Protein AF-0000000074480910 (afdb_homodimer)

Structure (mmCIF, N/CA/C/O backbone):
data_AF-0000000074480910-model_v1
#
loop_
_entity.id
_entity.type
_entity.pdbx_description
1 polymer O-acyltransferase
#
loop_
_atom_site.group_PDB
_atom_site.id
_atom_site.type_symbol
_atom_site.label_atom_id
_atom_site.label_alt_id
_atom_site.label_comp_id
_atom_site.label_asym_id
_atom_site.label_entity_id
_atom_site.label_seq_id
_atom_site.pdbx_PDB_ins_code
_atom_site.Cartn_x
_atom_site.Cartn_y
_atom_site.Cartn_z
_atom_site.occupancy
_atom_site.B_iso_or_equiv
_atom_site.auth_seq_id
_atom_site.auth_comp_id
_atom_site.auth_asym_id
_atom_site.auth_atom_id
_atom_site.pdbx_PDB_model_num
ATOM 1 N N . MET A 1 1 ? 34.656 29.547 -34.062 1 23.64 1 MET A N 1
ATOM 2 C CA . MET A 1 1 ? 33.875 29.797 -32.844 1 23.64 1 MET A CA 1
ATOM 3 C C . MET A 1 1 ? 33.375 28.484 -32.281 1 23.64 1 MET A C 1
ATOM 5 O O . MET A 1 1 ? 32.844 28.453 -31.156 1 23.64 1 MET A O 1
ATOM 9 N N . GLN A 1 2 ? 33.188 27.422 -33.125 1 24.33 2 GLN A N 1
ATOM 10 C CA . GLN A 1 2 ? 32.562 26.125 -32.969 1 24.33 2 GLN A CA 1
ATOM 11 C C . GLN A 1 2 ? 33.344 25.234 -32 1 24.33 2 GLN A C 1
ATOM 13 O O . GLN A 1 2 ? 32.781 24.375 -31.328 1 24.33 2 GLN A O 1
ATOM 18 N N . ARG A 1 3 ? 34.719 25.234 -32.156 1 26.2 3 ARG A N 1
ATOM 19 C CA . ARG A 1 3 ? 35.656 24.312 -31.516 1 26.2 3 ARG A CA 1
ATOM 20 C C . ARG A 1 3 ? 35.625 24.469 -30 1 26.2 3 ARG A C 1
ATOM 22 O O . ARG A 1 3 ? 35.844 23.516 -29.266 1 26.2 3 ARG A O 1
ATOM 29 N N . TYR A 1 4 ? 35.656 25.766 -29.562 1 27.2 4 TYR A N 1
ATOM 30 C CA . TYR A 1 4 ? 36 26.109 -28.188 1 27.2 4 TYR A CA 1
ATOM 31 C C . TYR A 1 4 ? 34.906 25.625 -27.234 1 27.2 4 TYR A C 1
ATOM 33 O O . TYR A 1 4 ? 35.062 25.656 -26.016 1 27.2 4 TYR A O 1
ATOM 41 N N . LEU A 1 5 ? 33.625 25.453 -27.734 1 26.03 5 LEU A N 1
ATOM 42 C CA . LEU A 1 5 ? 32.5 25.25 -26.812 1 26.03 5 LEU A CA 1
ATOM 43 C C . LEU A 1 5 ? 32.562 23.859 -26.172 1 26.03 5 LEU A C 1
ATOM 45 O O . LEU A 1 5 ? 31.797 23.562 -25.266 1 26.03 5 LEU A O 1
ATOM 49 N N . ARG A 1 6 ? 33.375 22.938 -26.797 1 27.39 6 ARG A N 1
ATOM 50 C CA . ARG A 1 6 ? 33.281 21.531 -26.422 1 27.39 6 ARG A CA 1
ATOM 51 C C . ARG A 1 6 ? 33.875 21.281 -25.047 1 27.39 6 ARG A C 1
ATOM 53 O O . ARG A 1 6 ? 33.625 20.25 -24.422 1 27.39 6 ARG A O 1
ATOM 60 N N . GLN A 1 7 ? 35 22.047 -24.766 1 27.19 7 GLN A N 1
ATOM 61 C CA . GLN A 1 7 ? 35.844 21.641 -23.656 1 27.19 7 GLN A CA 1
ATOM 62 C C . GLN A 1 7 ? 35.125 21.781 -22.328 1 27.19 7 GLN A C 1
ATOM 64 O O . GLN A 1 7 ? 35.531 21.219 -21.312 1 27.19 7 GLN A O 1
ATOM 69 N N . LEU A 1 8 ? 34.312 22.922 -22.234 1 26.91 8 LEU A N 1
ATOM 70 C CA . LEU A 1 8 ? 33.906 23.312 -20.891 1 26.91 8 LEU A CA 1
ATOM 71 C C . LEU A 1 8 ? 32.969 22.266 -20.281 1 26.91 8 LEU A C 1
ATOM 73 O O . LEU A 1 8 ? 32.5 22.438 -19.156 1 26.91 8 LEU A O 1
ATOM 77 N N . CYS A 1 9 ? 32.375 21.359 -21.109 1 27.62 9 CYS A N 1
ATOM 78 C CA . CYS A 1 9 ? 31.25 20.578 -20.609 1 27.62 9 CYS A CA 1
ATOM 79 C C . CYS A 1 9 ? 31.719 19.516 -19.609 1 27.62 9 CYS A C 1
ATOM 81 O O . CYS A 1 9 ? 30.922 18.719 -19.125 1 27.62 9 CYS A O 1
ATOM 83 N N . GLN A 1 10 ? 33.031 19.25 -19.562 1 26.19 10 GLN A N 1
ATOM 84 C CA . GLN A 1 10 ? 33.375 17.969 -18.953 1 26.19 10 GLN A CA 1
ATOM 85 C C . GLN A 1 10 ? 33.188 18.016 -17.438 1 26.19 10 GLN A C 1
ATOM 87 O O . GLN A 1 10 ? 33.406 17.016 -16.75 1 26.19 10 GLN A O 1
ATOM 92 N N . ASN A 1 11 ? 33.469 19.172 -16.828 1 26.45 11 ASN A N 1
ATOM 93 C CA . ASN A 1 11 ? 33.719 18.922 -15.406 1 26.45 11 ASN A CA 1
ATOM 94 C C . ASN A 1 11 ? 32.438 18.5 -14.68 1 26.45 11 ASN A C 1
ATOM 96 O O . ASN A 1 11 ? 31.469 19.266 -14.617 1 26.45 11 ASN A O 1
ATOM 100 N N . PRO A 1 12 ? 32.156 17.203 -14.656 1 27.77 12 PRO A N 1
ATOM 101 C CA . PRO A 1 12 ? 30.953 16.75 -13.93 1 27.77 12 PRO A CA 1
ATOM 102 C C . PRO A 1 12 ? 30.891 17.281 -12.5 1 27.77 12 PRO A C 1
ATOM 104 O O . PRO A 1 12 ? 31.844 17.094 -11.727 1 27.77 12 PRO A O 1
ATOM 107 N N . LEU A 1 13 ? 30.547 18.578 -12.359 1 27.77 13 LEU A N 1
ATOM 108 C CA . LEU A 1 13 ? 30.312 19.094 -11.008 1 27.77 13 LEU A CA 1
ATOM 109 C C . LEU A 1 13 ? 29.625 18.047 -10.141 1 27.77 13 LEU A C 1
ATOM 111 O O . LEU A 1 13 ? 28.562 17.547 -10.492 1 27.77 13 LEU A O 1
ATOM 115 N N . GLU A 1 14 ? 30.391 17.156 -9.508 1 28.41 14 GLU A N 1
ATOM 116 C CA . GLU A 1 14 ? 29.984 16.281 -8.414 1 28.41 14 GLU A CA 1
ATOM 117 C C . GLU A 1 14 ? 29.031 17 -7.469 1 28.41 14 GLU A C 1
ATOM 119 O O . GLU A 1 14 ? 29.422 17.938 -6.781 1 28.41 14 GLU A O 1
ATOM 124 N N . SER A 1 15 ? 27.922 17.422 -8.008 1 24.95 15 SER A N 1
ATOM 125 C CA . SER A 1 15 ? 26.938 17.953 -7.062 1 24.95 15 SER A CA 1
ATOM 126 C C . SER A 1 15 ? 26.828 17.078 -5.824 1 24.95 15 SER A C 1
ATOM 128 O O . SER A 1 15 ? 26.406 15.922 -5.918 1 24.95 15 SER A O 1
ATOM 130 N N . LYS A 1 16 ? 27.859 17.109 -4.957 1 28.81 16 LYS A N 1
ATOM 131 C CA . LYS A 1 16 ? 27.688 16.641 -3.588 1 28.81 16 LYS A CA 1
ATOM 132 C C . LYS A 1 16 ? 26.297 16.969 -3.064 1 28.81 16 LYS A C 1
ATOM 134 O O . LYS A 1 16 ? 25.938 18.141 -2.93 1 28.81 16 LYS A O 1
ATOM 139 N N . GLU A 1 17 ? 25.328 16.219 -3.5 1 27.77 17 GLU A N 1
ATOM 140 C CA . GLU A 1 17 ? 24.016 16.281 -2.891 1 27.77 17 GLU A CA 1
ATOM 141 C C . GLU A 1 17 ? 24.109 16.453 -1.377 1 27.77 17 GLU A C 1
ATOM 143 O O . GLU A 1 17 ? 24.625 15.578 -0.68 1 27.77 17 GLU A O 1
ATOM 148 N N . LEU A 1 18 ? 24.422 17.641 -0.928 1 26.5 18 LEU A N 1
ATOM 149 C CA . LEU A 1 18 ? 24.328 17.984 0.489 1 26.5 18 LEU A CA 1
ATOM 150 C C . LEU A 1 18 ? 23.062 17.406 1.098 1 26.5 18 LEU A C 1
ATOM 152 O O . LEU A 1 18 ? 21.953 17.859 0.784 1 26.5 18 LEU A O 1
ATOM 156 N N . LYS A 1 19 ? 23.125 16.125 1.25 1 30.62 19 LYS A N 1
ATOM 157 C CA . LYS A 1 19 ? 22.062 15.57 2.1 1 30.62 19 LYS A CA 1
ATOM 158 C C . LYS A 1 19 ? 21.844 16.438 3.33 1 30.62 19 LYS A C 1
ATOM 160 O O . LYS A 1 19 ? 22.781 16.734 4.07 1 30.62 19 LYS A O 1
ATOM 165 N N . ARG A 1 20 ? 20.766 17.203 3.287 1 29.98 20 ARG A N 1
ATOM 166 C CA . ARG A 1 20 ? 20.375 17.953 4.48 1 29.98 20 ARG A CA 1
ATOM 167 C C . ARG A 1 20 ? 20.469 17.078 5.727 1 29.98 20 ARG A C 1
ATOM 169 O O . ARG A 1 20 ? 20.047 15.906 5.703 1 29.98 20 ARG A O 1
ATOM 176 N N . PRO A 1 21 ? 21.438 17.281 6.559 1 30.23 21 PRO A N 1
ATOM 177 C CA . PRO A 1 21 ? 21.438 16.469 7.781 1 30.23 21 PRO A CA 1
ATOM 178 C C . PRO A 1 21 ? 20.031 16.297 8.359 1 30.23 21 PRO A C 1
ATOM 180 O O . PRO A 1 21 ? 19.203 17.203 8.273 1 30.23 21 PRO A O 1
ATOM 183 N N . SER A 1 22 ? 19.516 15.148 8.242 1 28.03 22 SER A N 1
ATOM 184 C CA . SER A 1 22 ? 18.25 14.812 8.891 1 28.03 22 SER A CA 1
ATOM 185 C C . SER A 1 22 ? 18.172 15.414 10.297 1 28.03 22 SER A C 1
ATOM 187 O O . SER A 1 22 ? 19.188 15.523 10.984 1 28.03 22 SER A O 1
ATOM 189 N N . LEU A 1 23 ? 17.234 16.234 10.523 1 27.98 23 LEU A N 1
ATOM 190 C CA . LEU A 1 23 ? 16.938 16.797 11.836 1 27.98 23 LEU A CA 1
ATOM 191 C C . LEU A 1 23 ? 17.062 15.734 12.922 1 27.98 23 LEU A C 1
ATOM 193 O O . LEU A 1 23 ? 16.859 16.016 14.102 1 27.98 23 LEU A O 1
ATOM 197 N N . ALA A 1 24 ? 17.094 14.445 12.617 1 31.19 24 ALA A N 1
ATOM 198 C CA . ALA A 1 24 ? 17.328 13.492 13.703 1 31.19 24 ALA A CA 1
ATOM 199 C C . ALA A 1 24 ? 18.672 13.773 14.383 1 31.19 24 ALA A C 1
ATOM 201 O O . ALA A 1 24 ? 18.984 13.188 15.422 1 31.19 24 ALA A O 1
ATOM 202 N N . ASP A 1 25 ? 19.547 14.453 13.703 1 28.88 25 ASP A N 1
ATOM 203 C CA . ASP A 1 25 ? 20.812 14.68 14.391 1 28.88 25 ASP A CA 1
ATOM 204 C C . ASP A 1 25 ? 20.688 15.812 15.414 1 28.88 25 ASP A C 1
ATOM 206 O O . ASP A 1 25 ? 21.688 16.281 15.953 1 28.88 25 ASP A O 1
ATOM 210 N N . ASN A 1 26 ? 19.625 16.547 15.352 1 29.72 26 ASN A N 1
ATOM 211 C CA . ASN A 1 26 ? 19.641 17.5 16.453 1 29.72 26 ASN A CA 1
ATOM 212 C C . ASN A 1 26 ? 19.375 16.812 17.797 1 29.72 26 ASN A C 1
ATOM 214 O O . ASN A 1 26 ? 18.266 16.344 18.047 1 29.72 26 ASN A O 1
ATOM 218 N N . THR A 1 27 ? 20.391 16.172 18.438 1 33.94 27 THR A N 1
ATOM 219 C CA . THR A 1 27 ? 20.656 15.508 19.719 1 33.94 27 THR A CA 1
ATOM 220 C C . THR A 1 27 ? 20.031 16.281 20.875 1 33.94 27 THR A C 1
ATOM 222 O O . THR A 1 27 ? 20.062 15.828 22.016 1 33.94 27 THR A O 1
ATOM 225 N N . GLU A 1 28 ? 19.703 17.547 20.594 1 32.31 28 GLU A N 1
ATOM 226 C CA . GLU A 1 28 ? 19.406 18.266 21.844 1 32.31 28 GLU A CA 1
ATOM 227 C C . GLU A 1 28 ? 18.141 17.734 22.5 1 32.31 28 GLU A C 1
ATOM 229 O O . GLU A 1 28 ? 18.047 17.656 23.719 1 32.31 28 GLU A O 1
ATOM 234 N N . TYR A 1 29 ? 17.172 17.344 21.641 1 32.53 29 TYR A N 1
ATOM 235 C CA . TYR A 1 29 ? 15.938 16.938 22.297 1 32.53 29 TYR A CA 1
ATOM 236 C C . TYR A 1 29 ? 16.078 15.539 22.922 1 32.53 29 TYR A C 1
ATOM 238 O O . TYR A 1 29 ? 15.297 15.148 23.781 1 32.53 29 TYR A O 1
ATOM 246 N N . GLN A 1 30 ? 16.984 14.672 22.312 1 34.19 30 GLN A N 1
ATOM 247 C CA . GLN A 1 30 ? 17 13.297 22.781 1 34.19 30 GLN A CA 1
ATOM 248 C C . GLN A 1 30 ? 17.578 13.203 24.188 1 34.19 30 GLN A C 1
ATOM 250 O O . GLN A 1 30 ? 17.266 12.273 24.938 1 34.19 30 GLN A O 1
ATOM 255 N N . SER A 1 31 ? 18.672 14 24.438 1 32.25 31 SER A N 1
ATOM 256 C CA . SER A 1 31 ? 19.406 13.727 25.688 1 32.25 31 SER A CA 1
ATOM 257 C C . SER A 1 31 ? 18.531 13.969 26.906 1 32.25 31 SER A C 1
ATOM 259 O O . SER A 1 31 ? 18.797 13.445 27.984 1 32.25 31 SER A O 1
ATOM 261 N N . SER A 1 32 ? 17.656 14.977 26.781 1 31.02 32 SER A N 1
ATOM 262 C CA . SER A 1 32 ? 17.078 15.414 28.047 1 31.02 32 SER A CA 1
ATOM 263 C C . SER A 1 32 ? 16.047 14.406 28.547 1 31.02 32 SER A C 1
ATOM 265 O O . SER A 1 32 ? 15.539 14.539 29.672 1 31.02 32 SER A O 1
ATOM 267 N N . ALA A 1 33 ? 15.539 13.586 27.547 1 31.48 33 ALA A N 1
ATOM 268 C CA . ALA A 1 33 ? 14.438 12.828 28.125 1 31.48 33 ALA A CA 1
ATOM 269 C C . ALA A 1 33 ? 14.945 11.82 29.156 1 31.48 33 ALA A C 1
ATOM 271 O O . ALA A 1 33 ? 14.148 11.156 29.828 1 31.48 33 ALA A O 1
ATOM 272 N N . SER A 1 34 ? 16.312 11.43 29 1 29.2 34 SER A N 1
ATOM 273 C CA . SER A 1 34 ? 16.656 10.328 29.891 1 29.2 34 SER A CA 1
ATOM 274 C C . SER A 1 34 ? 16.656 10.766 31.359 1 29.2 34 SER A C 1
ATOM 276 O O . SER A 1 34 ? 16.516 9.938 32.25 1 29.2 34 SER A O 1
ATOM 278 N N . THR A 1 35 ? 17.375 11.977 31.625 1 28.09 35 THR A N 1
ATOM 279 C CA . THR A 1 35 ? 17.859 12.164 33 1 28.09 35 THR A CA 1
ATOM 280 C C . THR A 1 35 ? 16.734 12.617 33.906 1 28.09 35 THR A C 1
ATOM 282 O O . THR A 1 35 ? 16.609 13.805 34.219 1 28.09 35 THR A O 1
ATOM 285 N N . LEU A 1 36 ? 15.57 12.367 33.594 1 26.39 36 LEU A N 1
ATOM 286 C CA . LEU A 1 36 ? 14.609 12.922 34.562 1 26.39 36 LEU A CA 1
ATOM 287 C C . LEU A 1 36 ? 14.914 12.445 35.969 1 26.39 36 LEU A C 1
ATOM 289 O O . LEU A 1 36 ? 14.039 12.484 36.844 1 26.39 36 LEU A O 1
ATOM 293 N N . GLY A 1 37 ? 16.172 11.711 36.125 1 22.52 37 GLY A N 1
ATOM 294 C CA . GLY A 1 37 ? 16.25 11.227 37.5 1 22.52 37 GLY A CA 1
ATOM 295 C C . GLY A 1 37 ? 16.234 12.344 38.5 1 22.52 37 GLY A C 1
ATOM 296 O O . GLY A 1 37 ? 16.172 13.523 38.156 1 22.52 37 GLY A O 1
ATOM 297 N N . THR A 1 38 ? 17.031 12.125 39.688 1 23.33 38 THR A N 1
ATOM 298 C CA . THR A 1 38 ? 17.016 12.469 41.094 1 23.33 38 THR A CA 1
ATOM 299 C C . THR A 1 38 ? 17.625 13.852 41.344 1 23.33 38 THR A C 1
ATOM 301 O O . THR A 1 38 ? 18.812 14.055 41.125 1 23.33 38 THR A O 1
ATOM 304 N N . LEU A 1 39 ? 17 14.977 40.875 1 21.81 39 LEU A N 1
ATOM 305 C CA . LEU A 1 39 ? 17.484 16.328 41.156 1 21.81 39 LEU A CA 1
ATOM 306 C C . LEU A 1 39 ? 17.781 16.484 42.656 1 21.81 39 LEU A C 1
ATOM 308 O O . LEU A 1 39 ? 16.859 16.609 43.469 1 21.81 39 LEU A O 1
ATOM 312 N N . SER A 1 40 ? 18.703 15.594 43.25 1 20.84 40 SER A N 1
ATOM 313 C CA . SER A 1 40 ? 19.062 15.914 44.625 1 20.84 40 SER A CA 1
ATOM 314 C C . SER A 1 40 ? 19.766 17.266 44.688 1 20.84 40 SER A C 1
ATOM 316 O O . SER A 1 40 ? 20.719 17.531 43.969 1 20.84 40 SER A O 1
ATOM 318 N N . SER A 1 41 ? 19.047 18.312 45 1 20.2 41 SER A N 1
ATOM 319 C CA . SER A 1 41 ? 19.422 19.719 45.188 1 20.2 41 SER A CA 1
ATOM 320 C C . SER A 1 41 ? 20.594 19.844 46.156 1 20.2 41 SER A C 1
ATOM 322 O O . SER A 1 41 ? 20.484 19.484 47.344 1 20.2 41 SER A O 1
ATOM 324 N N . PRO A 1 42 ? 21.875 19.531 45.688 1 20.61 42 PRO A N 1
ATOM 325 C CA . PRO A 1 42 ? 22.953 19.609 46.656 1 20.61 42 PRO A CA 1
ATOM 326 C C . PRO A 1 42 ? 23.141 21.016 47.219 1 20.61 42 PRO A C 1
ATOM 328 O O . PRO A 1 42 ? 22.938 22 46.5 1 20.61 42 PRO A O 1
ATOM 331 N N . ALA A 1 43 ? 23.031 21.25 48.594 1 22.48 43 ALA A N 1
ATOM 332 C CA . ALA A 1 43 ? 23.172 22.344 49.531 1 22.48 43 ALA A CA 1
ATOM 333 C C . ALA A 1 43 ? 24.562 22.953 49.469 1 22.48 43 ALA A C 1
ATOM 335 O O . ALA A 1 43 ? 25.547 22.281 49.812 1 22.48 43 ALA A O 1
ATOM 336 N N . ARG A 1 44 ? 24.953 23.797 48.406 1 18.91 44 ARG A N 1
ATOM 337 C CA . ARG A 1 44 ? 26.234 24.469 48.281 1 18.91 44 ARG A CA 1
ATOM 338 C C . ARG A 1 44 ? 26.594 25.25 49.531 1 18.91 44 ARG A C 1
ATOM 340 O O . ARG A 1 44 ? 25.875 26.188 49.906 1 18.91 44 ARG A O 1
ATOM 347 N N . GLU A 1 45 ? 27.344 24.688 50.375 1 17.95 45 GLU A N 1
ATOM 348 C CA . GLU A 1 45 ? 27.891 25.109 51.656 1 17.95 45 GLU A CA 1
ATOM 349 C C . GLU A 1 45 ? 28.656 26.422 51.531 1 17.95 45 GLU A C 1
ATOM 351 O O . GLU A 1 45 ? 28.906 26.891 50.406 1 17.95 45 GLU A O 1
ATOM 356 N N . ARG A 1 46 ? 29.984 26.422 52.094 1 19.41 46 ARG A N 1
ATOM 357 C CA . ARG A 1 46 ? 30.688 27.094 53.156 1 19.41 46 ARG A CA 1
ATOM 358 C C . ARG A 1 46 ? 31.656 28.141 52.625 1 19.41 46 ARG A C 1
ATOM 360 O O . ARG A 1 46 ? 32.844 27.859 52.438 1 19.41 46 ARG A O 1
ATOM 367 N N . ALA A 1 47 ? 31.438 28.953 51.625 1 18.2 47 ALA A N 1
ATOM 368 C CA . ALA A 1 47 ? 32.562 29.719 51.062 1 18.2 47 ALA A CA 1
ATOM 369 C C . ALA A 1 47 ? 32.938 30.859 52.031 1 18.2 47 ALA A C 1
ATOM 371 O O . ALA A 1 47 ? 32.281 31.906 52.062 1 18.2 47 ALA A O 1
ATOM 372 N N . ALA A 1 48 ? 33.531 30.703 53.188 1 20.08 48 ALA A N 1
ATOM 373 C CA . ALA A 1 48 ? 33.812 31.672 54.25 1 20.08 48 ALA A CA 1
ATOM 374 C C . ALA A 1 48 ? 34.812 32.719 53.844 1 20.08 48 ALA A C 1
ATOM 376 O O . ALA A 1 48 ? 34.875 33.812 54.406 1 20.08 48 ALA A O 1
ATOM 377 N N . GLY A 1 49 ? 35.875 32.438 53.062 1 18.88 49 GLY A N 1
ATOM 378 C CA . GLY A 1 49 ? 37.125 32.906 53.656 1 18.88 49 GLY A CA 1
ATOM 379 C C . GLY A 1 49 ? 37.25 34.438 53.656 1 18.88 49 GLY A C 1
ATOM 380 O O . GLY A 1 49 ? 36.438 35.125 53 1 18.88 49 GLY A O 1
ATOM 381 N N . GLU A 1 50 ? 38.594 35.094 54 1 19.66 50 GLU A N 1
ATOM 382 C CA . GLU A 1 50 ? 39.25 36.156 54.75 1 19.66 50 GLU A CA 1
ATOM 383 C C . GLU A 1 50 ? 39.469 37.375 53.844 1 19.66 50 GLU A C 1
ATOM 385 O O . GLU A 1 50 ? 40 38.375 54.312 1 19.66 50 GLU A O 1
ATOM 390 N N . ALA A 1 51 ? 39.438 37.312 52.594 1 24.14 51 ALA A N 1
ATOM 391 C CA . ALA A 1 51 ? 40.25 38.312 51.906 1 24.14 51 ALA A CA 1
ATOM 392 C C . ALA A 1 51 ? 39.594 39.688 52 1 24.14 51 ALA A C 1
ATOM 394 O O . ALA A 1 51 ? 38.719 40 51.188 1 24.14 51 ALA A O 1
ATOM 395 N N . GLU A 1 52 ? 39.469 40.312 53.125 1 22.23 52 GLU A N 1
ATOM 396 C CA . GLU A 1 52 ? 38.531 41.375 53.406 1 22.23 52 GLU A CA 1
ATOM 397 C C . GLU A 1 52 ? 38.938 42.688 52.75 1 22.23 52 GLU A C 1
ATOM 399 O O . GLU A 1 52 ? 38.125 43.406 52.219 1 22.23 52 GLU A O 1
ATOM 404 N N . LEU A 1 53 ? 40.062 43.344 53.156 1 21.45 53 LEU A N 1
ATOM 405 C CA . LEU A 1 53 ? 40 44.75 53.562 1 21.45 53 LEU A CA 1
ATOM 406 C C . LEU A 1 53 ? 40.156 45.656 52.344 1 21.45 53 LEU A C 1
ATOM 408 O O . LEU A 1 53 ? 39.469 46.688 52.219 1 21.45 53 LEU A O 1
ATOM 412 N N . ALA A 1 54 ? 41.469 45.656 51.812 1 27.94 54 ALA A N 1
ATOM 413 C CA . ALA A 1 54 ? 42.062 46.812 51.125 1 27.94 54 ALA A CA 1
ATOM 414 C C . ALA A 1 54 ? 41.344 47.094 49.812 1 27.94 54 ALA A C 1
ATOM 416 O O . ALA A 1 54 ? 41.531 48.125 49.188 1 27.94 54 ALA A O 1
ATOM 417 N N . GLU A 1 55 ? 40.812 46.062 49.344 1 27.69 55 GLU A N 1
ATOM 418 C CA . GLU A 1 55 ? 40.344 45.844 47.969 1 27.69 55 GLU A CA 1
ATOM 419 C C . GLU A 1 55 ? 39.031 46.594 47.75 1 27.69 55 GLU A C 1
ATOM 421 O O . GLU A 1 55 ? 38.375 46.375 46.719 1 27.69 55 GLU A O 1
ATOM 426 N N . VAL A 1 56 ? 38.625 47.438 48.719 1 31.16 56 VAL A N 1
ATOM 427 C CA . VAL A 1 56 ? 37.219 47.812 48.719 1 31.16 56 VAL A CA 1
ATOM 428 C C . VAL A 1 56 ? 36.969 48.906 47.719 1 31.16 56 VAL A C 1
ATOM 430 O O . VAL A 1 56 ? 35.938 48.938 47.031 1 31.16 56 VAL A O 1
ATOM 433 N N . THR A 1 57 ? 37.969 49.938 47.812 1 32.56 57 THR A N 1
ATOM 434 C CA . THR A 1 57 ? 37.469 51.156 47.188 1 32.56 57 THR A CA 1
ATOM 435 C C . THR A 1 57 ? 37.406 51 45.656 1 32.56 57 THR A C 1
ATOM 437 O O . THR A 1 57 ? 36.469 51.5 45 1 32.56 57 THR A O 1
ATOM 440 N N . GLU A 1 58 ? 38.594 50.594 45.094 1 33.97 58 GLU A N 1
ATOM 441 C CA . GLU A 1 58 ? 38.562 50.344 43.656 1 33.97 58 GLU A CA 1
ATOM 442 C C . GLU A 1 58 ? 37.562 49.25 43.281 1 33.97 58 GLU A C 1
ATOM 444 O O . GLU A 1 58 ? 37.094 49.188 42.156 1 33.97 58 GLU A O 1
ATOM 449 N N . GLU A 1 59 ? 37.281 48.469 44.281 1 37.22 59 GLU A N 1
ATOM 450 C CA . GLU A 1 59 ? 36.375 47.344 44.156 1 37.22 59 GLU A CA 1
ATOM 451 C C . GLU A 1 59 ? 34.906 47.781 44.031 1 37.22 59 GLU A C 1
ATOM 453 O O . GLU A 1 59 ? 34.125 47.188 43.281 1 37.22 59 GLU A O 1
ATOM 458 N N . THR A 1 60 ? 34.719 48.938 44.75 1 39.94 60 THR A N 1
ATOM 459 C CA . THR A 1 60 ? 33.344 49.406 44.688 1 39.94 60 THR A CA 1
ATOM 460 C C . THR A 1 60 ? 33.031 49.938 43.312 1 39.94 60 THR A C 1
ATOM 462 O O . THR A 1 60 ? 31.922 49.719 42.781 1 39.94 60 THR A O 1
ATOM 465 N N . SER A 1 61 ? 33.969 50.75 42.812 1 42.06 61 SER A N 1
ATOM 466 C CA . SER A 1 61 ? 33.719 51.281 41.469 1 42.06 61 SER A CA 1
ATOM 467 C C . SER A 1 61 ? 33.719 50.156 40.406 1 42.06 61 SER A C 1
ATOM 469 O O . SER A 1 61 ? 32.875 50.125 39.531 1 42.06 61 SER A O 1
ATOM 471 N N . VAL A 1 62 ? 34.594 49.281 40.531 1 46.69 62 VAL A N 1
ATOM 472 C CA . VAL A 1 62 ? 34.688 48.125 39.656 1 46.69 62 VAL A CA 1
ATOM 473 C C . VAL A 1 62 ? 33.5 47.188 39.906 1 46.69 62 VAL A C 1
ATOM 475 O O . VAL A 1 62 ? 32.906 46.625 38.969 1 46.69 62 VAL A O 1
ATOM 478 N N . MET A 1 63 ? 33.219 47.062 41.156 1 44.62 63 MET A N 1
ATOM 479 C CA . MET A 1 63 ? 32.062 46.25 41.5 1 44.62 63 MET A CA 1
ATOM 480 C C . MET A 1 63 ? 30.781 46.844 41 1 44.62 63 MET A C 1
ATOM 482 O O . MET A 1 63 ? 29.891 46.156 40.531 1 44.62 63 MET A O 1
ATOM 486 N N . ALA A 1 64 ? 30.688 48.188 41.188 1 49.19 64 ALA A N 1
ATOM 487 C CA . ALA A 1 64 ? 29.531 48.906 40.625 1 49.19 64 ALA A CA 1
ATOM 488 C C . ALA A 1 64 ? 29.484 48.75 39.125 1 49.19 64 ALA A C 1
ATOM 490 O O . ALA A 1 64 ? 28.406 48.531 38.562 1 49.19 64 ALA A O 1
ATOM 491 N N . ASP A 1 65 ? 30.703 48.75 38.625 1 52.16 65 ASP A N 1
ATOM 492 C CA . ASP A 1 65 ? 30.828 48.562 37.188 1 52.16 65 ASP A CA 1
ATOM 493 C C . ASP A 1 65 ? 30.516 47.125 36.781 1 52.16 65 ASP A C 1
ATOM 495 O O . ASP A 1 65 ? 29.828 46.875 35.812 1 52.16 65 ASP A O 1
ATOM 499 N N . GLN A 1 66 ? 31.016 46.25 37.594 1 53.94 66 GLN A N 1
ATOM 500 C CA . GLN A 1 66 ? 30.734 44.844 37.312 1 53.94 66 GLN A CA 1
ATOM 501 C C . GLN A 1 66 ? 29.266 44.5 37.562 1 53.94 66 GLN A C 1
ATOM 503 O O . GLN A 1 66 ? 28.672 43.781 36.781 1 53.94 66 GLN A O 1
ATOM 508 N N . GLN A 1 67 ? 28.828 44.969 38.656 1 53.31 67 GLN A N 1
ATOM 509 C CA . GLN A 1 67 ? 27.422 44.719 38.938 1 53.31 67 GLN A CA 1
ATOM 510 C C . GLN A 1 67 ? 26.516 45.375 37.906 1 53.31 67 GLN A C 1
ATOM 512 O O . GLN A 1 67 ? 25.516 44.812 37.5 1 53.31 67 GLN A O 1
ATOM 517 N N . THR A 1 68 ? 26.906 46.625 37.625 1 55.97 68 THR A N 1
ATOM 518 C CA . THR A 1 68 ? 26.172 47.312 36.594 1 55.97 68 THR A CA 1
ATOM 519 C C . THR A 1 68 ? 26.281 46.531 35.25 1 55.97 68 THR A C 1
ATOM 521 O O . THR A 1 68 ? 25.297 46.438 34.531 1 55.97 68 THR A O 1
ATOM 524 N N . LEU A 1 69 ? 27.438 46.031 35.125 1 57.59 69 LEU A N 1
ATOM 525 C CA . LEU A 1 69 ? 27.641 45.25 33.906 1 57.59 69 LEU A CA 1
ATOM 526 C C . LEU A 1 69 ? 26.797 43.969 33.938 1 57.59 69 LEU A C 1
ATOM 528 O O . LEU A 1 69 ? 26.188 43.594 32.938 1 57.59 69 LEU A O 1
ATOM 532 N N . GLU A 1 70 ? 26.859 43.344 35.062 1 58.59 70 GLU A N 1
ATOM 533 C CA . GLU A 1 70 ? 26.094 42.094 35.188 1 58.59 70 GLU A CA 1
ATOM 534 C C . GLU A 1 70 ? 24.594 42.375 35.094 1 58.59 70 GLU A C 1
ATOM 536 O O . GLU A 1 70 ? 23.859 41.625 34.438 1 58.59 70 GLU A O 1
ATOM 541 N N . THR A 1 71 ? 24.188 43.375 35.75 1 54.25 71 THR A N 1
ATOM 542 C CA . THR A 1 71 ? 22.781 43.781 35.625 1 54.25 71 THR A CA 1
ATOM 543 C C . THR A 1 71 ? 22.438 44.188 34.219 1 54.25 71 THR A C 1
ATOM 545 O O . THR A 1 71 ? 21.344 43.844 33.719 1 54.25 71 THR A O 1
ATOM 548 N N . TYR A 1 72 ? 23.328 44.812 33.656 1 55.38 72 TYR A N 1
ATOM 549 C CA . TYR A 1 72 ? 23.141 45.188 32.281 1 55.38 72 TYR A CA 1
ATOM 550 C C . TYR A 1 72 ? 23.047 43.969 31.375 1 55.38 72 TYR A C 1
ATOM 552 O O . TYR A 1 72 ? 22.172 43.875 30.516 1 55.38 72 TYR A O 1
ATOM 560 N N . LYS A 1 73 ? 23.875 43.062 31.688 1 57.5 73 LYS A N 1
ATOM 561 C CA . LYS A 1 73 ? 23.891 41.844 30.906 1 57.5 73 LYS A CA 1
ATOM 562 C C . LYS A 1 73 ? 22.594 41.062 31.094 1 57.5 73 LYS A C 1
ATOM 564 O O . LYS A 1 73 ? 22.016 40.562 30.125 1 57.5 73 LYS A O 1
ATOM 569 N N . THR A 1 74 ? 22.266 40.969 32.25 1 53.12 74 THR A N 1
ATOM 570 C CA . THR A 1 74 ? 21.062 40.219 32.594 1 53.12 74 THR A CA 1
ATOM 571 C C . THR A 1 74 ? 19.828 40.906 32 1 53.12 74 THR A C 1
ATOM 573 O O . THR A 1 74 ? 18.938 40.219 31.469 1 53.12 74 THR A O 1
ATOM 576 N N . SER A 1 75 ? 19.781 42.094 32.188 1 52.69 75 SER A N 1
ATOM 577 C CA . SER A 1 75 ? 18.641 42.844 31.656 1 52.69 75 SER A CA 1
ATOM 578 C C . SER A 1 75 ? 18.562 42.688 30.141 1 52.69 75 SER A C 1
ATOM 580 O O . SER A 1 75 ? 17.469 42.562 29.594 1 52.69 75 SER A O 1
ATOM 582 N N . ARG A 1 76 ? 19.703 42.656 29.625 1 53.88 76 ARG A N 1
ATOM 583 C CA . ARG A 1 76 ? 19.75 42.562 28.172 1 53.88 76 ARG A CA 1
ATOM 584 C C . ARG A 1 76 ? 19.359 41.156 27.703 1 53.88 76 ARG A C 1
ATOM 586 O O . ARG A 1 76 ? 18.688 41 26.688 1 53.88 76 ARG A O 1
ATOM 593 N N . ARG A 1 77 ? 19.875 40.281 28.469 1 53.41 77 ARG A N 1
ATOM 594 C CA . ARG A 1 77 ? 19.547 38.875 28.141 1 53.41 77 ARG A CA 1
ATOM 595 C C . ARG A 1 77 ? 18.031 38.656 28.188 1 53.41 77 ARG A C 1
ATOM 597 O O . ARG A 1 77 ? 17.484 37.969 27.328 1 53.41 77 ARG A O 1
ATOM 604 N N . ILE A 1 78 ? 17.5 39.156 29.109 1 51.09 78 ILE A N 1
ATOM 605 C CA . ILE A 1 78 ? 16.062 39.031 29.281 1 51.09 78 ILE A CA 1
ATOM 606 C C . ILE A 1 78 ? 15.328 39.781 28.188 1 51.09 78 ILE A C 1
ATOM 608 O O . ILE A 1 78 ? 14.344 39.281 27.625 1 51.09 78 ILE A O 1
ATOM 612 N N . LYS A 1 79 ? 15.984 40.844 27.953 1 52.84 79 LYS A N 1
ATOM 613 C CA . LYS A 1 79 ? 15.32 41.688 26.969 1 52.84 79 LYS A CA 1
ATOM 614 C C . LYS A 1 79 ? 15.406 41.094 25.578 1 52.84 79 LYS A C 1
ATOM 616 O O . LYS A 1 79 ? 14.438 41.125 24.812 1 52.84 79 LYS A O 1
ATOM 621 N N . VAL A 1 80 ? 16.562 40.5 25.281 1 54.78 80 VAL A N 1
ATOM 622 C CA . VAL A 1 80 ? 16.766 40.062 23.906 1 54.78 80 VAL A CA 1
ATOM 623 C C . VAL A 1 80 ? 16.5 38.562 23.812 1 54.78 80 VAL A C 1
ATOM 625 O O . VAL A 1 80 ? 16.391 38 22.719 1 54.78 80 VAL A O 1
ATOM 628 N N . ASN A 1 81 ? 15.969 38 24.828 1 54.22 81 ASN A N 1
ATOM 629 C CA . ASN A 1 81 ? 15.664 36.594 24.859 1 54.22 81 ASN A CA 1
ATOM 630 C C . ASN A 1 81 ? 16.672 35.781 24.047 1 54.22 81 ASN A C 1
ATOM 632 O O . ASN A 1 81 ? 16.312 35.031 23.141 1 54.22 81 ASN A O 1
ATOM 636 N N . ARG A 1 82 ? 18.047 35.906 24.359 1 61.72 82 ARG A N 1
ATOM 637 C CA . ARG A 1 82 ? 19.094 35.281 23.578 1 61.72 82 ARG A CA 1
ATOM 638 C C . ARG A 1 82 ? 19.219 33.812 23.938 1 61.72 82 ARG A C 1
ATOM 640 O O . ARG A 1 82 ? 19.062 33.438 25.109 1 61.72 82 ARG A O 1
ATOM 647 N N . ARG A 1 83 ? 19.328 33 22.891 1 60.97 83 ARG A N 1
ATOM 648 C CA . ARG A 1 83 ? 19.672 31.609 23.109 1 60.97 83 ARG A CA 1
ATOM 649 C C . ARG A 1 83 ? 21.141 31.453 23.438 1 60.97 83 ARG A C 1
ATOM 651 O O . ARG A 1 83 ? 22 32.062 22.781 1 60.97 83 ARG A O 1
ATOM 658 N N . ILE A 1 84 ? 21.5 31.047 24.578 1 54.25 84 ILE A N 1
ATOM 659 C CA . ILE A 1 84 ? 22.891 30.781 24.953 1 54.25 84 ILE A CA 1
ATOM 660 C C . ILE A 1 84 ? 23.172 29.281 24.828 1 54.25 84 ILE A C 1
ATOM 662 O O . ILE A 1 84 ? 22.422 28.453 25.344 1 54.25 84 ILE A O 1
ATOM 666 N N . TYR A 1 85 ? 24 28.875 23.891 1 52.69 85 TYR A N 1
ATOM 667 C CA . TYR A 1 85 ? 24.453 27.5 23.781 1 52.69 85 TYR A CA 1
ATOM 668 C C . TYR A 1 85 ? 25.938 27.391 24.125 1 52.69 85 TYR A C 1
ATOM 670 O O . TYR A 1 85 ? 26.781 28 23.484 1 52.69 85 TYR A O 1
ATOM 678 N N . LYS A 1 86 ? 26.391 26.688 25.047 1 50.62 86 LYS A N 1
ATOM 679 C CA . LYS A 1 86 ? 27.734 26.453 25.531 1 50.62 86 LYS A CA 1
ATOM 680 C C . LYS A 1 86 ? 28.453 27.766 25.828 1 50.62 86 LYS A C 1
ATOM 682 O O . LYS A 1 86 ? 29.594 27.969 25.438 1 50.62 86 LYS A O 1
ATOM 687 N N . GLY A 1 87 ? 27.766 28.75 26.312 1 53.53 87 GLY A N 1
ATOM 688 C CA . GLY A 1 87 ? 28.359 30 26.75 1 53.53 87 GLY A CA 1
ATOM 689 C C . GLY A 1 87 ? 28.391 31.047 25.656 1 53.53 87 GLY A C 1
ATOM 690 O O . GLY A 1 87 ? 28.75 32.219 25.906 1 53.53 87 GLY A O 1
ATOM 691 N N . LYS A 1 88 ? 28.094 30.547 24.484 1 56.91 88 LYS A N 1
ATOM 692 C CA . LYS A 1 88 ? 28.141 31.5 23.375 1 56.91 88 LYS A CA 1
ATOM 693 C C . LYS A 1 88 ? 26.734 31.859 22.906 1 56.91 88 LYS A C 1
ATOM 695 O O . LYS A 1 88 ? 25.828 31.016 22.922 1 56.91 88 LYS A O 1
ATOM 700 N N . VAL A 1 89 ? 26.562 33.094 22.641 1 62.56 89 VAL A N 1
ATOM 701 C CA . VAL A 1 89 ? 25.281 33.594 22.156 1 62.56 89 VAL A CA 1
ATOM 702 C C . VAL A 1 89 ? 25.016 33.062 20.75 1 62.56 89 VAL A C 1
ATOM 704 O O . VAL A 1 89 ? 25.891 33.156 19.875 1 62.56 89 VAL A O 1
ATOM 7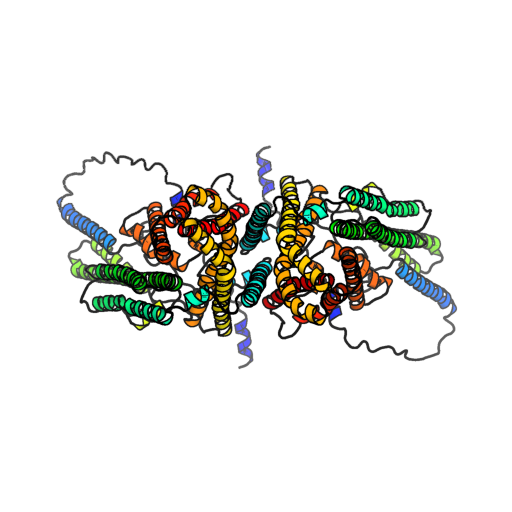07 N N . LYS A 1 90 ? 23.984 32.219 20.625 1 68 90 LYS A N 1
ATOM 708 C CA . LYS A 1 90 ? 23.578 31.734 19.312 1 68 90 LYS A CA 1
ATOM 709 C C . LYS A 1 90 ? 22.359 32.5 18.797 1 68 90 LYS A C 1
ATOM 711 O O . LYS A 1 90 ? 21.562 33 19.594 1 68 90 LYS A O 1
ATOM 716 N N . SER A 1 91 ? 22.375 32.594 17.516 1 72.69 91 SER A N 1
ATOM 717 C CA . SER A 1 91 ? 21.234 33.25 16.891 1 72.69 91 SER A CA 1
ATOM 718 C C . SER A 1 91 ? 19.938 32.531 17.234 1 72.69 91 SER A C 1
ATOM 720 O O . SER A 1 91 ? 19.875 31.297 17.203 1 72.69 91 SER A O 1
ATOM 722 N N . LYS A 1 92 ? 18.984 33.188 17.734 1 72.94 92 LYS A N 1
ATOM 723 C CA . LYS A 1 92 ? 17.672 32.656 18.094 1 72.94 92 LYS A CA 1
ATOM 724 C C . LYS A 1 92 ? 16.922 32.125 16.859 1 72.94 92 LYS A C 1
ATOM 726 O O . LYS A 1 92 ? 16.062 31.266 16.969 1 72.94 92 LYS A O 1
ATOM 731 N N . LEU A 1 93 ? 17.297 32.656 15.734 1 76.81 93 LEU A N 1
ATOM 732 C CA . LEU A 1 93 ? 16.484 32.406 14.547 1 76.81 93 LEU A CA 1
ATOM 733 C C . LEU A 1 93 ? 17.141 31.375 13.641 1 76.81 93 LEU A C 1
ATOM 735 O O . LEU A 1 93 ? 16.703 31.172 12.5 1 76.81 93 LEU A O 1
ATOM 739 N N . ASP A 1 94 ? 18.125 30.594 14.172 1 76.5 94 ASP A N 1
ATOM 740 C CA . ASP A 1 94 ? 18.812 29.594 13.367 1 76.5 94 ASP A CA 1
ATOM 741 C C . ASP A 1 94 ? 18.188 28.219 13.539 1 76.5 94 ASP A C 1
ATOM 743 O O . ASP A 1 94 ? 18.672 27.234 12.984 1 76.5 94 ASP A O 1
ATOM 747 N N . ASP A 1 95 ? 17.109 28.156 14.125 1 78.75 95 ASP A N 1
ATOM 748 C CA . ASP A 1 95 ? 16.453 26.891 14.43 1 78.75 95 ASP A CA 1
ATOM 749 C C . ASP A 1 95 ? 15.75 26.328 13.203 1 78.75 95 ASP A C 1
ATOM 751 O O . ASP A 1 95 ? 15.656 25.109 13.047 1 78.75 95 ASP A O 1
ATOM 755 N N . VAL A 1 96 ? 15.211 27.172 12.344 1 84.38 96 VAL A N 1
ATOM 756 C CA . VAL A 1 96 ? 14.508 26.75 11.141 1 84.38 96 VAL A CA 1
ATOM 757 C C . VAL A 1 96 ? 15.172 27.344 9.906 1 84.38 96 VAL A C 1
ATOM 759 O O . VAL A 1 96 ? 15.352 28.562 9.812 1 84.38 96 VAL A O 1
ATOM 762 N N . LYS A 1 97 ? 15.625 26.5 9.086 1 85.25 97 LYS A N 1
ATOM 763 C CA . LYS A 1 97 ? 16.25 26.938 7.844 1 85.25 97 LYS A CA 1
ATOM 764 C C . LYS A 1 97 ? 15.477 26.453 6.629 1 85.25 97 LYS A C 1
ATOM 766 O O . LYS A 1 97 ? 15.062 25.297 6.574 1 85.25 97 LYS A O 1
ATOM 771 N N . PHE A 1 98 ? 15.172 27.422 5.766 1 91.88 98 PHE A N 1
ATOM 772 C CA . PHE A 1 98 ? 14.477 27.078 4.531 1 91.88 98 PHE A CA 1
ATOM 773 C C . PHE A 1 98 ? 15.461 26.812 3.4 1 91.88 98 PHE A C 1
ATOM 775 O O . PHE A 1 98 ? 16.391 27.594 3.197 1 91.88 98 PHE A O 1
ATOM 782 N N . GLU A 1 99 ? 15.312 25.656 2.713 1 91.88 99 GLU A N 1
ATOM 783 C CA . GLU A 1 99 ? 16.172 25.266 1.598 1 91.88 99 GLU A CA 1
ATOM 784 C C . GLU A 1 99 ? 15.352 24.672 0.459 1 91.88 99 GLU A C 1
ATOM 786 O O . GLU A 1 99 ? 14.164 24.359 0.633 1 91.88 99 GLU A O 1
ATOM 791 N N . HIS A 1 100 ? 16.016 24.547 -0.65 1 93.44 100 HIS A N 1
ATOM 792 C CA . HIS A 1 100 ? 15.375 23.859 -1.757 1 93.44 100 HIS A CA 1
ATOM 793 C C . HIS A 1 100 ? 15.156 22.375 -1.422 1 93.44 100 HIS A C 1
ATOM 795 O O . HIS A 1 100 ? 16.094 21.672 -1.044 1 93.44 100 HIS A O 1
ATOM 801 N N . ALA A 1 101 ? 13.875 22.047 -1.451 1 92.38 101 ALA A N 1
ATOM 802 C CA . ALA A 1 101 ? 13.531 20.656 -1.124 1 92.38 101 ALA A CA 1
ATOM 803 C C . ALA A 1 101 ? 12.273 20.219 -1.87 1 92.38 101 ALA A C 1
ATOM 805 O O . ALA A 1 101 ? 11.391 21.031 -2.148 1 92.38 101 ALA A O 1
ATOM 806 N N . HIS A 1 102 ? 12.297 18.922 -2.203 1 91.06 102 HIS A N 1
ATOM 807 C CA . HIS A 1 102 ? 11.109 18.312 -2.783 1 91.06 102 HIS A CA 1
ATOM 808 C C . HIS A 1 102 ? 10.336 17.5 -1.741 1 91.06 102 HIS A C 1
ATOM 810 O O . HIS A 1 102 ? 10.922 17.047 -0.758 1 91.06 102 HIS A O 1
ATOM 816 N N . SER A 1 103 ? 9.062 17.422 -1.995 1 92.25 103 SER A N 1
ATOM 817 C CA . SER A 1 103 ? 8.297 16.516 -1.144 1 92.25 103 SER A CA 1
ATOM 818 C C . SER A 1 103 ? 8.711 15.07 -1.363 1 92.25 103 SER A C 1
ATOM 820 O O . SER A 1 103 ? 8.992 14.664 -2.492 1 92.25 103 SER A O 1
ATOM 822 N N . ILE A 1 104 ? 8.68 14.336 -0.368 1 88.12 104 ILE A N 1
ATOM 823 C CA . ILE A 1 104 ? 9.211 12.977 -0.348 1 88.12 104 ILE A CA 1
ATOM 824 C C . ILE A 1 104 ? 8.5 12.133 -1.397 1 88.12 104 ILE A C 1
ATOM 826 O O . ILE A 1 104 ? 9.117 11.297 -2.057 1 88.12 104 ILE A O 1
ATOM 830 N N . LEU A 1 105 ? 7.281 12.25 -1.656 1 86.44 105 LEU A N 1
ATOM 831 C CA . LEU A 1 105 ? 6.5 11.438 -2.584 1 86.44 105 LEU A CA 1
ATOM 832 C C . LEU A 1 105 ? 6.777 11.844 -4.027 1 86.44 105 LEU A C 1
ATOM 834 O O . LEU A 1 105 ? 6.445 11.102 -4.957 1 86.44 105 LEU A O 1
ATOM 838 N N . ASP A 1 106 ? 7.414 13 -4.199 1 84.62 106 ASP A N 1
ATOM 839 C CA . ASP A 1 106 ? 7.75 13.477 -5.539 1 84.62 106 ASP A CA 1
ATOM 840 C C . ASP A 1 106 ? 9.219 13.211 -5.863 1 84.62 106 ASP A C 1
ATOM 842 O O . ASP A 1 106 ? 9.672 13.477 -6.98 1 84.62 106 ASP A O 1
ATOM 846 N N . GLU A 1 107 ? 9.938 12.648 -4.957 1 76 107 GLU A N 1
ATOM 847 C CA . GLU A 1 107 ? 11.359 12.398 -5.16 1 76 107 GLU A CA 1
ATOM 848 C C . GLU A 1 107 ? 11.586 11.203 -6.09 1 76 107 GLU A C 1
ATOM 850 O O . GLU A 1 107 ? 10.875 10.203 -6.004 1 76 107 GLU A O 1
ATOM 855 N N . VAL A 1 108 ? 12.602 11.328 -6.906 1 60.72 108 VAL A N 1
ATOM 856 C CA . VAL A 1 108 ? 12.945 10.328 -7.914 1 60.72 108 VAL A CA 1
ATOM 857 C C . VAL A 1 108 ? 13.266 9 -7.234 1 60.72 108 VAL A C 1
ATOM 859 O O . VAL A 1 108 ? 12.836 7.941 -7.699 1 60.72 108 VAL A O 1
ATOM 862 N N . ASP A 1 109 ? 13.992 9.055 -6.27 1 58.28 109 ASP A N 1
ATOM 863 C CA . ASP A 1 109 ? 14.406 7.84 -5.574 1 58.28 109 ASP A CA 1
ATOM 864 C C . ASP A 1 109 ? 13.203 7.082 -5.02 1 58.28 109 ASP A C 1
ATOM 866 O O . ASP A 1 109 ? 13.18 5.848 -5.023 1 58.28 109 ASP A O 1
ATOM 870 N N . THR A 1 110 ? 12.398 7.805 -4.637 1 56.62 110 THR A N 1
ATOM 871 C CA . THR A 1 110 ? 11.18 7.172 -4.129 1 56.62 110 THR A CA 1
ATOM 872 C C . THR A 1 110 ? 10.406 6.504 -5.262 1 56.62 110 THR A C 1
ATOM 874 O O . THR A 1 110 ? 9.852 5.418 -5.082 1 56.62 110 THR A O 1
ATOM 877 N N . THR A 1 111 ? 10.695 6.953 -6.398 1 57.44 111 THR A N 1
ATOM 878 C CA . THR A 1 111 ? 9.938 6.438 -7.531 1 57.44 111 THR A CA 1
ATOM 879 C C . THR A 1 111 ? 10.609 5.199 -8.109 1 57.44 111 THR A C 1
ATOM 881 O O . THR A 1 111 ? 9.992 4.441 -8.859 1 57.44 111 THR A O 1
ATOM 884 N N . LYS A 1 112 ? 11.75 4.934 -7.559 1 63.69 112 LYS A N 1
ATOM 885 C CA . LYS A 1 112 ? 12.438 3.734 -8.016 1 63.69 112 LYS A CA 1
ATOM 886 C C . LYS A 1 112 ? 12.414 2.645 -6.949 1 63.69 112 LYS A C 1
ATOM 888 O O . LYS A 1 112 ? 13.023 1.588 -7.117 1 63.69 112 LYS A O 1
ATOM 893 N N . SER A 1 113 ? 11.664 2.938 -6.004 1 70.31 113 SER A N 1
ATOM 894 C CA . SER A 1 113 ? 11.586 1.995 -4.895 1 70.31 113 SER A CA 1
ATOM 895 C C . SER A 1 113 ? 10.844 0.728 -5.297 1 70.31 113 SER A C 1
ATOM 897 O O . SER A 1 113 ? 9.969 0.764 -6.172 1 70.31 113 SER A O 1
ATOM 899 N N . LYS A 1 114 ? 11.227 -0.347 -4.695 1 74.69 114 LYS A N 1
ATOM 900 C CA . LYS A 1 114 ? 10.609 -1.647 -4.922 1 74.69 114 LYS A CA 1
ATOM 901 C C . LYS A 1 114 ? 9.156 -1.653 -4.449 1 74.69 114 LYS A C 1
ATOM 903 O O . LYS A 1 114 ? 8.375 -2.52 -4.844 1 74.69 114 LYS A O 1
ATOM 908 N N . TYR A 1 115 ? 8.797 -0.621 -3.697 1 75.56 115 TYR A N 1
ATOM 909 C CA . TYR A 1 115 ? 7.449 -0.643 -3.145 1 75.56 115 TYR A CA 1
ATOM 910 C C . TYR A 1 115 ? 6.574 0.416 -3.803 1 75.56 115 TYR A C 1
ATOM 912 O O . TYR A 1 115 ? 5.438 0.644 -3.379 1 75.56 115 TYR A O 1
ATOM 920 N N . LYS A 1 116 ? 7.02 0.987 -4.863 1 79.31 116 LYS A N 1
ATOM 921 C CA . LYS A 1 116 ? 6.254 2.029 -5.543 1 79.31 116 LYS A CA 1
ATOM 922 C C . LYS A 1 116 ? 4.945 1.475 -6.098 1 79.31 116 LYS A C 1
ATOM 924 O O . LYS A 1 116 ? 3.914 2.146 -6.055 1 79.31 116 LYS A O 1
ATOM 929 N N . GLY A 1 117 ? 5.043 0.308 -6.543 1 84.38 117 GLY A N 1
ATOM 930 C CA . GLY A 1 117 ? 3.859 -0.314 -7.113 1 84.38 117 GLY A CA 1
ATOM 931 C C . GLY A 1 117 ? 2.727 -0.465 -6.117 1 84.38 117 GLY A C 1
ATOM 932 O O . GLY A 1 117 ? 1.553 -0.37 -6.484 1 84.38 117 GLY A O 1
ATOM 933 N N . PHE A 1 118 ? 3.082 -0.625 -4.832 1 84.62 118 PHE A N 1
ATOM 934 C CA . PHE A 1 118 ? 2.059 -0.726 -3.799 1 84.62 118 PHE A CA 1
ATOM 935 C C . PHE A 1 118 ? 1.364 0.615 -3.592 1 84.62 118 PHE A C 1
ATOM 937 O O . PHE A 1 118 ? 0.165 0.661 -3.309 1 84.62 118 PHE A O 1
ATOM 944 N N . TYR A 1 119 ? 2.131 1.62 -3.738 1 85.44 119 TYR A N 1
ATOM 945 C CA . TYR A 1 119 ? 1.562 2.959 -3.633 1 85.44 119 TYR A CA 1
ATOM 946 C C . TYR A 1 119 ? 0.531 3.201 -4.73 1 85.44 119 TYR A C 1
ATOM 948 O O . TYR A 1 119 ? -0.558 3.715 -4.461 1 85.44 119 TYR A O 1
ATOM 956 N N . VAL A 1 120 ? 0.853 2.768 -5.906 1 85.81 120 VAL A N 1
ATOM 957 C CA . VAL A 1 120 ? -0.068 2.92 -7.031 1 85.81 120 VAL A CA 1
ATOM 958 C C . VAL A 1 120 ? -1.286 2.023 -6.824 1 85.81 120 VAL A C 1
ATOM 960 O O . VAL A 1 120 ? -2.418 2.436 -7.086 1 85.81 120 VAL A O 1
ATOM 963 N N . MET A 1 121 ? -1.012 0.891 -6.332 1 89.56 121 MET A N 1
ATOM 964 C CA . MET A 1 121 ? -2.082 -0.066 -6.066 1 89.56 121 MET A CA 1
ATOM 965 C C . MET A 1 121 ? -3.084 0.503 -5.066 1 89.56 121 MET A C 1
ATOM 967 O O . MET A 1 121 ? -4.293 0.33 -5.227 1 89.56 121 MET A O 1
ATOM 971 N N . ILE A 1 122 ? -2.607 1.208 -4.07 1 88.31 122 ILE A N 1
ATOM 972 C CA . ILE A 1 122 ? -3.457 1.791 -3.039 1 88.31 122 ILE A CA 1
ATOM 973 C C . ILE A 1 122 ? -4.395 2.822 -3.666 1 88.31 122 ILE A C 1
ATOM 975 O O . ILE A 1 122 ? -5.609 2.777 -3.451 1 88.31 122 ILE A O 1
ATOM 979 N N . TRP A 1 123 ? -3.84 3.668 -4.438 1 88.44 123 TRP A N 1
ATOM 980 C CA . TRP A 1 123 ? -4.637 4.723 -5.059 1 88.44 123 TRP A CA 1
ATOM 981 C C . TRP A 1 123 ? -5.66 4.133 -6.02 1 88.44 123 TRP A C 1
ATOM 983 O O . TRP A 1 123 ? -6.793 4.613 -6.102 1 88.44 123 TRP A O 1
ATOM 993 N N . PHE A 1 124 ? -5.234 3.119 -6.688 1 87.75 124 PHE A N 1
ATOM 994 C CA . PHE A 1 124 ? -6.156 2.479 -7.617 1 87.75 124 PHE A CA 1
ATOM 995 C C . PHE A 1 124 ? -7.301 1.807 -6.867 1 87.75 124 PHE A C 1
ATOM 997 O O . PHE A 1 124 ? -8.461 1.919 -7.266 1 87.75 124 PHE A O 1
ATOM 1004 N N . SER A 1 125 ? -6.984 1.115 -5.836 1 90.5 125 SER A N 1
ATOM 1005 C CA . SER A 1 125 ? -7.992 0.454 -5.016 1 90.5 125 SER A CA 1
ATOM 1006 C C . SER A 1 125 ? -8.992 1.458 -4.449 1 90.5 125 SER A C 1
ATOM 1008 O O . SER A 1 125 ? -10.195 1.209 -4.449 1 90.5 125 SER A O 1
ATOM 1010 N N . ILE A 1 126 ? -8.484 2.596 -3.984 1 91.81 126 ILE A N 1
ATOM 1011 C CA . ILE A 1 126 ? -9.336 3.645 -3.441 1 91.81 126 ILE A CA 1
ATOM 1012 C C . ILE A 1 126 ? -10.25 4.184 -4.543 1 91.81 126 ILE A C 1
ATOM 1014 O O . ILE A 1 126 ? -11.453 4.359 -4.328 1 91.81 126 ILE A O 1
ATOM 1018 N N . ALA A 1 127 ? -9.719 4.355 -5.734 1 90.69 127 ALA A N 1
ATOM 1019 C CA . ALA A 1 127 ? -10.477 4.918 -6.852 1 90.69 127 ALA A CA 1
ATOM 1020 C C . ALA A 1 127 ? -11.602 3.979 -7.277 1 90.69 127 ALA A C 1
ATOM 1022 O O . ALA A 1 127 ? -12.742 4.41 -7.461 1 90.69 127 ALA A O 1
ATOM 1023 N N . VAL A 1 128 ? -11.297 2.711 -7.379 1 91.5 128 VAL A N 1
ATOM 1024 C CA . VAL A 1 128 ? -12.281 1.747 -7.859 1 91.5 128 VAL A CA 1
ATOM 1025 C C . VAL A 1 128 ? -13.391 1.572 -6.82 1 91.5 128 VAL A C 1
ATOM 1027 O O . VAL A 1 128 ? -14.57 1.533 -7.168 1 91.5 128 VAL A O 1
ATOM 1030 N N . THR A 1 129 ? -13.047 1.489 -5.613 1 91.19 129 THR A N 1
ATOM 1031 C CA . THR A 1 129 ? -14.016 1.33 -4.539 1 91.19 129 THR A CA 1
ATOM 1032 C C . THR A 1 129 ? -14.914 2.561 -4.434 1 91.19 129 THR A C 1
ATOM 1034 O O . THR A 1 129 ? -16.125 2.436 -4.266 1 91.19 129 THR A O 1
ATOM 1037 N N . ASN A 1 130 ? -14.312 3.73 -4.539 1 92.12 130 ASN A N 1
ATOM 1038 C CA . ASN A 1 130 ? -15.086 4.965 -4.461 1 92.12 130 ASN A CA 1
ATOM 1039 C C . ASN A 1 130 ? -16 5.129 -5.668 1 92.12 130 ASN A C 1
ATOM 1041 O O . ASN A 1 130 ? -17.109 5.668 -5.551 1 92.12 130 ASN A O 1
ATOM 1045 N N . LEU A 1 131 ? -15.492 4.703 -6.801 1 91.38 131 LEU A N 1
ATOM 1046 C CA . LEU A 1 131 ? -16.344 4.727 -7.984 1 91.38 131 LEU A CA 1
ATOM 1047 C C . LEU A 1 131 ? -17.562 3.838 -7.785 1 91.38 131 LEU A C 1
ATOM 1049 O O . LEU A 1 131 ? -18.688 4.223 -8.141 1 91.38 131 LEU A O 1
ATOM 1053 N N . ASP A 1 132 ? -17.328 2.719 -7.215 1 92.69 132 ASP A N 1
ATOM 1054 C CA . ASP A 1 132 ? -18.422 1.801 -6.91 1 92.69 132 ASP A CA 1
ATOM 1055 C C . ASP A 1 132 ? -19.422 2.441 -5.953 1 92.69 132 ASP A C 1
ATOM 1057 O O . ASP A 1 132 ? -20.625 2.406 -6.199 1 92.69 132 ASP A O 1
ATOM 1061 N N . PHE A 1 133 ? -18.938 3.102 -4.914 1 90.19 133 PHE A N 1
ATOM 1062 C CA . PHE A 1 133 ? -19.781 3.768 -3.932 1 90.19 133 PHE A CA 1
ATOM 1063 C C . PHE A 1 133 ? -20.578 4.898 -4.578 1 90.19 133 PHE A C 1
ATOM 1065 O O . PHE A 1 133 ? -21.781 5.043 -4.332 1 90.19 133 PHE A O 1
ATOM 1072 N N . MET A 1 134 ? -19.906 5.594 -5.387 1 90.56 134 MET A N 1
ATOM 1073 C CA . MET A 1 134 ? -20.516 6.754 -6.031 1 90.56 134 MET A CA 1
ATOM 1074 C C . MET A 1 134 ? -21.641 6.328 -6.965 1 90.56 134 MET A C 1
ATOM 1076 O O . MET A 1 134 ? -22.734 6.887 -6.914 1 90.56 134 MET A O 1
ATOM 1080 N N . VAL A 1 135 ? -21.391 5.355 -7.77 1 92.06 135 VAL A N 1
ATOM 1081 C CA . VAL A 1 135 ? -22.375 4.895 -8.75 1 92.06 135 VAL A CA 1
ATOM 1082 C C . VAL A 1 135 ? -23.578 4.289 -8.039 1 92.06 135 VAL A C 1
ATOM 1084 O O . VAL A 1 135 ? -24.719 4.59 -8.375 1 92.06 135 VAL A O 1
ATOM 1087 N N . ASN A 1 136 ? -23.344 3.525 -7.035 1 90.12 136 ASN A N 1
ATOM 1088 C CA . ASN A 1 136 ? -24.438 2.922 -6.289 1 90.12 136 ASN A CA 1
ATOM 1089 C C . ASN A 1 136 ? -25.266 3.973 -5.551 1 90.12 136 ASN A C 1
ATOM 1091 O O . ASN A 1 136 ? -26.484 3.883 -5.496 1 90.12 136 ASN A O 1
ATOM 1095 N N . HIS A 1 137 ? -24.641 4.914 -5.055 1 89.12 137 HIS A N 1
ATOM 1096 C CA . HIS A 1 137 ? -25.359 5.996 -4.391 1 89.12 137 HIS A CA 1
ATOM 1097 C C . HIS A 1 137 ? -26.203 6.781 -5.379 1 89.12 137 HIS A C 1
ATOM 1099 O O . HIS A 1 137 ? -27.359 7.125 -5.078 1 89.12 137 HIS A O 1
ATOM 1105 N N . LEU A 1 138 ? -25.641 7.051 -6.539 1 89.62 138 LEU A N 1
ATOM 1106 C CA . LEU A 1 138 ? -26.359 7.785 -7.578 1 89.62 138 LEU A CA 1
ATOM 1107 C C . LEU A 1 138 ? -27.594 7.016 -8.039 1 89.62 138 LEU A C 1
ATOM 1109 O O . LEU A 1 138 ? -28.641 7.613 -8.281 1 89.62 138 LEU A O 1
ATOM 1113 N N . LEU A 1 139 ? -27.469 5.762 -8.109 1 90.94 139 LEU A N 1
ATOM 1114 C CA . LEU A 1 139 ? -28.578 4.926 -8.562 1 90.94 139 LEU A CA 1
ATOM 1115 C C . LEU A 1 139 ? -29.656 4.836 -7.496 1 90.94 139 LEU A C 1
ATOM 1117 O O . LEU A 1 139 ? -30.859 4.793 -7.816 1 90.94 139 LEU A O 1
ATOM 1121 N N . GLU A 1 140 ? -29.266 4.883 -6.258 1 89.56 140 GLU A N 1
ATOM 1122 C CA . GLU A 1 140 ? -30.219 4.727 -5.168 1 89.56 140 GLU A CA 1
ATOM 1123 C C . GLU A 1 140 ? -30.812 6.07 -4.758 1 89.56 140 GLU A C 1
ATOM 1125 O O . GLU A 1 140 ? -32 6.152 -4.438 1 89.56 140 GLU A O 1
ATOM 1130 N N . HIS A 1 141 ? -30.016 7.156 -4.781 1 89.56 141 HIS A N 1
ATOM 1131 C CA . HIS A 1 141 ? -30.453 8.414 -4.191 1 89.56 141 HIS A CA 1
ATOM 1132 C C . HIS A 1 141 ? -30.391 9.555 -5.207 1 89.56 141 HIS A C 1
ATOM 1134 O O . HIS A 1 141 ? -30.812 10.672 -4.914 1 89.56 141 HIS A O 1
ATOM 1140 N N . GLY A 1 142 ? -29.875 9.219 -6.41 1 88.12 142 GLY A N 1
ATOM 1141 C CA . GLY A 1 142 ? -29.672 10.281 -7.379 1 88.12 142 GLY A CA 1
ATOM 1142 C C . GLY A 1 142 ? -28.531 11.203 -7.02 1 88.12 142 GLY A C 1
ATOM 1143 O O . GLY A 1 142 ? -27.484 10.758 -6.531 1 88.12 142 GLY A O 1
ATOM 1144 N N . LEU A 1 143 ? -28.656 12.445 -7.25 1 84.56 143 LEU A N 1
ATOM 1145 C CA . LEU A 1 143 ? -27.594 13.414 -7.02 1 84.56 143 LEU A CA 1
ATOM 1146 C C . LEU A 1 143 ? -27.703 14.016 -5.625 1 84.56 143 LEU A C 1
ATOM 1148 O O . LEU A 1 143 ? -26.922 14.914 -5.266 1 84.56 143 LEU A O 1
ATOM 1152 N N . GLU A 1 144 ? -28.625 13.539 -4.844 1 86.19 144 GLU A N 1
ATOM 1153 C CA . GLU A 1 144 ? -28.828 14.062 -3.494 1 86.19 144 GLU A CA 1
ATOM 1154 C C . GLU A 1 144 ? -27.703 13.617 -2.561 1 86.19 144 GLU A C 1
ATOM 1156 O O . GLU A 1 144 ? -27.359 12.438 -2.52 1 86.19 144 GLU A O 1
ATOM 1161 N N . SER A 1 145 ? -27.094 14.57 -1.938 1 88.81 145 SER A N 1
ATOM 1162 C CA . SER A 1 145 ? -26.031 14.305 -0.979 1 88.81 145 SER A CA 1
ATOM 1163 C C . SER A 1 145 ? -26.109 15.266 0.206 1 88.81 145 SER A C 1
ATOM 1165 O O . SER A 1 145 ? -26.016 16.484 0.033 1 88.81 145 SER A O 1
ATOM 1167 N N . ASP A 1 146 ? -26.219 14.742 1.384 1 90.81 146 ASP A N 1
ATOM 1168 C CA . ASP A 1 146 ? -26.25 15.539 2.604 1 90.81 146 ASP A CA 1
ATOM 1169 C C . ASP A 1 146 ? -24.922 16.281 2.816 1 90.81 146 ASP A C 1
ATOM 1171 O O . ASP A 1 146 ? -24.922 17.422 3.287 1 90.81 146 ASP A O 1
ATOM 1175 N N . ILE A 1 147 ? -23.938 15.633 2.465 1 91 147 ILE A N 1
ATOM 1176 C CA . ILE A 1 147 ? -22.625 16.203 2.66 1 91 147 ILE A CA 1
ATOM 1177 C C . ILE A 1 147 ? -22.422 17.375 1.699 1 91 147 ILE A C 1
ATOM 1179 O O . ILE A 1 147 ? -21.984 18.453 2.105 1 91 147 ILE A O 1
ATOM 1183 N N . LEU A 1 148 ? -22.766 17.156 0.437 1 89.38 148 LEU A N 1
ATOM 1184 C CA . LEU A 1 148 ? -22.641 18.234 -0.546 1 89.38 148 LEU A CA 1
ATOM 1185 C C . LEU A 1 148 ? -23.547 19.406 -0.196 1 89.38 148 LEU A C 1
ATOM 1187 O O . LEU A 1 148 ? -23.188 20.562 -0.381 1 89.38 148 LEU A O 1
ATOM 1191 N N . ALA A 1 149 ? -24.719 19.078 0.271 1 91.25 149 ALA A N 1
ATOM 1192 C CA . ALA A 1 149 ? -25.656 20.109 0.684 1 91.25 149 ALA A CA 1
ATOM 1193 C C . ALA A 1 149 ? -25.094 20.922 1.853 1 91.25 149 ALA A C 1
ATOM 1195 O O . ALA A 1 149 ? -25.203 22.141 1.874 1 91.25 149 ALA A O 1
ATOM 1196 N N . THR A 1 150 ? -24.516 20.234 2.732 1 91.06 150 THR A N 1
ATOM 1197 C CA . THR A 1 150 ? -23.922 20.906 3.887 1 91.06 150 THR A CA 1
ATOM 1198 C C . THR A 1 150 ? -22.734 21.766 3.459 1 91.06 150 THR A C 1
ATOM 1200 O O . THR A 1 150 ? -22.562 22.875 3.951 1 91.06 150 THR A O 1
ATOM 1203 N N . MET A 1 151 ? -21.984 21.297 2.578 1 89.38 151 MET A N 1
ATOM 1204 C CA . MET A 1 151 ? -20.812 22.016 2.09 1 89.38 151 MET A CA 1
ATOM 1205 C C . MET A 1 151 ? -21.234 23.25 1.302 1 89.38 151 MET A C 1
ATOM 1207 O O . MET A 1 151 ? -20.531 24.266 1.309 1 89.38 151 MET A O 1
ATOM 1211 N N . GLY A 1 152 ? -22.328 23.203 0.643 1 89.81 152 GLY A N 1
ATOM 1212 C CA . GLY A 1 152 ? -22.797 24.297 -0.192 1 89.81 152 GLY A CA 1
ATOM 1213 C C . GLY A 1 152 ? -23.562 25.344 0.583 1 89.81 152 GLY A C 1
ATOM 1214 O O . GLY A 1 152 ? -23.672 26.5 0.146 1 89.81 152 GLY A O 1
ATOM 1215 N N . LYS A 1 153 ? -23.953 24.922 1.693 1 92.38 153 LYS A N 1
ATOM 1216 C CA . LYS A 1 153 ? -24.734 25.859 2.502 1 92.38 153 LYS A CA 1
ATOM 1217 C C . LYS A 1 153 ? -23.875 27.016 2.977 1 92.38 153 LYS A C 1
ATOM 1219 O O . LYS A 1 153 ? -22.797 26.812 3.533 1 92.38 153 LYS A O 1
ATOM 1224 N N . ASP A 1 154 ? -24.25 28.281 2.703 1 94.56 154 ASP A N 1
ATOM 1225 C CA . ASP A 1 154 ? -23.641 29.531 3.152 1 94.56 154 ASP A CA 1
ATOM 1226 C C . ASP A 1 154 ? -22.219 29.672 2.629 1 94.56 154 ASP A C 1
ATOM 1228 O O . ASP A 1 154 ? -21.359 30.25 3.299 1 94.56 154 ASP A O 1
ATOM 1232 N N . LEU A 1 155 ? -21.969 29.062 1.523 1 93.44 155 LEU A N 1
ATOM 1233 C CA . LEU A 1 155 ? -20.625 29.031 0.971 1 93.44 155 LEU A CA 1
ATOM 1234 C C . LEU A 1 155 ? -20.094 30.453 0.756 1 93.44 155 LEU A C 1
ATOM 1236 O O . LEU A 1 155 ? -18.938 30.75 1.084 1 93.44 155 LEU A O 1
ATOM 1240 N N . THR A 1 156 ? -20.922 31.328 0.253 1 95.69 156 THR A N 1
ATOM 1241 C CA . THR A 1 156 ? -20.5 32.688 -0.019 1 95.69 156 THR A CA 1
ATOM 1242 C C . THR A 1 156 ? -20.219 33.438 1.281 1 95.69 156 THR A C 1
ATOM 1244 O O . THR A 1 156 ? -19.25 34.188 1.379 1 95.69 156 THR A O 1
ATOM 1247 N N . ALA A 1 157 ? -21.031 33.188 2.221 1 96.56 157 ALA A N 1
ATOM 1248 C CA . ALA A 1 157 ? -20.844 33.844 3.516 1 96.56 157 ALA A CA 1
ATOM 1249 C C . ALA A 1 157 ? -19.562 33.344 4.191 1 96.56 157 ALA A C 1
ATOM 1251 O O . ALA A 1 157 ? -18.844 34.156 4.809 1 96.56 157 ALA A O 1
ATOM 1252 N N . VAL A 1 158 ? -19.359 32.125 4.105 1 97.12 158 VAL A N 1
ATOM 1253 C CA . VAL A 1 158 ? -18.141 31.547 4.668 1 97.12 158 VAL A CA 1
ATOM 1254 C C . VAL A 1 158 ? -16.922 32.125 3.961 1 97.12 158 VAL A C 1
ATOM 1256 O O . VAL A 1 158 ? -15.938 32.5 4.609 1 97.12 158 VAL A O 1
ATOM 1259 N N . ALA A 1 159 ? -17 32.25 2.621 1 97 159 ALA A N 1
ATOM 1260 C CA . ALA A 1 159 ? -15.898 32.812 1.839 1 97 159 ALA A CA 1
ATOM 1261 C C . ALA A 1 159 ? -15.633 34.25 2.195 1 97 159 ALA A C 1
ATOM 1263 O O . ALA A 1 159 ? -14.477 34.688 2.311 1 97 159 ALA A O 1
ATOM 1264 N N . LEU A 1 160 ? -16.641 34.969 2.393 1 97.44 160 LEU A N 1
ATOM 1265 C CA . LEU A 1 160 ? -16.5 36.406 2.732 1 97.44 160 LEU A CA 1
ATOM 1266 C C . LEU A 1 160 ? -15.945 36.562 4.137 1 97.44 160 LEU A C 1
ATOM 1268 O O . LEU A 1 160 ? -15.156 37.469 4.391 1 97.44 160 LEU A O 1
ATOM 1272 N N . THR A 1 161 ? -16.406 35.719 4.984 1 97.69 161 THR A N 1
ATOM 1273 C CA . THR A 1 161 ? -15.852 35.719 6.332 1 97.69 161 THR A CA 1
ATOM 1274 C C . THR A 1 161 ? -14.359 35.406 6.312 1 97.69 161 THR A C 1
ATOM 1276 O O . THR A 1 161 ? -13.57 36.031 7.02 1 97.69 161 THR A O 1
ATOM 1279 N N . ASP A 1 162 ? -14.023 34.469 5.523 1 97.81 162 ASP A N 1
ATOM 1280 C CA . ASP A 1 162 ? -12.617 34.094 5.383 1 97.81 162 ASP A CA 1
ATOM 1281 C C . ASP A 1 162 ? -11.797 35.25 4.824 1 97.81 162 ASP A C 1
ATOM 1283 O O . ASP A 1 162 ? -10.672 35.5 5.277 1 97.81 162 ASP A O 1
ATOM 1287 N N . LEU A 1 163 ? -12.352 35.969 3.889 1 97.94 163 LEU A N 1
ATOM 1288 C CA . LEU A 1 163 ? -11.672 37.125 3.312 1 97.94 163 LEU A CA 1
ATOM 1289 C C . LEU A 1 163 ? -11.5 38.219 4.352 1 97.94 163 LEU A C 1
ATOM 1291 O O . LEU A 1 163 ? -10.445 38.844 4.426 1 97.94 163 LEU A O 1
ATOM 1295 N N . ALA A 1 164 ? -12.508 38.406 5.113 1 98.06 164 ALA A N 1
ATOM 1296 C CA . ALA A 1 164 ? -12.43 39.406 6.184 1 98.06 164 ALA A CA 1
ATOM 1297 C C . ALA A 1 164 ? -11.359 39.031 7.203 1 98.06 164 ALA A C 1
ATOM 1299 O O . ALA A 1 164 ? -10.633 39.875 7.703 1 98.06 164 ALA A O 1
ATOM 1300 N N . MET A 1 165 ? -11.344 37.812 7.512 1 98.12 165 MET A N 1
ATOM 1301 C CA . MET A 1 165 ? -10.328 37.281 8.43 1 98.12 165 MET A CA 1
ATOM 1302 C C . MET A 1 165 ? -8.922 37.562 7.883 1 98.12 165 MET A C 1
ATOM 1304 O O . MET A 1 165 ? -8.047 38.031 8.609 1 98.12 165 MET A O 1
ATOM 1308 N N . TYR A 1 166 ? -8.742 37.312 6.621 1 98.19 166 TYR A N 1
ATOM 1309 C CA . TYR A 1 166 ? -7.453 37.5 5.977 1 98.19 166 TYR A CA 1
ATOM 1310 C C . TYR A 1 166 ? -7.047 38.969 6 1 98.19 166 TYR A C 1
ATOM 1312 O O . TYR A 1 166 ? -5.906 39.312 6.332 1 98.19 166 TYR A O 1
ATOM 1320 N N . LEU A 1 167 ? -7.938 39.812 5.684 1 98.25 167 LEU A N 1
ATOM 1321 C CA . LEU A 1 167 ? -7.645 41.219 5.629 1 98.25 167 LEU A CA 1
ATOM 1322 C C . LEU A 1 167 ? -7.34 41.781 7.02 1 98.25 167 LEU A C 1
ATOM 1324 O O . LEU A 1 167 ? -6.535 42.688 7.168 1 98.25 167 LEU A O 1
ATOM 1328 N N . SER A 1 168 ? -7.926 41.188 7.988 1 98.38 168 SER A N 1
ATOM 1329 C CA . SER A 1 168 ? -7.719 41.625 9.367 1 98.38 168 SER A CA 1
ATOM 1330 C C . SER A 1 168 ? -6.297 41.344 9.828 1 98.38 168 SER A C 1
ATOM 1332 O O . SER A 1 168 ? -5.812 41.938 10.789 1 98.38 168 SER A O 1
ATOM 1334 N N . MET A 1 169 ? -5.59 40.438 9.148 1 98.44 169 MET A N 1
ATOM 1335 C CA . MET A 1 169 ? -4.223 40.094 9.523 1 98.44 169 MET A CA 1
ATOM 1336 C C . MET A 1 169 ? -3.295 41.312 9.398 1 98.44 169 MET A C 1
ATOM 1338 O O . MET A 1 169 ? -2.297 41.406 10.109 1 98.44 169 MET A O 1
ATOM 1342 N N . TYR A 1 170 ? -3.617 42.25 8.539 1 98.38 170 TYR A N 1
ATOM 1343 C CA . TYR A 1 170 ? -2.717 43.312 8.172 1 98.38 170 TYR A CA 1
ATOM 1344 C C . TYR A 1 170 ? -2.584 44.344 9.312 1 98.38 170 TYR A C 1
ATOM 1346 O O . TYR A 1 170 ? -1.739 45.219 9.258 1 98.38 170 TYR A O 1
ATOM 1354 N N . PHE A 1 171 ? -3.381 44.156 10.344 1 98.38 171 PHE A N 1
ATOM 1355 C CA . PHE A 1 171 ? -3.232 44.969 11.539 1 98.38 171 PHE A CA 1
ATOM 1356 C C . PHE A 1 171 ? -1.819 44.844 12.102 1 98.38 171 PHE A C 1
ATOM 1358 O O . PHE A 1 171 ? -1.265 45.844 12.594 1 98.38 171 PHE A O 1
ATOM 1365 N N . VAL A 1 172 ? -1.214 43.719 11.992 1 98.25 172 VAL A N 1
ATOM 1366 C CA . VAL A 1 172 ? 0.108 43.531 12.586 1 98.25 172 VAL A CA 1
ATOM 1367 C C . VAL A 1 172 ? 1.148 44.312 11.781 1 98.25 172 VAL A C 1
ATOM 1369 O O . VAL A 1 172 ? 2.172 44.75 12.328 1 98.25 172 VAL A O 1
ATOM 1372 N N . VAL A 1 173 ? 0.944 44.469 10.484 1 98.38 173 VAL A N 1
ATOM 1373 C CA . VAL A 1 173 ? 1.825 45.312 9.672 1 98.38 173 VAL A CA 1
ATOM 1374 C C . VAL A 1 173 ? 1.725 46.75 10.117 1 98.38 173 VAL A C 1
ATOM 1376 O O . VAL A 1 173 ? 2.734 47.469 10.203 1 98.38 173 VAL A O 1
ATOM 1379 N N . VAL A 1 174 ? 0.51 47.188 10.406 1 98.12 174 VAL A N 1
ATOM 1380 C CA . VAL A 1 174 ? 0.283 48.562 10.883 1 98.12 174 VAL A CA 1
ATOM 1381 C C . VAL A 1 174 ? 1.04 48.781 12.188 1 98.12 174 VAL A C 1
ATOM 1383 O O . VAL A 1 174 ? 1.649 49.844 12.383 1 98.12 174 VAL A O 1
ATOM 1386 N N . VAL A 1 175 ? 0.999 47.781 13.039 1 98 175 VAL A N 1
ATOM 1387 C CA . VAL A 1 175 ? 1.713 47.906 14.305 1 98 175 VAL A CA 1
ATOM 1388 C C . VAL A 1 175 ? 3.211 48.031 14.047 1 98 175 VAL A C 1
ATOM 1390 O O . VAL A 1 175 ? 3.879 48.875 14.641 1 98 175 VAL A O 1
ATOM 1393 N N . GLN A 1 176 ? 3.748 47.25 13.188 1 97.88 176 GLN A N 1
ATOM 1394 C CA . GLN A 1 176 ? 5.172 47.281 12.867 1 97.88 176 GLN A CA 1
ATOM 1395 C C . GLN A 1 176 ? 5.547 48.625 12.234 1 97.88 176 GLN A C 1
ATOM 1397 O O . GLN A 1 176 ? 6.625 49.156 12.492 1 97.88 176 GLN A O 1
ATOM 1402 N N . LYS A 1 177 ? 4.711 49.125 11.398 1 97.19 177 LYS A N 1
ATOM 1403 C CA . LYS A 1 177 ? 4.961 50.406 10.789 1 97.19 177 LYS A CA 1
ATOM 1404 C C . LYS A 1 177 ? 4.914 51.531 11.828 1 97.19 177 LYS A C 1
ATOM 1406 O O . LYS A 1 177 ? 5.668 52.5 11.734 1 97.19 177 LYS A O 1
ATOM 1411 N N . ALA A 1 178 ? 4.051 51.438 12.789 1 97.25 178 ALA A N 1
ATOM 1412 C CA . ALA A 1 178 ? 3.992 52.406 13.883 1 97.25 178 ALA A CA 1
ATOM 1413 C C . ALA A 1 178 ? 5.289 52.375 14.688 1 97.25 178 ALA A C 1
ATOM 1415 O O . ALA A 1 178 ? 5.746 53.438 15.156 1 97.25 178 ALA A O 1
ATOM 1416 N N . ILE A 1 179 ? 5.836 51.25 14.852 1 96.38 179 ILE A N 1
ATOM 1417 C CA . ILE A 1 179 ? 7.105 51.125 15.555 1 96.38 179 ILE A CA 1
ATOM 1418 C C . ILE A 1 179 ? 8.227 51.75 14.711 1 96.38 179 ILE A C 1
ATOM 1420 O O . ILE A 1 179 ? 9.086 52.469 15.234 1 96.38 179 ILE A O 1
ATOM 1424 N N . CYS A 1 180 ? 8.18 51.469 13.453 1 95.06 180 CYS A N 1
ATOM 1425 C CA . CYS A 1 180 ? 9.18 52 12.531 1 95.06 180 CYS A CA 1
ATOM 1426 C C . CYS A 1 180 ? 9.164 53.531 12.539 1 95.06 180 CYS A C 1
ATOM 1428 O O . CYS A 1 180 ? 10.219 54.156 12.43 1 95.06 180 CYS A O 1
ATOM 1430 N N . CYS A 1 181 ? 7.984 54.094 12.758 1 95 181 CYS A N 1
ATOM 1431 C CA . CYS A 1 181 ? 7.832 55.531 12.766 1 95 181 CYS A CA 1
ATOM 1432 C C . CYS A 1 181 ? 8.148 56.125 14.148 1 95 181 CYS A C 1
ATOM 1434 O O . CYS A 1 181 ? 8.188 57.344 14.32 1 95 181 CYS A O 1
ATOM 1436 N N . GLY A 1 182 ? 8.336 55.312 15.078 1 92.81 182 GLY A N 1
ATOM 1437 C CA . GLY A 1 182 ? 8.734 55.75 16.406 1 92.81 182 GLY A CA 1
ATOM 1438 C C . GLY A 1 182 ? 7.559 56.094 17.297 1 92.81 182 GLY A C 1
ATOM 1439 O O . GLY A 1 182 ? 7.734 56.719 18.344 1 92.81 182 GLY A O 1
ATOM 1440 N N . TRP A 1 183 ? 6.371 55.75 16.906 1 94.75 183 TRP A N 1
ATOM 1441 C CA . TRP A 1 183 ? 5.188 56.062 17.703 1 94.75 183 TRP A CA 1
ATOM 1442 C C . TRP A 1 183 ? 5.121 55.188 18.953 1 94.75 183 TRP A C 1
ATOM 1444 O O . TRP A 1 183 ? 4.656 55.625 20.016 1 94.75 183 TRP A O 1
ATOM 1454 N N . ILE A 1 184 ? 5.523 53.938 18.781 1 94.38 184 ILE A N 1
ATOM 1455 C CA . ILE A 1 184 ? 5.574 52.969 19.875 1 94.38 184 ILE A CA 1
ATOM 1456 C C . ILE A 1 184 ? 6.836 52.125 19.75 1 94.38 184 ILE A C 1
ATOM 1458 O O . ILE A 1 184 ? 7.504 52.125 18.719 1 94.38 184 ILE A O 1
ATOM 1462 N N . THR A 1 185 ? 7.203 51.5 20.828 1 93.12 185 THR A N 1
ATOM 1463 C CA . THR A 1 185 ? 8.336 50.594 20.812 1 93.12 185 THR A CA 1
ATOM 1464 C C . THR A 1 185 ? 7.867 49.156 20.984 1 93.12 185 THR A C 1
ATOM 1466 O O . THR A 1 185 ? 6.801 48.906 21.562 1 93.12 185 THR A O 1
ATOM 1469 N N . TRP A 1 186 ? 8.602 48.219 20.453 1 93.88 186 TRP A N 1
ATOM 1470 C CA . TRP A 1 186 ? 8.219 46.812 20.562 1 93.88 186 TRP A CA 1
ATOM 1471 C C . TRP A 1 186 ? 8.211 46.344 22.016 1 93.88 186 TRP A C 1
ATOM 1473 O O . TRP A 1 186 ? 7.246 45.719 22.469 1 93.88 186 TRP A O 1
ATOM 1483 N N . HIS A 1 187 ? 9.234 46.656 22.719 1 87.94 187 HIS A N 1
ATOM 1484 C CA . HIS A 1 187 ? 9.391 46.219 24.094 1 87.94 187 HIS A CA 1
ATOM 1485 C C . HIS A 1 187 ? 8.375 46.906 25 1 87.94 187 HIS A C 1
ATOM 1487 O O . HIS A 1 187 ? 8 46.344 26.047 1 87.94 187 HIS A O 1
ATOM 1493 N N . GLY A 1 188 ? 7.969 48.031 24.656 1 87.75 188 GLY A N 1
ATOM 1494 C CA . GLY A 1 188 ? 7 48.75 25.453 1 87.75 188 GLY A CA 1
ATOM 1495 C C . GLY A 1 188 ? 5.578 48.281 25.25 1 87.75 188 GLY A C 1
ATOM 1496 O O . GLY A 1 188 ? 5.07 47.469 26.031 1 87.75 188 GLY A O 1
ATOM 1497 N N . SER A 1 189 ? 5.02 48.688 24.156 1 92.5 189 SER A N 1
ATOM 1498 C CA . SER A 1 189 ? 3.604 48.375 23.953 1 92.5 189 SER A CA 1
ATOM 1499 C C . SER A 1 189 ? 3.385 47.5 22.734 1 92.5 189 SER A C 1
ATOM 1501 O O . SER A 1 189 ? 2.328 46.906 22.578 1 92.5 189 SER A O 1
ATOM 1503 N N . GLY A 1 190 ? 4.383 47.406 21.938 1 94.38 190 GLY A N 1
ATOM 1504 C CA . GLY A 1 190 ? 4.203 46.719 20.656 1 94.38 190 GLY A CA 1
ATOM 1505 C C . GLY A 1 190 ? 3.828 45.281 20.828 1 94.38 190 GLY A C 1
ATOM 1506 O O . GLY A 1 190 ? 2.859 44.812 20.219 1 94.38 190 GLY A O 1
ATOM 1507 N N . TRP A 1 191 ? 4.59 44.531 21.625 1 93.69 191 TRP A N 1
ATOM 1508 C CA . TRP A 1 191 ? 4.336 43.094 21.812 1 93.69 191 TRP A CA 1
ATOM 1509 C C . TRP A 1 191 ? 2.994 42.875 22.5 1 93.69 191 TRP A C 1
ATOM 1511 O O . TRP A 1 191 ? 2.295 41.906 22.203 1 93.69 191 TRP A O 1
ATOM 1521 N N . LEU A 1 192 ? 2.572 43.75 23.375 1 95.38 192 LEU A N 1
ATOM 1522 C CA . LEU A 1 192 ? 1.316 43.625 24.094 1 95.38 192 LEU A CA 1
ATOM 1523 C C . LEU A 1 192 ? 0.124 43.844 23.172 1 95.38 192 LEU A C 1
ATOM 1525 O O . LEU A 1 192 ? -0.859 43.094 23.234 1 95.38 192 LEU A O 1
ATOM 1529 N N . VAL A 1 193 ? 0.241 44.875 22.406 1 97 193 VAL A N 1
ATOM 1530 C CA . VAL A 1 193 ? -0.831 45.188 21.469 1 97 193 VAL A CA 1
ATOM 1531 C C . VAL A 1 193 ? -1.001 44.062 20.469 1 97 193 VAL A C 1
ATOM 1533 O O . VAL A 1 193 ? -2.125 43.656 20.156 1 97 193 VAL A O 1
ATOM 1536 N N . THR A 1 194 ? 0.09 43.562 20 1 97.25 194 THR A N 1
ATOM 1537 C CA . THR A 1 194 ? 0.058 42.469 19.047 1 97.25 194 THR A CA 1
ATOM 1538 C C . THR A 1 194 ? -0.562 41.219 19.672 1 97.25 194 THR A C 1
ATOM 1540 O O . THR A 1 194 ? -1.441 40.594 19.078 1 97.25 194 THR A O 1
ATOM 1543 N N . SER A 1 195 ? -0.158 40.875 20.859 1 96.62 195 SER A N 1
ATOM 1544 C CA . SER A 1 195 ? -0.67 39.688 21.547 1 96.62 195 SER A CA 1
ATOM 1545 C C . SER A 1 195 ? -2.158 39.812 21.844 1 96.62 195 SER A C 1
ATOM 1547 O O . SER A 1 195 ? -2.918 38.844 21.719 1 96.62 195 SER A O 1
ATOM 1549 N N . ALA A 1 196 ? -2.572 40.969 22.266 1 97.5 196 ALA A N 1
ATOM 1550 C CA . ALA A 1 196 ? -3.984 41.219 22.531 1 97.5 196 ALA A CA 1
ATOM 1551 C C . ALA A 1 196 ? -4.812 41.094 21.25 1 97.5 196 ALA A C 1
ATOM 1553 O O . ALA A 1 196 ? -5.922 40.562 21.266 1 97.5 196 ALA A O 1
ATOM 1554 N N . TYR A 1 197 ? -4.27 41.625 20.203 1 98.19 197 TYR A N 1
ATOM 1555 C CA . TYR A 1 197 ? -4.973 41.531 18.938 1 98.19 197 TYR A CA 1
ATOM 1556 C C . TYR A 1 197 ? -5.094 40.094 18.469 1 98.19 197 TYR A C 1
ATOM 1558 O O . TYR A 1 197 ? -6.129 39.688 17.922 1 98.19 197 TYR A O 1
ATOM 1566 N N . GLU A 1 198 ? -4.012 39.406 18.609 1 97.62 198 GLU A N 1
ATOM 1567 C CA . GLU A 1 198 ? -4.035 38 18.234 1 97.62 198 GLU A CA 1
ATOM 1568 C C . GLU A 1 198 ? -5.137 37.219 18.969 1 97.62 198 GLU A C 1
ATOM 1570 O O . GLU A 1 198 ? -5.863 36.438 18.359 1 97.62 198 GLU A O 1
ATOM 1575 N N . LEU A 1 199 ? -5.238 37.438 20.188 1 96.75 199 LEU A N 1
ATOM 1576 C CA . LEU A 1 199 ? -6.277 36.781 21 1 96.75 199 LEU A CA 1
ATOM 1577 C C . LEU A 1 199 ? -7.664 37.25 20.562 1 96.75 199 LEU A C 1
ATOM 1579 O O . LEU A 1 199 ? -8.57 36.438 20.406 1 96.75 199 LEU A O 1
ATOM 1583 N N . ALA A 1 200 ? -7.82 38.5 20.391 1 97.81 200 ALA A N 1
ATOM 1584 C CA . ALA A 1 200 ? -9.094 39.062 19.969 1 97.81 200 ALA A CA 1
ATOM 1585 C C . ALA A 1 200 ? -9.5 38.531 18.594 1 97.81 200 ALA A C 1
ATOM 1587 O O . ALA A 1 200 ? -10.672 38.219 18.359 1 97.81 200 ALA A O 1
ATOM 1588 N N . PHE A 1 201 ? -8.547 38.5 17.703 1 98 201 PHE A N 1
ATOM 1589 C CA . PHE A 1 201 ? -8.758 38 16.359 1 98 201 PHE A CA 1
ATOM 1590 C C . PHE A 1 201 ? -9.312 36.562 16.406 1 98 201 PHE A C 1
ATOM 1592 O O . PHE A 1 201 ? -10.336 36.281 15.781 1 98 201 PHE A O 1
ATOM 1599 N N . THR A 1 202 ? -8.711 35.719 17.156 1 96 202 THR A N 1
ATOM 1600 C CA . THR A 1 202 ? -9.094 34.312 17.219 1 96 202 THR A CA 1
ATOM 1601 C C . THR A 1 202 ? -10.461 34.156 17.859 1 96 202 THR A C 1
ATOM 1603 O O . THR A 1 202 ? -11.328 33.438 17.328 1 96 202 THR A O 1
ATOM 1606 N N . VAL A 1 203 ? -10.703 34.812 18.938 1 95.5 203 VAL A N 1
ATOM 1607 C CA . VAL A 1 203 ? -11.953 34.688 19.688 1 95.5 203 VAL A CA 1
ATOM 1608 C C . VAL A 1 203 ? -13.094 35.281 18.859 1 95.5 203 VAL A C 1
ATOM 1610 O O . VAL A 1 203 ? -14.188 34.719 18.797 1 95.5 203 VAL A O 1
ATOM 1613 N N . PHE A 1 204 ? -12.844 36.344 18.25 1 97.38 204 PHE A N 1
ATOM 1614 C CA . PHE A 1 204 ? -13.867 37.062 17.484 1 97.38 204 PHE A CA 1
ATOM 1615 C C . PHE A 1 204 ? -14.391 36.188 16.344 1 97.38 204 PHE A C 1
ATOM 1617 O O . PHE A 1 204 ? -15.602 36.031 16.188 1 97.38 204 PHE A O 1
ATOM 1624 N N . PHE A 1 205 ? -13.531 35.688 15.594 1 96.25 205 PHE A N 1
ATOM 1625 C CA . PHE A 1 205 ? -13.969 34.969 14.406 1 96.25 205 PHE A CA 1
ATOM 1626 C C . PHE A 1 205 ? -14.531 33.594 14.781 1 96.25 205 PHE A C 1
ATOM 1628 O O . PHE A 1 205 ? -15.391 33.062 14.086 1 96.25 205 PHE A O 1
ATOM 1635 N N . LEU A 1 206 ? -14.016 33.031 15.852 1 93.88 206 LEU A N 1
ATOM 1636 C CA . LEU A 1 206 ? -14.656 31.812 16.375 1 93.88 206 LEU A CA 1
ATOM 1637 C C . LEU A 1 206 ? -16.109 32.094 16.75 1 93.88 206 LEU A C 1
ATOM 1639 O O . LEU A 1 206 ? -17 31.328 16.406 1 93.88 206 LEU A O 1
ATOM 1643 N N . TYR A 1 207 ? -16.297 33.188 17.406 1 94.81 207 TYR A N 1
ATOM 1644 C CA . TYR A 1 207 ? -17.625 33.594 17.844 1 94.81 207 TYR A CA 1
ATOM 1645 C C . TYR A 1 207 ? -18.516 33.938 16.641 1 94.81 207 TYR A C 1
ATOM 1647 O O . TYR A 1 207 ? -19.688 33.594 16.609 1 94.81 207 TYR A O 1
ATOM 1655 N N . LEU A 1 208 ? -17.938 34.625 15.734 1 96 208 LEU A N 1
ATOM 1656 C CA . LEU A 1 208 ? -18.688 35.062 14.555 1 96 208 LEU A CA 1
ATOM 1657 C C . LEU A 1 208 ? -19.219 33.844 13.789 1 96 208 LEU A C 1
ATOM 1659 O O . LEU A 1 208 ? -20.359 33.844 13.336 1 96 208 LEU A O 1
ATOM 1663 N N . ALA A 1 209 ? -18.422 32.875 13.602 1 94.38 209 ALA A N 1
ATOM 1664 C CA . ALA A 1 209 ? -18.828 31.672 12.898 1 94.38 209 ALA A CA 1
ATOM 1665 C C . ALA A 1 209 ? -19.984 30.969 13.625 1 94.38 209 ALA A C 1
ATOM 1667 O O . ALA A 1 209 ? -20.906 30.453 12.984 1 94.38 209 ALA A O 1
ATOM 1668 N N . GLN A 1 210 ? -19.922 30.938 14.93 1 92.5 210 GLN A N 1
ATOM 1669 C CA . GLN A 1 210 ? -21 30.344 15.734 1 92.5 210 GLN A CA 1
ATOM 1670 C C . GLN A 1 210 ? -22.266 31.188 15.672 1 92.5 210 GLN A C 1
ATOM 1672 O O . GLN A 1 210 ? -23.375 30.656 15.594 1 92.5 210 GLN A O 1
ATOM 1677 N N . TRP A 1 211 ? -22.047 32.438 15.695 1 94.25 211 TRP A N 1
ATOM 1678 C CA . TRP A 1 211 ? -23.172 33.375 15.688 1 94.25 211 TRP A CA 1
ATOM 1679 C C . TRP A 1 211 ? -23.938 33.281 14.367 1 94.25 211 TRP A C 1
ATOM 1681 O O . TRP A 1 211 ? -25.172 33.344 14.352 1 94.25 211 TRP A O 1
ATOM 1691 N N . LYS A 1 212 ? -23.281 33.156 13.32 1 95.56 212 LYS A N 1
ATOM 1692 C CA . LYS A 1 212 ? -23.891 33.062 11.992 1 95.56 212 LYS A CA 1
ATOM 1693 C C . LYS A 1 212 ? -24.453 31.656 11.75 1 95.56 212 LYS A C 1
ATOM 1695 O O . LYS A 1 212 ? -25.125 31.422 10.742 1 95.56 212 LYS A O 1
ATOM 1700 N N . ASP A 1 213 ? -24.141 30.781 12.547 1 93.56 213 ASP A N 1
ATOM 1701 C CA . ASP A 1 213 ? -24.625 29.406 12.516 1 93.56 213 ASP A CA 1
ATOM 1702 C C . ASP A 1 213 ? -24.266 28.719 11.203 1 93.56 213 ASP A C 1
ATOM 1704 O O . ASP A 1 213 ? -25.125 28.156 10.531 1 93.56 213 ASP A O 1
ATOM 1708 N N . PHE A 1 214 ? -23.047 28.859 10.781 1 94.94 214 PHE A N 1
ATOM 1709 C CA . PHE A 1 214 ? -22.531 28.156 9.609 1 94.94 214 PHE A CA 1
ATOM 1710 C C . PHE A 1 214 ? -22.594 26.656 9.812 1 94.94 214 PHE A C 1
ATOM 1712 O O . PHE A 1 214 ? -22.656 26.172 10.953 1 94.94 214 PHE A O 1
ATOM 1719 N N . PRO A 1 215 ? -22.688 25.938 8.734 1 94.5 215 PRO A N 1
ATOM 1720 C CA . PRO A 1 215 ? -22.578 24.484 8.875 1 94.5 215 PRO A CA 1
ATOM 1721 C C . PRO A 1 215 ? -21.234 24.047 9.469 1 94.5 215 PRO A C 1
ATOM 1723 O O . PRO A 1 215 ? -20.266 24.797 9.414 1 94.5 215 PRO A O 1
ATOM 1726 N N . TRP A 1 216 ? -21.203 22.844 10.047 1 91.94 216 TRP A N 1
ATOM 1727 C CA . TRP A 1 216 ? -20.016 22.375 10.766 1 91.94 216 TRP A CA 1
ATOM 1728 C C . TRP A 1 216 ? -18.797 22.359 9.859 1 91.94 216 TRP A C 1
ATOM 1730 O O . TRP A 1 216 ? -17.688 22.641 10.305 1 91.94 216 TRP A O 1
ATOM 1740 N N . ILE A 1 217 ? -18.984 22.047 8.586 1 93.12 217 ILE A N 1
ATOM 1741 C CA . ILE A 1 217 ? -17.875 22.031 7.648 1 93.12 217 ILE A CA 1
ATOM 1742 C C . ILE A 1 217 ? -17.312 23.438 7.48 1 93.12 217 ILE A C 1
ATOM 1744 O O . ILE A 1 217 ? -16.094 23.625 7.453 1 93.12 217 ILE A O 1
ATOM 1748 N N . GLY A 1 218 ? -18.203 24.438 7.344 1 94.69 218 GLY A N 1
ATOM 1749 C CA . GLY A 1 218 ? -17.781 25.828 7.254 1 94.69 218 GLY A CA 1
ATOM 1750 C C . GLY A 1 218 ? -17.094 26.328 8.516 1 94.69 218 GLY A C 1
ATOM 1751 O O . GLY A 1 218 ? -16.094 27.047 8.445 1 94.69 218 GLY A O 1
ATOM 1752 N N . LYS A 1 219 ? -17.609 25.906 9.594 1 95.75 219 LYS A N 1
ATOM 1753 C CA . LYS A 1 219 ? -17.062 26.328 10.875 1 95.75 219 LYS A CA 1
ATOM 1754 C C . LYS A 1 219 ? -15.641 25.797 11.07 1 95.75 219 LYS A C 1
ATOM 1756 O O . LYS A 1 219 ? -14.742 26.547 11.461 1 95.75 219 LYS A O 1
ATOM 1761 N N . ILE A 1 220 ? -15.477 24.547 10.852 1 95.38 220 ILE A N 1
ATOM 1762 C CA . ILE A 1 220 ? -14.156 23.969 11.07 1 95.38 220 ILE A CA 1
ATOM 1763 C C . ILE A 1 220 ? -13.172 24.531 10.047 1 95.38 220 ILE A C 1
ATOM 1765 O O . ILE A 1 220 ? -11.992 24.719 10.344 1 95.38 220 ILE A O 1
ATOM 1769 N N . PHE A 1 221 ? -13.609 24.75 8.828 1 95.5 221 PHE A N 1
ATOM 1770 C CA . PHE A 1 221 ? -12.773 25.375 7.809 1 95.5 221 PHE A CA 1
ATOM 1771 C C . PHE A 1 221 ? -12.258 26.734 8.281 1 95.5 221 PHE A C 1
ATOM 1773 O O . PHE A 1 221 ? -11.062 27 8.211 1 95.5 221 PHE A O 1
ATOM 1780 N N . LEU A 1 222 ? -13.156 27.547 8.758 1 97.12 222 LEU A N 1
ATOM 1781 C CA . LEU A 1 222 ? -12.797 28.875 9.227 1 97.12 222 LEU A CA 1
ATOM 1782 C C . LEU A 1 222 ? -11.883 28.797 10.445 1 97.12 222 LEU A C 1
ATOM 1784 O O . LEU A 1 222 ? -10.961 29.609 10.578 1 97.12 222 LEU A O 1
ATOM 1788 N N . PHE A 1 223 ? -12.156 27.875 11.258 1 96.88 223 PHE A N 1
ATOM 1789 C CA . PHE A 1 223 ? -11.328 27.719 12.445 1 96.88 223 PHE A CA 1
ATOM 1790 C C . PHE A 1 223 ? -9.898 27.344 12.062 1 96.88 223 PHE A C 1
ATOM 1792 O O . PHE A 1 223 ? -8.945 27.953 12.547 1 96.88 223 PHE A O 1
ATOM 1799 N N . LEU A 1 224 ? -9.781 26.391 11.234 1 96.5 224 LEU A N 1
ATOM 1800 C CA . LEU A 1 224 ? -8.445 25.953 10.812 1 96.5 224 LEU A CA 1
ATOM 1801 C C . LEU A 1 224 ? -7.711 27.078 10.094 1 96.5 224 LEU A C 1
ATOM 1803 O O . LEU A 1 224 ? -6.516 27.281 10.312 1 96.5 224 LEU A O 1
ATOM 1807 N N . HIS A 1 225 ? -8.375 27.797 9.297 1 97.31 225 HIS A N 1
ATOM 1808 C CA . HIS A 1 225 ? -7.766 28.953 8.625 1 97.31 225 HIS A CA 1
ATOM 1809 C C . HIS A 1 225 ? -7.367 30.031 9.625 1 97.31 225 HIS A C 1
ATOM 1811 O O . HIS A 1 225 ? -6.348 30.688 9.453 1 97.31 225 HIS A O 1
ATOM 1817 N N . SER A 1 226 ? -8.219 30.219 10.594 1 97.5 226 SER A N 1
ATOM 1818 C CA . SER A 1 226 ? -7.895 31.203 11.617 1 97.5 226 SER A CA 1
ATOM 1819 C C . SER A 1 226 ? -6.613 30.828 12.359 1 97.5 226 SER A C 1
ATOM 1821 O O . SER A 1 226 ? -5.836 31.719 12.742 1 97.5 226 SER A O 1
ATOM 1823 N N . MET A 1 227 ? -6.43 29.547 12.57 1 97.38 227 MET A N 1
ATOM 1824 C CA . MET A 1 227 ? -5.207 29.094 13.234 1 97.38 227 MET A CA 1
ATOM 1825 C C . MET A 1 227 ? -3.984 29.359 12.367 1 97.38 227 MET A C 1
ATOM 1827 O O . MET A 1 227 ? -2.945 29.797 12.859 1 97.38 227 MET A O 1
ATOM 1831 N N . VAL A 1 228 ? -4.059 29.078 11.109 1 97.88 228 VAL A N 1
ATOM 1832 C CA . VAL A 1 228 ? -2.965 29.359 10.18 1 97.88 228 VAL A CA 1
ATOM 1833 C C . VAL A 1 228 ? -2.646 30.844 10.18 1 97.88 228 VAL A C 1
ATOM 1835 O O . VAL A 1 228 ? -1.481 31.25 10.273 1 97.88 228 VAL A O 1
ATOM 1838 N N . GLN A 1 229 ? -3.645 31.688 10.117 1 98.44 229 GLN A N 1
ATOM 1839 C CA . GLN A 1 229 ? -3.471 33.125 10.078 1 98.44 229 GLN A CA 1
ATOM 1840 C C . GLN A 1 229 ? -2.904 33.656 11.398 1 98.44 229 GLN A C 1
ATOM 1842 O O . GLN A 1 229 ? -2.082 34.562 11.406 1 98.44 229 GLN A O 1
ATOM 1847 N N . LEU A 1 230 ? -3.361 33.062 12.445 1 98.19 230 LEU A N 1
ATOM 1848 C CA . LEU A 1 230 ? -2.816 33.438 13.75 1 98.19 230 LEU A CA 1
ATOM 1849 C C . LEU A 1 230 ? -1.318 33.156 13.812 1 98.19 230 LEU A C 1
ATOM 1851 O O . LEU A 1 230 ? -0.541 34 14.25 1 98.19 230 LEU A O 1
ATOM 1855 N N . MET A 1 231 ? -0.938 32.031 13.398 1 98.38 231 MET A N 1
ATOM 1856 C CA . MET A 1 231 ? 0.472 31.641 13.43 1 98.38 231 MET A CA 1
ATOM 1857 C C . MET A 1 231 ? 1.3 32.531 12.523 1 98.38 231 MET A C 1
ATOM 1859 O O . MET A 1 231 ? 2.414 32.938 12.883 1 98.38 231 MET A O 1
ATOM 1863 N N . LYS A 1 232 ? 0.796 32.906 11.406 1 98.5 232 LYS A N 1
ATOM 1864 C CA . LYS A 1 232 ? 1.515 33.781 10.492 1 98.5 232 LYS A CA 1
ATOM 1865 C C . LYS A 1 232 ? 1.682 35.156 11.094 1 98.5 232 LYS A C 1
ATOM 1867 O O . LYS A 1 232 ? 2.768 35.75 11.031 1 98.5 232 LYS A O 1
ATOM 1872 N N . MET A 1 233 ? 0.587 35.688 11.664 1 98.56 233 MET A N 1
ATOM 1873 C CA . MET A 1 233 ? 0.665 37 12.312 1 98.56 233 MET A CA 1
ATOM 1874 C C . MET A 1 233 ? 1.691 37 13.445 1 98.56 233 MET A C 1
ATOM 1876 O O . MET A 1 233 ? 2.512 37.906 13.547 1 98.56 233 MET A O 1
ATOM 1880 N N . HIS A 1 234 ? 1.591 35.938 14.156 1 97.94 234 HIS A N 1
ATOM 1881 C CA . HIS A 1 234 ? 2.484 35.812 15.305 1 97.94 234 HIS A CA 1
ATOM 1882 C C . HIS A 1 234 ? 3.941 35.75 14.867 1 97.94 234 HIS A C 1
ATOM 1884 O O . HIS A 1 234 ? 4.797 36.469 15.398 1 97.94 234 HIS A O 1
ATOM 1890 N N . SER A 1 235 ? 4.199 34.906 13.977 1 97.81 235 SER A N 1
ATOM 1891 C CA . SER A 1 235 ? 5.566 34.688 13.508 1 97.81 235 SER A CA 1
ATOM 1892 C C . SER A 1 235 ? 6.145 35.969 12.922 1 97.81 235 SER A C 1
ATOM 1894 O O . SER A 1 235 ? 7.277 36.344 13.234 1 97.81 235 SER A O 1
ATOM 1896 N N . TYR A 1 236 ? 5.383 36.656 12.133 1 98.19 236 TYR A N 1
ATOM 1897 C CA . TYR A 1 236 ? 5.809 37.906 11.523 1 98.19 236 TYR A CA 1
ATOM 1898 C C . TYR A 1 236 ? 6.129 38.938 12.586 1 98.19 236 TYR A C 1
ATOM 1900 O O . TYR A 1 236 ? 7.18 39.594 12.547 1 98.19 236 TYR A O 1
ATOM 1908 N N . SER A 1 237 ? 5.301 39.125 13.523 1 97.88 237 SER A N 1
ATOM 1909 C CA . SER A 1 237 ? 5.406 40.156 14.523 1 97.88 237 SER A CA 1
ATOM 1910 C C . SER A 1 237 ? 6.566 39.906 15.484 1 97.88 237 SER A C 1
ATOM 1912 O O . SER A 1 237 ? 7.344 40.812 15.789 1 97.88 237 SER A O 1
ATOM 1914 N N . PHE A 1 238 ? 6.648 38.719 15.867 1 94.88 238 PHE A N 1
ATOM 1915 C CA . PHE A 1 238 ? 7.648 38.406 16.891 1 94.88 238 PHE A CA 1
ATOM 1916 C C . PHE A 1 238 ? 9.031 38.281 16.266 1 94.88 238 PHE A C 1
ATOM 1918 O O . PHE A 1 238 ? 10.047 38.562 16.922 1 94.88 238 PHE A O 1
ATOM 1925 N N . TYR A 1 239 ? 9.086 37.812 15.023 1 95.12 239 TYR A N 1
ATOM 1926 C CA . TYR A 1 239 ? 10.344 37.875 14.289 1 95.12 239 TYR A CA 1
ATOM 1927 C C . TYR A 1 239 ? 10.859 39.312 14.172 1 95.12 239 TYR A C 1
ATOM 1929 O O . TYR A 1 239 ? 12.008 39.594 14.516 1 95.12 239 TYR A O 1
ATOM 1937 N N . ASN A 1 240 ? 10.078 40.219 13.719 1 96.62 240 ASN A N 1
ATOM 1938 C CA . ASN A 1 240 ? 10.461 41.625 13.586 1 96.62 240 ASN A CA 1
ATOM 1939 C C . ASN A 1 240 ? 10.656 42.281 14.945 1 96.62 240 ASN A C 1
ATOM 1941 O O . ASN A 1 240 ? 11.5 43.188 15.094 1 96.62 240 ASN A O 1
ATOM 1945 N N . GLY A 1 241 ? 9.828 41.844 15.859 1 94.69 241 GLY A N 1
ATOM 1946 C CA . GLY A 1 241 ? 10.023 42.312 17.219 1 94.69 241 GLY A CA 1
ATOM 1947 C C . GLY A 1 241 ? 11.398 42 17.781 1 94.69 241 GLY A C 1
ATOM 1948 O O . GLY A 1 241 ? 12.023 42.844 18.422 1 94.69 241 GLY A O 1
ATOM 1949 N N . TYR A 1 242 ? 11.781 40.844 17.531 1 92 242 TYR A N 1
ATOM 1950 C CA . TYR A 1 242 ? 13.125 40.438 17.938 1 92 242 TYR A CA 1
ATOM 1951 C C . TYR A 1 242 ? 14.18 41.312 17.281 1 92 242 TYR A C 1
ATOM 1953 O O . TYR A 1 242 ? 15.125 41.75 17.938 1 92 242 TYR A O 1
ATOM 1961 N N . LEU A 1 243 ? 14.055 41.656 16.094 1 94.25 243 LEU A N 1
ATOM 1962 C CA . LEU A 1 243 ? 15.016 42.469 15.375 1 94.25 243 LEU A CA 1
ATOM 1963 C C . LEU A 1 243 ? 14.992 43.906 15.906 1 94.25 243 LEU A C 1
ATOM 1965 O O . LEU A 1 243 ? 16.031 44.562 15.977 1 94.25 243 LEU A O 1
ATOM 1969 N N . TRP A 1 244 ? 13.836 44.375 16.25 1 94.75 244 TRP A N 1
ATOM 1970 C CA . TRP A 1 244 ? 13.742 45.688 16.891 1 94.75 244 TRP A CA 1
ATOM 1971 C C . TRP A 1 244 ? 14.531 45.719 18.188 1 94.75 244 TRP A C 1
ATOM 1973 O O . TRP A 1 244 ? 15.203 46.719 18.484 1 94.75 244 TRP A O 1
ATOM 1983 N N . ASN A 1 245 ? 14.391 44.656 18.891 1 91.31 245 ASN A N 1
ATOM 1984 C CA . ASN A 1 245 ? 15.156 44.562 20.125 1 91.31 245 ASN A CA 1
ATOM 1985 C C . ASN A 1 245 ? 16.656 44.594 19.859 1 91.31 245 ASN A C 1
ATOM 1987 O O . ASN A 1 245 ? 17.422 45.188 20.625 1 91.31 245 ASN A O 1
ATOM 1991 N N . ILE A 1 246 ? 17.062 43.938 18.875 1 91.56 246 ILE A N 1
ATOM 1992 C CA . ILE A 1 246 ? 18.484 43.906 18.5 1 91.56 246 ILE A CA 1
ATOM 1993 C C . ILE A 1 246 ? 18.938 45.312 18.078 1 91.56 246 ILE A C 1
ATOM 1995 O O . ILE A 1 246 ? 20.016 45.75 18.469 1 91.56 246 ILE A O 1
ATOM 1999 N N . VAL A 1 247 ? 18.172 45.969 17.344 1 93.06 247 VAL A N 1
ATOM 2000 C CA . VAL A 1 247 ? 18.5 47.344 16.906 1 93.06 247 VAL A CA 1
ATOM 2001 C C . VAL A 1 247 ? 18.594 48.25 18.125 1 93.06 247 VAL A C 1
ATOM 2003 O O . VAL A 1 247 ? 19.5 49.094 18.188 1 93.06 247 VAL A O 1
ATOM 2006 N N . GLU A 1 248 ? 17.672 48.156 18.984 1 90.56 248 GLU A N 1
ATOM 2007 C CA . GLU A 1 248 ? 17.703 48.969 20.203 1 90.56 248 GLU A CA 1
ATOM 2008 C C . GLU A 1 248 ? 18.953 48.688 21.016 1 90.56 248 GLU A C 1
ATOM 2010 O O . GLU A 1 248 ? 19.578 49.625 21.531 1 90.56 248 GLU A O 1
ATOM 2015 N N . GLU A 1 249 ? 19.266 47.5 21.109 1 88.94 249 GLU A N 1
ATOM 2016 C CA . GLU A 1 249 ? 20.484 47.125 21.828 1 88.94 249 GLU A CA 1
ATOM 2017 C C . GLU A 1 249 ? 21.719 47.719 21.109 1 88.94 249 GLU A C 1
ATOM 2019 O O . GLU A 1 249 ? 22.656 48.188 21.766 1 88.94 249 GLU A O 1
ATOM 2024 N N . LEU A 1 250 ? 21.766 47.562 19.906 1 91.38 250 LEU A N 1
ATOM 2025 C CA . LEU A 1 250 ? 22.859 48.094 19.109 1 91.38 250 LEU A CA 1
ATOM 2026 C C . LEU A 1 250 ? 23.016 49.594 19.344 1 91.38 250 LEU A C 1
ATOM 2028 O O . LEU A 1 250 ? 24.125 50.062 19.578 1 91.38 250 LEU A O 1
ATOM 2032 N N . ASN A 1 251 ? 21.953 50.312 19.297 1 90.56 251 ASN A N 1
ATOM 2033 C CA . ASN A 1 251 ? 21.969 51.781 19.484 1 90.56 251 ASN A CA 1
ATOM 2034 C C . ASN A 1 251 ? 22.391 52.125 20.906 1 90.56 251 ASN A C 1
ATOM 2036 O O . ASN A 1 251 ? 23.125 53.094 21.109 1 90.56 251 ASN A O 1
ATOM 2040 N N . GLU A 1 252 ? 21.875 51.438 21.812 1 87.31 252 GLU A N 1
ATOM 2041 C CA . GLU A 1 252 ? 22.25 51.688 23.203 1 87.31 252 GLU A CA 1
ATOM 2042 C C . GLU A 1 252 ? 23.734 51.438 23.438 1 87.31 252 GLU A C 1
ATOM 2044 O O . GLU A 1 252 ? 24.406 52.219 24.109 1 87.31 252 GLU A O 1
ATOM 2049 N N . SER A 1 253 ? 24.203 50.312 22.906 1 88.38 253 SER A N 1
ATOM 2050 C CA . SER A 1 253 ? 25.625 50 23.078 1 88.38 253 SER A CA 1
ATOM 2051 C C . SER A 1 253 ? 26.516 51 22.375 1 88.38 253 SER A C 1
ATOM 2053 O O . SER A 1 253 ? 27.547 51.406 22.906 1 88.38 253 SER A O 1
ATOM 2055 N N . ARG A 1 254 ? 26.172 51.406 21.25 1 90.06 254 ARG A N 1
ATOM 2056 C CA . ARG A 1 254 ? 26.922 52.438 20.516 1 90.06 254 ARG A CA 1
ATOM 2057 C C . ARG A 1 254 ? 26.891 53.781 21.266 1 90.06 254 ARG A C 1
ATOM 2059 O O . ARG A 1 254 ? 27.891 54.5 21.266 1 90.06 254 ARG A O 1
ATOM 2066 N N . GLY A 1 255 ? 25.781 54.031 21.766 1 86.94 255 GLY A N 1
ATOM 2067 C CA . GLY A 1 255 ? 25.656 55.25 22.547 1 86.94 255 GLY A CA 1
ATOM 2068 C C . GLY A 1 255 ? 26.547 55.281 23.781 1 86.94 255 GLY A C 1
ATOM 2069 O O . GLY A 1 255 ? 27.172 56.281 24.094 1 86.94 255 GLY A O 1
ATOM 2070 N N . LEU A 1 256 ? 26.672 54.219 24.422 1 85.06 256 LEU A N 1
ATOM 2071 C CA . LEU A 1 256 ? 27.5 54.094 25.625 1 85.06 256 LEU A CA 1
ATOM 2072 C C . LEU A 1 256 ? 28.984 54.125 25.25 1 85.06 256 LEU A C 1
ATOM 2074 O O . LEU A 1 256 ? 29.812 54.625 26.016 1 85.06 256 LEU A O 1
ATOM 2078 N N . LEU A 1 257 ? 29.25 53.531 24.156 1 87.12 257 LEU A N 1
ATOM 2079 C CA . LEU A 1 257 ? 30.641 53.5 23.703 1 87.12 257 LEU A CA 1
ATOM 2080 C C . LEU A 1 257 ? 31.156 54.875 23.359 1 87.12 257 LEU A C 1
ATOM 2082 O O . LEU A 1 257 ? 32.344 55.156 23.406 1 87.12 257 LEU A O 1
ATOM 2086 N N . LYS A 1 258 ? 30.344 55.75 23.031 1 85.06 258 LYS A N 1
ATOM 2087 C CA . LYS A 1 258 ? 30.734 57.125 22.75 1 85.06 258 LYS A CA 1
ATOM 2088 C C . LYS A 1 258 ? 31.25 57.812 24.016 1 85.06 258 LYS A C 1
ATOM 2090 O O . LYS A 1 258 ? 32.062 58.75 23.938 1 85.06 258 LYS A O 1
ATOM 2095 N N . LYS A 1 259 ? 30.969 57.406 25.188 1 82.62 259 LYS A N 1
ATOM 2096 C CA . LYS A 1 259 ? 31.469 57.906 26.469 1 82.62 259 LYS A CA 1
ATOM 2097 C C . LYS A 1 259 ? 32.562 57 27.031 1 82.62 259 LYS A C 1
ATOM 2099 O O . LYS A 1 259 ? 32.625 56.781 28.25 1 82.62 259 LYS A O 1
ATOM 2104 N N . SER A 1 260 ? 33.25 56.344 26.188 1 73.94 260 SER A N 1
ATOM 2105 C CA . SER A 1 260 ? 34.188 55.281 26.531 1 73.94 260 SER A CA 1
ATOM 2106 C C . SER A 1 260 ? 35.312 55.781 27.438 1 73.94 260 SER A C 1
ATOM 2108 O O . SER A 1 260 ? 35.844 55.031 28.25 1 73.94 260 SER A O 1
ATOM 2110 N N . ASP A 1 261 ? 35.594 57.031 27.359 1 75.62 261 ASP A N 1
ATOM 2111 C CA . ASP A 1 261 ? 36.688 57.594 28.156 1 75.62 261 ASP A CA 1
ATOM 2112 C C . ASP A 1 261 ? 36.438 57.469 29.641 1 75.62 261 ASP A C 1
ATOM 2114 O O . ASP A 1 261 ? 37.375 57.469 30.453 1 75.62 261 ASP A O 1
ATOM 2118 N N . THR A 1 262 ? 35.219 57.156 30.016 1 76.75 262 THR A N 1
ATOM 2119 C CA . THR A 1 262 ? 34.844 57.125 31.422 1 76.75 262 THR A CA 1
ATOM 2120 C C . THR A 1 262 ? 34.562 55.688 31.859 1 76.75 262 THR A C 1
ATOM 2122 O O . THR A 1 262 ? 34.219 55.438 33.031 1 76.75 262 THR A O 1
ATOM 2125 N N . LEU A 1 263 ? 34.719 54.781 30.906 1 76.12 263 LEU A N 1
ATOM 2126 C CA . LEU A 1 263 ? 34.312 53.406 31.219 1 76.12 263 LEU A CA 1
ATOM 2127 C C . LEU A 1 263 ? 35.531 52.5 31.375 1 76.12 263 LEU A C 1
ATOM 2129 O O . LEU A 1 263 ? 36.625 52.812 30.844 1 76.12 263 LEU A O 1
ATOM 2133 N N . SER A 1 264 ? 35.312 51.469 32.125 1 79.44 264 SER A N 1
ATOM 2134 C CA . SER A 1 264 ? 36.406 50.5 32.312 1 79.44 264 SER A CA 1
ATOM 2135 C C . SER A 1 264 ? 36.625 49.719 31.016 1 79.44 264 SER A C 1
ATOM 2137 O O . SER A 1 264 ? 35.75 49.625 30.172 1 79.44 264 SER A O 1
ATOM 2139 N N . LYS A 1 265 ? 37.844 49.188 30.875 1 80.25 265 LYS A N 1
ATOM 2140 C CA . LYS A 1 265 ? 38.219 48.438 29.688 1 80.25 265 LYS A CA 1
ATOM 2141 C C . LYS A 1 265 ? 37.312 47.219 29.516 1 80.25 265 LYS A C 1
ATOM 2143 O O . LYS A 1 265 ? 37 46.844 28.391 1 80.25 265 LYS A O 1
ATOM 2148 N N . GLU A 1 266 ? 36.969 46.656 30.625 1 80.81 266 GLU A N 1
ATOM 2149 C CA . GLU A 1 266 ? 36.125 45.469 30.578 1 80.81 266 GLU A CA 1
ATOM 2150 C C . GLU A 1 266 ? 34.719 45.781 30.031 1 80.81 266 GLU A C 1
ATOM 2152 O O . GLU A 1 266 ? 34.156 45 29.25 1 80.81 266 GLU A O 1
ATOM 2157 N N . VAL A 1 267 ? 34.25 46.906 30.438 1 80.56 267 VAL A N 1
ATOM 2158 C CA . VAL A 1 267 ? 32.938 47.344 29.984 1 80.56 267 VAL A CA 1
ATOM 2159 C C . VAL A 1 267 ? 33 47.688 28.5 1 80.56 267 VAL A C 1
ATOM 2161 O O . VAL A 1 267 ? 32.062 47.375 27.75 1 80.56 267 VAL A O 1
ATOM 2164 N N . VAL A 1 268 ? 34.062 48.25 28.125 1 83.44 268 VAL A N 1
ATOM 2165 C CA . VAL A 1 268 ? 34.219 48.625 26.719 1 83.44 268 VAL A CA 1
ATOM 2166 C C . VAL A 1 268 ? 34.312 47.375 25.859 1 83.44 268 VAL A C 1
ATOM 2168 O O . VAL A 1 268 ? 33.75 47.344 24.766 1 83.44 268 VAL A O 1
ATOM 2171 N N . ASP A 1 269 ? 34.938 46.406 26.375 1 83.81 269 ASP A N 1
ATOM 2172 C CA . ASP A 1 269 ? 35.094 45.156 25.641 1 83.81 269 ASP A CA 1
ATOM 2173 C C . ASP A 1 269 ? 33.719 44.438 25.484 1 83.81 269 ASP A C 1
ATOM 2175 O O . ASP A 1 269 ? 33.406 43.938 24.422 1 83.81 269 ASP A O 1
ATOM 2179 N N . HIS A 1 270 ? 32.969 44.5 26.453 1 82.38 270 HIS A N 1
ATOM 2180 C CA . HIS A 1 270 ? 31.656 43.875 26.422 1 82.38 270 HIS A CA 1
ATOM 2181 C C . HIS A 1 270 ? 30.734 44.625 25.469 1 82.38 270 HIS A C 1
ATOM 2183 O O . HIS A 1 270 ? 29.922 44 24.766 1 82.38 270 HIS A O 1
ATOM 2189 N N . LEU A 1 271 ? 30.891 45.875 25.5 1 84.75 271 LEU A N 1
ATOM 2190 C CA . LEU A 1 271 ? 30.078 46.688 24.609 1 84.75 271 LEU A CA 1
ATOM 2191 C C . LEU A 1 271 ? 30.469 46.469 23.156 1 84.75 271 LEU A C 1
ATOM 2193 O O . LEU A 1 271 ? 29.594 46.438 22.281 1 84.75 271 LEU A O 1
ATOM 2197 N N . ASN A 1 272 ? 31.672 46.281 22.922 1 87.81 272 ASN A N 1
ATOM 2198 C CA . ASN A 1 272 ? 32.125 45.969 21.562 1 87.81 272 ASN A CA 1
ATOM 2199 C C . ASN A 1 272 ? 31.625 44.594 21.094 1 87.81 272 ASN A C 1
ATOM 2201 O O . ASN A 1 272 ? 31.281 44.438 19.938 1 87.81 272 ASN A O 1
ATOM 2205 N N . GLU A 1 273 ? 31.609 43.75 21.969 1 86.25 273 GLU A N 1
ATOM 2206 C CA . GLU A 1 273 ? 31.078 42.406 21.656 1 86.25 273 GLU A CA 1
ATOM 2207 C C . GLU A 1 273 ? 29.594 42.469 21.328 1 86.25 273 GLU A C 1
ATOM 2209 O O . GLU A 1 273 ? 29.125 41.781 20.438 1 86.25 273 GLU A O 1
ATOM 2214 N N . SER A 1 274 ? 28.922 43.25 22.078 1 86.06 274 SER A N 1
ATOM 2215 C CA . SER A 1 274 ? 27.484 43.438 21.844 1 86.06 274 SER A CA 1
ATOM 2216 C C . SER A 1 274 ? 27.234 44.094 20.484 1 86.06 274 SER A C 1
ATOM 2218 O O . SER A 1 274 ? 26.344 43.656 19.75 1 86.06 274 SER A O 1
ATOM 2220 N N . VAL A 1 275 ? 28.031 45 20.172 1 89.81 275 VAL A N 1
ATOM 2221 C CA . VAL A 1 275 ? 27.891 45.688 18.875 1 89.81 275 VAL A CA 1
ATOM 2222 C C . VAL A 1 275 ? 28.188 44.719 17.75 1 89.81 275 VAL A C 1
ATOM 2224 O O . VAL A 1 275 ? 27.453 44.688 16.75 1 89.81 275 VAL A O 1
ATOM 2227 N N . GLU A 1 276 ? 29.125 43.969 17.906 1 90.06 276 GLU A N 1
ATOM 2228 C CA . GLU A 1 276 ? 29.5 43 16.891 1 90.06 276 GLU A CA 1
ATOM 2229 C C . GLU A 1 276 ? 28.391 41.938 16.703 1 90.06 276 GLU A C 1
ATOM 2231 O O . GLU A 1 276 ? 28.078 41.562 15.57 1 90.06 276 GLU A O 1
ATOM 2236 N N . PHE A 1 277 ? 27.844 41.5 17.719 1 86.94 277 PHE A N 1
ATOM 2237 C CA . PHE A 1 277 ? 26.781 40.5 17.656 1 86.94 277 PHE A CA 1
ATOM 2238 C C . PHE A 1 277 ? 25.547 41.062 16.969 1 86.94 277 PHE A C 1
ATOM 2240 O O . PHE A 1 277 ? 24.984 40.438 16.078 1 86.94 277 PHE A O 1
ATOM 2247 N N . CYS A 1 278 ? 25.172 42.219 17.453 1 90.75 278 CYS A N 1
ATOM 2248 C CA . CYS A 1 278 ? 23.953 42.844 16.906 1 90.75 278 CYS A CA 1
ATOM 2249 C C . CYS A 1 278 ? 24.094 43.094 15.414 1 90.75 278 CYS A C 1
ATOM 2251 O O . CYS A 1 278 ? 23.172 42.844 14.648 1 90.75 278 CYS A O 1
ATOM 2253 N N . GLN A 1 279 ? 25.266 43.562 15.047 1 91.31 279 GLN A N 1
ATOM 2254 C CA . GLN A 1 279 ? 25.516 43.812 13.633 1 91.31 279 GLN A CA 1
ATOM 2255 C C . GLN A 1 279 ? 25.516 42.531 12.82 1 91.31 279 GLN A C 1
ATOM 2257 O O . GLN A 1 279 ? 24.953 42.469 11.727 1 91.31 279 GLN A O 1
ATOM 2262 N N . SER A 1 280 ? 26.062 41.594 13.344 1 89.88 280 SER A N 1
ATOM 2263 C CA . SER A 1 280 ? 26.109 40.281 12.664 1 89.88 280 SER A CA 1
ATOM 2264 C C . SER A 1 280 ? 24.734 39.656 12.57 1 89.88 280 SER A C 1
ATOM 2266 O O . SER A 1 280 ? 24.391 39.062 11.555 1 89.88 280 SER A O 1
ATOM 2268 N N . GLU A 1 281 ? 23.969 39.781 13.625 1 90.12 281 GLU A N 1
ATOM 2269 C CA . GLU A 1 281 ? 22.609 39.219 13.672 1 90.12 281 GLU A CA 1
ATOM 2270 C C . GLU A 1 281 ? 21.703 39.906 12.641 1 90.12 281 GLU A C 1
ATOM 2272 O O . GLU A 1 281 ? 20.938 39.219 11.961 1 90.12 281 GLU A O 1
ATOM 2277 N N . LEU A 1 282 ? 21.828 41.156 12.539 1 92.06 282 LEU A N 1
ATOM 2278 C CA . LEU A 1 282 ? 21.016 41.875 11.578 1 92.06 282 LEU A CA 1
ATOM 2279 C C . LEU A 1 282 ? 21.453 41.594 10.148 1 92.06 282 LEU A C 1
ATOM 2281 O O . LEU A 1 282 ? 20.609 41.406 9.266 1 92.06 282 LEU A O 1
ATOM 2285 N N . ALA A 1 283 ? 22.719 41.469 9.977 1 90.38 283 ALA A N 1
ATOM 2286 C CA . ALA A 1 283 ? 23.266 41.219 8.641 1 90.38 283 ALA A CA 1
ATOM 2287 C C . ALA A 1 283 ? 22.938 39.812 8.164 1 90.38 283 ALA A C 1
ATOM 2289 O O . ALA A 1 283 ? 22.781 39.562 6.969 1 90.38 283 ALA A O 1
ATOM 2290 N N . SER A 1 284 ? 22.781 38.906 9.016 1 89 284 SER A N 1
ATOM 2291 C CA . SER A 1 284 ? 22.594 37.5 8.68 1 89 284 SER A CA 1
ATOM 2292 C C . SER A 1 284 ? 21.141 37.219 8.266 1 89 284 SER A C 1
ATOM 2294 O O . SER A 1 284 ? 20.859 36.188 7.656 1 89 284 SER A O 1
ATOM 2296 N N . GLN A 1 285 ? 20.25 38.125 8.562 1 90.19 285 GLN A N 1
ATOM 2297 C CA . GLN A 1 285 ? 18.828 37.906 8.336 1 90.19 285 GLN A CA 1
ATOM 2298 C C . GLN A 1 285 ? 18.484 38.031 6.852 1 90.19 285 GLN A C 1
ATOM 2300 O O . GLN A 1 285 ? 17.609 37.312 6.352 1 90.19 285 GLN A O 1
ATOM 2305 N N . SER A 1 286 ? 19.141 38.969 6.199 1 91.81 286 SER A N 1
ATOM 2306 C CA . SER A 1 286 ? 18.906 39.125 4.77 1 91.81 286 SER A CA 1
ATOM 2307 C C . SER A 1 286 ? 20.031 39.906 4.113 1 91.81 286 SER A C 1
ATOM 2309 O O . SER A 1 286 ? 20.531 40.906 4.668 1 91.81 286 SER A O 1
ATOM 2311 N N . THR A 1 287 ? 20.375 39.375 2.969 1 85.94 287 THR A N 1
ATOM 2312 C CA . THR A 1 287 ? 21.391 40.094 2.205 1 85.94 287 THR A CA 1
ATOM 2313 C C . THR A 1 287 ? 20.734 41.031 1.174 1 85.94 287 THR A C 1
ATOM 2315 O O . THR A 1 287 ? 21.359 41.969 0.703 1 85.94 287 THR A O 1
ATOM 2318 N N . THR A 1 288 ? 19.594 40.812 0.896 1 89.94 288 THR A N 1
ATOM 2319 C CA . THR A 1 288 ? 18.922 41.531 -0.172 1 89.94 288 THR A CA 1
ATOM 2320 C C . THR A 1 288 ? 18.078 42.656 0.4 1 89.94 288 THR A C 1
ATOM 2322 O O . THR A 1 288 ? 17.969 43.75 -0.198 1 89.94 288 THR A O 1
ATOM 2325 N N . THR A 1 289 ? 17.422 42.375 1.586 1 93.31 289 THR A N 1
ATOM 2326 C CA . THR A 1 289 ? 16.547 43.344 2.223 1 93.31 289 THR A CA 1
ATOM 2327 C C . THR A 1 289 ? 16.922 43.531 3.691 1 93.31 289 THR A C 1
ATOM 2329 O O . THR A 1 289 ? 16.297 42.938 4.574 1 93.31 289 THR A O 1
ATOM 2332 N N . PRO A 1 290 ? 17.812 44.406 3.879 1 93.44 290 PRO A N 1
ATOM 2333 C CA . PRO A 1 290 ? 18.219 44.625 5.273 1 93.44 290 PRO A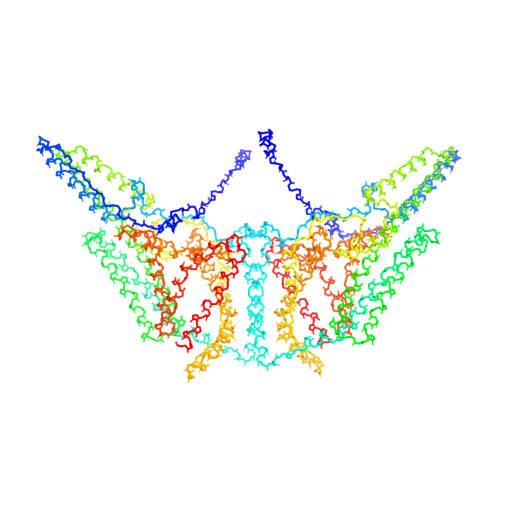 CA 1
ATOM 2334 C C . PRO A 1 290 ? 17.094 45.219 6.121 1 93.44 290 PRO A C 1
ATOM 2336 O O . PRO A 1 290 ? 16.312 46.031 5.641 1 93.44 290 PRO A O 1
ATOM 2339 N N . PHE A 1 291 ? 16.984 44.844 7.41 1 95.06 291 PHE A N 1
ATOM 2340 C CA . PHE A 1 291 ? 15.992 45.344 8.352 1 95.06 291 PHE A CA 1
ATOM 2341 C C . PHE A 1 291 ? 16.188 46.812 8.617 1 95.06 291 PHE A C 1
ATOM 2343 O O . PHE A 1 291 ? 17.328 47.281 8.727 1 95.06 291 PHE A O 1
ATOM 2350 N N . PRO A 1 292 ? 15.156 47.594 8.633 1 95.88 292 PRO A N 1
ATOM 2351 C CA . PRO A 1 292 ? 13.727 47.281 8.656 1 95.88 292 PRO A CA 1
ATOM 2352 C C . PRO A 1 292 ? 13.07 47.406 7.281 1 95.88 292 PRO A C 1
ATOM 2354 O O . PRO A 1 292 ? 11.875 47.688 7.188 1 95.88 292 PRO A O 1
ATOM 2357 N N . GLY A 1 293 ? 13.859 47.312 6.227 1 95.31 293 GLY A N 1
ATOM 2358 C CA . GLY A 1 293 ? 13.375 47.438 4.863 1 95.31 293 GLY A CA 1
ATOM 2359 C C . GLY A 1 293 ? 12.32 46.406 4.492 1 95.31 293 GLY A C 1
ATOM 2360 O O . GLY A 1 293 ? 11.586 46.594 3.52 1 95.31 293 GLY A O 1
ATOM 2361 N N . ASN A 1 294 ? 12.242 45.375 5.273 1 96.5 294 ASN A N 1
ATOM 2362 C CA . ASN A 1 294 ? 11.297 44.312 5.004 1 96.5 294 ASN A CA 1
ATOM 2363 C C . ASN A 1 294 ? 9.891 44.656 5.48 1 96.5 294 ASN A C 1
ATOM 2365 O O . ASN A 1 294 ? 8.93 43.969 5.133 1 96.5 294 ASN A O 1
ATOM 2369 N N . LEU A 1 295 ? 9.711 45.688 6.227 1 97.44 295 LEU A N 1
ATOM 2370 C CA . LEU A 1 295 ? 8.422 46.062 6.812 1 97.44 295 LEU A CA 1
ATOM 2371 C C . LEU A 1 295 ? 7.543 46.781 5.797 1 97.44 295 LEU A C 1
ATOM 2373 O O . LEU A 1 295 ? 7.195 47.938 5.984 1 97.44 295 LEU A O 1
ATOM 2377 N N . THR A 1 296 ? 7.152 46.094 4.727 1 96.62 296 THR A N 1
ATOM 2378 C CA . THR A 1 296 ? 6.297 46.594 3.65 1 96.62 296 THR A CA 1
ATOM 2379 C C . THR A 1 296 ? 5.055 45.719 3.502 1 96.62 296 THR A C 1
ATOM 2381 O O . THR A 1 296 ? 5.035 44.562 3.975 1 96.62 296 THR A O 1
ATOM 2384 N N . TRP A 1 297 ? 4.02 46.281 2.908 1 97.25 297 TRP A N 1
ATOM 2385 C CA . TRP A 1 297 ? 2.799 45.531 2.635 1 97.25 297 TRP A CA 1
ATOM 2386 C C . TRP A 1 297 ? 3.074 44.375 1.699 1 97.25 297 TRP A C 1
ATOM 2388 O O . TRP A 1 297 ? 2.48 43.281 1.844 1 97.25 297 TRP A O 1
ATOM 2398 N N . GLY A 1 298 ? 3.947 44.594 0.785 1 96.94 298 GLY A N 1
ATOM 2399 C CA . GLY A 1 298 ? 4.289 43.562 -0.185 1 96.94 298 GLY A CA 1
ATOM 2400 C C . GLY A 1 298 ? 5.008 42.375 0.429 1 96.94 298 GLY A C 1
ATOM 2401 O O . GLY A 1 298 ? 4.73 41.219 0.084 1 96.94 298 GLY A O 1
ATOM 2402 N N . ASN A 1 299 ? 5.93 42.656 1.283 1 96.94 299 ASN A N 1
ATOM 2403 C CA . ASN A 1 299 ? 6.664 41.562 1.946 1 96.94 299 ASN A CA 1
ATOM 2404 C C . ASN A 1 299 ? 5.738 40.688 2.785 1 96.94 299 ASN A C 1
ATOM 2406 O O . ASN A 1 299 ? 5.844 39.469 2.756 1 96.94 299 ASN A O 1
ATOM 2410 N N . PHE A 1 300 ? 4.809 41.344 3.498 1 98.12 300 PHE A N 1
ATOM 2411 C CA . PHE A 1 300 ? 3.85 40.594 4.305 1 98.12 300 PHE A CA 1
ATOM 2412 C C . PHE A 1 300 ? 2.908 39.781 3.416 1 98.12 300 PHE A C 1
ATOM 2414 O O . PHE A 1 300 ? 2.598 38.625 3.717 1 98.12 300 PHE A O 1
ATOM 2421 N N . PHE A 1 301 ? 2.445 40.375 2.387 1 98.19 301 PHE A N 1
ATOM 2422 C CA . PHE A 1 301 ? 1.57 39.688 1.447 1 98.19 301 PHE A CA 1
ATOM 2423 C C . PHE A 1 301 ? 2.252 38.469 0.885 1 98.19 301 PHE A C 1
ATOM 2425 O O . PHE A 1 301 ? 1.653 37.375 0.84 1 98.19 301 PHE A O 1
ATOM 2432 N N . GLN A 1 302 ? 3.457 38.562 0.488 1 97 302 GLN A N 1
ATOM 2433 C CA . GLN A 1 302 ? 4.199 37.438 -0.053 1 97 302 GLN A CA 1
ATOM 2434 C C . GLN A 1 302 ? 4.336 36.312 0.981 1 97 302 GLN A C 1
ATOM 2436 O O . GLN A 1 302 ? 4.105 35.156 0.673 1 97 302 GLN A O 1
ATOM 2441 N N . PHE A 1 303 ? 4.684 36.688 2.148 1 97.5 303 PHE A N 1
ATOM 2442 C CA . PHE A 1 303 ? 4.816 35.719 3.234 1 97.5 303 PHE A CA 1
ATOM 2443 C C . PHE A 1 303 ? 3.512 34.969 3.447 1 97.5 303 PHE A C 1
ATOM 2445 O O . PHE A 1 303 ? 3.514 33.75 3.578 1 97.5 303 PHE A O 1
ATOM 2452 N N . THR A 1 304 ? 2.412 35.719 3.473 1 98.12 304 THR A N 1
ATOM 2453 C CA . THR A 1 304 ? 1.13 35.094 3.789 1 98.12 304 THR A CA 1
ATOM 2454 C C . THR A 1 304 ? 0.704 34.156 2.678 1 98.12 304 THR A C 1
ATOM 2456 O O . THR A 1 304 ? -0.123 33.25 2.898 1 98.12 304 THR A O 1
ATOM 2459 N N . MET A 1 305 ? 1.281 34.25 1.505 1 97.69 305 MET A N 1
ATOM 2460 C CA . MET A 1 305 ? 0.938 33.344 0.387 1 97.69 305 MET A CA 1
ATOM 2461 C C . MET A 1 305 ? 1.783 32.094 0.412 1 97.69 305 MET A C 1
ATOM 2463 O O . MET A 1 305 ? 1.452 31.109 -0.251 1 97.69 305 MET A O 1
ATOM 2467 N N . PHE A 1 306 ? 2.891 32.094 1.093 1 98 306 PHE A N 1
ATOM 2468 C CA . PHE A 1 306 ? 3.777 30.953 1.144 1 98 306 PHE A CA 1
ATOM 2469 C C . PHE A 1 306 ? 3.197 29.859 2.041 1 98 306 PHE A C 1
ATOM 2471 O O . PHE A 1 306 ? 2.51 30.156 3.02 1 98 306 PHE A O 1
ATOM 2478 N N . PRO A 1 307 ? 3.396 28.625 1.718 1 97.69 307 PRO A N 1
ATOM 2479 C CA . PRO A 1 307 ? 2.893 27.531 2.537 1 97.69 307 PRO A CA 1
ATOM 2480 C C . PRO A 1 307 ? 3.754 27.266 3.771 1 97.69 307 PRO A C 1
ATOM 2482 O O . PRO A 1 307 ? 4.211 26.141 3.982 1 97.69 307 PRO A O 1
ATOM 2485 N N . THR A 1 308 ? 4.047 28.188 4.5 1 97.5 308 THR A N 1
ATOM 2486 C CA . THR A 1 308 ? 4.75 28.141 5.773 1 97.5 308 THR A CA 1
ATOM 2487 C C . THR A 1 308 ? 4.094 29.062 6.797 1 97.5 308 THR A C 1
ATOM 2489 O O . THR A 1 308 ? 3.273 29.906 6.438 1 97.5 308 THR A O 1
ATOM 2492 N N . VAL A 1 309 ? 4.328 28.812 8.016 1 98.12 309 VAL A N 1
ATOM 2493 C CA . VAL A 1 309 ? 3.766 29.656 9.07 1 98.12 309 VAL A CA 1
ATOM 2494 C C . VAL A 1 309 ? 4.891 30.266 9.891 1 98.12 309 VAL A C 1
ATOM 2496 O O . VAL A 1 309 ? 4.645 30.875 10.938 1 98.12 309 VAL A O 1
ATOM 2499 N N . VAL A 1 310 ? 6.098 30.094 9.43 1 97.38 310 VAL A N 1
ATOM 2500 C CA . VAL A 1 310 ? 7.27 30.703 10.055 1 97.38 310 VAL A CA 1
ATOM 2501 C C . VAL A 1 310 ? 7.836 31.797 9.148 1 97.38 310 VAL A C 1
ATOM 2503 O O . VAL A 1 310 ? 8.156 31.531 7.984 1 97.38 310 VAL A O 1
ATOM 2506 N N . TYR A 1 311 ? 7.957 32.969 9.703 1 97.25 311 TYR A N 1
ATOM 2507 C CA . TYR A 1 311 ? 8.375 34.125 8.906 1 97.25 311 TYR A CA 1
ATOM 2508 C C . TYR A 1 311 ? 9.891 34.219 8.859 1 97.25 311 TYR A C 1
ATOM 2510 O O . TYR A 1 311 ? 10.562 34 9.859 1 97.25 311 TYR A O 1
ATOM 2518 N N . GLN A 1 312 ? 10.406 34.594 7.746 1 94.88 312 GLN A N 1
ATOM 2519 C CA . GLN A 1 312 ? 11.742 35.125 7.496 1 94.88 312 GLN A CA 1
ATOM 2520 C C . GLN A 1 312 ? 11.734 36.156 6.363 1 94.88 312 GLN A C 1
ATOM 2522 O O . GLN A 1 312 ? 10.758 36.25 5.613 1 94.88 312 GLN A O 1
ATOM 2527 N N . ILE A 1 313 ? 12.75 36.844 6.289 1 95.12 313 ILE A N 1
ATOM 2528 C CA . ILE A 1 313 ? 12.758 37.938 5.336 1 95.12 313 ILE A CA 1
ATOM 2529 C C . ILE A 1 313 ? 12.875 37.406 3.914 1 95.12 313 ILE A C 1
ATOM 2531 O O . ILE A 1 313 ? 12.148 37.812 3.016 1 95.12 313 ILE A O 1
ATOM 2535 N N . ASP A 1 314 ? 13.742 36.406 3.762 1 93.06 314 ASP A N 1
ATOM 2536 C CA . ASP A 1 314 ? 13.977 35.844 2.443 1 93.06 314 ASP A CA 1
ATOM 2537 C C . ASP A 1 314 ? 13.68 34.344 2.441 1 93.06 314 ASP A C 1
ATOM 2539 O O . ASP A 1 314 ? 13.969 33.656 3.418 1 93.06 314 ASP A O 1
ATOM 2543 N N . TYR A 1 315 ? 13.047 33.938 1.319 1 95 315 TYR A N 1
ATOM 2544 C CA . TYR A 1 315 ? 12.758 32.531 1.135 1 95 315 TYR A CA 1
ATOM 2545 C C . TYR A 1 315 ? 13.367 32 -0.167 1 95 315 TYR A C 1
ATOM 2547 O O . TYR A 1 315 ? 13.484 32.75 -1.142 1 95 315 TYR A O 1
ATOM 2555 N N . PRO A 1 316 ? 13.742 30.719 -0.144 1 95.12 316 PRO A N 1
ATOM 2556 C CA . PRO A 1 316 ? 14.156 30.156 -1.43 1 95.12 316 PRO A CA 1
ATOM 2557 C C . PRO A 1 316 ? 13.008 30.062 -2.43 1 95.12 316 PRO A C 1
ATOM 2559 O O . PRO A 1 316 ? 11.891 29.688 -2.059 1 95.12 316 PRO A O 1
ATOM 2562 N N . ARG A 1 317 ? 13.305 30.422 -3.631 1 96.25 317 ARG A N 1
ATOM 2563 C CA . ARG A 1 317 ? 12.289 30.422 -4.676 1 96.25 317 ARG A CA 1
ATOM 2564 C C . ARG A 1 317 ? 12.695 29.547 -5.848 1 96.25 317 ARG A C 1
ATOM 2566 O O . ARG A 1 317 ? 13.883 29.422 -6.16 1 96.25 317 ARG A O 1
ATOM 2573 N N . THR A 1 318 ? 11.695 28.891 -6.457 1 95.88 318 THR A N 1
ATOM 2574 C CA . THR A 1 318 ? 11.953 28.172 -7.699 1 95.88 318 THR A CA 1
ATOM 2575 C C . THR A 1 318 ? 11.977 29.141 -8.883 1 95.88 318 THR A C 1
ATOM 2577 O O . THR A 1 318 ? 11.383 30.219 -8.828 1 95.88 318 THR A O 1
ATOM 2580 N N . PRO A 1 319 ? 12.711 28.797 -9.969 1 95.38 319 PRO A N 1
ATOM 2581 C CA . PRO A 1 319 ? 12.898 29.734 -11.086 1 95.38 319 PRO A CA 1
ATOM 2582 C C . PRO A 1 319 ? 11.617 29.984 -11.883 1 95.38 319 PRO A C 1
ATOM 2584 O O . PRO A 1 319 ? 11.43 31.062 -12.445 1 95.38 319 PRO A O 1
ATOM 2587 N N . ARG A 1 320 ? 10.781 28.922 -11.938 1 96.44 320 ARG A N 1
ATOM 2588 C CA . ARG A 1 320 ? 9.562 29.062 -12.727 1 96.44 320 ARG A CA 1
ATOM 2589 C C . ARG A 1 320 ? 8.453 28.156 -12.203 1 96.44 320 ARG A C 1
ATOM 2591 O O . ARG A 1 320 ? 8.711 27.266 -11.398 1 96.44 320 ARG A O 1
ATOM 2598 N N . ILE A 1 321 ? 7.219 28.469 -12.625 1 97.44 321 ILE A N 1
ATOM 2599 C CA . ILE A 1 321 ? 6.062 27.625 -12.352 1 97.44 321 ILE A CA 1
ATOM 2600 C C . ILE A 1 321 ? 5.973 26.516 -13.398 1 97.44 321 ILE A C 1
ATOM 2602 O O . ILE A 1 321 ? 6.086 26.766 -14.602 1 97.44 321 ILE A O 1
ATOM 2606 N N . ARG A 1 322 ? 5.828 25.281 -13.07 1 95.31 322 ARG A N 1
ATOM 2607 C CA . ARG A 1 322 ? 5.609 24.156 -13.961 1 95.31 322 ARG A CA 1
ATOM 2608 C C . ARG A 1 322 ? 4.121 23.875 -14.133 1 95.31 322 ARG A C 1
ATOM 2610 O O . ARG A 1 322 ? 3.48 23.312 -13.242 1 95.31 322 ARG A O 1
ATOM 2617 N N . PRO A 1 323 ? 3.615 24.188 -15.203 1 96.31 323 PRO A N 1
ATOM 2618 C CA . PRO A 1 323 ? 2.16 24.109 -15.359 1 96.31 323 PRO A CA 1
ATOM 2619 C C . PRO A 1 323 ? 1.625 22.688 -15.234 1 96.31 323 PRO A C 1
ATOM 2621 O O . PRO A 1 323 ? 0.535 22.484 -14.695 1 96.31 323 PRO A O 1
ATOM 2624 N N . HIS A 1 324 ? 2.328 21.703 -15.766 1 92.94 324 HIS A N 1
ATOM 2625 C CA . HIS A 1 324 ? 1.872 20.312 -15.672 1 92.94 324 HIS A CA 1
ATOM 2626 C C . HIS A 1 324 ? 1.832 19.844 -14.219 1 92.94 324 HIS A C 1
ATOM 2628 O O . HIS A 1 324 ? 0.894 19.156 -13.812 1 92.94 324 HIS A O 1
ATOM 2634 N N . TYR A 1 325 ? 2.812 20.219 -13.539 1 93.69 325 TYR A N 1
ATOM 2635 C CA . TYR A 1 325 ? 2.857 19.875 -12.125 1 93.69 325 TYR A CA 1
ATOM 2636 C C . TYR A 1 325 ? 1.723 20.531 -11.359 1 93.69 325 TYR A C 1
ATOM 2638 O O . TYR A 1 325 ? 1.063 19.906 -10.531 1 93.69 325 TYR A O 1
ATOM 2646 N N . LEU A 1 326 ? 1.524 21.797 -11.664 1 97.06 326 LEU A N 1
ATOM 2647 C CA . LEU A 1 326 ? 0.444 22.547 -11.016 1 97.06 326 LEU A CA 1
ATOM 2648 C C . LEU A 1 326 ? -0.909 21.922 -11.336 1 97.06 326 LEU A C 1
ATOM 2650 O O . LEU A 1 326 ? -1.747 21.75 -10.453 1 97.06 326 LEU A O 1
ATOM 2654 N N . PHE A 1 327 ? -1.104 21.562 -12.555 1 96.69 327 PHE A N 1
ATOM 2655 C CA . PHE A 1 327 ? -2.357 20.938 -12.945 1 96.69 327 PHE A CA 1
ATOM 2656 C C . PHE A 1 327 ? -2.551 19.609 -12.219 1 96.69 327 PHE A C 1
ATOM 2658 O O . PHE A 1 327 ? -3.656 19.297 -11.773 1 96.69 327 PHE A O 1
ATOM 2665 N N . LYS A 1 328 ? -1.532 18.875 -12.125 1 93.69 328 LYS A N 1
ATOM 2666 C CA . LYS A 1 328 ? -1.588 17.578 -11.438 1 93.69 328 LYS A CA 1
ATOM 2667 C C . LYS A 1 328 ? -1.989 17.766 -9.969 1 93.69 328 LYS A C 1
ATOM 2669 O O . LYS A 1 328 ? -2.84 17.031 -9.469 1 93.69 328 LYS A O 1
ATOM 2674 N N . LYS A 1 329 ? -1.376 18.703 -9.344 1 97 329 LYS A N 1
ATOM 2675 C CA . LYS A 1 329 ? -1.671 18.922 -7.934 1 97 329 LYS A CA 1
ATOM 2676 C C . LYS A 1 329 ? -3.074 19.5 -7.746 1 97 329 LYS A C 1
ATOM 2678 O O . LYS A 1 329 ? -3.783 19.125 -6.812 1 97 329 LYS A O 1
ATOM 2683 N N . LEU A 1 330 ? -3.514 20.344 -8.617 1 97.56 330 LEU A N 1
ATOM 2684 C CA . LEU A 1 330 ? -4.871 20.875 -8.547 1 97.56 330 LEU A CA 1
ATOM 2685 C C . LEU A 1 330 ? -5.898 19.781 -8.797 1 97.56 330 LEU A C 1
ATOM 2687 O O . LEU A 1 330 ? -6.922 19.719 -8.117 1 97.56 330 LEU A O 1
ATOM 2691 N N . ALA A 1 331 ? -5.629 18.938 -9.766 1 96.19 331 ALA A N 1
ATOM 2692 C CA . ALA A 1 331 ? -6.5 17.797 -10.031 1 96.19 331 ALA A CA 1
ATOM 2693 C C . ALA A 1 331 ? -6.574 16.875 -8.812 1 96.19 331 ALA A C 1
ATOM 2695 O O . ALA A 1 331 ? -7.645 16.344 -8.484 1 96.19 331 ALA A O 1
ATOM 2696 N N . ALA A 1 332 ? -5.473 16.734 -8.203 1 95.31 332 ALA A N 1
ATOM 2697 C CA . ALA A 1 332 ? -5.438 15.922 -6.996 1 95.31 332 ALA A CA 1
ATOM 2698 C C . ALA A 1 332 ? -6.293 16.531 -5.895 1 95.31 332 ALA A C 1
ATOM 2700 O O . ALA A 1 332 ? -7 15.82 -5.172 1 95.31 332 ALA A O 1
ATOM 2701 N N . VAL A 1 333 ? -6.246 17.844 -5.73 1 97.25 333 VAL A N 1
ATOM 2702 C CA . VAL A 1 333 ? -7.031 18.531 -4.715 1 97.25 333 VAL A CA 1
ATOM 2703 C C . VAL A 1 333 ? -8.516 18.25 -4.93 1 97.25 333 VAL A C 1
ATOM 2705 O O . VAL A 1 333 ? -9.203 17.781 -4.023 1 97.25 333 VAL A O 1
ATOM 2708 N N . PHE A 1 334 ? -8.992 18.406 -6.066 1 95.88 334 PHE A N 1
ATOM 2709 C CA . PHE A 1 334 ? -10.414 18.219 -6.352 1 95.88 334 PHE A CA 1
ATOM 2710 C C . PHE A 1 334 ? -10.781 16.75 -6.34 1 95.88 334 PHE A C 1
ATOM 2712 O O . PHE A 1 334 ? -11.852 16.375 -5.859 1 95.88 334 PHE A O 1
ATOM 2719 N N . GLY A 1 335 ? -9.867 15.945 -6.895 1 93.69 335 GLY A N 1
ATOM 2720 C CA . GLY A 1 335 ? -10.109 14.508 -6.895 1 93.69 335 GLY A CA 1
ATOM 2721 C C . GLY A 1 335 ? -10.227 13.922 -5.5 1 93.69 335 GLY A C 1
ATOM 2722 O O . GLY A 1 335 ? -11.141 13.141 -5.223 1 93.69 335 GLY A O 1
ATOM 2723 N N . VAL A 1 336 ? -9.352 14.297 -4.637 1 95.94 336 VAL A N 1
ATOM 2724 C CA . VAL A 1 336 ? -9.336 13.766 -3.279 1 95.94 336 VAL A CA 1
ATOM 2725 C C . VAL A 1 336 ? -10.539 14.289 -2.504 1 95.94 336 VAL A C 1
ATOM 2727 O O . VAL A 1 336 ? -11.141 13.562 -1.708 1 95.94 336 VAL A O 1
ATOM 2730 N N . ILE A 1 337 ? -10.914 15.547 -2.709 1 95.06 337 ILE A N 1
ATOM 2731 C CA . ILE A 1 337 ? -12.109 16.094 -2.074 1 95.06 337 ILE A CA 1
ATOM 2732 C C . ILE A 1 337 ? -13.328 15.273 -2.492 1 95.06 337 ILE A C 1
ATOM 2734 O O . ILE A 1 337 ? -14.156 14.914 -1.654 1 95.06 337 ILE A O 1
ATOM 2738 N N . MET A 1 338 ? -13.375 14.953 -3.736 1 92.94 338 MET A N 1
ATOM 2739 C CA . MET A 1 338 ? -14.492 14.156 -4.238 1 92.94 338 MET A CA 1
ATOM 2740 C C . MET A 1 338 ? -14.508 12.773 -3.592 1 92.94 338 MET A C 1
ATOM 2742 O O . MET A 1 338 ? -15.562 12.281 -3.201 1 92.94 338 MET A O 1
ATOM 2746 N N . LEU A 1 339 ? -13.375 12.18 -3.5 1 93.69 339 LEU A N 1
ATOM 2747 C CA . LEU A 1 339 ? -13.266 10.883 -2.844 1 93.69 339 LEU A CA 1
ATOM 2748 C C . LEU A 1 339 ? -13.742 10.969 -1.396 1 93.69 339 LEU A C 1
ATOM 2750 O O . LEU A 1 339 ? -14.477 10.102 -0.927 1 93.69 339 LEU A O 1
ATOM 2754 N N . MET A 1 340 ? -13.328 12.016 -0.752 1 96.12 340 MET A N 1
ATOM 2755 C CA . MET A 1 340 ? -13.695 12.195 0.649 1 96.12 340 MET A CA 1
ATOM 2756 C C . MET A 1 340 ? -15.203 12.406 0.796 1 96.12 340 MET A C 1
ATOM 2758 O O . MET A 1 340 ? -15.82 11.883 1.727 1 96.12 340 MET A O 1
ATOM 2762 N N . ILE A 1 341 ? -15.828 13.109 -0.099 1 94.06 341 ILE A N 1
ATOM 2763 C CA . ILE A 1 341 ? -17.266 13.359 -0.069 1 94.06 341 ILE A CA 1
ATOM 2764 C C . ILE A 1 341 ? -18.031 12.039 -0.228 1 94.06 341 ILE A C 1
ATOM 2766 O O . ILE A 1 341 ? -18.984 11.773 0.505 1 94.06 341 ILE A O 1
ATOM 2770 N N . VAL A 1 342 ? -17.562 11.234 -1.141 1 93.62 342 VAL A N 1
ATOM 2771 C CA . VAL A 1 342 ? -18.219 9.961 -1.404 1 93.62 342 VAL A CA 1
ATOM 2772 C C . VAL A 1 342 ? -18.141 9.07 -0.167 1 93.62 342 VAL A C 1
ATOM 2774 O O . VAL A 1 342 ? -19.141 8.5 0.267 1 93.62 342 VAL A O 1
ATOM 2777 N N . VAL A 1 343 ? -16.984 8.984 0.417 1 94.44 343 VAL A N 1
ATOM 2778 C CA . VAL A 1 343 ? -16.781 8.156 1.603 1 94.44 343 VAL A CA 1
ATOM 2779 C C . VAL A 1 343 ? -17.609 8.703 2.76 1 94.44 343 VAL A C 1
ATOM 2781 O O . VAL A 1 343 ? -18.281 7.938 3.469 1 94.44 343 VAL A O 1
ATOM 2784 N N . ALA A 1 344 ? -17.625 9.977 2.928 1 94.88 344 ALA A N 1
ATOM 2785 C CA . ALA A 1 344 ? -18.375 10.609 4.008 1 94.88 344 ALA A CA 1
ATOM 2786 C C . ALA A 1 344 ? -19.875 10.367 3.84 1 94.88 344 ALA A C 1
ATOM 2788 O O . ALA A 1 344 ? -20.562 10.055 4.809 1 94.88 344 ALA A O 1
ATOM 2789 N N . GLN A 1 345 ? -20.312 10.492 2.623 1 94.19 345 GLN A N 1
ATOM 2790 C CA . GLN A 1 345 ? -21.75 10.383 2.342 1 94.19 345 GLN A CA 1
ATOM 2791 C C . GLN A 1 345 ? -22.219 8.938 2.463 1 94.19 345 GLN A C 1
ATOM 2793 O O . GLN A 1 345 ? -23.281 8.672 3.029 1 94.19 345 GLN A O 1
ATOM 2798 N N . THR A 1 346 ? -21.438 8 1.981 1 92.56 346 THR A N 1
ATOM 2799 C CA . THR A 1 346 ? -21.938 6.645 1.802 1 92.56 346 THR A CA 1
ATOM 2800 C C . THR A 1 346 ? -21.641 5.793 3.033 1 92.56 346 THR A C 1
ATOM 2802 O O . THR A 1 346 ? -22.375 4.844 3.324 1 92.56 346 THR A O 1
ATOM 2805 N N . THR A 1 347 ? -20.641 6.141 3.742 1 92.5 347 THR A N 1
ATOM 2806 C CA . THR A 1 347 ? -20.281 5.25 4.836 1 92.5 347 THR A CA 1
ATOM 2807 C C . THR A 1 347 ? -20.312 5.992 6.172 1 92.5 347 THR A C 1
ATOM 2809 O O . THR A 1 347 ? -21.031 5.59 7.09 1 92.5 347 THR A O 1
ATOM 2812 N N . LEU A 1 348 ? -19.766 7.141 6.316 1 94.56 348 LEU A N 1
ATOM 2813 C CA . LEU A 1 348 ? -19.609 7.805 7.605 1 94.56 348 LEU A CA 1
ATOM 2814 C C . LEU A 1 348 ? -20.906 8.477 8.039 1 94.56 348 LEU A C 1
ATOM 2816 O O . LEU A 1 348 ? -21.234 8.477 9.227 1 94.56 348 LEU A O 1
ATOM 2820 N N . TYR A 1 349 ? -21.609 9.008 7.082 1 93.69 349 TYR A N 1
ATOM 2821 C CA . TYR A 1 349 ? -22.828 9.727 7.418 1 93.69 349 TYR A CA 1
ATOM 2822 C C . TYR A 1 349 ? -23.844 8.797 8.07 1 93.69 349 TYR A C 1
ATOM 2824 O O . TYR A 1 349 ? -24.359 9.102 9.148 1 93.69 349 TYR A O 1
ATOM 2832 N N . PRO A 1 350 ? -24.125 7.652 7.461 1 93.19 350 PRO A N 1
ATOM 2833 C CA . PRO A 1 350 ? -25.062 6.742 8.117 1 93.19 350 PRO A CA 1
ATOM 2834 C C . PRO A 1 350 ? -24.578 6.297 9.5 1 93.19 350 PRO A C 1
ATOM 2836 O O . PRO A 1 350 ? -25.391 6.137 10.414 1 93.19 350 PRO A O 1
ATOM 2839 N N . ILE A 1 351 ? -23.344 6.129 9.695 1 95 351 ILE A N 1
ATOM 2840 C CA . ILE A 1 351 ? -22.781 5.711 10.977 1 95 351 ILE A CA 1
ATOM 2841 C C . ILE A 1 351 ? -22.938 6.84 11.992 1 95 351 ILE A C 1
ATOM 2843 O O . ILE A 1 351 ? -23.281 6.602 13.148 1 95 351 ILE A O 1
ATOM 2847 N N . ALA A 1 352 ? -22.656 8.023 11.555 1 93.94 352 ALA A N 1
ATOM 2848 C CA . ALA A 1 352 ? -22.812 9.188 12.422 1 93.94 352 ALA A CA 1
ATOM 2849 C C . ALA A 1 352 ? -24.25 9.344 12.883 1 93.94 352 ALA A C 1
ATOM 2851 O O . ALA A 1 352 ? -24.516 9.656 14.047 1 93.94 352 ALA A O 1
ATOM 2852 N N . MET A 1 353 ? -25.188 9.078 11.977 1 94.25 353 MET A N 1
ATOM 2853 C CA . MET A 1 353 ? -26.594 9.172 12.328 1 94.25 353 MET A CA 1
ATOM 2854 C C . MET A 1 353 ? -26.984 8.094 13.328 1 94.25 353 MET A C 1
ATOM 2856 O O . MET A 1 353 ? -27.781 8.336 14.242 1 94.25 353 MET A O 1
ATOM 2860 N N . ARG A 1 354 ? -26.391 6.949 13.133 1 94.56 354 ARG A N 1
ATOM 2861 C CA . ARG A 1 354 ? -26.594 5.875 14.102 1 94.56 354 ARG A CA 1
ATOM 2862 C C . ARG A 1 354 ? -26.031 6.254 15.469 1 94.56 354 ARG A C 1
ATOM 2864 O O . ARG A 1 354 ? -26.656 5.984 16.5 1 94.56 354 ARG A O 1
ATOM 2871 N N . ALA A 1 355 ? -24.906 6.84 15.5 1 94.69 355 ALA A N 1
ATOM 2872 C CA . ALA A 1 355 ? -24.281 7.277 16.75 1 94.69 355 ALA A CA 1
ATOM 2873 C C . ALA A 1 355 ? -25.141 8.32 17.453 1 94.69 355 ALA A C 1
ATOM 2875 O O . ALA A 1 355 ? -25.344 8.234 18.672 1 94.69 355 ALA A O 1
ATOM 2876 N N . ILE A 1 356 ? -25.672 9.266 16.719 1 93.5 356 ILE A N 1
ATOM 2877 C CA . ILE A 1 356 ? -26.484 10.336 17.281 1 93.5 356 ILE A CA 1
ATOM 2878 C C . ILE A 1 356 ? -27.781 9.75 17.844 1 93.5 356 ILE A C 1
ATOM 2880 O O . ILE A 1 356 ? -28.266 10.188 18.875 1 93.5 356 ILE A O 1
ATOM 2884 N N . SER A 1 357 ? -28.281 8.758 17.172 1 94.19 357 SER A N 1
ATOM 2885 C CA . SER A 1 357 ? -29.531 8.141 17.609 1 94.19 357 SER A CA 1
ATOM 2886 C C . SER A 1 357 ? -29.344 7.426 18.953 1 94.19 357 SER A C 1
ATOM 2888 O O . SER A 1 357 ? -30.281 7.293 19.734 1 94.19 357 SER A O 1
ATOM 2890 N N . LEU A 1 358 ? -28.172 7.004 19.266 1 93.44 358 LEU A N 1
ATOM 2891 C CA . LEU A 1 358 ? -27.891 6.297 20.5 1 93.44 358 LEU A CA 1
ATOM 2892 C C . LEU A 1 358 ? -27.969 7.242 21.703 1 93.44 358 LEU A C 1
ATOM 2894 O O . LEU A 1 358 ? -28.109 6.801 22.844 1 93.44 358 LEU A O 1
ATOM 2898 N N . ARG A 1 359 ? -27.922 8.516 21.453 1 91 359 ARG A N 1
ATOM 2899 C CA . ARG A 1 359 ? -27.938 9.508 22.531 1 91 359 ARG A CA 1
ATOM 2900 C C . ARG A 1 359 ? -29.25 9.453 23.312 1 91 359 ARG A C 1
ATOM 2902 O O . ARG A 1 359 ? -29.281 9.836 24.484 1 91 359 ARG A O 1
ATOM 2909 N N . SER A 1 360 ? -30.188 8.969 22.641 1 92.31 360 SER A N 1
ATOM 2910 C CA . SER A 1 360 ? -31.516 8.938 23.266 1 92.31 360 SER A CA 1
ATOM 2911 C C . SER A 1 360 ? -31.672 7.719 24.172 1 92.31 360 SER A C 1
ATOM 2913 O O . SER A 1 360 ? -32.562 7.676 25.016 1 92.31 360 SER A O 1
ATOM 2915 N N . LEU A 1 361 ? -30.734 6.836 24.156 1 93.25 361 LEU A N 1
ATOM 2916 C CA . LEU A 1 361 ? -30.812 5.609 24.953 1 93.25 361 LEU A CA 1
ATOM 2917 C C . LEU A 1 361 ? -30.125 5.789 26.297 1 93.25 361 LEU A C 1
ATOM 2919 O O . LEU A 1 361 ? -29.266 6.668 26.453 1 93.25 361 LEU A O 1
ATOM 2923 N N . PRO A 1 362 ? -30.516 4.891 27.281 1 93.62 362 PRO A N 1
ATOM 2924 C CA . PRO A 1 362 ? -29.797 4.91 28.547 1 93.62 362 PRO A CA 1
ATOM 2925 C C . PRO A 1 362 ? -28.312 4.539 28.406 1 93.62 362 PRO A C 1
ATOM 2927 O O . PRO A 1 362 ? -27.938 3.877 27.438 1 93.62 362 PRO A O 1
ATOM 2930 N N . LEU A 1 363 ? -27.5 4.949 29.328 1 92.94 363 LEU A N 1
ATOM 2931 C CA . LEU A 1 363 ? -26.047 4.809 29.281 1 92.94 363 LEU A CA 1
ATOM 2932 C C . LEU A 1 363 ? -25.641 3.346 29.094 1 92.94 363 LEU A C 1
ATOM 2934 O O . LEU A 1 363 ? -24.734 3.035 28.328 1 92.94 363 LEU A O 1
ATOM 2938 N N . ALA A 1 364 ? -26.344 2.457 29.781 1 92.75 364 ALA A N 1
ATOM 2939 C CA . ALA A 1 364 ? -26 1.038 29.719 1 92.75 364 ALA A CA 1
ATOM 2940 C C . ALA A 1 364 ? -26.172 0.491 28.297 1 92.75 364 ALA A C 1
ATOM 2942 O O . ALA A 1 364 ? -25.344 -0.287 27.828 1 92.75 364 ALA A O 1
ATOM 2943 N N . GLU A 1 365 ? -27.234 0.935 27.672 1 92.81 365 GLU A N 1
ATOM 2944 C CA . GLU A 1 365 ? -27.5 0.486 26.297 1 92.81 365 GLU A CA 1
ATOM 2945 C C . GLU A 1 365 ? -26.531 1.127 25.312 1 92.81 365 GLU A C 1
ATOM 2947 O O . GLU A 1 365 ? -26.109 0.488 24.344 1 92.81 365 GLU A O 1
ATOM 2952 N N . ARG A 1 366 ? -26.172 2.363 25.594 1 93.31 366 ARG A N 1
ATOM 2953 C CA . ARG A 1 366 ? -25.203 3.045 24.734 1 93.31 366 ARG A CA 1
ATOM 2954 C C . ARG A 1 366 ? -23.859 2.324 24.75 1 93.31 366 ARG A C 1
ATOM 2956 O O . ARG A 1 366 ? -23.25 2.117 23.703 1 93.31 366 ARG A O 1
ATOM 2963 N N . LEU A 1 367 ? -23.5 1.875 25.906 1 93.56 367 LEU A N 1
ATOM 2964 C CA . LEU A 1 367 ? -22.219 1.219 26.078 1 93.56 367 LEU A CA 1
ATOM 2965 C C . LEU A 1 367 ? -22.203 -0.143 25.391 1 93.56 367 LEU A C 1
ATOM 2967 O O . LEU A 1 367 ? -21.156 -0.587 24.891 1 93.56 367 LEU A O 1
ATOM 2971 N N . CYS A 1 368 ? -23.359 -0.744 25.266 1 92.38 368 CYS A N 1
ATOM 2972 C CA . CYS A 1 368 ? -23.469 -2.047 24.625 1 92.38 368 CYS A CA 1
ATOM 2973 C C . CYS A 1 368 ? -23.328 -1.921 23.109 1 92.38 368 CYS A C 1
ATOM 2975 O O . CYS A 1 368 ? -22.734 -2.791 22.469 1 92.38 368 CYS A O 1
ATOM 2977 N N . HIS A 1 369 ? -23.766 -0.838 22.547 1 93.25 369 HIS A N 1
ATOM 2978 C CA . HIS A 1 369 ? -23.75 -0.649 21.094 1 93.25 369 HIS A CA 1
ATOM 2979 C C . HIS A 1 369 ? -22.453 0.024 20.641 1 93.25 369 HIS A C 1
ATOM 2981 O O . HIS A 1 369 ? -22.109 -0.034 19.453 1 93.25 369 HIS A O 1
ATOM 2987 N N . TYR A 1 370 ? -21.766 0.537 21.562 1 94.31 370 TYR A N 1
ATOM 2988 C CA . TYR A 1 370 ? -20.656 1.424 21.25 1 94.31 370 TYR A CA 1
ATOM 2989 C C . TYR A 1 370 ? -19.516 0.656 20.594 1 94.31 370 TYR A C 1
ATOM 2991 O O . TYR A 1 370 ? -18.938 1.124 19.609 1 94.31 370 TYR A O 1
ATOM 2999 N N . PRO A 1 371 ? -19.141 -0.594 21.047 1 94.12 371 PRO A N 1
ATOM 3000 C CA . PRO A 1 371 ? -18.016 -1.299 20.406 1 94.12 371 PRO A CA 1
ATOM 3001 C C . PRO A 1 371 ? -18.266 -1.588 18.938 1 94.12 371 PRO A C 1
ATOM 3003 O O . PRO A 1 371 ? -17.344 -1.468 18.109 1 94.12 371 PRO A O 1
ATOM 3006 N N . LEU A 1 372 ? -19.438 -1.899 18.625 1 94 372 LEU A N 1
ATOM 3007 C CA . LEU A 1 372 ? -19.781 -2.168 17.219 1 94 372 LEU A CA 1
ATOM 3008 C C . LEU A 1 372 ? -19.734 -0.886 16.406 1 94 372 LEU A C 1
ATOM 3010 O O . LEU A 1 372 ? -19.297 -0.892 15.25 1 94 372 LEU A O 1
ATOM 3014 N N . LEU A 1 373 ? -20.25 0.148 17.016 1 95.44 373 LEU A N 1
ATOM 3015 C CA . LEU A 1 373 ? -20.203 1.446 16.344 1 95.44 373 LEU A CA 1
ATOM 3016 C C . LEU A 1 373 ? -18.766 1.856 16.031 1 95.44 373 LEU A C 1
ATOM 3018 O O . LEU A 1 373 ? -18.484 2.346 14.938 1 95.44 373 LEU A O 1
ATOM 3022 N N . LEU A 1 374 ? -17.938 1.641 16.969 1 95.38 374 LEU A N 1
ATOM 3023 C CA . LEU A 1 374 ? -16.516 1.979 16.812 1 95.38 374 LEU A CA 1
ATOM 3024 C C . LEU A 1 374 ? -15.891 1.136 15.703 1 95.38 374 LEU A C 1
ATOM 3026 O O . LEU A 1 374 ? -15.18 1.661 14.844 1 95.38 374 LEU A O 1
ATOM 3030 N N . LEU A 1 375 ? -16.172 -0.072 15.727 1 95.19 375 LEU A N 1
ATOM 3031 C CA . LEU A 1 375 ? -15.625 -0.983 14.727 1 95.19 375 LEU A CA 1
ATOM 3032 C C . LEU A 1 375 ? -16.109 -0.612 13.328 1 95.19 375 LEU A C 1
ATOM 3034 O O . LEU A 1 375 ? -15.328 -0.631 12.375 1 95.19 375 LEU A O 1
ATOM 3038 N N . ASP A 1 376 ? -17.328 -0.22 13.211 1 95.56 376 ASP A N 1
ATOM 3039 C CA . ASP A 1 376 ? -17.906 0.152 11.922 1 95.56 376 ASP A CA 1
ATOM 3040 C C . ASP A 1 376 ? -17.297 1.445 11.398 1 95.56 376 ASP A C 1
ATOM 3042 O O . ASP A 1 376 ? -17.25 1.667 10.18 1 95.56 376 ASP A O 1
ATOM 3046 N N . THR A 1 377 ? -16.859 2.258 12.312 1 96.12 377 THR A N 1
ATOM 3047 C CA . THR A 1 377 ? -16.375 3.58 11.945 1 96.12 377 THR A CA 1
ATOM 3048 C C . THR A 1 377 ? -14.906 3.508 11.5 1 96.12 377 THR A C 1
ATOM 3050 O O . THR A 1 377 ? -14.477 4.289 10.648 1 96.12 377 THR A O 1
ATOM 3053 N N . MET A 1 378 ? -14.164 2.584 11.93 1 95.69 378 MET A N 1
ATOM 3054 C CA . MET A 1 378 ? -12.703 2.555 11.844 1 95.69 378 MET A CA 1
ATOM 3055 C C . MET A 1 378 ? -12.25 2.486 10.391 1 95.69 378 MET A C 1
ATOM 3057 O O . MET A 1 378 ? -11.391 3.266 9.969 1 95.69 378 MET A O 1
ATOM 3061 N N . PRO A 1 379 ? -12.797 1.633 9.555 1 93.19 379 PRO A N 1
ATOM 3062 C CA . PRO A 1 379 ? -12.273 1.531 8.188 1 93.19 379 PRO A CA 1
ATOM 3063 C C . PRO A 1 379 ? -12.445 2.826 7.395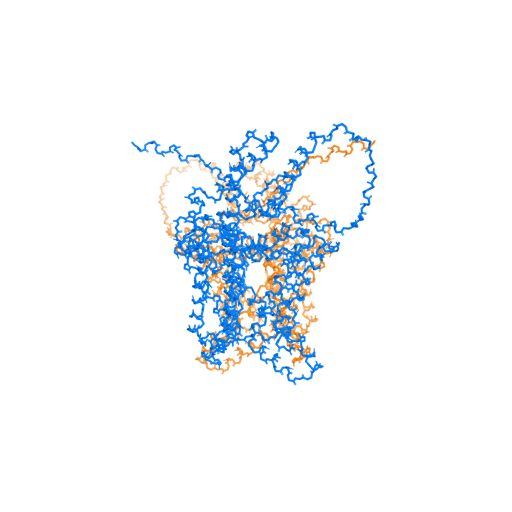 1 93.19 379 PRO A C 1
ATOM 3065 O O . PRO A 1 379 ? -11.484 3.299 6.773 1 93.19 379 PRO A O 1
ATOM 3068 N N . SER A 1 380 ? -13.602 3.387 7.473 1 94 380 SER A N 1
ATOM 3069 C CA . SER A 1 380 ? -13.883 4.586 6.695 1 94 380 SER A CA 1
ATOM 3070 C C . SER A 1 380 ? -13.141 5.797 7.25 1 94 380 SER A C 1
ATOM 3072 O O . SER A 1 380 ? -12.625 6.617 6.492 1 94 380 SER A O 1
ATOM 3074 N N . PHE A 1 381 ? -13.133 5.863 8.57 1 95.25 381 PHE A N 1
ATOM 3075 C CA . PHE A 1 381 ? -12.453 7.004 9.172 1 95.25 381 PHE A CA 1
ATOM 3076 C C . PHE A 1 381 ? -10.945 6.922 8.945 1 95.25 381 PHE A C 1
ATOM 3078 O O . PHE A 1 381 ? -10.281 7.945 8.773 1 95.25 381 PHE A O 1
ATOM 3085 N N . PHE A 1 382 ? -10.453 5.715 8.969 1 94.44 382 PHE A N 1
ATOM 3086 C CA . PHE A 1 382 ? -9.047 5.492 8.641 1 94.44 382 PHE A CA 1
ATOM 3087 C C . PHE A 1 382 ? -8.734 6 7.238 1 94.44 382 PHE A C 1
ATOM 3089 O O . PHE A 1 382 ? -7.738 6.691 7.031 1 94.44 382 PHE A O 1
ATOM 3096 N N . LEU A 1 383 ? -9.562 5.664 6.305 1 93.75 383 LEU A N 1
ATOM 3097 C CA . LEU A 1 383 ? -9.383 6.113 4.93 1 93.75 383 LEU A CA 1
ATOM 3098 C C . LEU A 1 383 ? -9.445 7.637 4.84 1 93.75 383 LEU A C 1
ATOM 3100 O O . LEU A 1 383 ? -8.609 8.258 4.184 1 93.75 383 LEU A O 1
ATOM 3104 N N . ILE A 1 384 ? -10.367 8.258 5.496 1 96.06 384 ILE A N 1
ATOM 3105 C CA . ILE A 1 384 ? -10.523 9.711 5.48 1 96.06 384 ILE A CA 1
ATOM 3106 C C . ILE A 1 384 ? -9.266 10.367 6.059 1 96.06 384 ILE A C 1
ATOM 3108 O O . ILE A 1 384 ? -8.82 11.406 5.574 1 96.06 384 ILE A O 1
ATOM 3112 N N . TYR A 1 385 ? -8.75 9.727 7.094 1 95.38 385 TYR A N 1
ATOM 3113 C CA . TYR A 1 385 ? -7.535 10.234 7.723 1 95.38 385 TYR A CA 1
ATOM 3114 C C . TYR A 1 385 ? -6.383 10.281 6.727 1 95.38 385 TYR A C 1
ATOM 3116 O O . TYR A 1 385 ? -5.66 11.273 6.648 1 95.38 385 TYR A O 1
ATOM 3124 N N . ILE A 1 386 ? -6.223 9.266 5.988 1 94.31 386 ILE A N 1
ATOM 3125 C CA . ILE A 1 386 ? -5.148 9.18 5.008 1 94.31 386 ILE A CA 1
ATOM 3126 C C . ILE A 1 386 ? -5.395 10.172 3.877 1 94.31 386 ILE A C 1
ATOM 3128 O O . ILE A 1 386 ? -4.465 10.844 3.42 1 94.31 386 ILE A O 1
ATOM 3132 N N . LEU A 1 387 ? -6.59 10.273 3.445 1 95.75 387 LEU A N 1
ATOM 3133 C CA . LEU A 1 387 ? -6.934 11.195 2.369 1 95.75 387 LEU A CA 1
ATOM 3134 C C . LEU A 1 387 ? -6.738 12.641 2.809 1 95.75 387 LEU A C 1
ATOM 3136 O O . LEU A 1 387 ? -6.309 13.484 2.018 1 95.75 387 LEU A O 1
ATOM 3140 N N . ASP A 1 388 ? -7.098 12.898 4.055 1 96.81 388 ASP A N 1
ATOM 3141 C CA . ASP A 1 388 ? -6.91 14.242 4.602 1 96.81 388 ASP A CA 1
ATOM 3142 C C . ASP A 1 388 ? -5.434 14.633 4.605 1 96.81 388 ASP A C 1
ATOM 3144 O O . ASP A 1 388 ? -5.086 15.758 4.254 1 96.81 388 ASP A O 1
ATOM 3148 N N . PHE A 1 389 ? -4.598 13.734 5 1 96.38 389 PHE A N 1
ATOM 3149 C CA . PHE A 1 389 ? -3.16 13.984 4.949 1 96.38 389 PHE A CA 1
ATOM 3150 C C . PHE A 1 389 ? -2.727 14.359 3.539 1 96.38 389 PHE A C 1
ATOM 3152 O O . PHE A 1 389 ? -2.068 15.383 3.338 1 96.38 389 PHE A O 1
ATOM 3159 N N . TYR A 1 390 ? -3.051 13.477 2.645 1 95.94 390 TYR A N 1
ATOM 3160 C CA . TYR A 1 390 ? -2.619 13.703 1.27 1 95.94 390 TYR A CA 1
ATOM 3161 C C . TYR A 1 390 ? -3.164 15.016 0.733 1 95.94 390 TYR A C 1
ATOM 3163 O O . TYR A 1 390 ? -2.453 15.758 0.05 1 95.94 390 TYR A O 1
ATOM 3171 N N . LEU A 1 391 ? -4.348 15.32 1.025 1 97.44 391 LEU A N 1
ATOM 3172 C CA . LEU A 1 391 ? -5.012 16.516 0.531 1 97.44 391 LEU A CA 1
ATOM 3173 C C . LEU A 1 391 ? -4.285 17.781 1 1 97.44 391 LEU A C 1
ATOM 3175 O O . LEU A 1 391 ? -3.924 18.625 0.187 1 97.44 391 LEU A O 1
ATOM 3179 N N . ILE A 1 392 ? -4.004 17.812 2.25 1 97.38 392 ILE A N 1
ATOM 3180 C CA . ILE A 1 392 ? -3.494 19.047 2.838 1 97.38 392 ILE A CA 1
ATOM 3181 C C . ILE A 1 392 ? -1.996 19.172 2.57 1 97.38 392 ILE A C 1
ATOM 3183 O O . ILE A 1 392 ? -1.543 20.156 1.978 1 97.38 392 ILE A O 1
ATOM 3187 N N . TRP A 1 393 ? -1.254 18.125 2.924 1 96.81 393 TRP A N 1
ATOM 3188 C CA . TRP A 1 393 ? 0.195 18.281 2.984 1 96.81 393 TRP A CA 1
ATOM 3189 C C . TRP A 1 393 ? 0.833 17.984 1.63 1 96.81 393 TRP A C 1
ATOM 3191 O O . TRP A 1 393 ? 1.881 18.547 1.297 1 96.81 393 TRP A O 1
ATOM 3201 N N . ASP A 1 394 ? 0.205 17.172 0.877 1 96.31 394 ASP A N 1
ATOM 3202 C CA . ASP A 1 394 ? 0.854 16.844 -0.388 1 96.31 394 ASP A CA 1
ATOM 3203 C C . ASP A 1 394 ? 0.222 17.625 -1.546 1 96.31 394 ASP A C 1
ATOM 3205 O O . ASP A 1 394 ? 0.927 18.109 -2.428 1 96.31 394 ASP A O 1
ATOM 3209 N N . ALA A 1 395 ? -1.062 17.719 -1.572 1 97.44 395 ALA A N 1
ATOM 3210 C CA . ALA A 1 395 ? -1.726 18.312 -2.732 1 97.44 395 ALA A CA 1
ATOM 3211 C C . ALA A 1 395 ? -1.827 19.828 -2.594 1 97.44 395 ALA A C 1
ATOM 3213 O O . ALA A 1 395 ? -1.231 20.562 -3.377 1 97.44 395 ALA A O 1
ATOM 3214 N N . ILE A 1 396 ? -2.424 20.328 -1.599 1 98.06 396 ILE A N 1
ATOM 3215 C CA . ILE A 1 396 ? -2.715 21.75 -1.45 1 98.06 396 ILE A CA 1
ATOM 3216 C C . ILE A 1 396 ? -1.415 22.531 -1.261 1 98.06 396 ILE A C 1
ATOM 3218 O O . ILE A 1 396 ? -1.161 23.516 -1.965 1 98.06 396 ILE A O 1
ATOM 3222 N N . LEU A 1 397 ? -0.593 22.141 -0.317 1 98.38 397 LEU A N 1
ATOM 3223 C CA . LEU A 1 397 ? 0.612 22.906 -0.021 1 98.38 397 LEU A CA 1
ATOM 3224 C C . LEU A 1 397 ? 1.561 22.906 -1.215 1 98.38 397 LEU A C 1
ATOM 3226 O O . LEU A 1 397 ? 2.211 23.922 -1.493 1 98.38 397 LEU A O 1
ATOM 3230 N N . ASN A 1 398 ? 1.616 21.781 -1.894 1 97.94 398 ASN A N 1
ATOM 3231 C CA . ASN A 1 398 ? 2.473 21.766 -3.074 1 97.94 398 ASN A CA 1
ATOM 3232 C C . ASN A 1 398 ? 1.902 22.641 -4.191 1 97.94 398 ASN A C 1
ATOM 3234 O O . ASN A 1 398 ? 2.654 23.25 -4.957 1 97.94 398 ASN A O 1
ATOM 3238 N N . ALA A 1 399 ? 0.634 22.656 -4.359 1 98 399 ALA A N 1
ATOM 3239 C CA . ALA A 1 399 ? 0.018 23.547 -5.336 1 98 399 ALA A CA 1
ATOM 3240 C C . ALA A 1 399 ? 0.322 25.016 -5.012 1 98 399 ALA A C 1
ATOM 3242 O O . ALA A 1 399 ? 0.695 25.781 -5.898 1 98 399 ALA A O 1
ATOM 3243 N N . ILE A 1 400 ? 0.176 25.391 -3.791 1 98.25 400 ILE A N 1
ATOM 3244 C CA . ILE A 1 400 ? 0.471 26.75 -3.35 1 98.25 400 ILE A CA 1
ATOM 3245 C C . ILE A 1 400 ? 1.951 27.047 -3.568 1 98.25 400 ILE A C 1
ATOM 3247 O O . ILE A 1 400 ? 2.307 28.141 -4.039 1 98.25 400 ILE A O 1
ATOM 3251 N N . ALA A 1 401 ? 2.762 26.062 -3.184 1 98.38 401 ALA A N 1
ATOM 3252 C CA . ALA A 1 401 ? 4.199 26.25 -3.365 1 98.38 401 ALA A CA 1
ATOM 3253 C C . ALA A 1 401 ? 4.539 26.484 -4.832 1 98.38 401 ALA A C 1
ATOM 3255 O O . ALA A 1 401 ? 5.375 27.344 -5.148 1 98.38 401 ALA A O 1
ATOM 3256 N N . GLU A 1 402 ? 3.893 25.797 -5.652 1 97.88 402 GLU A N 1
ATOM 3257 C CA . GLU A 1 402 ? 4.145 25.969 -7.078 1 97.88 402 GLU A CA 1
ATOM 3258 C C . GLU A 1 402 ? 3.682 27.344 -7.559 1 97.88 402 GLU A C 1
ATOM 3260 O O . GLU A 1 402 ? 4.406 28.031 -8.281 1 97.88 402 GLU A O 1
ATOM 3265 N N . LEU A 1 403 ? 2.541 27.75 -7.156 1 97.81 403 LEU A N 1
ATOM 3266 C CA . LEU A 1 403 ? 1.966 29.031 -7.559 1 97.81 403 LEU A CA 1
ATOM 3267 C C . LEU A 1 403 ? 2.812 30.188 -7.047 1 97.81 403 LEU A C 1
ATOM 3269 O O . LEU A 1 403 ? 2.926 31.219 -7.715 1 97.81 403 LEU A O 1
ATOM 3273 N N . THR A 1 404 ? 3.434 30.062 -5.898 1 97.88 404 THR A N 1
ATOM 3274 C CA . THR A 1 404 ? 4.195 31.141 -5.273 1 97.88 404 THR A CA 1
ATOM 3275 C C . THR A 1 404 ? 5.691 30.953 -5.52 1 97.88 404 THR A C 1
ATOM 3277 O O . THR A 1 404 ? 6.508 31.734 -5.023 1 97.88 404 THR A O 1
ATOM 3280 N N . ARG A 1 405 ? 6.062 29.891 -6.102 1 97.81 405 ARG A N 1
ATOM 3281 C CA . ARG A 1 405 ? 7.445 29.531 -6.406 1 97.81 405 ARG A CA 1
ATOM 3282 C C . ARG A 1 405 ? 8.25 29.328 -5.129 1 97.81 405 ARG A C 1
ATOM 3284 O O . ARG A 1 405 ? 9.438 29.656 -5.074 1 97.81 405 ARG A O 1
ATOM 3291 N N . PHE A 1 406 ? 7.543 28.906 -4.109 1 97.62 406 PHE A N 1
ATOM 3292 C CA . PHE A 1 406 ? 8.203 28.547 -2.861 1 97.62 406 PHE A CA 1
ATOM 3293 C C . PHE A 1 406 ? 9 27.25 -3.031 1 97.62 406 PHE A C 1
ATOM 3295 O O . PHE A 1 406 ? 8.445 26.219 -3.404 1 97.62 406 PHE A O 1
ATOM 3302 N N . ALA A 1 407 ? 10.258 27.234 -2.666 1 97.31 407 ALA A N 1
ATOM 3303 C CA . ALA A 1 407 ? 11.141 26.141 -3.061 1 97.31 407 ALA A CA 1
ATOM 3304 C C . ALA A 1 407 ? 11.234 25.094 -1.957 1 97.31 407 ALA A C 1
ATOM 3306 O O . ALA A 1 407 ? 11.578 23.938 -2.219 1 97.31 407 ALA A O 1
ATOM 3307 N N . ASP A 1 408 ? 11.016 25.422 -0.748 1 96.81 408 ASP A N 1
ATOM 3308 C CA . ASP A 1 408 ? 11.109 24.453 0.345 1 96.81 408 ASP A CA 1
ATOM 3309 C C . ASP A 1 408 ? 9.82 23.656 0.491 1 96.81 408 ASP A C 1
ATOM 3311 O O . ASP A 1 408 ? 8.906 24.062 1.209 1 96.81 408 ASP A O 1
ATOM 3315 N N . ARG A 1 409 ? 9.781 22.469 -0.051 1 96.62 409 ARG A N 1
ATOM 3316 C CA . ARG A 1 409 ? 8.547 21.688 -0.069 1 96.62 409 ARG A CA 1
ATOM 3317 C C . ARG A 1 409 ? 8.633 20.516 0.899 1 96.62 409 ARG A C 1
ATOM 3319 O O . ARG A 1 409 ? 8.055 19.453 0.65 1 96.62 409 ARG A O 1
ATOM 3326 N N . ASP A 1 410 ? 9.391 20.656 1.873 1 96.12 410 ASP A N 1
ATOM 3327 C CA . ASP A 1 410 ? 9.492 19.656 2.939 1 96.12 410 ASP A CA 1
ATOM 3328 C C . ASP A 1 410 ? 8.367 19.828 3.951 1 96.12 410 ASP A C 1
ATOM 3330 O O . ASP A 1 410 ? 8.609 20.062 5.137 1 96.12 410 ASP A O 1
ATOM 3334 N N . PHE A 1 411 ? 7.168 19.516 3.518 1 97.44 411 PHE A N 1
ATOM 3335 C CA . PHE A 1 411 ? 5.977 19.781 4.312 1 97.44 411 PHE A CA 1
ATOM 3336 C C . PHE A 1 411 ? 5.688 18.625 5.262 1 97.44 411 PHE A C 1
ATOM 3338 O O . PHE A 1 411 ? 4.965 18.781 6.246 1 97.44 411 PHE A O 1
ATOM 3345 N N . TYR A 1 412 ? 6.109 17.453 4.891 1 96.31 412 TYR A N 1
ATOM 3346 C CA . TYR A 1 412 ? 5.914 16.25 5.676 1 96.31 412 TYR A CA 1
ATOM 3347 C C . TYR A 1 412 ? 7.062 15.273 5.465 1 96.31 412 TYR A C 1
ATOM 3349 O O . TYR A 1 412 ? 7.824 15.398 4.5 1 96.31 412 TYR A O 1
ATOM 3357 N N . GLY A 1 413 ? 7.246 14.445 6.43 1 94.31 413 GLY A N 1
ATOM 3358 C CA . GLY A 1 413 ? 8.203 13.359 6.312 1 94.31 413 GLY A CA 1
ATOM 3359 C C . GLY A 1 413 ? 7.539 12.008 6.109 1 94.31 413 GLY A C 1
ATOM 3360 O O . GLY A 1 413 ? 6.355 11.93 5.77 1 94.31 413 GLY A O 1
ATOM 3361 N N . ASP A 1 414 ? 8.312 10.906 6.199 1 91.38 414 ASP A N 1
ATOM 3362 C CA . ASP A 1 414 ? 7.777 9.562 6.031 1 91.38 414 ASP A CA 1
ATOM 3363 C C . ASP A 1 414 ? 7.07 9.086 7.301 1 91.38 414 ASP A C 1
ATOM 3365 O O . ASP A 1 414 ? 7.395 8.031 7.84 1 91.38 414 ASP A O 1
ATOM 3369 N N . TRP A 1 415 ? 6.02 9.805 7.676 1 94.44 415 TRP A N 1
ATOM 3370 C CA . TRP A 1 415 ? 5.32 9.547 8.93 1 94.44 415 TRP A CA 1
ATOM 3371 C C . TRP A 1 415 ? 4.699 8.156 8.938 1 94.44 415 TRP A C 1
ATOM 3373 O O . TRP A 1 415 ? 4.434 7.594 10 1 94.44 415 TRP A O 1
ATOM 3383 N N . TRP A 1 416 ? 4.477 7.559 7.789 1 92.19 416 TRP A N 1
ATOM 3384 C CA . TRP A 1 416 ? 3.889 6.227 7.691 1 92.19 416 TRP A CA 1
ATOM 3385 C C . TRP A 1 416 ? 4.867 5.164 8.172 1 92.19 416 TRP A C 1
ATOM 3387 O O . TRP A 1 416 ? 4.488 4.008 8.383 1 92.19 416 TRP A O 1
ATOM 3397 N N . ASN A 1 417 ? 6.105 5.516 8.406 1 90.94 417 ASN A N 1
ATOM 3398 C CA . ASN A 1 417 ? 7.109 4.59 8.914 1 90.94 417 ASN A CA 1
ATOM 3399 C C . ASN A 1 417 ? 7.344 4.789 10.406 1 90.94 417 ASN A C 1
ATOM 3401 O O . ASN A 1 417 ? 8.203 4.137 11 1 90.94 417 ASN A O 1
ATOM 3405 N N . CYS A 1 418 ? 6.539 5.629 11.023 1 91.06 418 CYS A N 1
ATOM 3406 C CA . CYS A 1 418 ? 6.793 5.988 12.414 1 91.06 418 CYS A CA 1
ATOM 3407 C C . CYS A 1 418 ? 6.625 4.777 13.328 1 91.06 418 CYS A C 1
ATOM 3409 O O . CYS A 1 418 ? 5.742 3.947 13.109 1 91.06 418 CYS A O 1
ATOM 3411 N N . THR A 1 419 ? 7.531 4.719 14.32 1 88.25 419 THR A N 1
ATOM 3412 C CA . THR A 1 419 ? 7.453 3.676 15.336 1 88.25 419 THR A CA 1
ATOM 3413 C C . THR A 1 419 ? 7.16 4.277 16.703 1 88.25 419 THR A C 1
ATOM 3415 O O . THR A 1 419 ? 7.031 3.553 17.688 1 88.25 419 THR A O 1
ATOM 3418 N N . SER A 1 420 ? 7.051 5.617 16.75 1 87.38 420 SER A N 1
ATOM 3419 C CA . SER A 1 420 ? 6.703 6.332 17.969 1 87.38 420 SER A CA 1
ATOM 3420 C C . SER A 1 420 ? 5.859 7.566 17.672 1 87.38 420 SER A C 1
ATOM 3422 O O . SER A 1 420 ? 5.926 8.117 16.578 1 87.38 420 SER A O 1
ATOM 3424 N N . TRP A 1 421 ? 5.188 7.973 18.688 1 88.06 421 TRP A N 1
ATOM 3425 C CA . TRP A 1 421 ? 4.32 9.133 18.531 1 88.06 421 TRP A CA 1
ATOM 3426 C C . TRP A 1 421 ? 5.137 10.422 18.5 1 88.06 421 TRP A C 1
ATOM 3428 O O . TRP A 1 421 ? 4.688 11.438 17.969 1 88.06 421 TRP A O 1
ATOM 3438 N N . TYR A 1 422 ? 6.281 10.375 19.016 1 84.94 422 TYR A N 1
ATOM 3439 C CA . TYR A 1 422 ? 7.164 11.531 18.953 1 84.94 422 TYR A CA 1
ATOM 3440 C C . TYR A 1 422 ? 7.586 11.812 17.516 1 84.94 422 TYR A C 1
ATOM 3442 O O . TYR A 1 422 ? 7.543 12.961 17.062 1 84.94 422 TYR A O 1
ATOM 3450 N N . GLU A 1 423 ? 7.926 10.719 16.906 1 89.12 423 GLU A N 1
ATOM 3451 C CA . GLU A 1 423 ? 8.289 10.852 15.492 1 89.12 423 GLU A CA 1
ATOM 3452 C C . GLU A 1 423 ? 7.109 11.375 14.672 1 89.12 423 GLU A C 1
ATOM 3454 O O . GLU A 1 423 ? 7.289 12.203 13.773 1 89.12 423 GLU A O 1
ATOM 3459 N N . PHE A 1 424 ? 6.059 10.914 15.016 1 92.56 424 PHE A N 1
ATOM 3460 C CA . PHE A 1 424 ? 4.852 11.305 14.297 1 92.56 424 PHE A CA 1
ATOM 3461 C C . PHE A 1 424 ? 4.594 12.805 14.445 1 92.56 424 PHE A C 1
ATOM 3463 O O . PHE A 1 424 ? 4.262 13.477 13.469 1 92.56 424 PHE A O 1
ATOM 3470 N N . SER A 1 425 ? 4.719 13.336 15.57 1 89.88 425 SER A N 1
ATOM 3471 C CA . SER A 1 425 ? 4.441 14.734 15.852 1 89.88 425 SER A CA 1
ATOM 3472 C C . SER A 1 425 ? 5.371 15.656 15.07 1 89.88 425 SER A C 1
ATOM 3474 O O . SER A 1 425 ? 5.027 16.812 14.789 1 89.88 425 SER A O 1
ATOM 3476 N N . LYS A 1 426 ? 6.449 15.086 14.641 1 91.81 426 LYS A N 1
ATOM 3477 C CA . LYS A 1 426 ? 7.441 15.875 13.914 1 91.81 426 LYS A CA 1
ATOM 3478 C C . LYS A 1 426 ? 7.254 15.742 12.398 1 91.81 426 LYS A C 1
ATOM 3480 O O . LYS A 1 426 ? 7.531 16.672 11.648 1 91.81 426 LYS A O 1
ATOM 3485 N N . LEU A 1 427 ? 6.762 14.602 12.031 1 95.19 427 LEU A N 1
ATOM 3486 C CA . LEU A 1 427 ? 6.867 14.266 10.609 1 95.19 427 LEU A CA 1
ATOM 3487 C C . LEU A 1 427 ? 5.531 14.484 9.906 1 95.19 427 LEU A C 1
ATOM 3489 O O . LEU A 1 427 ? 5.496 14.695 8.688 1 95.19 427 LEU A O 1
ATOM 3493 N N . TRP A 1 428 ? 4.461 14.484 10.594 1 94.62 428 TRP A N 1
ATOM 3494 C CA . TRP A 1 428 ? 3.127 14.555 10.008 1 94.62 428 TRP A CA 1
ATOM 3495 C C . TRP A 1 428 ? 2.85 15.945 9.445 1 94.62 428 TRP A C 1
ATOM 3497 O O . TRP A 1 428 ? 2.279 16.078 8.359 1 94.62 428 TRP A O 1
ATOM 3507 N N . ASN A 1 429 ? 3.27 16.938 10.141 1 95.75 429 ASN A N 1
ATOM 3508 C CA . ASN A 1 429 ? 3.039 18.344 9.859 1 95.75 429 ASN A CA 1
ATOM 3509 C C . ASN A 1 429 ? 4.25 19.203 10.234 1 95.75 429 ASN A C 1
ATOM 3511 O O . ASN A 1 429 ? 4.285 19.797 11.312 1 95.75 429 ASN A O 1
ATOM 3515 N N . LYS A 1 430 ? 5.145 19.328 9.273 1 96.81 430 LYS A N 1
ATOM 3516 C CA . LYS A 1 430 ? 6.426 19.969 9.57 1 96.81 430 LYS A CA 1
ATOM 3517 C C . LYS A 1 430 ? 6.273 21.484 9.672 1 96.81 430 LYS A C 1
ATOM 3519 O O . LYS A 1 430 ? 6.922 22.125 10.508 1 96.81 430 LYS A O 1
ATOM 3524 N N . PRO A 1 431 ? 5.418 22.109 8.891 1 96.75 431 PRO A N 1
ATOM 3525 C CA . PRO A 1 431 ? 5.262 23.562 9.031 1 96.75 431 PRO A CA 1
ATOM 3526 C C . PRO A 1 431 ? 4.824 23.969 10.438 1 96.75 431 PRO A C 1
ATOM 3528 O O . PRO A 1 431 ? 5.43 24.859 11.039 1 96.75 431 PRO A O 1
ATOM 3531 N N . VAL A 1 432 ? 3.793 23.328 10.938 1 96.38 432 VAL A N 1
ATOM 3532 C CA . VAL A 1 432 ? 3.295 23.688 12.266 1 96.38 432 VAL A CA 1
ATOM 3533 C C . VAL A 1 432 ? 4.316 23.266 13.328 1 96.38 432 VAL A C 1
ATOM 3535 O O . VAL A 1 432 ? 4.504 23.984 14.32 1 96.38 432 VAL A O 1
ATOM 3538 N N . HIS A 1 433 ? 4.949 22.156 13.078 1 94.81 433 HIS A N 1
ATOM 3539 C CA . HIS A 1 433 ? 5.996 21.734 14 1 94.81 433 HIS A CA 1
ATOM 3540 C C . HIS A 1 433 ? 7.086 22.797 14.117 1 94.81 433 HIS A C 1
ATOM 3542 O O . HIS A 1 433 ? 7.527 23.109 15.219 1 94.81 433 HIS A O 1
ATOM 3548 N N . ASN A 1 434 ? 7.551 23.344 13.031 1 95.44 434 ASN A N 1
ATOM 3549 C CA . ASN A 1 434 ? 8.586 24.359 13.016 1 95.44 434 ASN A CA 1
ATOM 3550 C C . ASN A 1 434 ? 8.125 25.625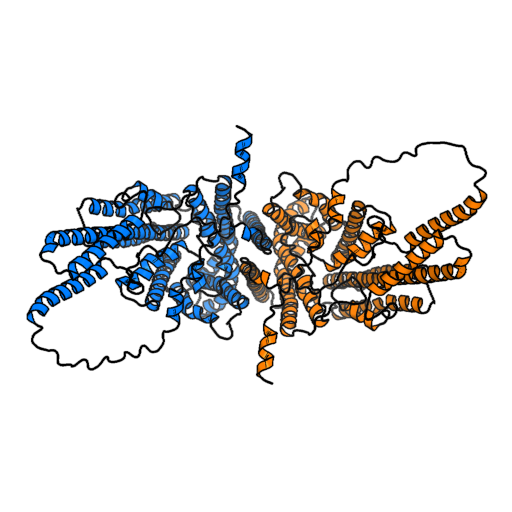 13.734 1 95.44 434 ASN A C 1
ATOM 3552 O O . ASN A 1 434 ? 8.93 26.297 14.406 1 95.44 434 ASN A O 1
ATOM 3556 N N . PHE A 1 435 ? 6.898 25.953 13.547 1 96.38 435 PHE A N 1
ATOM 3557 C CA . PHE A 1 435 ? 6.352 27.109 14.258 1 96.38 435 PHE A CA 1
ATOM 3558 C C . PHE A 1 435 ? 6.406 26.875 15.766 1 96.38 435 PHE A C 1
ATOM 3560 O O . PHE A 1 435 ? 6.852 27.75 16.516 1 96.38 435 PHE A O 1
ATOM 3567 N N . LEU A 1 436 ? 5.922 25.703 16.203 1 94.94 436 LEU A N 1
ATOM 3568 C CA . LEU A 1 436 ? 5.887 25.391 17.625 1 94.94 436 LEU A CA 1
ATOM 3569 C C . LEU A 1 436 ? 7.297 25.312 18.188 1 94.94 436 LEU A C 1
ATOM 3571 O O . LEU A 1 436 ? 7.527 25.703 19.344 1 94.94 436 LEU A O 1
ATOM 3575 N N . LEU A 1 437 ? 8.141 24.844 17.422 1 92.12 437 LEU A N 1
ATOM 3576 C CA . LEU A 1 437 ? 9.539 24.75 17.844 1 92.12 437 LEU A CA 1
ATOM 3577 C C . LEU A 1 437 ? 10.109 26.141 18.109 1 92.12 437 LEU A C 1
ATOM 3579 O O . LEU A 1 437 ? 10.688 26.375 19.172 1 92.12 437 LEU A O 1
ATOM 3583 N N . ARG A 1 438 ? 9.898 27.047 17.266 1 91.38 438 ARG A N 1
ATOM 3584 C CA . ARG A 1 438 ? 10.484 28.375 17.375 1 91.38 438 ARG A CA 1
ATOM 3585 C C . ARG A 1 438 ? 9.742 29.234 18.391 1 91.38 438 ARG A C 1
ATOM 3587 O O . ARG A 1 438 ? 10.367 29.859 19.25 1 91.38 438 ARG A O 1
ATOM 3594 N N . HIS A 1 439 ? 8.461 29.234 18.281 1 92.44 439 HIS A N 1
ATOM 3595 C CA . HIS A 1 439 ? 7.691 30.266 18.969 1 92.44 439 HIS A CA 1
ATOM 3596 C C . HIS A 1 439 ? 7.133 29.734 20.297 1 92.44 439 HIS A C 1
ATOM 3598 O O . HIS A 1 439 ? 6.633 30.516 21.109 1 92.44 439 HIS A O 1
ATOM 3604 N N . VAL A 1 440 ? 7.195 28.453 20.484 1 91.56 440 VAL A N 1
ATOM 3605 C CA . VAL A 1 440 ? 6.68 27.922 21.734 1 91.56 440 VAL A CA 1
ATOM 3606 C C . VAL A 1 440 ? 7.801 27.219 22.5 1 91.56 440 VAL A C 1
ATOM 3608 O O . VAL A 1 440 ? 8.188 27.672 23.594 1 91.56 440 VAL A O 1
ATOM 3611 N N . TYR A 1 441 ? 8.367 26.234 21.922 1 88.25 441 TYR A N 1
ATOM 3612 C CA . TYR A 1 441 ? 9.375 25.422 22.594 1 88.25 441 TYR A CA 1
ATOM 3613 C C . TYR A 1 441 ? 10.594 26.25 22.969 1 88.25 441 TYR A C 1
ATOM 3615 O O . TYR A 1 441 ? 10.922 26.406 24.156 1 88.25 441 TYR A O 1
ATOM 3623 N N . HIS A 1 442 ? 11.227 26.891 22.047 1 84.88 442 HIS A N 1
ATOM 3624 C CA . HIS A 1 442 ? 12.43 27.672 22.297 1 84.88 442 HIS A CA 1
ATOM 3625 C C . HIS A 1 442 ? 12.125 28.922 23.109 1 84.88 442 HIS A C 1
ATOM 3627 O O . HIS A 1 442 ? 12.922 29.328 23.969 1 84.88 442 HIS A O 1
ATOM 3633 N N . SER A 1 443 ? 11.008 29.453 22.812 1 82.25 443 SER A N 1
ATOM 3634 C CA . SER A 1 443 ? 10.609 30.641 23.547 1 82.25 443 SER A CA 1
ATOM 3635 C C . SER A 1 443 ? 10.359 30.312 25.016 1 82.25 443 SER A C 1
ATOM 3637 O O . SER A 1 443 ? 10.656 31.125 25.891 1 82.25 443 SER A O 1
ATOM 3639 N N . SER A 1 444 ? 9.828 29.141 25.219 1 83.88 444 SER A N 1
ATOM 3640 C CA . SER A 1 444 ? 9.578 28.75 26.609 1 83.88 444 SER A CA 1
ATOM 3641 C C . SER A 1 444 ? 10.875 28.453 27.344 1 83.88 444 SER A C 1
ATOM 3643 O O . SER A 1 444 ? 10.977 28.688 28.547 1 83.88 444 SER A O 1
ATOM 3645 N N . LEU A 1 445 ? 11.812 27.969 26.688 1 79.94 445 LEU A N 1
ATOM 3646 C CA . LEU A 1 445 ? 13.125 27.734 27.281 1 79.94 445 LEU A CA 1
ATOM 3647 C C . LEU A 1 445 ? 13.789 29.047 27.672 1 79.94 445 LEU A C 1
ATOM 3649 O O . LEU A 1 445 ? 14.336 29.172 28.766 1 79.94 445 LEU A O 1
ATOM 3653 N N . SER A 1 446 ? 13.688 29.969 26.812 1 75.69 446 SER A N 1
ATOM 3654 C CA . SER A 1 446 ? 14.406 31.219 26.984 1 75.69 446 SER A CA 1
ATOM 3655 C C . SER A 1 446 ? 13.625 32.188 27.875 1 75.69 446 SER A C 1
ATOM 3657 O O . SER A 1 446 ? 14.188 32.781 28.797 1 75.69 446 SER A O 1
ATOM 3659 N N . ALA A 1 447 ? 12.344 32.312 27.625 1 71.94 447 ALA A N 1
ATOM 3660 C CA . ALA A 1 447 ? 11.539 33.312 28.312 1 71.94 447 ALA A CA 1
ATOM 3661 C C . ALA A 1 447 ? 11.141 32.844 29.703 1 71.94 447 ALA A C 1
ATOM 3663 O O . ALA A 1 447 ? 11.172 33.625 30.656 1 71.94 447 ALA A O 1
ATOM 3664 N N . PHE A 1 448 ? 10.789 31.594 29.781 1 77.38 448 PHE A N 1
ATOM 3665 C CA . PHE A 1 448 ? 10.289 31.094 31.062 1 77.38 448 PHE A CA 1
ATOM 3666 C C . PHE A 1 448 ? 11.352 30.25 31.781 1 77.38 448 PHE A C 1
ATOM 3668 O O . PHE A 1 448 ? 11.133 29.781 32.906 1 77.38 448 PHE A O 1
ATOM 3675 N N . GLN A 1 449 ? 12.453 30.094 31.156 1 81.25 449 GLN A N 1
ATOM 3676 C CA . GLN A 1 449 ? 13.57 29.328 31.703 1 81.25 449 GLN A CA 1
ATOM 3677 C C . GLN A 1 449 ? 13.141 27.922 32.094 1 81.25 449 GLN A C 1
ATOM 3679 O O . GLN A 1 449 ? 13.445 27.453 33.219 1 81.25 449 GLN A O 1
ATOM 3684 N N . LEU A 1 450 ? 12.344 27.391 31.25 1 84.5 450 LEU A N 1
ATOM 3685 C CA . LEU A 1 450 ? 11.922 26.016 31.453 1 84.5 450 LEU A CA 1
ATOM 3686 C C . LEU A 1 450 ? 12.984 25.031 30.953 1 84.5 450 LEU A C 1
ATOM 3688 O O . LEU A 1 450 ? 13.844 25.406 30.156 1 84.5 450 LEU A O 1
ATOM 3692 N N . ASN A 1 451 ? 12.914 23.891 31.547 1 87.62 451 ASN A N 1
ATOM 3693 C CA . ASN A 1 451 ? 13.789 22.859 31 1 87.62 451 ASN A CA 1
ATOM 3694 C C . ASN A 1 451 ? 13.18 22.203 29.766 1 87.62 451 ASN A C 1
ATOM 3696 O O . ASN A 1 451 ? 12.047 22.5 29.391 1 87.62 451 ASN A O 1
ATOM 3700 N N . LYS A 1 452 ? 13.906 21.375 29.156 1 86.5 452 LYS A N 1
ATOM 3701 C CA . LYS A 1 452 ? 13.523 20.766 27.891 1 86.5 452 LYS A CA 1
ATOM 3702 C C . LYS A 1 452 ? 12.234 19.953 28.031 1 86.5 452 LYS A C 1
ATOM 3704 O O . LYS A 1 452 ? 11.352 20.016 27.172 1 86.5 452 LYS A O 1
ATOM 3709 N N . GLN A 1 453 ? 12.094 19.234 29.078 1 85.94 453 GLN A N 1
ATOM 3710 C CA . GLN A 1 453 ? 10.914 18.422 29.312 1 85.94 453 GLN A CA 1
ATOM 3711 C C . GLN A 1 453 ? 9.672 19.281 29.516 1 85.94 453 GLN A C 1
ATOM 3713 O O . GLN A 1 453 ? 8.602 18.984 28.984 1 85.94 453 GLN A O 1
ATOM 3718 N N . GLN A 1 454 ? 9.883 20.266 30.281 1 89.69 454 GLN A N 1
ATOM 3719 C CA . GLN A 1 454 ? 8.773 21.188 30.547 1 89.69 454 GLN A CA 1
ATOM 3720 C C . GLN A 1 454 ? 8.344 21.906 29.281 1 89.69 454 GLN A C 1
ATOM 3722 O O . GLN A 1 454 ? 7.152 22.109 29.047 1 89.69 454 GLN A O 1
ATOM 3727 N N . ALA A 1 455 ? 9.312 22.25 28.531 1 90.25 455 ALA A N 1
ATOM 3728 C CA . ALA A 1 455 ? 9.016 22.922 27.281 1 90.25 455 ALA A CA 1
ATOM 3729 C C . ALA A 1 455 ? 8.242 22.016 26.328 1 90.25 455 ALA A C 1
ATOM 3731 O O . ALA A 1 455 ? 7.309 22.469 25.656 1 90.25 455 ALA A O 1
ATOM 3732 N N . THR A 1 456 ? 8.617 20.828 26.344 1 87.38 456 THR A N 1
ATOM 3733 C CA . THR A 1 456 ? 7.922 19.844 25.516 1 87.38 456 THR A CA 1
ATOM 3734 C C . THR A 1 456 ? 6.484 19.656 25.984 1 87.38 456 THR A C 1
ATOM 3736 O O . THR A 1 456 ? 5.555 19.641 25.172 1 87.38 456 THR A O 1
ATOM 3739 N N . LEU A 1 457 ? 6.34 19.484 27.234 1 88.69 457 LEU A N 1
ATOM 3740 C CA . LEU A 1 457 ? 5.016 19.297 27.812 1 88.69 457 LEU A CA 1
ATOM 3741 C C . LEU A 1 457 ? 4.117 20.5 27.516 1 88.69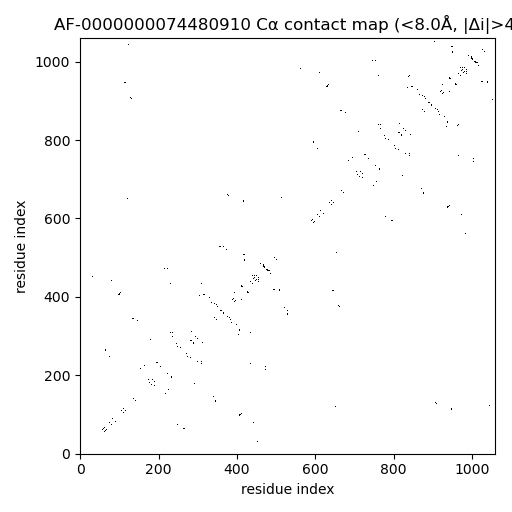 457 LEU A C 1
ATOM 3743 O O . LEU A 1 457 ? 2.943 20.328 27.172 1 88.69 457 LEU A O 1
ATOM 3747 N N . LEU A 1 458 ? 4.676 21.641 27.656 1 90.56 458 LEU A N 1
ATOM 3748 C CA . LEU A 1 458 ? 3.906 22.844 27.375 1 90.56 458 LEU A CA 1
ATOM 3749 C C . LEU A 1 458 ? 3.506 22.906 25.906 1 90.56 458 LEU A C 1
ATOM 3751 O O . LEU A 1 458 ? 2.383 23.297 25.578 1 90.56 458 LEU A O 1
ATOM 3755 N N . THR A 1 459 ? 4.406 22.547 25.062 1 91.12 459 THR A N 1
ATOM 3756 C CA . THR A 1 459 ? 4.133 22.531 23.641 1 91.12 459 THR A CA 1
ATOM 3757 C C . THR A 1 459 ? 3.012 21.562 23.297 1 91.12 459 THR A C 1
ATOM 3759 O O . THR A 1 459 ? 2.08 21.906 22.562 1 91.12 459 THR A O 1
ATOM 3762 N N . PHE A 1 460 ? 3.02 20.438 23.906 1 89.88 460 PHE A N 1
ATOM 3763 C CA . PHE A 1 460 ? 1.994 19.422 23.672 1 89.88 460 PHE A CA 1
ATOM 3764 C C . PHE A 1 460 ? 0.659 19.859 24.266 1 89.88 460 PHE A C 1
ATOM 3766 O O . PHE A 1 460 ? -0.396 19.609 23.672 1 89.88 460 PHE A O 1
ATOM 3773 N N . LEU A 1 461 ? 0.771 20.453 25.344 1 91.38 461 LEU A N 1
ATOM 3774 C CA . LEU A 1 461 ? -0.447 20.922 26 1 91.38 461 LEU A CA 1
ATOM 3775 C C . LEU A 1 461 ? -1.134 21.984 25.156 1 91.38 461 LEU A C 1
ATOM 3777 O O . LEU A 1 461 ? -2.352 21.953 24.969 1 91.38 461 LEU A O 1
ATOM 3781 N N . LEU A 1 462 ? -0.318 22.906 24.719 1 91.31 462 LEU A N 1
ATOM 3782 C CA . LEU A 1 462 ? -0.874 23.953 23.859 1 91.31 462 LEU A CA 1
ATOM 3783 C C . LEU A 1 462 ? -1.514 23.359 22.609 1 91.31 462 LEU A C 1
ATOM 3785 O O . LEU A 1 462 ? -2.613 23.75 22.219 1 91.31 462 LEU A O 1
ATOM 3789 N N . SER A 1 463 ? -0.859 22.453 22 1 91.75 463 SER A N 1
ATOM 3790 C CA . SER A 1 463 ? -1.383 21.781 20.828 1 91.75 463 SER A CA 1
ATOM 3791 C C . SER A 1 463 ? -2.686 21.047 21.141 1 91.75 463 SER A C 1
ATOM 3793 O O . SER A 1 463 ? -3.641 21.109 20.359 1 91.75 463 SER A O 1
ATOM 3795 N N . SER A 1 464 ? -2.738 20.391 22.25 1 91.75 464 SER A N 1
ATOM 3796 C CA . SER A 1 464 ? -3.916 19.625 22.641 1 91.75 464 SER A CA 1
ATOM 3797 C C . SER A 1 464 ? -5.113 20.547 22.891 1 91.75 464 SER A C 1
ATOM 3799 O O . SER A 1 464 ? -6.254 20.172 22.594 1 91.75 464 SER A O 1
ATOM 3801 N N . VAL A 1 465 ? -4.867 21.656 23.422 1 91.94 465 VAL A N 1
ATOM 3802 C CA . VAL A 1 465 ? -5.934 22.609 23.688 1 91.94 465 VAL A CA 1
ATOM 3803 C C . VAL A 1 465 ? -6.535 23.109 22.375 1 91.94 465 VAL A C 1
ATOM 3805 O O . VAL A 1 465 ? -7.758 23.219 22.25 1 91.94 465 VAL A O 1
ATOM 3808 N N . ILE A 1 466 ? -5.699 23.391 21.469 1 92.44 466 ILE A N 1
ATOM 3809 C CA . ILE A 1 466 ? -6.172 23.859 20.172 1 92.44 466 ILE A CA 1
ATOM 3810 C C . ILE A 1 466 ? -6.984 22.766 19.484 1 92.44 466 ILE A C 1
ATOM 3812 O O . ILE A 1 466 ? -8.023 23.031 18.875 1 92.44 466 ILE A O 1
ATOM 3816 N N . HIS A 1 467 ? -6.551 21.594 19.641 1 91.62 467 HIS A N 1
ATOM 3817 C CA . HIS A 1 467 ? -7.277 20.484 19.047 1 91.62 467 HIS A CA 1
ATOM 3818 C C . HIS A 1 467 ? -8.625 20.281 19.734 1 91.62 467 HIS A C 1
ATOM 3820 O O . HIS A 1 467 ? -9.625 19.969 19.062 1 91.62 467 HIS A O 1
ATOM 3826 N N . GLU A 1 468 ? -8.617 20.453 20.969 1 91.44 468 GLU A N 1
ATOM 3827 C CA . GLU A 1 468 ? -9.883 20.359 21.688 1 91.44 468 GLU A CA 1
ATOM 3828 C C . GLU A 1 468 ? -10.852 21.469 21.25 1 91.44 468 GLU A C 1
ATOM 3830 O O . GLU A 1 468 ? -12.055 21.234 21.156 1 91.44 468 GLU A O 1
ATOM 3835 N N . LEU A 1 469 ? -10.305 22.562 21.016 1 90.94 469 LEU A N 1
ATOM 3836 C CA . LEU A 1 469 ? -11.133 23.656 20.516 1 90.94 469 LEU A CA 1
ATOM 3837 C C . LEU A 1 469 ? -11.727 23.312 19.156 1 90.94 469 LEU A C 1
ATOM 3839 O O . LEU A 1 469 ? -12.859 23.703 18.844 1 90.94 469 LEU A O 1
ATOM 3843 N N . ALA A 1 470 ? -10.953 22.578 18.375 1 92.25 470 ALA A N 1
ATOM 3844 C CA . ALA A 1 470 ? -11.477 22.125 17.094 1 92.25 470 ALA A CA 1
ATOM 3845 C C . ALA A 1 470 ? -12.68 21.203 17.297 1 92.25 470 ALA A C 1
ATOM 3847 O O . ALA A 1 470 ? -13.656 21.281 16.531 1 92.25 470 ALA A O 1
ATOM 3848 N N . MET A 1 471 ? -12.617 20.391 18.266 1 91.44 471 MET A N 1
ATOM 3849 C CA . MET A 1 471 ? -13.75 19.516 18.562 1 91.44 471 MET A CA 1
ATOM 3850 C C . MET A 1 471 ? -14.961 20.328 19.016 1 91.44 471 MET A C 1
ATOM 3852 O O . MET A 1 471 ? -16.094 20.016 18.641 1 91.44 471 MET A O 1
ATOM 3856 N N . PHE A 1 472 ? -14.695 21.328 19.75 1 90.44 472 PHE A N 1
ATOM 3857 C CA . PHE A 1 472 ? -15.773 22.203 20.203 1 90.44 472 PHE A CA 1
ATOM 3858 C C . PHE A 1 472 ? -16.469 22.875 19.016 1 90.44 472 PHE A C 1
ATOM 3860 O O . PHE A 1 472 ? -17.688 23.016 19 1 90.44 472 PHE A O 1
ATOM 3867 N N . VAL A 1 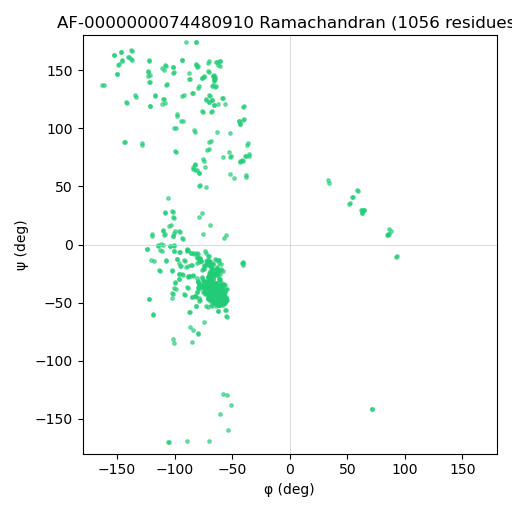473 ? -15.688 23.219 18.094 1 91.75 473 VAL A N 1
ATOM 3868 C CA . VAL A 1 473 ? -16.203 23.906 16.906 1 91.75 473 VAL A CA 1
ATOM 3869 C C . VAL A 1 473 ? -17.094 22.953 16.125 1 91.75 473 VAL A C 1
ATOM 3871 O O . VAL A 1 473 ? -18.156 23.344 15.625 1 91.75 473 VAL A O 1
ATOM 3874 N N . ILE A 1 474 ? -16.734 21.688 16.062 1 89.94 474 ILE A N 1
ATOM 3875 C CA . ILE A 1 474 ? -17.453 20.719 15.266 1 89.94 474 ILE A CA 1
ATOM 3876 C C . ILE A 1 474 ? -18.672 20.219 16.031 1 89.94 474 ILE A C 1
ATOM 3878 O O . ILE A 1 474 ? -19.781 20.188 15.508 1 89.94 474 ILE A O 1
ATOM 3882 N N . PHE A 1 475 ? -18.5 19.906 17.328 1 88.81 475 PHE A N 1
ATOM 3883 C CA . PHE A 1 475 ? -19.5 19.156 18.062 1 88.81 475 PHE A CA 1
ATOM 3884 C C . PHE A 1 475 ? -20.234 20.062 19.062 1 88.81 475 PHE A C 1
ATOM 3886 O O . PHE A 1 475 ? -21.234 19.672 19.641 1 88.81 475 PHE A O 1
ATOM 3893 N N . HIS A 1 476 ? -19.703 21.234 19.328 1 88.38 476 HIS A N 1
ATOM 3894 C CA . HIS A 1 476 ? -20.25 22.188 20.266 1 88.38 476 HIS A CA 1
ATOM 3895 C C . HIS A 1 476 ? -20.281 21.625 21.688 1 88.38 476 HIS A C 1
ATOM 3897 O O . HIS A 1 476 ? -21.219 21.859 22.438 1 88.38 476 HIS A O 1
ATOM 3903 N N . LYS A 1 477 ? -19.266 20.719 21.906 1 86.75 477 LYS A N 1
ATOM 3904 C CA . LYS A 1 477 ? -19.094 20.109 23.234 1 86.75 477 LYS A CA 1
ATOM 3905 C C . LYS A 1 477 ? -17.625 20.125 23.656 1 86.75 477 LYS A C 1
ATOM 3907 O O . LYS A 1 477 ? -16.75 19.812 22.859 1 86.75 477 LYS A O 1
ATOM 3912 N N . LEU A 1 478 ? -17.422 20.625 24.812 1 86.31 478 LEU A N 1
ATOM 3913 C CA . LEU A 1 478 ? -16.094 20.531 25.406 1 86.31 478 LEU A CA 1
ATOM 3914 C C . LEU A 1 478 ? -16.031 19.406 26.422 1 86.31 478 LEU A C 1
ATOM 3916 O O . LEU A 1 478 ? -16.469 19.562 27.562 1 86.31 478 LEU A O 1
ATOM 3920 N N . ARG A 1 479 ? -15.5 18.266 26.078 1 87.56 479 ARG A N 1
ATOM 3921 C CA . ARG A 1 479 ? -15.461 17.078 26.938 1 87.56 479 ARG A CA 1
ATOM 3922 C C . ARG A 1 479 ? -14.031 16.75 27.359 1 87.56 479 ARG A C 1
ATOM 3924 O O . ARG A 1 479 ? -13.812 16.062 28.359 1 87.56 479 ARG A O 1
ATOM 3931 N N . GLY A 1 480 ? -13.07 17.219 26.578 1 88.81 480 GLY A N 1
ATOM 3932 C CA . GLY A 1 480 ? -11.672 16.984 26.922 1 88.81 480 GLY A CA 1
ATOM 3933 C C . GLY A 1 480 ? -11.156 15.648 26.438 1 88.81 480 GLY A C 1
ATOM 3934 O O . GLY A 1 480 ? -10.055 15.234 26.797 1 88.81 480 GLY A O 1
ATOM 3935 N N . TYR A 1 481 ? -11.922 14.945 25.656 1 86.62 481 TYR A N 1
ATOM 3936 C CA . TYR A 1 481 ? -11.492 13.641 25.172 1 86.62 481 TYR A CA 1
ATOM 3937 C C . TYR A 1 481 ? -10.227 13.758 24.328 1 86.62 481 TYR A C 1
ATOM 3939 O O . TYR A 1 481 ? -9.266 13.016 24.547 1 86.62 481 TYR A O 1
ATOM 3947 N N . LEU A 1 482 ? -10.227 14.617 23.422 1 85.25 482 LEU A N 1
ATOM 3948 C CA . LEU A 1 482 ? -9.086 14.766 22.531 1 85.25 482 LEU A CA 1
ATOM 3949 C C . LEU A 1 482 ? -7.863 15.266 23.281 1 85.25 482 LEU A C 1
ATOM 3951 O O . LEU A 1 482 ? -6.738 14.844 23 1 85.25 482 LEU A O 1
ATOM 3955 N N . LEU A 1 483 ? -8.117 16.109 24.25 1 86.25 483 LEU A N 1
ATOM 3956 C CA . LEU A 1 483 ? -7.035 16.609 25.094 1 86.25 483 LEU A CA 1
ATOM 3957 C C . LEU A 1 483 ? -6.336 15.461 25.812 1 86.25 483 LEU A C 1
ATOM 3959 O O . LEU A 1 483 ? -5.105 15.352 25.766 1 86.25 483 LEU A O 1
ATOM 3963 N N . ILE A 1 484 ? -7.109 14.648 26.312 1 87.25 484 ILE A N 1
ATOM 3964 C CA . ILE A 1 484 ? -6.574 13.523 27.078 1 87.25 484 ILE A CA 1
ATOM 3965 C C . ILE A 1 484 ? -5.863 12.555 26.141 1 87.25 484 ILE A C 1
ATOM 3967 O O . ILE A 1 484 ? -4.746 12.117 26.422 1 87.25 484 ILE A O 1
ATOM 3971 N N . PHE A 1 485 ? -6.473 12.297 25.016 1 86.31 485 PHE A N 1
ATOM 3972 C CA . PHE A 1 485 ? -5.895 11.344 24.078 1 86.31 485 PHE A CA 1
ATOM 3973 C C . PHE A 1 485 ? -4.586 11.867 23.5 1 86.31 485 PHE A C 1
ATOM 3975 O O . PHE A 1 485 ? -3.633 11.109 23.328 1 86.31 485 PHE A O 1
ATOM 3982 N N . GLN A 1 486 ? -4.57 13.07 23.234 1 85.69 486 GLN A N 1
ATOM 3983 C CA . GLN A 1 486 ? -3.346 13.656 22.688 1 85.69 486 GLN A CA 1
ATOM 3984 C C . GLN A 1 486 ? -2.238 13.688 23.734 1 85.69 486 GLN A C 1
ATOM 3986 O O . GLN A 1 486 ? -1.076 13.406 23.438 1 85.69 486 GLN A O 1
ATOM 3991 N N . MET A 1 487 ? -2.631 13.977 24.922 1 85.56 487 MET A N 1
ATOM 3992 C CA . MET A 1 487 ? -1.641 14.008 26 1 85.56 487 MET A CA 1
ATOM 3993 C C . MET A 1 487 ? -1.139 12.602 26.312 1 85.56 487 MET A C 1
ATOM 3995 O O . MET A 1 487 ? 0.01 12.43 26.719 1 85.56 487 MET A O 1
ATOM 3999 N N . LEU A 1 488 ? -1.959 11.648 26.078 1 83.38 488 LEU A N 1
ATOM 4000 C CA . LEU A 1 488 ? -1.589 10.258 26.344 1 83.38 488 LEU A CA 1
ATOM 4001 C C . LEU A 1 488 ? -0.536 9.781 25.344 1 83.38 488 LEU A C 1
ATOM 4003 O O . LEU A 1 488 ? 0.117 8.758 25.578 1 83.38 488 LEU A O 1
ATOM 4007 N N . GLN A 1 489 ? -0.376 10.539 24.328 1 81.44 489 GLN A N 1
ATOM 4008 C CA . GLN A 1 489 ? 0.675 10.195 23.375 1 81.44 489 GLN A CA 1
ATOM 4009 C C . GLN A 1 489 ? 2.055 10.305 24.016 1 81.44 489 GLN A C 1
ATOM 4011 O O . GLN A 1 489 ? 2.986 9.602 23.609 1 81.44 489 GLN A O 1
ATOM 4016 N N . LEU A 1 490 ? 2.195 11.109 25.031 1 79.88 490 LEU A N 1
ATOM 4017 C CA . LEU A 1 490 ? 3.492 11.336 25.672 1 79.88 490 LEU A CA 1
ATOM 4018 C C . LEU A 1 490 ? 3.982 10.086 26.375 1 79.88 490 LEU A C 1
ATOM 4020 O O . LEU A 1 490 ? 5.086 9.602 26.109 1 79.88 490 LEU A O 1
ATOM 4024 N N . PRO A 1 491 ? 3.125 9.445 27.172 1 77.06 491 PRO A N 1
ATOM 4025 C CA . PRO A 1 491 ? 3.6 8.195 27.766 1 77.06 491 PRO A CA 1
ATOM 4026 C C . PRO A 1 491 ? 3.754 7.074 26.734 1 77.06 491 PRO A C 1
ATOM 4028 O O . PRO A 1 491 ? 4.609 6.199 26.891 1 77.06 491 PRO A O 1
ATOM 4031 N N . LEU A 1 492 ? 3.043 7.172 25.688 1 78.62 492 LEU A N 1
ATOM 4032 C CA . LEU A 1 492 ? 3.107 6.145 24.656 1 78.62 492 LEU A CA 1
ATOM 4033 C C . LEU A 1 492 ? 4.41 6.242 23.875 1 78.62 492 LEU A C 1
ATOM 4035 O O . LEU A 1 492 ? 4.797 5.297 23.188 1 78.62 492 LEU A O 1
ATOM 4039 N N . ILE A 1 493 ? 4.988 7.398 24.016 1 76.94 493 ILE A N 1
ATOM 4040 C CA . ILE A 1 493 ? 6.27 7.59 23.344 1 76.94 493 ILE A CA 1
ATOM 4041 C C . ILE A 1 493 ? 7.301 6.613 23.906 1 76.94 493 ILE A C 1
ATOM 4043 O O . ILE A 1 493 ? 8.203 6.172 23.203 1 76.94 493 ILE A O 1
ATOM 4047 N N . TYR A 1 494 ? 6.992 6.211 25.109 1 76.94 494 TYR A N 1
ATOM 4048 C CA . TYR A 1 494 ? 7.984 5.367 25.766 1 76.94 494 TYR A CA 1
ATOM 4049 C C . TYR A 1 494 ? 7.664 3.891 25.578 1 76.94 494 TYR A C 1
ATOM 4051 O O . TYR A 1 494 ? 8.461 3.023 25.953 1 76.94 494 TYR A O 1
ATOM 4059 N N . LEU A 1 495 ? 6.543 3.621 25.016 1 76.44 495 LEU A N 1
ATOM 4060 C CA . LEU A 1 495 ? 6.152 2.232 24.797 1 76.44 495 LEU A CA 1
ATOM 4061 C C . LEU A 1 495 ? 7.176 1.511 23.922 1 76.44 495 LEU A C 1
ATOM 4063 O O . LEU A 1 495 ? 7.488 0.343 24.172 1 76.44 495 LEU A O 1
ATOM 4067 N N . HIS A 1 496 ? 7.664 2.184 22.922 1 73.56 496 HIS A N 1
ATOM 4068 C CA . HIS A 1 496 ? 8.594 1.556 22 1 73.56 496 HIS A CA 1
ATOM 4069 C C . HIS A 1 496 ? 9.953 1.332 22.656 1 73.56 496 HIS A C 1
ATOM 4071 O O . HIS A 1 496 ? 10.781 0.58 22.125 1 73.56 496 HIS A O 1
ATOM 4077 N N . LYS A 1 497 ? 10.156 1.989 23.781 1 76.31 497 LYS A N 1
ATOM 4078 C CA . LYS A 1 497 ? 11.43 1.851 24.469 1 76.31 497 LYS A CA 1
ATOM 4079 C C . LYS A 1 497 ? 11.398 0.679 25.453 1 76.31 497 LYS A C 1
ATOM 4081 O O . LYS A 1 497 ? 12.43 0.305 26.016 1 76.31 497 LYS A O 1
ATOM 4086 N N . LEU A 1 498 ? 10.258 0.124 25.516 1 78.69 498 LEU A N 1
ATOM 4087 C CA . LEU A 1 498 ? 10.164 -1.052 26.375 1 78.69 498 LEU A CA 1
ATOM 4088 C C . LEU A 1 498 ? 11.008 -2.195 25.828 1 78.69 498 LEU A C 1
ATOM 4090 O O . LEU A 1 498 ? 11.133 -2.352 24.609 1 78.69 498 LEU A O 1
ATOM 4094 N N . PRO A 1 499 ? 11.625 -2.943 26.719 1 78.94 499 PRO A N 1
ATOM 4095 C CA . PRO A 1 499 ? 12.578 -3.977 26.312 1 78.94 499 PRO A CA 1
ATOM 4096 C C . PRO A 1 499 ? 11.984 -4.965 25.312 1 78.94 499 PRO A C 1
ATOM 4098 O O . PRO A 1 499 ? 12.672 -5.395 24.391 1 78.94 499 PRO A O 1
ATOM 4101 N N . PHE A 1 500 ? 10.719 -5.305 25.516 1 79.38 500 PHE A N 1
ATOM 4102 C CA . PHE A 1 500 ? 10.141 -6.312 24.625 1 79.38 500 PHE A CA 1
ATOM 4103 C C . PHE A 1 500 ? 9.734 -5.699 23.297 1 79.38 500 PHE A C 1
ATOM 4105 O O . PHE A 1 500 ? 9.438 -6.418 22.344 1 79.38 500 PHE A O 1
ATOM 4112 N N . MET A 1 501 ? 9.789 -4.438 23.203 1 82.06 501 MET A N 1
ATOM 4113 C CA . MET A 1 501 ? 9.383 -3.74 21.984 1 82.06 501 MET A CA 1
ATOM 4114 C C . MET A 1 501 ? 10.586 -3.109 21.281 1 82.06 501 MET A C 1
ATOM 4116 O O . MET A 1 501 ? 10.5 -2.717 20.125 1 82.06 501 MET A O 1
ATOM 4120 N N . LYS A 1 502 ? 11.609 -3.283 22.031 1 77.88 502 LYS A N 1
ATOM 4121 C CA . LYS A 1 502 ? 12.82 -2.645 21.5 1 77.88 502 LYS A CA 1
ATOM 4122 C C . LYS A 1 502 ? 13.32 -3.357 20.25 1 77.88 502 LYS A C 1
ATOM 4124 O O . LYS A 1 502 ? 13.32 -4.59 20.203 1 77.88 502 LYS A O 1
ATOM 4129 N N . ASP A 1 503 ? 13.477 -2.764 19.125 1 76.81 503 ASP A N 1
ATOM 4130 C CA . ASP A 1 503 ? 14.062 -3.238 17.875 1 76.81 503 ASP A CA 1
ATOM 4131 C C . ASP A 1 503 ? 13.023 -3.977 17.031 1 76.81 503 ASP A C 1
ATOM 4133 O O . ASP A 1 503 ? 13.383 -4.766 16.156 1 76.81 503 ASP A O 1
ATOM 4137 N N . LYS A 1 504 ? 11.828 -3.873 17.5 1 84.06 504 LYS A N 1
ATOM 4138 C CA . LYS A 1 504 ? 10.758 -4.445 16.688 1 84.06 504 LYS A CA 1
ATOM 4139 C C . LYS A 1 504 ? 10.055 -3.367 15.867 1 84.06 504 LYS A C 1
ATOM 4141 O O . LYS A 1 504 ? 8.898 -3.041 16.125 1 84.06 504 LYS A O 1
ATOM 4146 N N . ASP A 1 505 ? 10.641 -3.023 14.844 1 83.06 505 ASP A N 1
ATOM 4147 C CA . ASP A 1 505 ? 10.195 -1.873 14.062 1 83.06 505 ASP A CA 1
ATOM 4148 C C . ASP A 1 505 ? 8.852 -2.146 13.398 1 83.06 505 ASP A C 1
ATOM 4150 O O . ASP A 1 505 ? 7.977 -1.276 13.375 1 83.06 505 ASP A O 1
ATOM 4154 N N . THR A 1 506 ? 8.758 -3.383 12.961 1 83.12 506 THR A N 1
ATOM 4155 C CA . THR A 1 506 ? 7.512 -3.711 12.273 1 83.12 506 THR A CA 1
ATOM 4156 C C . THR A 1 506 ? 6.348 -3.752 13.258 1 83.12 506 THR A C 1
ATOM 4158 O O . THR A 1 506 ? 5.262 -3.248 12.969 1 83.12 506 THR A O 1
ATOM 4161 N N . LEU A 1 507 ? 6.598 -4.258 14.352 1 84.81 507 LEU A N 1
ATOM 4162 C CA . LEU A 1 507 ? 5.555 -4.32 15.375 1 84.81 507 LEU A CA 1
ATOM 4163 C C . LEU A 1 507 ? 5.203 -2.924 15.875 1 84.81 507 LEU A C 1
ATOM 4165 O O . LEU A 1 507 ? 4.023 -2.598 16.031 1 84.81 507 LEU A O 1
ATOM 4169 N N . ASN A 1 508 ? 6.168 -2.156 16.094 1 88.25 508 ASN A N 1
ATOM 4170 C CA . ASN A 1 508 ? 5.938 -0.791 16.547 1 88.25 508 ASN A CA 1
ATOM 4171 C C . ASN A 1 508 ? 5.199 0.037 15.508 1 88.25 508 ASN A C 1
ATOM 4173 O O . ASN A 1 508 ? 4.336 0.85 15.844 1 88.25 508 ASN A O 1
ATOM 4177 N N . ASN A 1 509 ? 5.551 -0.196 14.312 1 90.69 509 ASN A N 1
ATOM 4178 C CA . ASN A 1 509 ? 4.836 0.489 13.242 1 90.69 509 ASN A CA 1
ATOM 4179 C C . ASN A 1 509 ? 3.389 0.018 13.141 1 90.69 509 ASN A C 1
ATOM 4181 O O . ASN A 1 509 ? 2.486 0.819 12.891 1 90.69 509 ASN A O 1
ATOM 4185 N N . ALA A 1 510 ? 3.203 -1.227 13.352 1 89.25 510 ALA A N 1
ATOM 4186 C CA . ALA A 1 510 ? 1.84 -1.752 13.359 1 89.25 510 ALA A CA 1
ATOM 4187 C C . ALA A 1 510 ? 1.021 -1.145 14.492 1 89.25 510 ALA A C 1
ATOM 4189 O O . ALA A 1 510 ? -0.152 -0.812 14.312 1 89.25 510 ALA A O 1
ATOM 4190 N N . LEU A 1 511 ? 1.63 -1.021 15.586 1 88.62 511 LEU A N 1
ATOM 4191 C CA . LEU A 1 511 ? 0.957 -0.404 16.719 1 88.62 511 LEU A CA 1
ATOM 4192 C C . LEU A 1 511 ? 0.659 1.065 16.438 1 88.62 511 LEU A C 1
ATOM 4194 O O . LEU A 1 511 ? -0.383 1.581 16.859 1 88.62 511 LEU A O 1
ATOM 4198 N N . PHE A 1 512 ? 1.544 1.685 15.828 1 91.62 512 PHE A N 1
ATOM 4199 C CA . PHE A 1 512 ? 1.328 3.061 15.398 1 91.62 512 PHE A CA 1
ATOM 4200 C C . PHE A 1 512 ? 0.093 3.164 14.516 1 91.62 512 PHE A C 1
ATOM 4202 O O . PHE A 1 512 ? -0.767 4.02 14.734 1 91.62 512 PHE A O 1
ATOM 4209 N N . TRP A 1 513 ? -0.042 2.25 13.562 1 92.69 513 TRP A N 1
ATOM 4210 C CA . TRP A 1 513 ? -1.189 2.268 12.656 1 92.69 513 TRP A CA 1
ATOM 4211 C C . TRP A 1 513 ? -2.473 1.912 13.406 1 92.69 513 TRP A C 1
ATOM 4213 O O . TRP A 1 513 ? -3.547 2.424 13.078 1 92.69 513 TRP A O 1
ATOM 4223 N N . ALA A 1 514 ? -2.348 1.077 14.383 1 91.56 514 ALA A N 1
ATOM 4224 C CA . ALA A 1 514 ? -3.506 0.78 15.219 1 91.56 514 ALA A CA 1
ATOM 4225 C C . ALA A 1 514 ? -3.99 2.031 15.945 1 91.56 514 ALA A C 1
ATOM 4227 O O . ALA A 1 514 ? -5.195 2.246 16.094 1 91.56 514 ALA A O 1
ATOM 4228 N N . GLY A 1 515 ? -3.053 2.795 16.359 1 90.75 515 GLY A N 1
ATOM 4229 C CA . GLY A 1 515 ? -3.398 4.055 17 1 90.75 515 GLY A CA 1
ATOM 4230 C C . GLY A 1 515 ? -4.074 5.035 16.062 1 90.75 515 GLY A C 1
ATOM 4231 O O . GLY A 1 515 ? -5.035 5.707 16.438 1 90.75 515 GLY A O 1
ATOM 4232 N N . ILE A 1 516 ? -3.648 5.098 14.859 1 91.94 516 ILE A N 1
ATOM 4233 C CA . ILE A 1 516 ? -4.207 6.02 13.875 1 91.94 516 ILE A CA 1
ATOM 4234 C C . ILE A 1 516 ? -5.625 5.586 13.508 1 91.94 516 ILE A C 1
ATOM 4236 O O . ILE A 1 516 ? -6.5 6.426 13.289 1 91.94 516 ILE A O 1
ATOM 4240 N N . ALA A 1 517 ? -5.82 4.32 13.453 1 91.56 517 ALA A N 1
ATOM 4241 C CA . ALA A 1 517 ? -7.141 3.807 13.094 1 91.56 517 ALA A CA 1
ATOM 4242 C C . ALA A 1 517 ? -8.117 3.951 14.258 1 91.56 517 ALA A C 1
ATOM 4244 O O . ALA A 1 517 ? -9.289 4.273 14.055 1 91.56 517 ALA A O 1
ATOM 4245 N N . THR A 1 518 ? -7.656 3.764 15.469 1 91 518 THR A N 1
ATOM 4246 C CA . THR A 1 518 ? -8.539 3.727 16.625 1 91 518 THR A CA 1
ATOM 4247 C C . THR A 1 518 ? -8.688 5.117 17.234 1 91 518 THR A C 1
ATOM 4249 O O . THR A 1 518 ? -9.797 5.543 17.562 1 91 518 THR A O 1
ATOM 4252 N N . GLY A 1 519 ? -7.664 5.867 17.375 1 90.88 519 GLY A N 1
ATOM 4253 C CA . GLY A 1 519 ? -7.68 7.148 18.062 1 90.88 519 GLY A CA 1
ATOM 4254 C C . GLY A 1 519 ? -8.719 8.109 17.516 1 90.88 519 GLY A C 1
ATOM 4255 O O . GLY A 1 519 ? -9.672 8.461 18.203 1 90.88 519 GLY A O 1
ATOM 4256 N N . PRO A 1 520 ? -8.555 8.445 16.297 1 91.5 520 PRO A N 1
ATOM 4257 C CA . PRO A 1 520 ? -9.523 9.375 15.703 1 91.5 520 PRO A CA 1
ATOM 4258 C C . PRO A 1 520 ? -10.938 8.805 15.664 1 91.5 520 PRO A C 1
ATOM 4260 O O . PRO A 1 520 ? -11.906 9.547 15.852 1 91.5 520 PRO A O 1
ATOM 4263 N N . SER A 1 521 ? -11.055 7.539 15.445 1 94.25 521 SER A N 1
ATOM 4264 C CA . SER A 1 521 ? -12.367 6.914 15.43 1 94.25 521 SER A CA 1
ATOM 4265 C C . SER A 1 521 ? -13.031 6.984 16.797 1 94.25 521 SER A C 1
ATOM 4267 O O . SER A 1 521 ? -14.234 7.254 16.906 1 94.25 521 SER A O 1
ATOM 4269 N N . ILE A 1 522 ? -12.289 6.75 17.828 1 93.56 522 ILE A N 1
ATOM 4270 C CA . ILE A 1 522 ? -12.797 6.84 19.188 1 93.56 522 ILE A CA 1
ATOM 4271 C C . ILE A 1 522 ? -13.227 8.273 19.484 1 93.56 522 ILE A C 1
ATOM 4273 O O . ILE A 1 522 ? -14.305 8.508 20.031 1 93.56 522 ILE A O 1
ATOM 4277 N N . MET A 1 523 ? -12.453 9.188 19.094 1 91.44 523 MET A N 1
ATOM 4278 C CA . MET A 1 523 ? -12.758 10.594 19.328 1 91.44 523 MET A CA 1
ATOM 4279 C C . MET A 1 523 ? -14.055 11.008 18.641 1 91.44 523 MET A C 1
ATOM 4281 O O . MET A 1 523 ? -14.93 11.602 19.266 1 91.44 523 MET A O 1
ATOM 4285 N N . CYS A 1 524 ? -14.156 10.633 17.406 1 91.5 524 CYS A N 1
ATOM 4286 C CA . CYS A 1 524 ? -15.344 10.984 16.641 1 91.5 524 CYS A CA 1
ATOM 4287 C C . CYS A 1 524 ? -16.594 10.344 17.234 1 91.5 524 CYS A C 1
ATOM 4289 O O . CYS A 1 524 ? -17.594 11.023 17.469 1 91.5 524 CYS A O 1
ATOM 4291 N N . THR A 1 525 ? -16.5 9.102 17.578 1 94.06 525 THR A N 1
ATOM 4292 C CA . THR A 1 525 ? -17.672 8.383 18.047 1 94.06 525 THR A CA 1
ATOM 4293 C C . THR A 1 525 ? -18.016 8.789 19.484 1 94.06 525 THR A C 1
ATOM 4295 O O . THR A 1 525 ? -19.188 8.82 19.859 1 94.06 525 THR A O 1
ATOM 4298 N N . LEU A 1 526 ? -17.031 9.109 20.281 1 92.69 526 LEU A N 1
ATOM 4299 C CA . LEU A 1 526 ? -17.297 9.57 21.641 1 92.69 526 LEU A CA 1
ATOM 4300 C C . LEU A 1 526 ? -18.062 10.891 21.625 1 92.69 526 LEU A C 1
ATOM 4302 O O . LEU A 1 526 ? -19.047 11.047 22.359 1 92.69 526 LEU A O 1
ATOM 4306 N N . TYR A 1 527 ? -17.688 11.781 20.844 1 92.12 527 TYR A N 1
ATOM 4307 C CA . TYR A 1 527 ? -18.344 13.086 20.797 1 92.12 527 TYR A CA 1
ATOM 4308 C C . TYR A 1 527 ? -19.734 12.977 20.188 1 92.12 527 TYR A C 1
ATOM 4310 O O . TYR A 1 527 ? -20.625 13.75 20.531 1 92.12 527 TYR A O 1
ATOM 4318 N N . LEU A 1 528 ? -19.922 12.008 19.328 1 92.38 528 LEU A N 1
ATOM 4319 C CA . LEU A 1 528 ? -21.219 11.836 18.688 1 92.38 528 LEU A CA 1
ATOM 4320 C C . LEU A 1 528 ? -22.203 11.117 19.625 1 92.38 528 LEU A C 1
ATOM 4322 O O . LEU A 1 528 ? -23.406 11.391 19.594 1 92.38 528 LEU A O 1
ATOM 4326 N N . THR A 1 529 ? -21.641 10.242 20.453 1 93.19 529 THR A N 1
ATOM 4327 C CA . THR A 1 529 ? -22.516 9.328 21.188 1 93.19 529 THR A CA 1
ATOM 4328 C C . THR A 1 529 ? -22.734 9.828 22.625 1 93.19 529 THR A C 1
ATOM 4330 O O . THR A 1 529 ? -23.781 9.562 23.219 1 93.19 529 THR A O 1
ATOM 4333 N N . PHE A 1 530 ? -21.703 10.508 23.203 1 90.19 530 PHE A N 1
ATOM 4334 C CA . PHE A 1 530 ? -21.781 10.852 24.609 1 90.19 530 PHE A CA 1
ATOM 4335 C C . PHE A 1 530 ? -21.688 12.359 24.797 1 90.19 530 PHE A C 1
ATOM 4337 O O . PHE A 1 530 ? -20.594 12.906 24.938 1 90.19 530 PHE A O 1
ATOM 4344 N N . MET B 1 1 ? 47.312 -19 25.312 1 24.27 1 MET B N 1
ATOM 4345 C CA . MET B 1 1 ? 46.344 -19.516 24.344 1 24.27 1 MET B CA 1
ATOM 4346 C C . MET B 1 1 ? 45.344 -18.438 23.938 1 24.27 1 MET B C 1
ATOM 4348 O O . MET B 1 1 ? 44.562 -18.609 23 1 24.27 1 MET B O 1
ATOM 4352 N N . GLN B 1 2 ? 45.094 -17.422 24.875 1 24.52 2 GLN B N 1
ATOM 4353 C CA . GLN B 1 2 ? 44.125 -16.328 24.938 1 24.52 2 GLN B CA 1
ATOM 4354 C C . GLN B 1 2 ? 44.375 -15.297 23.844 1 24.52 2 GLN B C 1
ATOM 4356 O O . GLN B 1 2 ? 43.469 -14.633 23.359 1 24.52 2 GLN B O 1
ATOM 4361 N N . ARG B 1 3 ? 45.719 -14.953 23.656 1 26.38 3 ARG B N 1
ATOM 4362 C CA . ARG B 1 3 ? 46.188 -13.812 22.875 1 26.38 3 ARG B CA 1
ATOM 4363 C C . ARG B 1 3 ? 45.844 -13.984 21.406 1 26.38 3 ARG B C 1
ATOM 4365 O O . ARG B 1 3 ? 45.594 -13 20.703 1 26.38 3 ARG B O 1
ATOM 4372 N N . TYR B 1 4 ? 46.094 -15.25 20.906 1 26.97 4 TYR B N 1
ATOM 4373 C CA . TYR B 1 4 ? 46.188 -15.5 19.469 1 26.97 4 TYR B CA 1
ATO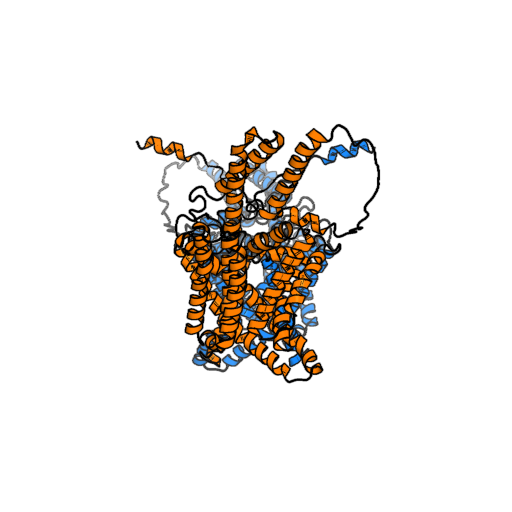M 4374 C C . TYR B 1 4 ? 44.812 -15.336 18.812 1 26.97 4 TYR B C 1
ATOM 4376 O O . TYR B 1 4 ? 44.688 -15.398 17.594 1 26.97 4 TYR B O 1
ATOM 4384 N N . LEU B 1 5 ? 43.688 -15.477 19.594 1 26.27 5 LEU B N 1
ATOM 4385 C CA . LEU B 1 5 ? 42.344 -15.562 18.984 1 26.27 5 LEU B CA 1
ATOM 4386 C C . LEU B 1 5 ? 41.938 -14.227 18.375 1 26.27 5 LEU B C 1
ATOM 4388 O O . LEU B 1 5 ? 40.906 -14.133 17.734 1 26.27 5 LEU B O 1
ATOM 4392 N N . ARG B 1 6 ? 42.625 -13.117 18.812 1 27.42 6 ARG B N 1
ATOM 4393 C CA . ARG B 1 6 ? 42.125 -11.781 18.516 1 27.42 6 ARG B CA 1
ATOM 4394 C C . ARG B 1 6 ? 42.281 -11.461 17.031 1 27.42 6 ARG B C 1
ATOM 4396 O O . ARG B 1 6 ? 41.625 -10.555 16.516 1 27.42 6 ARG B O 1
ATOM 4403 N N . GLN B 1 7 ? 43.469 -11.93 16.469 1 27.17 7 GLN B N 1
ATOM 4404 C CA . GLN B 1 7 ? 43.906 -11.336 15.211 1 27.17 7 GLN B CA 1
ATOM 4405 C C . GLN B 1 7 ? 42.938 -11.703 14.078 1 27.17 7 GLN B C 1
ATOM 4407 O O . GLN B 1 7 ? 42.969 -11.094 13.008 1 27.17 7 GLN B O 1
ATOM 4412 N N . LEU B 1 8 ? 42.406 -12.992 14.141 1 26.47 8 LEU B N 1
ATOM 4413 C CA . LEU B 1 8 ? 41.812 -13.531 12.922 1 26.47 8 LEU B CA 1
ATOM 4414 C C . LEU B 1 8 ? 40.562 -12.758 12.555 1 26.47 8 LEU B C 1
ATOM 4416 O O . LEU B 1 8 ? 39.875 -13.086 11.57 1 26.47 8 LEU B O 1
ATOM 4420 N N . CYS B 1 9 ? 39.969 -11.961 13.492 1 27.75 9 CYS B N 1
ATOM 4421 C CA . CYS B 1 9 ? 38.625 -11.445 13.281 1 27.75 9 CYS B CA 1
ATOM 4422 C C . CYS B 1 9 ? 38.594 -10.367 12.211 1 27.75 9 CYS B C 1
ATOM 4424 O O . CYS B 1 9 ? 37.562 -9.734 11.969 1 27.75 9 CYS B O 1
ATOM 4426 N N . GLN B 1 10 ? 39.781 -9.859 11.82 1 25.77 10 GLN B N 1
ATOM 4427 C CA . GLN B 1 10 ? 39.719 -8.562 11.148 1 25.77 10 GLN B CA 1
ATOM 4428 C C . GLN B 1 10 ? 39.125 -8.695 9.75 1 25.77 10 GLN B C 1
ATOM 4430 O O . GLN B 1 10 ? 38.844 -7.695 9.086 1 25.77 10 GLN B O 1
ATOM 4435 N N . ASN B 1 11 ? 39.531 -9.742 9.008 1 26.39 11 ASN B N 1
ATOM 4436 C CA . ASN B 1 11 ? 39.406 -9.469 7.578 1 26.39 11 ASN B CA 1
ATOM 4437 C C . ASN B 1 11 ? 37.938 -9.43 7.156 1 26.39 11 ASN B C 1
ATOM 4439 O O . ASN B 1 11 ? 37.219 -10.43 7.27 1 26.39 11 ASN B O 1
ATOM 4443 N N . PRO B 1 12 ? 37.281 -8.281 7.234 1 27.97 12 PRO B N 1
ATOM 4444 C CA . PRO B 1 12 ? 35.875 -8.211 6.805 1 27.97 12 PRO B CA 1
ATOM 4445 C C . PRO B 1 12 ? 35.688 -8.758 5.398 1 27.97 12 PRO B C 1
ATOM 4447 O O . PRO B 1 12 ? 36.344 -8.336 4.457 1 27.97 12 PRO B O 1
ATOM 4450 N N . LEU B 1 13 ? 35.625 -10.109 5.254 1 27.97 13 LEU B N 1
ATOM 4451 C CA . LEU B 1 13 ? 35.25 -10.703 3.971 1 27.97 13 LEU B CA 1
ATOM 4452 C C . LEU B 1 13 ? 34.188 -9.875 3.262 1 27.97 13 LEU B C 1
ATOM 4454 O O . LEU B 1 13 ? 33.125 -9.609 3.83 1 27.97 13 LEU B O 1
ATOM 4458 N N . GLU B 1 14 ? 34.594 -8.875 2.465 1 28.66 14 GLU B N 1
ATOM 4459 C CA . GLU B 1 14 ? 33.781 -8.156 1.483 1 28.66 14 GLU B CA 1
ATOM 4460 C C . GLU B 1 14 ? 32.812 -9.102 0.77 1 28.66 14 GLU B C 1
ATOM 4462 O O . GLU B 1 14 ? 33.25 -9.969 0.001 1 28.66 14 GLU B O 1
ATOM 4467 N N . SER B 1 15 ? 31.984 -9.758 1.526 1 24.88 15 SER B N 1
ATOM 4468 C CA . SER B 1 15 ? 30.984 -10.539 0.815 1 24.88 15 SER B CA 1
ATOM 4469 C C . SER B 1 15 ? 30.391 -9.75 -0.348 1 24.88 15 SER B C 1
ATOM 4471 O O . SER B 1 15 ? 29.734 -8.727 -0.141 1 24.88 15 SER B O 1
ATOM 4473 N N . LYS B 1 16 ? 31.219 -9.555 -1.41 1 28.92 16 LYS B N 1
ATOM 4474 C CA . LYS B 1 16 ? 30.641 -9.18 -2.701 1 28.92 16 LYS B CA 1
ATOM 4475 C C . LYS B 1 16 ? 29.297 -9.859 -2.926 1 28.92 16 LYS B C 1
ATOM 4477 O O . LYS B 1 16 ? 29.219 -11.086 -3.004 1 28.92 16 LYS B O 1
ATOM 4482 N N . GLU B 1 17 ? 28.281 -9.344 -2.295 1 28.16 17 GLU B N 1
ATOM 4483 C CA . GLU B 1 17 ? 26.922 -9.75 -2.605 1 28.16 17 GLU B CA 1
ATOM 4484 C C . GLU B 1 17 ? 26.734 -9.961 -4.105 1 28.16 17 GLU B C 1
ATOM 4486 O O . GLU B 1 17 ? 26.875 -9.023 -4.895 1 28.16 17 GLU B O 1
ATOM 4491 N N . LEU B 1 18 ? 27.219 -11.07 -4.625 1 26.33 18 LEU B N 1
ATOM 4492 C CA . LEU B 1 18 ? 26.906 -11.492 -5.988 1 26.33 18 LEU B CA 1
ATOM 4493 C C . LEU B 1 18 ? 25.438 -11.242 -6.309 1 26.33 18 LEU B C 1
ATOM 4495 O O . LEU B 1 18 ? 24.562 -11.914 -5.766 1 26.33 18 LEU B O 1
ATOM 4499 N N . LYS B 1 19 ? 25.172 -9.984 -6.457 1 30.89 19 LYS B N 1
ATOM 4500 C CA . LYS B 1 19 ? 23.859 -9.727 -7.051 1 30.89 19 LYS B CA 1
ATOM 4501 C C . LYS B 1 19 ? 23.594 -10.672 -8.219 1 30.89 19 LYS B C 1
ATOM 4503 O O . LYS B 1 19 ? 24.406 -10.766 -9.148 1 30.89 19 LYS B O 1
ATOM 4508 N N . ARG B 1 20 ? 22.766 -11.664 -7.957 1 29.81 20 ARG B N 1
ATOM 4509 C CA . ARG B 1 20 ? 22.312 -12.531 -9.047 1 29.81 20 ARG B CA 1
ATOM 4510 C C . ARG B 1 20 ? 21.922 -11.711 -10.273 1 29.81 20 ARG B C 1
ATOM 4512 O O . ARG B 1 20 ? 21.25 -10.68 -10.156 1 29.81 20 ARG B O 1
ATOM 4519 N N . PRO B 1 21 ? 22.734 -11.727 -11.289 1 30.11 21 PRO B N 1
ATOM 4520 C CA . PRO B 1 21 ? 22.281 -10.992 -12.469 1 30.11 21 PRO B CA 1
ATOM 4521 C C . PRO B 1 21 ? 20.781 -11.18 -12.742 1 30.11 21 PRO B C 1
ATOM 4523 O O . PRO B 1 21 ? 20.234 -12.258 -12.492 1 30.11 21 PRO B O 1
ATOM 4526 N N . SER B 1 22 ? 20.047 -10.188 -12.492 1 27.62 22 SER B N 1
ATOM 4527 C CA . SER B 1 22 ? 18.641 -10.211 -12.859 1 27.62 22 SER B CA 1
ATOM 4528 C C . SER B 1 22 ? 18.438 -10.852 -14.234 1 27.62 22 SER B C 1
ATOM 4530 O O . SER B 1 22 ? 19.281 -10.719 -15.117 1 27.62 22 SER B O 1
ATOM 4532 N N . LEU B 1 23 ? 17.734 -11.906 -14.281 1 27.5 23 LEU B N 1
ATOM 4533 C CA . LEU B 1 23 ? 17.312 -12.555 -15.516 1 27.5 23 LEU B CA 1
ATOM 4534 C C . LEU B 1 23 ? 16.906 -11.523 -16.562 1 27.5 23 LEU B C 1
ATOM 4536 O O . LEU B 1 23 ? 16.516 -11.883 -17.672 1 27.5 23 LEU B O 1
ATOM 4540 N N . ALA B 1 24 ? 16.672 -10.266 -16.219 1 31.08 24 ALA B N 1
ATOM 4541 C CA . ALA B 1 24 ? 16.406 -9.305 -17.281 1 31.08 24 ALA B CA 1
ATOM 4542 C C . ALA B 1 24 ? 17.578 -9.25 -18.281 1 31.08 24 ALA B C 1
ATOM 4544 O O . ALA B 1 24 ? 17.469 -8.617 -19.328 1 31.08 24 ALA B O 1
ATOM 4545 N N . ASP B 1 25 ? 18.719 -9.656 -17.828 1 28.97 25 ASP B N 1
ATOM 4546 C CA . ASP B 1 25 ? 19.797 -9.578 -18.812 1 28.97 25 ASP B CA 1
ATOM 4547 C C . ASP B 1 25 ? 19.734 -10.734 -19.812 1 28.97 25 ASP B C 1
ATOM 4549 O O . ASP B 1 25 ? 20.672 -10.961 -20.562 1 28.97 25 ASP B O 1
ATOM 4553 N N . ASN B 1 26 ? 18.938 -11.711 -19.516 1 29.47 26 ASN B N 1
ATOM 4554 C CA . ASN B 1 26 ? 18.938 -12.672 -20.609 1 29.47 26 ASN B CA 1
ATOM 4555 C C . ASN B 1 26 ? 18.234 -12.109 -21.844 1 29.47 26 ASN B C 1
ATOM 4557 O O . ASN B 1 26 ? 17.016 -11.914 -21.844 1 29.47 26 ASN B O 1
ATOM 4561 N N . THR B 1 27 ? 18.906 -11.281 -22.703 1 33.75 27 THR B N 1
ATOM 4562 C CA . THR B 1 27 ? 18.719 -10.625 -24 1 33.75 27 THR B CA 1
ATOM 4563 C C . THR B 1 27 ? 18.047 -11.562 -24.984 1 33.75 27 THR B C 1
ATOM 4565 O O . THR B 1 27 ? 17.703 -11.156 -26.094 1 33.75 27 THR B O 1
ATOM 4568 N N . GLU B 1 28 ? 18.047 -12.852 -24.641 1 32.25 28 GLU B N 1
ATOM 4569 C CA . GLU B 1 28 ? 17.656 -13.656 -25.797 1 32.25 28 GLU B CA 1
ATOM 4570 C C . GLU B 1 28 ? 16.188 -13.445 -26.141 1 32.25 28 GLU B C 1
ATOM 4572 O O . GLU B 1 28 ? 15.805 -13.438 -27.312 1 32.25 28 GLU B O 1
ATOM 4577 N N . TYR B 1 29 ? 15.375 -13.266 -25.078 1 32.5 29 TYR B N 1
ATOM 4578 C CA . TYR B 1 29 ? 13.969 -13.148 -25.438 1 32.5 29 TYR B CA 1
ATOM 4579 C C . TYR B 1 29 ? 13.664 -11.773 -26.031 1 32.5 29 TYR B C 1
ATOM 4581 O O . TYR B 1 29 ? 12.617 -11.578 -26.656 1 32.5 29 TYR B O 1
ATOM 4589 N N . GLN B 1 30 ? 14.445 -10.703 -25.609 1 34.16 30 GLN B N 1
ATOM 4590 C CA . GLN B 1 30 ? 14.047 -9.367 -26.047 1 34.16 30 GLN B CA 1
ATOM 4591 C C . GLN B 1 30 ? 14.25 -9.195 -27.547 1 34.16 30 GLN B C 1
ATOM 4593 O O . GLN B 1 30 ? 13.57 -8.375 -28.172 1 34.16 30 GLN B O 1
ATOM 4598 N N . SER B 1 31 ? 15.391 -9.734 -28.078 1 32.16 31 SER B N 1
ATOM 4599 C CA . SER B 1 31 ? 15.719 -9.344 -29.438 1 32.16 31 SER B CA 1
ATOM 4600 C C . SER B 1 31 ? 14.641 -9.812 -30.422 1 32.16 31 SER B C 1
ATOM 4602 O O . SER B 1 31 ? 14.516 -9.266 -31.516 1 32.16 31 SER B O 1
ATOM 4604 N N . SER B 1 32 ? 14.086 -10.977 -30.125 1 30.73 32 SER B N 1
ATOM 4605 C CA . SER B 1 32 ? 13.328 -11.562 -31.234 1 30.73 32 SER B CA 1
ATOM 4606 C C . SER B 1 32 ? 12 -10.836 -31.438 1 30.73 32 SER B C 1
ATOM 4608 O O . SER B 1 32 ? 11.266 -11.133 -32.375 1 30.73 32 SER B O 1
ATOM 4610 N N . ALA B 1 33 ? 11.609 -10.094 -30.328 1 31.5 33 ALA B N 1
ATOM 4611 C CA . ALA B 1 33 ? 10.25 -9.625 -30.594 1 31.5 33 ALA B CA 1
ATOM 4612 C C . ALA B 1 33 ? 10.234 -8.578 -31.703 1 31.5 33 ALA B C 1
ATOM 4614 O O . ALA B 1 33 ? 9.164 -8.117 -32.125 1 31.5 33 ALA B O 1
ATOM 4615 N N . SER B 1 34 ? 11.453 -7.859 -31.891 1 28.75 34 SER B N 1
ATOM 4616 C CA . SER B 1 34 ? 11.297 -6.75 -32.844 1 28.75 34 SER B CA 1
ATOM 4617 C C . SER B 1 34 ? 10.961 -7.25 -34.219 1 28.75 34 SER B C 1
ATOM 4619 O O . SER B 1 34 ? 10.375 -6.52 -35.031 1 28.75 34 SER B O 1
ATOM 4621 N N . THR B 1 35 ? 11.867 -8.234 -34.719 1 27.64 35 THR B N 1
ATOM 4622 C CA . THR B 1 35 ? 11.938 -8.375 -36.156 1 27.64 35 THR B CA 1
ATOM 4623 C C . THR B 1 35 ? 10.727 -9.141 -36.688 1 27.64 35 THR B C 1
ATOM 4625 O O . THR B 1 35 ? 10.812 -10.336 -36.969 1 27.64 35 THR B O 1
ATOM 4628 N N . LEU B 1 36 ? 9.68 -9.094 -36.062 1 26.06 36 LEU B N 1
ATOM 4629 C CA . LEU B 1 36 ? 8.625 -9.914 -36.656 1 26.06 36 LEU B CA 1
ATOM 4630 C C . LEU B 1 36 ? 8.359 -9.5 -38.125 1 26.06 36 LEU B C 1
ATOM 4632 O O . LEU B 1 36 ? 7.293 -9.781 -38.656 1 26.06 36 LEU B O 1
ATOM 4636 N N . GLY B 1 37 ? 9.312 -8.469 -38.625 1 21.97 37 GLY B N 1
ATOM 4637 C CA . GLY B 1 37 ? 8.797 -8.102 -39.938 1 21.97 37 GLY B CA 1
ATOM 4638 C C . GLY B 1 37 ? 8.688 -9.273 -40.875 1 21.97 37 GLY B C 1
ATOM 4639 O O . GLY B 1 37 ? 8.695 -10.43 -40.438 1 21.97 37 GLY B O 1
ATOM 4640 N N . THR B 1 38 ? 9.336 -9.008 -42.156 1 21.86 38 THR B N 1
ATOM 4641 C CA . THR B 1 38 ? 9.008 -9.406 -43.531 1 21.86 38 THR B CA 1
ATOM 4642 C C . THR B 1 38 ? 9.555 -10.805 -43.812 1 21.86 38 THR B C 1
ATOM 4644 O O . THR B 1 38 ? 10.766 -10.984 -43.938 1 21.86 38 THR B O 1
ATOM 4647 N N . LEU B 1 39 ? 9.109 -11.859 -43.188 1 20.7 39 LEU B N 1
ATOM 4648 C CA . LEU B 1 39 ? 9.555 -13.188 -43.594 1 20.7 39 LEU B CA 1
ATOM 4649 C C . LEU B 1 39 ? 9.383 -13.406 -45.094 1 20.7 39 LEU B C 1
ATOM 4651 O O . LEU B 1 39 ? 8.258 -13.578 -45.562 1 20.7 39 LEU B O 1
ATOM 4655 N N . SER B 1 40 ? 10.141 -12.484 -45.938 1 19.5 40 SER B N 1
ATOM 4656 C CA . SER B 1 40 ? 10.109 -12.875 -47.344 1 19.5 40 SER B CA 1
ATOM 4657 C C . SER B 1 40 ? 10.617 -14.297 -47.531 1 19.5 40 SER B C 1
ATOM 4659 O O . SER B 1 40 ? 11.641 -14.68 -46.969 1 19.5 40 SER B O 1
ATOM 4661 N N . SER B 1 41 ? 9.797 -15.094 -48.062 1 17.52 41 SER B N 1
ATOM 4662 C CA . SER B 1 41 ? 9.883 -16.531 -48.344 1 17.52 41 SER B CA 1
ATOM 4663 C C . SER B 1 41 ? 11.172 -16.875 -49.094 1 17.52 41 SER B C 1
ATOM 4665 O O . SER B 1 41 ? 11.852 -15.984 -49.594 1 17.52 41 SER B O 1
ATOM 4667 N N . PRO B 1 42 ? 11.18 -17.812 -50.188 1 19.45 42 PRO B N 1
ATOM 4668 C CA . PRO B 1 42 ? 11.68 -19.172 -50.344 1 19.45 42 PRO B CA 1
ATOM 4669 C C . PRO B 1 42 ? 13 -19.25 -51.094 1 19.45 42 PRO B C 1
ATOM 4671 O O . PRO B 1 42 ? 13.867 -20.047 -50.781 1 19.45 42 PRO B O 1
ATOM 4674 N N . ALA B 1 43 ? 13.383 -18.547 -52.375 1 19.11 43 ALA B N 1
ATOM 4675 C CA . ALA B 1 43 ? 13.461 -19.359 -53.594 1 19.11 43 ALA B CA 1
ATOM 4676 C C . ALA B 1 43 ? 14.844 -19.984 -53.75 1 19.11 43 ALA B C 1
ATOM 4678 O O . ALA B 1 43 ? 15.852 -19.375 -53.375 1 19.11 43 ALA B O 1
ATOM 4679 N N . ARG B 1 44 ? 15.031 -21.281 -54.375 1 18.2 44 ARG B N 1
ATOM 4680 C CA . ARG B 1 44 ? 15.844 -22.438 -54.688 1 18.2 44 ARG B CA 1
ATOM 4681 C C . ARG B 1 44 ? 16.906 -22.094 -55.719 1 18.2 44 ARG B C 1
ATOM 4683 O O . ARG B 1 44 ? 16.625 -22.141 -56.938 1 18.2 44 ARG B O 1
ATOM 4690 N N . GLU B 1 45 ? 17.641 -21.062 -55.562 1 15.98 45 GLU B N 1
ATOM 4691 C CA . GLU B 1 45 ? 18.375 -20.875 -56.812 1 15.98 45 GLU B CA 1
ATOM 4692 C C . GLU B 1 45 ? 19.125 -22.156 -57.219 1 15.98 45 GLU B C 1
ATOM 4694 O O . GLU B 1 45 ? 19.359 -23.016 -56.375 1 15.98 45 GLU B O 1
ATOM 4699 N N . ARG B 1 46 ? 20.297 -21.875 -58.219 1 16.62 46 ARG B N 1
ATOM 4700 C CA . ARG B 1 46 ? 20.812 -22.266 -59.531 1 16.62 46 ARG B CA 1
ATOM 4701 C C . ARG B 1 46 ? 21.75 -23.453 -59.406 1 16.62 46 ARG B C 1
ATOM 4703 O O . ARG B 1 46 ? 22.344 -23.688 -58.344 1 16.62 46 ARG B O 1
ATOM 4710 N N . ALA B 1 47 ? 22.625 -23.906 -60.594 1 16.45 47 ALA B N 1
ATOM 4711 C CA . ALA B 1 47 ? 22.984 -24.953 -61.562 1 16.45 47 ALA B CA 1
ATOM 4712 C C . ALA B 1 47 ? 24.25 -25.688 -61.125 1 16.45 47 ALA B C 1
ATOM 4714 O O . ALA B 1 47 ? 24.297 -26.922 -61.125 1 16.45 47 ALA B O 1
ATOM 4715 N N . ALA B 1 48 ? 25.516 -25.266 -61.375 1 17.81 48 ALA B N 1
ATOM 4716 C CA . ALA B 1 48 ? 26.297 -25.812 -62.5 1 17.81 48 ALA B CA 1
ATOM 4717 C C . ALA B 1 48 ? 27.094 -27.047 -62.031 1 17.81 48 ALA B C 1
ATOM 4719 O O . ALA B 1 48 ? 27.359 -27.219 -60.844 1 17.81 48 ALA B O 1
ATOM 4720 N N . GLY B 1 49 ? 27.859 -27.844 -63.062 1 16.95 49 GLY B N 1
ATOM 4721 C CA . GLY B 1 49 ? 28.047 -29.109 -63.75 1 16.95 49 GLY B CA 1
ATOM 4722 C C . GLY B 1 49 ? 29.203 -29.906 -63.219 1 16.95 49 GLY B C 1
ATOM 4723 O O . GLY B 1 49 ? 29.062 -31.094 -62.938 1 16.95 49 GLY B O 1
ATOM 4724 N N . GLU B 1 50 ? 30.5 -29.594 -63.656 1 17.8 50 GLU B N 1
ATOM 4725 C CA . GLU B 1 50 ? 31.312 -30.516 -64.438 1 17.8 50 GLU B CA 1
ATOM 4726 C C . GLU B 1 50 ? 32.062 -31.5 -63.562 1 17.8 50 GLU B C 1
ATOM 4728 O O . GLU B 1 50 ? 32.125 -32.688 -63.844 1 17.8 50 GLU B O 1
ATOM 4733 N N . ALA B 1 51 ? 33.219 -31.078 -63.062 1 25.08 51 ALA B N 1
ATOM 4734 C CA . ALA B 1 51 ? 34.5 -31.797 -63.031 1 25.08 51 ALA B CA 1
ATOM 4735 C C . ALA B 1 51 ? 34.5 -32.875 -61.969 1 25.08 51 ALA B C 1
ATOM 4737 O O . ALA B 1 51 ? 34.656 -32.562 -60.781 1 25.08 51 ALA B O 1
ATOM 4738 N N . GLU B 1 52 ? 33.812 -33.969 -62.188 1 23.14 52 GLU B N 1
ATOM 4739 C CA . GLU B 1 52 ? 33.219 -35.062 -61.375 1 23.14 52 GLU B CA 1
ATOM 4740 C C . GLU B 1 52 ? 34.281 -36.062 -60.969 1 23.14 52 GLU B C 1
ATOM 4742 O O . GLU B 1 52 ? 34.125 -36.781 -59.969 1 23.14 52 GLU B O 1
ATOM 4747 N N . LEU B 1 53 ? 35.25 -36.594 -61.875 1 21.34 53 LEU B N 1
ATOM 4748 C CA . LEU B 1 53 ? 35.375 -38.031 -62 1 21.34 53 LEU B CA 1
ATOM 4749 C C . LEU B 1 53 ? 36.281 -38.594 -60.906 1 21.34 53 LEU B C 1
ATOM 4751 O O . LEU B 1 53 ? 35.969 -39.656 -60.344 1 21.34 53 LEU B O 1
ATOM 4755 N N . ALA B 1 54 ? 37.562 -38.312 -61.125 1 28.97 54 ALA B N 1
ATOM 4756 C CA . ALA B 1 54 ? 38.625 -39.25 -60.688 1 28.97 54 ALA B CA 1
ATOM 4757 C C . ALA B 1 54 ? 38.656 -39.375 -59.188 1 28.97 54 ALA B C 1
ATOM 4759 O O . ALA B 1 54 ? 39.188 -40.344 -58.656 1 28.97 54 ALA B O 1
ATOM 4760 N N . GLU B 1 55 ? 38.469 -38.219 -58.5 1 27.41 55 GLU B N 1
ATOM 4761 C CA . GLU B 1 55 ? 38.625 -38.031 -57.062 1 27.41 55 GLU B CA 1
ATOM 4762 C C . GLU B 1 55 ? 37.531 -38.75 -56.281 1 27.41 55 GLU B C 1
ATOM 4764 O O . GLU B 1 55 ? 37.312 -38.438 -55.125 1 27.41 55 GLU B O 1
ATOM 4769 N N . VAL B 1 56 ? 36.844 -39.688 -56.938 1 29.67 56 VAL B N 1
ATOM 4770 C CA . VAL B 1 56 ? 35.594 -40.25 -56.5 1 29.67 56 VAL B CA 1
ATOM 4771 C C . VAL B 1 56 ? 35.812 -41.281 -55.438 1 29.67 56 VAL B C 1
ATOM 4773 O O . VAL B 1 56 ? 35.031 -41.438 -54.5 1 29.67 56 VAL B O 1
ATOM 4776 N N . THR B 1 57 ? 36.969 -42.062 -55.688 1 31.23 57 THR B N 1
ATOM 4777 C CA . THR B 1 57 ? 36.906 -43.281 -54.875 1 31.23 57 THR B CA 1
ATOM 4778 C C . THR B 1 57 ? 37.156 -42.938 -53.406 1 31.23 57 THR B C 1
ATOM 4780 O O . THR B 1 57 ? 36.531 -43.5 -52.531 1 31.23 57 THR B O 1
ATOM 4783 N N . GLU B 1 58 ? 38.312 -42.219 -53.188 1 34.06 58 GLU B N 1
ATOM 4784 C CA . GLU B 1 58 ? 38.562 -41.844 -51.781 1 34.06 58 GLU B CA 1
ATOM 4785 C C . GLU B 1 58 ? 37.469 -40.906 -51.25 1 34.06 58 GLU B C 1
ATOM 4787 O O . GLU B 1 58 ? 37.219 -40.844 -50.062 1 34.06 58 GLU B O 1
ATOM 4792 N N . GLU B 1 59 ? 36.812 -40.25 -52.188 1 36.97 59 GLU B N 1
ATOM 4793 C CA . GLU B 1 59 ? 35.75 -39.312 -51.875 1 36.97 59 GLU B CA 1
ATOM 4794 C C . GLU B 1 59 ? 34.469 -40.031 -51.438 1 36.97 59 GLU B C 1
ATOM 4796 O O . GLU B 1 59 ? 33.719 -39.531 -50.594 1 36.97 59 GLU B O 1
ATOM 4801 N N . THR B 1 60 ? 34.344 -41.219 -52.125 1 39 60 THR B N 1
ATOM 4802 C CA . THR B 1 60 ? 33.125 -41.938 -51.75 1 39 60 THR B CA 1
ATOM 4803 C C . THR B 1 60 ? 33.219 -42.438 -50.312 1 39 60 THR B C 1
ATOM 4805 O O . THR B 1 60 ? 32.219 -42.438 -49.562 1 39 60 THR B O 1
ATOM 4808 N N . SER B 1 61 ? 34.438 -42.969 -50 1 42.59 61 SER B N 1
ATOM 4809 C CA . SER B 1 61 ? 34.562 -43.469 -48.625 1 42.59 61 SER B CA 1
ATOM 4810 C C . SER B 1 61 ? 34.531 -42.281 -47.656 1 42.59 61 SER B C 1
ATOM 4812 O O . SER B 1 61 ? 33.875 -42.406 -46.594 1 42.59 61 SER B O 1
ATOM 4814 N N . VAL B 1 62 ? 35.125 -41.25 -47.969 1 46.72 62 VAL B N 1
ATOM 4815 C CA . VAL B 1 62 ? 35.125 -40.031 -47.156 1 46.72 62 VAL B CA 1
ATOM 4816 C C . VAL B 1 62 ? 33.75 -39.406 -47.156 1 46.72 62 VAL B C 1
ATOM 4818 O O . VAL B 1 62 ? 33.25 -38.969 -46.125 1 46.72 62 VAL B O 1
ATOM 4821 N N . MET B 1 63 ? 33.188 -39.406 -48.344 1 44.72 63 MET B N 1
ATOM 4822 C CA . MET B 1 63 ? 31.844 -38.875 -48.438 1 44.72 63 MET B CA 1
ATOM 4823 C C . MET B 1 63 ? 30.859 -39.75 -47.656 1 44.72 63 MET B C 1
ATOM 4825 O O . MET B 1 63 ? 29.938 -39.219 -47.031 1 44.72 63 MET B O 1
ATOM 4829 N N . ALA B 1 64 ? 31.047 -41.062 -47.812 1 49.56 64 ALA B N 1
ATOM 4830 C CA . ALA B 1 64 ? 30.234 -41.969 -47.031 1 49.56 64 ALA B CA 1
ATOM 4831 C C . ALA B 1 64 ? 30.453 -41.75 -45.531 1 49.56 64 ALA B C 1
ATOM 4833 O O . ALA B 1 64 ? 29.516 -41.781 -44.75 1 49.56 64 ALA B O 1
ATOM 4834 N N . ASP B 1 65 ? 31.734 -41.406 -45.344 1 52.69 65 ASP B N 1
ATOM 4835 C CA . ASP B 1 65 ? 32.125 -41.156 -43.969 1 52.69 65 ASP B CA 1
ATOM 4836 C C . ASP B 1 65 ? 31.578 -39.781 -43.5 1 52.69 65 ASP B C 1
ATOM 4838 O O . ASP B 1 65 ? 31.078 -39.656 -42.375 1 52.69 65 ASP B O 1
ATOM 4842 N N . GLN B 1 66 ? 31.672 -38.844 -44.406 1 54.31 66 GLN B N 1
ATOM 4843 C CA . GLN B 1 66 ? 31.141 -37.531 -44.062 1 54.31 66 GLN B CA 1
ATOM 4844 C C . GLN B 1 66 ? 29.625 -37.562 -43.969 1 54.31 66 GLN B C 1
ATOM 4846 O O . GLN B 1 66 ? 29.047 -36.938 -43.062 1 54.31 66 GLN B O 1
ATOM 4851 N N . GLN B 1 67 ? 29.062 -38.156 -44.969 1 53.59 67 GLN B N 1
ATOM 4852 C CA . GLN B 1 67 ? 27.609 -38.25 -44.938 1 53.59 67 GLN B CA 1
ATOM 4853 C C . GLN B 1 67 ? 27.125 -39.031 -43.719 1 53.59 67 GLN B C 1
ATOM 4855 O O . GLN B 1 67 ? 26.125 -38.688 -43.094 1 53.59 67 GLN B O 1
ATOM 4860 N N . THR B 1 68 ? 27.859 -40.125 -43.562 1 56.06 68 THR B N 1
ATOM 4861 C CA . THR B 1 68 ? 27.547 -40.906 -42.375 1 56.06 68 THR B CA 1
ATOM 4862 C C . THR B 1 68 ? 27.75 -40.094 -41.094 1 56.06 68 THR B C 1
ATOM 4864 O O . THR B 1 68 ? 26.953 -40.156 -40.156 1 56.06 68 THR B O 1
ATOM 4867 N N . LEU B 1 69 ? 28.781 -39.312 -41.219 1 57.94 69 LEU B N 1
ATOM 4868 C CA . LEU B 1 69 ? 29.031 -38.469 -40.062 1 57.94 69 LEU B CA 1
ATOM 4869 C C . LEU B 1 69 ? 27.938 -37.406 -39.906 1 57.94 69 LEU B C 1
ATOM 4871 O O . LEU B 1 69 ? 27.5 -37.125 -38.781 1 57.94 69 LEU B O 1
ATOM 4875 N N . GLU B 1 70 ? 27.625 -36.812 -41 1 58.72 70 GLU B N 1
ATOM 4876 C CA . GLU B 1 70 ? 26.594 -35.812 -40.938 1 58.72 70 GLU B CA 1
ATOM 4877 C C . GLU B 1 70 ? 25.25 -36.406 -40.531 1 58.72 70 GLU B C 1
ATOM 4879 O O . GLU B 1 70 ? 24.5 -35.812 -39.75 1 58.72 70 GLU B O 1
ATOM 4884 N N . THR B 1 71 ? 24.953 -37.5 -41.094 1 54.75 71 THR B N 1
ATOM 4885 C CA . THR B 1 71 ? 23.75 -38.188 -40.688 1 54.75 71 THR B CA 1
ATOM 4886 C C . THR B 1 71 ? 23.797 -38.594 -39.219 1 54.75 71 THR B C 1
ATOM 4888 O O . THR B 1 71 ? 22.781 -38.5 -38.5 1 54.75 71 THR B O 1
ATOM 4891 N N . TYR B 1 72 ? 24.922 -38.969 -38.906 1 55.78 72 TYR B N 1
ATOM 4892 C CA . TYR B 1 72 ? 25.109 -39.312 -37.5 1 55.78 72 TYR B CA 1
ATOM 4893 C C . TYR B 1 72 ? 24.922 -38.094 -36.594 1 55.78 72 TYR B C 1
ATOM 4895 O O . TYR B 1 72 ? 24.25 -38.188 -35.562 1 55.78 72 TYR B O 1
ATOM 4903 N N . LYS B 1 73 ? 25.484 -37.062 -37.094 1 57.09 73 LYS B N 1
ATOM 4904 C CA . LYS B 1 73 ? 25.359 -35.844 -36.312 1 57.09 73 LYS B CA 1
ATOM 4905 C C . LYS B 1 73 ? 23.922 -35.375 -36.219 1 57.09 73 LYS B C 1
ATOM 4907 O O . LYS B 1 73 ? 23.453 -34.969 -35.156 1 57.09 73 LYS B O 1
ATOM 4912 N N . THR B 1 74 ? 23.328 -35.438 -37.312 1 53.03 74 THR B N 1
ATOM 4913 C CA . THR B 1 74 ? 21.953 -34.969 -37.344 1 53.03 74 THR B CA 1
ATOM 4914 C C . THR B 1 74 ? 21.047 -35.875 -36.531 1 53.03 74 THR B C 1
ATOM 4916 O O . THR B 1 74 ? 20.172 -35.406 -35.781 1 53.03 74 THR B O 1
ATOM 4919 N N . SER B 1 75 ? 21.234 -37.062 -36.688 1 52.84 75 SER B N 1
ATOM 4920 C CA . SER B 1 75 ? 20.453 -38.031 -35.938 1 52.84 75 SER B CA 1
ATOM 4921 C C . SER B 1 75 ? 20.656 -37.844 -34.438 1 52.84 75 SER B C 1
ATOM 4923 O O . SER B 1 75 ? 19.688 -37.938 -33.656 1 52.84 75 SER B O 1
ATOM 4925 N N . ARG B 1 76 ? 21.844 -37.531 -34.188 1 54.59 76 ARG B N 1
ATOM 4926 C CA . ARG B 1 76 ? 22.172 -37.375 -32.75 1 54.59 76 ARG B CA 1
ATOM 4927 C C . ARG B 1 76 ? 21.594 -36.094 -32.219 1 54.59 76 ARG B C 1
ATOM 4929 O O . ARG B 1 76 ? 21.125 -36.031 -31.078 1 54.59 76 ARG B O 1
ATOM 4936 N N . ARG B 1 77 ? 21.719 -35.125 -33.062 1 53.78 77 ARG B N 1
ATOM 4937 C CA . ARG B 1 77 ? 21.156 -33.844 -32.656 1 53.78 77 ARG B CA 1
ATOM 4938 C C . ARG B 1 77 ? 19.672 -33.969 -32.375 1 53.78 77 ARG B C 1
ATOM 4940 O O . ARG B 1 77 ? 19.172 -33.375 -31.406 1 53.78 77 ARG B O 1
ATOM 4947 N N . ILE B 1 78 ? 19.078 -34.625 -33.156 1 51.12 78 ILE B N 1
ATOM 4948 C CA . ILE B 1 78 ? 17.625 -34.812 -33.031 1 51.12 78 ILE B CA 1
ATOM 4949 C C . ILE B 1 78 ? 17.344 -35.656 -31.781 1 51.12 78 ILE B C 1
ATOM 4951 O O . ILE B 1 78 ? 16.406 -35.375 -31.031 1 51.12 78 ILE B O 1
ATOM 4955 N N . LYS B 1 79 ? 18.266 -36.531 -31.719 1 53.09 79 LYS B N 1
ATOM 4956 C CA . LYS B 1 79 ? 18.031 -37.469 -30.625 1 53.09 79 LYS B CA 1
ATOM 4957 C C . LYS B 1 79 ? 18.266 -36.812 -29.266 1 53.09 79 LYS B C 1
ATOM 4959 O O . LYS B 1 79 ? 17.516 -37.031 -28.312 1 53.09 79 LYS B O 1
ATOM 4964 N N . VAL B 1 80 ? 19.328 -35.969 -29.234 1 55.03 80 VAL B N 1
ATOM 4965 C CA . VAL B 1 80 ? 19.719 -35.469 -27.922 1 55.03 80 VAL B CA 1
ATOM 4966 C C . VAL B 1 80 ? 19.156 -34.062 -27.75 1 55.03 80 VAL B C 1
ATOM 4968 O O . VAL B 1 80 ? 19.156 -33.5 -26.641 1 55.03 80 VAL B O 1
ATOM 4971 N N . ASN B 1 81 ? 18.297 -33.656 -28.609 1 54.09 81 ASN B N 1
ATOM 4972 C CA . ASN B 1 81 ? 17.672 -32.344 -28.531 1 54.09 81 ASN B CA 1
ATOM 4973 C C . ASN B 1 81 ? 18.641 -31.312 -27.969 1 54.09 81 ASN B C 1
ATOM 4975 O O . ASN B 1 81 ? 18.328 -30.656 -26.969 1 54.09 81 ASN B O 1
ATOM 4979 N N . ARG B 1 82 ? 19.891 -31.172 -28.562 1 61.72 82 ARG B N 1
ATOM 4980 C CA . ARG B 1 82 ? 20.922 -30.281 -27.984 1 61.72 82 ARG B CA 1
ATOM 4981 C C . ARG B 1 82 ? 20.625 -28.828 -28.344 1 61.72 82 ARG B C 1
ATOM 4983 O O . ARG B 1 82 ? 20.141 -28.531 -29.422 1 61.72 82 ARG B O 1
ATOM 4990 N N . ARG B 1 83 ? 20.781 -28 -27.312 1 60.94 83 ARG B N 1
ATOM 4991 C CA . ARG B 1 83 ? 20.734 -26.562 -27.562 1 60.94 83 ARG B CA 1
ATOM 4992 C C . ARG B 1 83 ? 22.031 -26.078 -28.188 1 60.94 83 ARG B C 1
ATOM 4994 O O . ARG B 1 83 ? 23.125 -26.469 -27.75 1 60.94 83 ARG B O 1
ATOM 5001 N N . ILE B 1 84 ? 22.031 -25.625 -29.359 1 54.03 84 ILE B N 1
ATOM 5002 C CA . ILE B 1 84 ? 23.203 -25.047 -30.016 1 54.03 84 ILE B CA 1
ATOM 5003 C C . ILE B 1 84 ? 23.156 -23.531 -29.906 1 54.03 84 ILE B C 1
ATOM 5005 O O . ILE B 1 84 ? 22.141 -22.906 -30.234 1 54.03 84 ILE B O 1
ATOM 5009 N N . TYR B 1 85 ? 24.047 -22.938 -29.125 1 53.28 85 TYR B N 1
ATOM 5010 C CA . TYR B 1 85 ? 24.203 -21.484 -29.078 1 53.28 85 TYR B CA 1
ATOM 5011 C C . TYR B 1 85 ? 25.5 -21.047 -29.75 1 53.28 85 TYR B C 1
ATOM 5013 O O . TYR B 1 85 ? 26.578 -21.438 -29.312 1 53.28 85 TYR B O 1
ATOM 5021 N N . LYS B 1 86 ? 25.578 -20.234 -30.75 1 50.88 86 LYS B N 1
ATOM 5022 C CA . LYS B 1 86 ? 26.688 -19.703 -31.516 1 50.88 86 LYS B CA 1
ATOM 5023 C C . LYS B 1 86 ? 27.609 -20.828 -32 1 50.88 86 LYS B C 1
ATOM 5025 O O . LYS B 1 86 ? 28.828 -20.75 -31.859 1 50.88 86 LYS B O 1
ATOM 5030 N N . GLY B 1 87 ? 27.078 -22 -32.344 1 53.59 87 GLY B N 1
ATOM 5031 C CA . GLY B 1 87 ? 27.844 -23.094 -32.906 1 53.59 87 GLY B CA 1
ATOM 5032 C C . GLY B 1 87 ? 28.359 -24.078 -31.891 1 53.59 87 GLY B C 1
ATOM 5033 O O . GLY B 1 87 ? 28.922 -25.109 -32.25 1 53.59 87 GLY B O 1
ATOM 5034 N N . LYS B 1 88 ? 28.188 -23.641 -30.641 1 57.16 88 LYS B N 1
ATOM 5035 C CA . LYS B 1 88 ? 28.672 -24.531 -29.594 1 57.16 88 LYS B CA 1
ATOM 5036 C C . LYS B 1 88 ? 27.516 -25.203 -28.844 1 57.16 88 LYS B C 1
ATOM 5038 O O . LYS B 1 88 ? 26.469 -24.578 -28.641 1 57.16 88 LYS B O 1
ATOM 5043 N N . VAL B 1 89 ? 27.703 -26.422 -28.609 1 62.69 89 VAL B N 1
ATOM 5044 C CA . VAL B 1 89 ? 26.703 -27.188 -27.875 1 62.69 89 VAL B CA 1
ATOM 5045 C C . VAL B 1 89 ? 26.641 -26.703 -26.438 1 62.69 89 VAL B C 1
ATOM 5047 O O . VAL B 1 89 ? 27.656 -26.578 -25.766 1 62.69 89 VAL B O 1
ATOM 5050 N N . LYS B 1 90 ? 25.469 -26.125 -26.062 1 67.81 90 LYS B N 1
ATOM 5051 C CA . LYS B 1 90 ? 25.25 -25.719 -24.672 1 67.81 90 LYS B CA 1
ATOM 5052 C C . LYS B 1 90 ? 24.375 -26.734 -23.938 1 67.81 90 LYS B C 1
ATOM 5054 O O . LYS B 1 90 ? 23.578 -27.438 -24.547 1 67.81 90 LYS B O 1
ATOM 5059 N N . SER B 1 91 ? 24.703 -26.812 -22.688 1 73.12 91 SER B N 1
ATOM 5060 C CA . SER B 1 91 ? 23.891 -27.688 -21.844 1 73.12 91 SER B CA 1
ATOM 5061 C C . SER B 1 91 ? 22.422 -27.281 -21.875 1 73.12 91 SER B C 1
ATOM 5063 O O . SER B 1 91 ? 22.094 -26.109 -21.797 1 73.12 91 SER B O 1
ATOM 5065 N N . LYS B 1 92 ? 21.562 -28.156 -22.172 1 73.12 92 LYS B N 1
ATOM 5066 C CA . LYS B 1 92 ? 20.125 -27.938 -22.219 1 73.12 92 LYS B CA 1
ATOM 5067 C C . LYS B 1 92 ? 19.562 -27.594 -20.844 1 73.12 92 LYS B C 1
ATOM 5069 O O . LYS B 1 92 ? 18.531 -26.938 -20.734 1 73.12 92 LYS B O 1
ATOM 5074 N N . LEU B 1 93 ? 20.281 -27.969 -19.844 1 77 93 LEU B N 1
ATOM 5075 C CA . LEU B 1 93 ? 19.734 -27.906 -18.5 1 77 93 LEU B CA 1
ATOM 5076 C C . LEU B 1 93 ? 20.328 -26.719 -17.719 1 77 93 LEU B C 1
ATOM 5078 O O . LEU B 1 93 ? 20.125 -26.609 -16.516 1 77 93 LEU B O 1
ATOM 5082 N N . ASP B 1 94 ? 20.969 -25.75 -18.453 1 76.81 94 ASP B N 1
ATOM 5083 C CA . ASP B 1 94 ? 21.578 -24.609 -17.781 1 76.81 94 ASP B CA 1
ATOM 5084 C C . ASP B 1 94 ? 20.625 -23.406 -17.781 1 76.81 94 ASP B C 1
ATOM 5086 O O . ASP B 1 94 ? 21 -22.328 -17.328 1 76.81 94 ASP B O 1
ATOM 5090 N N . ASP B 1 95 ? 19.469 -23.609 -18.109 1 78.81 95 ASP B N 1
ATOM 5091 C CA . ASP B 1 95 ? 18.5 -22.531 -18.234 1 78.81 95 ASP B CA 1
ATOM 5092 C C . ASP B 1 95 ? 17.969 -22.094 -16.875 1 78.81 95 ASP B C 1
ATOM 5094 O O . ASP B 1 95 ? 17.656 -20.922 -16.672 1 78.81 95 ASP B O 1
ATOM 5098 N N . VAL B 1 96 ? 17.828 -23.031 -15.93 1 84.44 96 VAL B N 1
ATOM 5099 C CA . VAL B 1 96 ? 17.328 -22.734 -14.602 1 84.44 96 VAL B CA 1
ATOM 5100 C C . VAL B 1 96 ? 18.359 -23.141 -13.547 1 84.44 96 VAL B C 1
ATOM 5102 O O . VAL B 1 96 ? 18.828 -24.281 -13.531 1 84.44 96 VAL B O 1
ATOM 5105 N N . LYS B 1 97 ? 18.781 -22.203 -12.828 1 85.31 97 LYS B N 1
ATOM 5106 C CA . LYS B 1 97 ? 19.75 -22.453 -11.766 1 85.31 97 LYS B CA 1
ATOM 5107 C C . LYS B 1 97 ? 19.156 -22.109 -10.398 1 85.31 97 LYS B C 1
ATOM 5109 O O . LYS B 1 97 ? 18.516 -21.078 -10.227 1 85.31 97 LYS B O 1
ATOM 5114 N N . PHE B 1 98 ? 19.281 -23.094 -9.5 1 91.94 98 PHE B N 1
ATOM 5115 C CA . PHE B 1 98 ? 18.797 -22.891 -8.141 1 91.94 98 PHE B CA 1
ATOM 5116 C C . PHE B 1 98 ? 19.922 -22.391 -7.242 1 91.94 98 PHE B C 1
ATOM 5118 O O . PHE B 1 98 ? 21.031 -22.922 -7.266 1 91.94 98 PHE B O 1
ATOM 5125 N N . GLU B 1 99 ? 19.688 -21.281 -6.516 1 91.94 99 GLU B N 1
ATOM 5126 C CA . GLU B 1 99 ? 20.656 -20.672 -5.605 1 91.94 99 GLU B CA 1
ATOM 5127 C C . GLU B 1 99 ? 19.984 -20.25 -4.297 1 91.94 99 GLU B C 1
ATOM 5129 O O . GLU B 1 99 ? 18.75 -20.219 -4.203 1 91.94 99 GLU B O 1
ATOM 5134 N N . HIS B 1 100 ? 20.844 -19.969 -3.361 1 93.56 100 HIS B N 1
ATOM 5135 C CA . HIS B 1 100 ? 20.312 -19.406 -2.123 1 93.56 100 HIS B CA 1
ATOM 5136 C C . HIS B 1 100 ? 19.703 -18.031 -2.363 1 93.56 100 HIS B C 1
ATOM 5138 O O . HIS B 1 100 ? 20.344 -17.141 -2.922 1 93.56 100 HIS B O 1
ATOM 5144 N N . ALA B 1 101 ? 18.406 -17.984 -2.039 1 92.38 101 ALA B N 1
ATOM 5145 C CA . ALA B 1 101 ? 17.703 -16.734 -2.248 1 92.38 101 ALA B CA 1
ATOM 5146 C C . ALA B 1 101 ? 16.578 -16.562 -1.233 1 92.38 101 ALA B C 1
ATOM 5148 O O . ALA B 1 101 ? 15.977 -17.547 -0.788 1 92.38 101 ALA B O 1
ATOM 5149 N N . HIS B 1 102 ? 16.375 -15.281 -0.882 1 91.12 102 HIS B N 1
ATOM 5150 C CA . HIS B 1 102 ? 15.234 -14.938 -0.042 1 91.12 102 HIS B CA 1
ATOM 5151 C C . HIS B 1 102 ? 14.102 -14.352 -0.871 1 91.12 102 HIS B C 1
ATOM 5153 O O . HIS B 1 102 ? 14.336 -13.797 -1.945 1 91.12 102 HIS B O 1
ATOM 5159 N N . SER B 1 103 ? 12.93 -14.547 -0.338 1 92.19 103 SER B N 1
ATOM 5160 C CA . SER B 1 103 ? 11.812 -13.859 -0.981 1 92.19 103 SER B CA 1
ATOM 5161 C C . SER B 1 103 ? 11.93 -12.352 -0.82 1 92.19 103 SER B C 1
ATOM 5163 O O . SER B 1 103 ? 12.359 -11.867 0.228 1 92.19 103 SER B O 1
ATOM 5165 N N . ILE B 1 104 ? 11.531 -11.664 -1.771 1 88.12 104 ILE B N 1
ATOM 5166 C CA . ILE B 1 104 ? 11.727 -10.219 -1.871 1 88.12 104 ILE B CA 1
ATOM 5167 C C . ILE B 1 104 ? 11.086 -9.531 -0.669 1 88.12 104 ILE B C 1
ATOM 5169 O O . ILE B 1 104 ? 11.633 -8.562 -0.139 1 88.12 104 ILE B O 1
ATOM 5173 N N . LEU B 1 105 ? 10 -9.922 -0.157 1 86.44 105 LEU B N 1
ATOM 5174 C CA . LEU B 1 105 ? 9.281 -9.281 0.938 1 86.44 105 LEU B CA 1
ATOM 5175 C C . LEU B 1 105 ? 9.953 -9.578 2.275 1 86.44 105 LEU B C 1
ATOM 5177 O O . LEU B 1 105 ? 9.672 -8.914 3.275 1 86.44 105 LEU B O 1
ATOM 5181 N N . ASP B 1 106 ? 10.852 -10.555 2.271 1 84.69 106 ASP B N 1
ATOM 5182 C CA . ASP B 1 106 ? 11.57 -10.914 3.492 1 84.69 106 ASP B CA 1
ATOM 5183 C C . ASP B 1 106 ? 12.977 -10.312 3.498 1 84.69 106 ASP B C 1
ATOM 5185 O O . ASP B 1 106 ? 13.711 -10.453 4.477 1 84.69 106 ASP B O 1
ATOM 5189 N N . GLU B 1 107 ? 13.328 -9.617 2.475 1 76 107 GLU B N 1
ATOM 5190 C CA . GLU B 1 107 ? 14.664 -9.047 2.373 1 76 107 GLU B CA 1
ATOM 5191 C C . GLU B 1 107 ? 14.812 -7.816 3.266 1 76 107 GLU B C 1
ATOM 5193 O O . GLU B 1 107 ? 13.891 -7.004 3.365 1 76 107 GLU B O 1
ATOM 5198 N N . VAL B 1 108 ? 15.984 -7.684 3.836 1 60.56 108 VAL B N 1
ATOM 5199 C CA . VAL B 1 108 ? 16.297 -6.613 4.773 1 60.56 108 VAL B CA 1
ATOM 5200 C C . VAL B 1 108 ? 16.156 -5.262 4.082 1 60.56 108 VAL B C 1
ATOM 5202 O O . VAL B 1 108 ? 15.617 -4.312 4.66 1 60.56 108 VAL B O 1
ATOM 5205 N N . ASP B 1 109 ? 16.656 -5.164 2.975 1 57.91 109 ASP B N 1
ATOM 5206 C CA . ASP B 1 109 ? 16.625 -3.902 2.242 1 57.91 109 ASP B CA 1
ATOM 5207 C C . ASP B 1 109 ? 15.188 -3.449 1.982 1 57.91 109 ASP B C 1
ATOM 5209 O O . ASP B 1 109 ? 14.891 -2.252 2.023 1 57.91 109 ASP B O 1
ATOM 5213 N N . THR B 1 110 ? 14.508 -4.344 1.764 1 56.44 110 THR B N 1
ATOM 5214 C CA . THR B 1 110 ? 13.102 -4.012 1.548 1 56.44 110 THR B CA 1
ATOM 5215 C C . THR B 1 110 ? 12.461 -3.506 2.836 1 56.44 110 THR B C 1
ATOM 5217 O O . THR B 1 110 ? 11.641 -2.588 2.809 1 56.44 110 THR B O 1
ATOM 5220 N N . THR B 1 111 ? 13.086 -3.855 3.873 1 57.41 111 THR B N 1
ATOM 5221 C CA . THR B 1 111 ? 12.492 -3.494 5.156 1 57.41 111 THR B CA 1
ATOM 5222 C C . THR B 1 111 ? 12.984 -2.121 5.609 1 57.41 111 THR B C 1
ATOM 5224 O O . THR B 1 111 ? 12.383 -1.503 6.492 1 57.41 111 THR B O 1
ATOM 5227 N N . LYS B 1 112 ? 13.875 -1.621 4.828 1 63.69 112 LYS B N 1
ATOM 5228 C CA . LYS B 1 112 ? 14.367 -0.283 5.148 1 63.69 112 LYS B CA 1
ATOM 5229 C C . LYS B 1 112 ? 13.867 0.743 4.137 1 63.69 112 LYS B C 1
ATOM 5231 O O . LYS B 1 112 ? 14.242 1.915 4.195 1 63.69 112 LYS B O 1
ATOM 5236 N N . SER B 1 113 ? 13.016 0.26 3.361 1 70.5 113 SER B N 1
ATOM 5237 C CA . SER B 1 113 ? 12.484 1.13 2.318 1 70.5 113 SER B CA 1
ATOM 5238 C C . SER B 1 113 ? 11.578 2.209 2.908 1 70.5 113 SER B C 1
ATOM 5240 O O . SER B 1 113 ? 10.961 2.004 3.953 1 70.5 113 SER B O 1
ATOM 5242 N N . LYS B 1 114 ? 11.586 3.326 2.258 1 75 114 LYS B N 1
ATOM 5243 C CA . LYS B 1 114 ? 10.75 4.461 2.648 1 75 114 LYS B CA 1
ATOM 5244 C C . LYS B 1 114 ? 9.266 4.129 2.506 1 75 114 LYS B C 1
ATOM 5246 O O . LYS B 1 114 ? 8.414 4.812 3.08 1 75 114 LYS B O 1
ATOM 5251 N N . TYR B 1 115 ? 8.992 3.023 1.824 1 75.75 115 TYR B N 1
ATOM 5252 C CA . TYR B 1 115 ? 7.582 2.73 1.583 1 75.75 115 TYR B CA 1
ATOM 5253 C C . TYR B 1 115 ? 7.133 1.518 2.391 1 75.75 115 TYR B C 1
ATOM 5255 O O . TYR B 1 115 ? 6.012 1.033 2.223 1 75.75 115 TYR B O 1
ATOM 5263 N N . LYS B 1 116 ? 7.922 1.084 3.307 1 79.44 116 LYS B N 1
ATOM 5264 C CA . LYS B 1 116 ? 7.578 -0.086 4.109 1 79.44 116 LYS B CA 1
ATOM 5265 C C . LYS B 1 116 ? 6.332 0.171 4.949 1 79.44 116 LYS B C 1
ATOM 5267 O O . LYS B 1 116 ? 5.488 -0.717 5.113 1 79.44 116 LYS B O 1
ATOM 5272 N N . GLY B 1 117 ? 6.254 1.342 5.402 1 84.75 117 GLY B N 1
ATOM 5273 C CA . GLY B 1 117 ? 5.113 1.694 6.234 1 84.75 117 GLY B CA 1
ATOM 5274 C C . GLY B 1 117 ? 3.785 1.562 5.512 1 84.75 117 GLY B C 1
ATOM 5275 O O . GLY B 1 117 ? 2.771 1.216 6.125 1 84.75 117 GLY B O 1
ATOM 5276 N N . PHE B 1 118 ? 3.807 1.759 4.184 1 85 118 PHE B N 1
ATOM 5277 C CA . PHE B 1 118 ? 2.586 1.603 3.402 1 85 118 PHE B CA 1
ATOM 5278 C C . PHE B 1 118 ? 2.182 0.136 3.318 1 85 118 PHE B C 1
ATOM 5280 O O . PHE B 1 118 ? 0.991 -0.185 3.305 1 85 118 PHE B O 1
ATOM 5287 N N . TYR B 1 119 ? 3.172 -0.673 3.266 1 85.69 119 TYR B N 1
ATOM 5288 C CA . TYR B 1 119 ? 2.906 -2.107 3.258 1 85.69 119 TYR B CA 1
ATOM 5289 C C . TYR B 1 119 ? 2.219 -2.543 4.547 1 85.69 119 TYR B C 1
ATOM 5291 O O . TYR B 1 119 ? 1.237 -3.289 4.508 1 85.69 119 TYR B O 1
ATOM 5299 N N . VAL B 1 120 ? 2.682 -2.023 5.645 1 86.12 120 VAL B N 1
ATOM 5300 C CA . VAL B 1 120 ? 2.084 -2.348 6.934 1 86.12 120 VAL B CA 1
ATOM 5301 C C . VAL B 1 120 ? 0.682 -1.752 7.02 1 86.12 120 VAL B C 1
ATOM 5303 O O . VAL B 1 120 ? -0.246 -2.4 7.512 1 86.12 120 VAL B O 1
ATOM 5306 N N . MET B 1 121 ? 0.588 -0.599 6.508 1 89.81 121 MET B N 1
ATOM 5307 C CA . MET B 1 121 ? -0.702 0.086 6.504 1 89.81 121 MET B CA 1
ATOM 5308 C C . MET B 1 121 ? -1.742 -0.717 5.73 1 89.81 121 MET B C 1
ATOM 5310 O O . MET B 1 121 ? -2.895 -0.818 6.152 1 89.81 121 MET B O 1
ATOM 5314 N N . ILE B 1 122 ? -1.349 -1.315 4.637 1 88.44 122 ILE B N 1
ATOM 5315 C CA . ILE B 1 122 ? -2.248 -2.1 3.799 1 88.44 122 ILE B CA 1
ATOM 5316 C C . ILE B 1 122 ? -2.771 -3.301 4.582 1 88.44 122 ILE B C 1
ATOM 5318 O O . ILE B 1 122 ? -3.98 -3.535 4.641 1 88.44 122 ILE B O 1
ATOM 5322 N N . TRP B 1 123 ? -1.884 -3.979 5.191 1 88.5 123 TRP B N 1
ATOM 5323 C CA . TRP B 1 123 ? -2.27 -5.168 5.941 1 88.5 123 TRP B CA 1
ATOM 5324 C C . TRP B 1 123 ? -3.166 -4.805 7.121 1 88.5 123 TRP B C 1
ATOM 5326 O O . TRP B 1 123 ? -4.117 -5.527 7.43 1 88.5 123 TRP B O 1
ATOM 5336 N N . PHE B 1 124 ? -2.85 -3.705 7.703 1 87.94 124 PHE B N 1
ATOM 5337 C CA . PHE B 1 124 ? -3.67 -3.268 8.828 1 87.94 124 PHE B CA 1
ATOM 5338 C C . PHE B 1 124 ? -5.07 -2.887 8.359 1 87.94 124 PHE B C 1
ATOM 5340 O O . PHE B 1 124 ? -6.062 -3.248 8.992 1 87.94 124 PHE B O 1
ATOM 5347 N N . SER B 1 125 ? -5.145 -2.164 7.305 1 90.56 125 SER B N 1
ATOM 5348 C CA . SER B 1 125 ? -6.434 -1.768 6.738 1 90.56 125 SER B CA 1
ATOM 5349 C C . SER B 1 125 ? -7.277 -2.984 6.379 1 90.56 125 SER B C 1
ATOM 5351 O O . SER B 1 125 ? -8.477 -3.014 6.645 1 90.56 125 SER B O 1
ATOM 5353 N N . ILE B 1 126 ? -6.637 -3.994 5.781 1 91.94 126 ILE B N 1
ATOM 5354 C CA . ILE B 1 126 ? -7.332 -5.223 5.414 1 91.94 126 ILE B CA 1
ATOM 5355 C C . ILE B 1 126 ? -7.84 -5.926 6.672 1 91.94 126 ILE B C 1
ATOM 5357 O O . ILE B 1 126 ? -8.992 -6.371 6.719 1 91.94 126 ILE B O 1
ATOM 5361 N N . ALA B 1 127 ? -7.035 -5.941 7.715 1 90.81 127 ALA B N 1
ATOM 5362 C CA . ALA B 1 127 ? -7.387 -6.633 8.953 1 90.81 127 ALA B CA 1
ATOM 5363 C C . ALA B 1 127 ? -8.57 -5.961 9.641 1 90.81 127 ALA B C 1
ATOM 5365 O O . ALA B 1 127 ? -9.516 -6.633 10.055 1 90.81 127 ALA B O 1
ATOM 5366 N N . VAL B 1 128 ? -8.539 -4.652 9.711 1 91.62 128 VAL B N 1
ATOM 5367 C CA . VAL B 1 128 ? -9.586 -3.922 10.422 1 91.62 128 VAL B CA 1
ATOM 5368 C C . VAL B 1 128 ? -10.898 -4.023 9.648 1 91.62 128 VAL B C 1
ATOM 5370 O O . VAL B 1 128 ? -11.961 -4.242 10.242 1 91.62 128 VAL B O 1
ATOM 5373 N N . THR B 1 129 ? -10.867 -3.895 8.391 1 91.38 129 THR B N 1
ATOM 5374 C CA . THR B 1 129 ? -12.062 -3.982 7.559 1 91.38 129 THR B CA 1
ATOM 5375 C C . THR B 1 129 ? -12.664 -5.383 7.625 1 91.38 129 THR B C 1
ATOM 5377 O O . THR B 1 129 ? -13.883 -5.535 7.73 1 91.38 129 THR B O 1
ATOM 5380 N N . ASN B 1 130 ? -11.805 -6.391 7.57 1 92.25 130 ASN B N 1
ATOM 5381 C CA . ASN B 1 130 ? -12.281 -7.766 7.633 1 92.25 130 ASN B CA 1
ATOM 5382 C C . ASN B 1 130 ? -12.852 -8.102 9.008 1 92.25 130 ASN B C 1
ATOM 5384 O O . ASN B 1 130 ? -13.805 -8.875 9.117 1 92.25 130 ASN B O 1
ATOM 5388 N N . LEU B 1 131 ? -12.211 -7.547 10.008 1 91.5 131 LEU B N 1
ATOM 5389 C CA . LEU B 1 131 ? -12.758 -7.73 11.352 1 91.5 131 LEU B CA 1
ATOM 5390 C C . LEU B 1 131 ? -14.164 -7.145 11.445 1 91.5 131 LEU B C 1
ATOM 5392 O O . LEU B 1 131 ? -15.062 -7.758 12.023 1 91.5 131 LEU B O 1
ATOM 5396 N N . ASP B 1 132 ? -14.312 -6.016 10.859 1 92.75 132 ASP B N 1
ATOM 5397 C CA . ASP B 1 132 ? -15.625 -5.371 10.82 1 92.75 132 ASP B CA 1
ATOM 5398 C C . ASP B 1 132 ? -16.641 -6.242 10.086 1 92.75 132 ASP B C 1
ATOM 5400 O O . ASP B 1 132 ? -17.734 -6.477 10.586 1 92.75 132 ASP B O 1
ATOM 5404 N N . PHE B 1 133 ? -16.25 -6.797 8.945 1 90.25 133 PHE B N 1
ATOM 5405 C CA . PHE B 1 133 ? -17.125 -7.66 8.156 1 90.25 133 PHE B CA 1
ATOM 5406 C C . PHE B 1 133 ? -17.484 -8.922 8.93 1 90.25 133 PHE B C 1
ATOM 5408 O O . PHE B 1 133 ? -18.641 -9.336 8.953 1 90.25 133 PHE B O 1
ATOM 5415 N N . MET B 1 134 ? -16.516 -9.438 9.555 1 90.62 134 MET B N 1
ATOM 5416 C CA . MET B 1 134 ? -16.703 -10.688 10.281 1 90.62 134 MET B CA 1
ATOM 5417 C C . MET B 1 134 ? -17.656 -10.508 11.453 1 90.62 134 MET B C 1
ATOM 5419 O O . MET B 1 134 ? -18.578 -11.297 11.625 1 90.62 134 MET B O 1
ATOM 5423 N N . VAL B 1 135 ? -17.453 -9.484 12.219 1 92 135 VAL B N 1
ATOM 5424 C CA . VAL B 1 135 ? -18.281 -9.234 13.398 1 92 135 VAL B CA 1
ATOM 5425 C C . VAL B 1 135 ? -19.719 -8.93 12.977 1 92 135 VAL B C 1
ATOM 5427 O O . VAL B 1 135 ? -20.656 -9.477 13.555 1 92 135 VAL B O 1
ATOM 5430 N N . ASN B 1 136 ? -19.875 -8.156 11.977 1 90.06 136 ASN B N 1
ATOM 5431 C CA . ASN B 1 136 ? -21.219 -7.828 11.508 1 90.06 136 ASN B CA 1
ATOM 5432 C C . ASN B 1 136 ? -21.922 -9.055 10.938 1 90.06 136 ASN B C 1
ATOM 5434 O O . ASN B 1 136 ? -23.125 -9.242 11.148 1 90.06 136 ASN B O 1
ATOM 5438 N N . HIS B 1 137 ? -21.234 -9.844 10.289 1 89.12 137 HIS B N 1
ATOM 5439 C CA . HIS B 1 137 ? -21.812 -11.07 9.766 1 89.12 137 HIS B CA 1
ATOM 5440 C C . HIS B 1 137 ? -22.234 -12.008 10.898 1 89.12 137 HIS B C 1
ATOM 5442 O O . HIS B 1 137 ? -23.312 -12.602 10.844 1 89.12 137 HIS B O 1
ATOM 5448 N N . LEU B 1 138 ? -21.391 -12.117 11.891 1 89.56 138 LEU B N 1
ATOM 5449 C CA . LEU B 1 138 ? -21.672 -12.969 13.039 1 89.56 138 LEU B CA 1
ATOM 5450 C C . LEU B 1 138 ? -22.922 -12.484 13.781 1 89.56 138 LEU B C 1
ATOM 5452 O O . LEU B 1 138 ? -23.734 -13.297 14.227 1 89.56 138 LEU B O 1
ATOM 5456 N N . LEU B 1 139 ? -23.062 -11.234 13.859 1 90.88 139 LEU B N 1
ATOM 5457 C CA . LEU B 1 139 ? -24.203 -10.656 14.562 1 90.88 139 LEU B CA 1
ATOM 5458 C C . LEU B 1 139 ? -25.484 -10.836 13.758 1 90.88 139 LEU B C 1
ATOM 5460 O O . LEU B 1 139 ? -26.562 -11.047 14.328 1 90.88 139 LEU B O 1
ATOM 5464 N N . GLU B 1 140 ? -25.375 -10.82 12.453 1 89.44 140 GLU B N 1
ATOM 5465 C CA . GLU B 1 140 ? -26.547 -10.906 11.609 1 89.44 140 GLU B CA 1
ATOM 5466 C C . GLU B 1 140 ? -26.906 -12.352 11.305 1 89.44 140 GLU B C 1
ATOM 5468 O O . GLU B 1 140 ? -28.094 -12.711 11.25 1 89.44 140 GLU B O 1
ATOM 5473 N N . HIS B 1 141 ? -25.891 -13.227 11.117 1 89.62 141 HIS B N 1
ATOM 5474 C CA . HIS B 1 141 ? -26.156 -14.562 10.609 1 89.62 141 HIS B CA 1
ATOM 5475 C C . HIS B 1 141 ? -25.625 -15.633 11.555 1 89.62 141 HIS B C 1
ATOM 5477 O O . HIS B 1 141 ? -25.844 -16.828 11.328 1 89.62 141 HIS B O 1
ATOM 5483 N N . GLY B 1 142 ? -24.953 -15.164 12.633 1 88.12 142 GLY B N 1
ATOM 5484 C CA . GLY B 1 142 ? -24.312 -16.141 13.508 1 88.12 142 GLY B CA 1
ATOM 5485 C C . GLY B 1 142 ? -23.094 -16.797 12.891 1 88.12 142 GLY B C 1
ATOM 5486 O O . GLY B 1 142 ? -22.312 -16.125 12.195 1 88.12 142 GLY B O 1
ATOM 5487 N N . LEU B 1 143 ? -22.891 -18.031 13.102 1 84.44 143 LEU B N 1
ATOM 5488 C CA . LEU B 1 143 ? -21.703 -18.734 12.617 1 84.44 143 LEU B CA 1
ATOM 5489 C C . LEU B 1 143 ? -21.984 -19.391 11.266 1 84.44 143 LEU B C 1
ATOM 5491 O O . LEU B 1 143 ? -21.125 -20.078 10.719 1 84.44 143 LEU B O 1
ATOM 5495 N N . GLU B 1 144 ? -23.141 -19.141 10.711 1 85.94 144 GLU B N 1
ATOM 5496 C CA . GLU B 1 144 ? -23.516 -19.719 9.422 1 85.94 144 GLU B CA 1
ATOM 5497 C C . GLU B 1 144 ? -22.734 -19.062 8.281 1 85.94 144 GLU B C 1
ATOM 5499 O O . GLU B 1 144 ? -22.688 -17.844 8.188 1 85.94 144 GLU B O 1
ATOM 5504 N N . SER B 1 145 ? -22.062 -19.875 7.527 1 88.75 145 SER B N 1
ATOM 5505 C CA . SER B 1 145 ? -21.312 -19.406 6.367 1 88.75 145 SER B CA 1
ATOM 5506 C C . SER B 1 145 ? -21.422 -20.391 5.203 1 88.75 145 SER B C 1
ATOM 5508 O O . SER B 1 145 ? -21.031 -21.547 5.324 1 88.75 145 SER B O 1
ATOM 5510 N N . ASP B 1 146 ? -21.906 -19.922 4.09 1 90.69 146 ASP B N 1
ATOM 5511 C CA . ASP B 1 146 ? -22.016 -20.75 2.885 1 90.69 146 ASP B CA 1
ATOM 5512 C C . ASP B 1 146 ? -20.656 -21.172 2.373 1 90.69 146 ASP B C 1
ATOM 5514 O O . ASP B 1 146 ? -20.484 -22.297 1.885 1 90.69 146 ASP B O 1
ATOM 5518 N N . ILE B 1 147 ? -19.781 -20.312 2.518 1 91 147 ILE B N 1
ATOM 5519 C CA . ILE B 1 147 ? -18.438 -20.578 2.025 1 91 147 ILE B CA 1
ATOM 5520 C C . ILE B 1 147 ? -17.781 -21.656 2.891 1 91 147 ILE B C 1
ATOM 5522 O O . ILE B 1 147 ? -17.203 -22.609 2.373 1 91 147 ILE B O 1
ATOM 5526 N N . LEU B 1 148 ? -17.891 -21.484 4.199 1 89.31 148 LEU B N 1
ATOM 5527 C CA . LEU B 1 148 ? -17.312 -22.484 5.102 1 89.31 148 LEU B CA 1
ATOM 5528 C C . LEU B 1 148 ? -18 -23.828 4.934 1 89.31 148 LEU B C 1
ATOM 5530 O O . LEU B 1 148 ? -17.344 -24.875 5.004 1 89.31 148 LEU B O 1
ATOM 5534 N N . ALA B 1 149 ? -19.281 -23.781 4.746 1 91.19 149 ALA B N 1
ATOM 5535 C CA . ALA B 1 149 ? -20.031 -25.016 4.52 1 91.19 149 ALA B CA 1
ATOM 5536 C C . ALA B 1 149 ? -19.562 -25.703 3.24 1 91.19 149 ALA B C 1
ATOM 5538 O O . ALA B 1 149 ? -19.406 -26.922 3.215 1 91.19 149 ALA B O 1
ATOM 5539 N N . THR B 1 150 ? -19.359 -24.938 2.266 1 91.06 150 THR B N 1
ATOM 5540 C CA . THR B 1 150 ? -18.891 -25.484 0.996 1 91.06 150 THR B CA 1
ATOM 5541 C C . THR B 1 150 ? -17.484 -26.047 1.135 1 91.06 150 THR B C 1
ATOM 5543 O O . THR B 1 150 ? -17.188 -27.109 0.593 1 91.06 150 THR B O 1
ATOM 5546 N N . MET B 1 151 ? -16.688 -25.391 1.845 1 89.38 151 MET B N 1
ATOM 5547 C CA . MET B 1 151 ? -15.312 -25.828 2.049 1 89.38 151 MET B CA 1
ATOM 5548 C C . MET B 1 151 ? -15.258 -27.094 2.879 1 89.38 151 MET B C 1
ATOM 5550 O O . MET B 1 151 ? -14.367 -27.938 2.695 1 89.38 151 MET B O 1
ATOM 5554 N N . GLY B 1 152 ? -16.156 -27.281 3.758 1 89.75 152 GLY B N 1
ATOM 5555 C CA . GLY B 1 152 ? -16.172 -28.422 4.648 1 89.75 152 GLY B CA 1
ATOM 5556 C C . GLY B 1 152 ? -16.844 -29.641 4.035 1 89.75 152 GLY B C 1
ATOM 5557 O O . GLY B 1 152 ? -16.594 -30.766 4.453 1 89.75 152 GLY B O 1
ATOM 5558 N N . LYS B 1 153 ? -17.562 -29.359 3.049 1 92.38 153 LYS B N 1
ATOM 5559 C CA . LYS B 1 153 ? -18.266 -30.453 2.406 1 92.38 153 LYS B CA 1
ATOM 5560 C C . LYS B 1 153 ? -17.281 -31.406 1.727 1 92.38 153 LYS B C 1
ATOM 5562 O O . LYS B 1 153 ? -16.438 -30.984 0.95 1 92.38 153 LYS B O 1
ATOM 5567 N N . ASP B 1 154 ? -17.297 -32.719 2.041 1 94.5 154 ASP B N 1
ATOM 5568 C CA . ASP B 1 154 ? -16.547 -33.812 1.439 1 94.5 154 ASP B CA 1
ATOM 5569 C C . ASP B 1 154 ? -15.039 -33.625 1.636 1 94.5 154 ASP B C 1
ATOM 5571 O O . ASP B 1 154 ? -14.242 -34 0.778 1 94.5 154 ASP B O 1
ATOM 5575 N N . LEU B 1 155 ? -14.703 -32.938 2.68 1 93.38 155 LEU B N 1
ATOM 5576 C CA . LEU B 1 155 ? -13.305 -32.594 2.926 1 93.38 155 LEU B CA 1
ATOM 5577 C C . LEU B 1 155 ? -12.438 -33.844 2.984 1 93.38 155 LEU B C 1
ATOM 5579 O O . LEU B 1 155 ? -11.352 -33.875 2.404 1 93.38 155 LEU B O 1
ATOM 5583 N N . THR B 1 156 ? -12.914 -34.875 3.633 1 95.62 156 THR B N 1
ATOM 5584 C CA . THR B 1 156 ? -12.148 -36.094 3.771 1 95.62 156 THR B CA 1
ATOM 5585 C C . THR B 1 156 ? -12 -36.812 2.424 1 95.62 156 THR B C 1
ATOM 5587 O O . THR B 1 156 ? -10.93 -37.312 2.096 1 95.62 156 THR B O 1
ATOM 5590 N N . ALA B 1 157 ? -13.039 -36.781 1.693 1 96.5 157 ALA B N 1
ATOM 5591 C CA . ALA B 1 157 ? -12.992 -37.375 0.372 1 96.5 157 ALA B CA 1
ATOM 5592 C C . ALA B 1 157 ? -12.031 -36.656 -0.552 1 96.5 157 ALA B C 1
ATOM 5594 O O . ALA B 1 157 ? -11.297 -37.25 -1.325 1 96.5 157 ALA B O 1
ATOM 5595 N N . VAL B 1 158 ? -12.094 -35.406 -0.48 1 97.06 158 VAL B N 1
ATOM 5596 C CA . VAL B 1 158 ? -11.188 -34.562 -1.282 1 97.06 158 VAL B CA 1
ATOM 5597 C C . VAL B 1 158 ? -9.742 -34.844 -0.873 1 97.06 158 VAL B C 1
ATOM 5599 O O . VAL B 1 158 ? -8.867 -35 -1.728 1 97.06 158 VAL B O 1
ATOM 5602 N N . ALA B 1 159 ? -9.5 -34.969 0.444 1 96.94 159 ALA B N 1
ATOM 5603 C CA . ALA B 1 159 ? -8.156 -35.219 0.951 1 96.94 159 ALA B CA 1
ATOM 5604 C C . ALA B 1 159 ? -7.652 -36.594 0.506 1 96.94 159 ALA B C 1
ATOM 5606 O O . ALA B 1 159 ? -6.488 -36.75 0.127 1 96.94 159 ALA B O 1
ATOM 5607 N N . LEU B 1 160 ? -8.5 -37.531 0.517 1 97.38 160 LEU B N 1
ATOM 5608 C CA . LEU B 1 160 ? -8.125 -38.875 0.118 1 97.38 160 LEU B CA 1
ATOM 5609 C C . LEU B 1 160 ? -7.859 -38.969 -1.381 1 97.38 160 LEU B C 1
ATOM 5611 O O . LEU B 1 160 ? -6.961 -39.688 -1.822 1 97.38 160 LEU B O 1
ATOM 5615 N N . THR B 1 161 ? -8.664 -38.25 -2.078 1 97.62 161 THR B N 1
ATOM 5616 C CA . THR B 1 161 ? -8.43 -38.188 -3.516 1 97.62 161 THR B CA 1
ATOM 5617 C C . THR B 1 161 ? -7.086 -37.531 -3.812 1 97.62 161 THR B C 1
ATOM 5619 O O . THR B 1 161 ? -6.348 -37.969 -4.688 1 97.62 161 THR B O 1
ATOM 5622 N N . ASP B 1 162 ? -6.809 -36.5 -3.092 1 97.75 162 ASP B N 1
ATOM 5623 C CA . ASP B 1 162 ? -5.527 -35.812 -3.25 1 97.75 162 ASP B CA 1
ATOM 5624 C C . ASP B 1 162 ? -4.363 -36.75 -2.918 1 97.75 162 ASP B C 1
ATOM 5626 O O . ASP B 1 162 ? -3.344 -36.75 -3.609 1 97.75 162 ASP B O 1
ATOM 5630 N N . LEU B 1 163 ? -4.523 -37.562 -1.904 1 97.94 163 LEU B N 1
ATOM 5631 C CA . LEU B 1 163 ? -3.498 -38.531 -1.521 1 97.94 163 LEU B CA 1
ATOM 5632 C C . LEU B 1 163 ? -3.314 -39.594 -2.602 1 97.94 163 LEU B C 1
ATOM 5634 O O . LEU B 1 163 ? -2.186 -39.969 -2.924 1 97.94 163 LEU B O 1
ATOM 5638 N N . ALA B 1 164 ? -4.395 -40 -3.125 1 98 164 ALA B N 1
ATOM 5639 C CA . ALA B 1 164 ? -4.332 -40.969 -4.215 1 98 164 ALA B CA 1
ATOM 5640 C C . ALA B 1 164 ? -3.619 -40.375 -5.43 1 98 164 ALA B C 1
ATOM 5642 O O . ALA B 1 164 ? -2.846 -41.094 -6.094 1 98 164 ALA B O 1
ATOM 5643 N N . MET B 1 165 ? -3.938 -39.219 -5.699 1 98.06 165 MET B N 1
ATOM 5644 C CA . MET B 1 165 ? -3.285 -38.5 -6.797 1 98.06 165 MET B CA 1
ATOM 5645 C C . MET B 1 165 ? -1.779 -38.438 -6.574 1 98.06 165 MET B C 1
ATOM 5647 O O . MET B 1 165 ? -0.997 -38.719 -7.484 1 98.06 165 MET B O 1
ATOM 5651 N N . TYR B 1 166 ? -1.4 -38.125 -5.379 1 98.19 166 TYR B N 1
ATOM 5652 C CA . TYR B 1 166 ? 0.013 -38 -5.039 1 98.19 166 TYR B CA 1
ATOM 5653 C C . TYR B 1 166 ? 0.72 -39.344 -5.191 1 98.19 166 TYR B C 1
ATOM 5655 O O . TYR B 1 166 ? 1.805 -39.438 -5.773 1 98.19 166 TYR B O 1
ATOM 5663 N N . LEU B 1 167 ? 0.126 -40.344 -4.711 1 98.19 167 LEU B N 1
ATOM 5664 C CA . LEU B 1 167 ? 0.733 -41.688 -4.758 1 98.19 167 LEU B CA 1
ATOM 5665 C C . LEU B 1 167 ? 0.843 -42.188 -6.195 1 98.19 167 LEU B C 1
ATOM 5667 O O . LEU B 1 167 ? 1.782 -42.906 -6.535 1 98.19 167 LEU B O 1
ATOM 5671 N N . SER B 1 168 ? -0.05 -41.75 -7 1 98.38 168 SER B N 1
ATOM 5672 C CA . SER B 1 168 ? -0.054 -42.188 -8.398 1 98.38 168 SER B CA 1
ATOM 5673 C C . SER B 1 168 ? 1.131 -41.594 -9.156 1 98.38 168 SER B C 1
ATOM 5675 O O . SER B 1 168 ? 1.512 -42.094 -10.219 1 98.38 168 SER B O 1
ATOM 5677 N N . MET B 1 169 ? 1.756 -40.531 -8.625 1 98.38 169 MET B N 1
ATOM 5678 C CA . MET B 1 169 ? 2.893 -39.906 -9.281 1 98.38 169 MET B CA 1
ATOM 5679 C C . MET B 1 169 ? 4.07 -40.875 -9.391 1 98.38 169 MET B C 1
ATOM 5681 O O . MET B 1 169 ? 4.887 -40.75 -10.312 1 98.38 169 MET B O 1
ATOM 5685 N N . TYR B 1 170 ? 4.156 -41.844 -8.508 1 98.38 170 TYR B N 1
ATOM 5686 C CA . TYR B 1 170 ? 5.336 -42.688 -8.375 1 98.38 170 TYR B CA 1
ATOM 5687 C C . TYR B 1 170 ? 5.438 -43.656 -9.539 1 98.38 170 TYR B C 1
ATOM 5689 O O . TYR B 1 170 ? 6.453 -44.344 -9.695 1 98.38 170 TYR B O 1
ATOM 5697 N N . PHE B 1 171 ? 4.41 -43.688 -10.367 1 98.38 171 PHE B N 1
ATOM 5698 C CA . PHE B 1 171 ? 4.477 -44.469 -11.586 1 98.38 171 PHE B CA 1
ATOM 5699 C C . PHE B 1 171 ? 5.676 -44.062 -12.438 1 98.38 171 PHE B C 1
ATOM 5701 O O . PHE B 1 171 ? 6.312 -44.906 -13.07 1 98.38 171 PHE B O 1
ATOM 5708 N N . VAL B 1 172 ? 6.027 -42.812 -12.438 1 98.25 172 VAL B N 1
ATOM 5709 C CA . VAL B 1 172 ? 7.113 -42.344 -13.289 1 98.25 172 VAL B CA 1
ATOM 5710 C C . VAL B 1 172 ? 8.445 -42.875 -12.758 1 98.25 172 VAL B C 1
ATOM 5712 O O . VAL B 1 172 ? 9.398 -43.062 -13.523 1 98.25 172 VAL B O 1
ATOM 5715 N N . VAL B 1 173 ? 8.578 -43.031 -11.453 1 98.38 173 VAL B N 1
ATOM 5716 C CA . VAL B 1 173 ? 9.773 -43.625 -10.875 1 98.38 173 VAL B CA 1
ATOM 5717 C C . VAL B 1 173 ? 9.906 -45.094 -11.328 1 98.38 173 VAL B C 1
ATOM 5719 O O . VAL B 1 173 ? 11.008 -45.531 -11.648 1 98.38 173 VAL B O 1
ATOM 5722 N N . VAL B 1 174 ? 8.789 -45.781 -11.352 1 98.12 174 VAL B N 1
ATOM 5723 C CA . VAL B 1 174 ? 8.773 -47.188 -11.797 1 98.12 174 VAL B CA 1
ATOM 5724 C C . VAL B 1 174 ? 9.258 -47.25 -13.242 1 98.12 174 VAL B C 1
ATOM 5726 O O . VAL B 1 174 ? 10.031 -48.156 -13.594 1 98.12 174 VAL B O 1
ATOM 5729 N N . VAL B 1 175 ? 8.812 -46.312 -14.047 1 98 175 VAL B N 1
ATOM 5730 C CA . VAL B 1 175 ? 9.242 -46.281 -15.445 1 98 175 VAL B CA 1
ATOM 5731 C C . VAL B 1 175 ? 10.75 -46.062 -15.516 1 98 175 VAL B C 1
ATOM 5733 O O . VAL B 1 175 ? 11.445 -46.781 -16.266 1 98 175 VAL B O 1
ATOM 5736 N N . GLN B 1 176 ? 11.258 -45.156 -14.773 1 97.88 176 GLN B N 1
ATOM 5737 C CA . GLN B 1 176 ? 12.695 -44.875 -14.773 1 97.88 176 GLN B CA 1
ATOM 5738 C C . GLN B 1 176 ? 13.492 -46.062 -14.266 1 97.88 176 GLN B C 1
ATOM 5740 O O . GLN B 1 176 ? 14.578 -46.344 -14.781 1 97.88 176 GLN B O 1
ATOM 5745 N N . LYS B 1 177 ? 12.984 -46.719 -13.289 1 97.12 177 LYS B N 1
ATOM 5746 C CA . LYS B 1 177 ? 13.648 -47.938 -12.781 1 97.12 177 LYS B CA 1
ATOM 5747 C C . LYS B 1 177 ? 13.633 -49.062 -13.82 1 97.12 177 LYS B C 1
ATOM 5749 O O . LYS B 1 177 ? 14.586 -49.812 -13.93 1 97.12 177 LYS B O 1
ATOM 5754 N N . ALA B 1 178 ? 12.578 -49.156 -14.57 1 97.19 178 ALA B N 1
ATOM 5755 C CA . ALA B 1 178 ? 12.5 -50.125 -15.656 1 97.19 178 ALA B CA 1
ATOM 5756 C C . ALA B 1 178 ? 13.555 -49.844 -16.719 1 97.19 178 ALA B C 1
ATOM 5758 O O . ALA B 1 178 ? 14.125 -50.781 -17.297 1 97.19 178 ALA B O 1
ATOM 5759 N N . ILE B 1 179 ? 13.781 -48.625 -16.969 1 96.31 179 ILE B N 1
ATOM 5760 C CA . ILE B 1 179 ? 14.805 -48.25 -17.922 1 96.31 179 ILE B CA 1
ATOM 5761 C C . ILE B 1 179 ? 16.188 -48.562 -17.375 1 96.31 179 ILE B C 1
ATOM 5763 O O . ILE B 1 179 ? 17.047 -49.094 -18.078 1 96.31 179 ILE B O 1
ATOM 5767 N N . CYS B 1 180 ? 16.344 -48.281 -16.109 1 94.94 180 CYS B N 1
ATOM 5768 C CA . CYS B 1 180 ? 17.625 -48.531 -15.445 1 94.94 180 CYS B CA 1
ATOM 5769 C C . CYS B 1 180 ? 17.953 -50.031 -15.492 1 94.94 180 CYS B C 1
ATOM 5771 O O . CYS B 1 180 ? 19.109 -50.406 -15.633 1 94.94 180 CYS B O 1
ATOM 5773 N N . CYS B 1 181 ? 16.906 -50.844 -15.461 1 94.88 181 CYS B N 1
ATOM 5774 C CA . CYS B 1 181 ? 17.094 -52.312 -15.477 1 94.88 181 CYS B CA 1
ATOM 5775 C C . CYS B 1 181 ? 17.219 -52.844 -16.906 1 94.88 181 CYS B C 1
ATOM 5777 O O . CYS B 1 181 ? 17.484 -54 -17.109 1 94.88 181 CYS B O 1
ATOM 5779 N N . GLY B 1 182 ? 17 -52 -17.828 1 92.69 182 GLY B N 1
ATOM 5780 C CA . GLY B 1 182 ? 17.188 -52.375 -19.219 1 92.69 182 GLY B CA 1
ATOM 5781 C C . GLY B 1 182 ? 15.961 -53.031 -19.844 1 92.69 182 GLY B C 1
ATOM 5782 O O . GLY B 1 182 ? 16.031 -53.625 -20.922 1 92.69 182 GLY B O 1
ATOM 5783 N N . TRP B 1 183 ? 14.844 -52.938 -19.203 1 94.69 183 TRP B N 1
ATOM 5784 C CA . TRP B 1 183 ? 13.617 -53.531 -19.734 1 94.69 183 TRP B CA 1
ATOM 5785 C C . TRP B 1 183 ? 13.078 -52.719 -20.906 1 94.69 183 TRP B C 1
ATOM 5787 O O . TRP B 1 183 ? 12.508 -53.281 -21.844 1 94.69 183 TRP B O 1
ATOM 5797 N N . ILE B 1 184 ? 13.219 -51.406 -20.797 1 94.31 184 ILE B N 1
ATOM 5798 C CA . ILE B 1 184 ? 12.812 -50.5 -21.859 1 94.31 184 ILE B CA 1
ATOM 5799 C C . ILE B 1 184 ? 13.844 -49.375 -21.984 1 94.31 184 ILE B C 1
ATOM 5801 O O . ILE B 1 184 ? 14.703 -49.219 -21.125 1 94.31 184 ILE B O 1
ATOM 5805 N N . THR B 1 185 ? 13.828 -48.719 -23.109 1 93 185 THR B N 1
ATOM 5806 C CA . THR B 1 185 ? 14.703 -47.562 -23.328 1 93 185 THR B CA 1
ATOM 5807 C C . THR B 1 185 ? 13.891 -46.281 -23.344 1 93 185 THR B C 1
ATOM 5809 O O . THR B 1 185 ? 12.703 -46.281 -23.672 1 93 185 THR B O 1
ATOM 5812 N N . TRP B 1 186 ? 14.5 -45.188 -22.938 1 93.81 186 TRP B N 1
ATOM 5813 C CA . TRP B 1 186 ? 13.805 -43.906 -22.938 1 93.81 186 TRP B CA 1
ATOM 5814 C C . TRP B 1 186 ? 13.375 -43.5 -24.344 1 93.81 186 TRP B C 1
ATOM 5816 O O . TRP B 1 186 ? 12.227 -43.125 -24.562 1 93.81 186 TRP B O 1
ATOM 5826 N N . HIS B 1 187 ? 14.266 -43.594 -25.266 1 87.94 187 HIS B N 1
ATOM 5827 C CA . HIS B 1 187 ? 14.008 -43.156 -26.625 1 87.94 187 HIS B CA 1
ATOM 5828 C C . HIS B 1 187 ? 13 -44.094 -27.312 1 87.94 187 HIS B C 1
ATOM 5830 O O . HIS B 1 187 ? 12.297 -43.656 -28.234 1 87.94 187 HIS B O 1
ATOM 5836 N N . GLY B 1 188 ? 12.938 -45.25 -26.906 1 87.56 188 GLY B N 1
ATOM 5837 C CA . GLY B 1 188 ? 12.008 -46.219 -27.5 1 87.56 188 GLY B CA 1
ATOM 5838 C C . GLY B 1 188 ? 10.594 -46.062 -26.984 1 87.56 188 GLY B C 1
ATOM 5839 O O . GLY B 1 188 ? 9.75 -45.406 -27.625 1 87.56 188 GLY B O 1
ATOM 5840 N N . SER B 1 189 ? 10.398 -46.531 -25.781 1 92.44 189 SER B N 1
ATOM 5841 C CA . SER B 1 189 ? 9.031 -46.562 -25.281 1 92.44 189 SER B CA 1
ATOM 5842 C C . SER B 1 189 ? 8.891 -45.719 -24 1 92.44 189 SER B C 1
ATOM 5844 O O . SER B 1 189 ? 7.785 -45.375 -23.609 1 92.44 189 SER B O 1
ATOM 5846 N N . GLY B 1 190 ? 9.992 -45.375 -23.453 1 94.31 190 GLY B N 1
ATOM 5847 C CA . GLY B 1 190 ? 9.953 -44.719 -22.156 1 94.31 190 GLY B CA 1
ATOM 5848 C C . GLY B 1 190 ? 9.234 -43.406 -22.188 1 94.31 190 GLY B C 1
ATOM 5849 O O . GLY B 1 190 ? 8.344 -43.125 -21.375 1 94.31 190 GLY B O 1
ATOM 5850 N N . TRP B 1 191 ? 9.609 -42.531 -23.125 1 93.69 191 TRP B N 1
ATOM 5851 C CA . TRP B 1 191 ? 9.008 -41.188 -23.219 1 93.69 191 TRP B CA 1
ATOM 5852 C C . TRP B 1 191 ? 7.531 -41.281 -23.578 1 93.69 191 TRP B C 1
ATOM 5854 O O . TRP B 1 191 ? 6.719 -40.5 -23.109 1 93.69 191 TRP B O 1
ATOM 5864 N N . LEU B 1 192 ? 7.133 -42.25 -24.359 1 95.31 192 LEU B N 1
ATOM 5865 C CA . LEU B 1 192 ? 5.75 -42.438 -24.797 1 95.31 192 LEU B CA 1
ATOM 5866 C C . LEU B 1 192 ? 4.871 -42.906 -23.641 1 95.31 192 LEU B C 1
ATOM 5868 O O . LEU B 1 192 ? 3.758 -42.375 -23.453 1 95.31 192 LEU B O 1
ATOM 5872 N N . VAL B 1 193 ? 5.391 -43.875 -22.938 1 96.94 193 VAL B N 1
ATOM 5873 C CA . VAL B 1 193 ? 4.648 -44.406 -21.797 1 96.94 193 VAL B CA 1
ATOM 5874 C C . VAL B 1 193 ? 4.449 -43.281 -20.766 1 96.94 193 VAL B C 1
ATOM 5876 O O . VAL B 1 193 ? 3.361 -43.156 -20.203 1 96.94 193 VAL B O 1
ATOM 5879 N N . THR B 1 194 ? 5.48 -42.562 -20.531 1 97.25 194 THR B N 1
ATOM 5880 C CA . THR B 1 194 ? 5.414 -41.469 -19.562 1 97.25 194 THR B CA 1
ATOM 5881 C C . THR B 1 194 ? 4.406 -40.406 -20 1 97.25 194 THR B C 1
ATOM 5883 O O . THR B 1 194 ? 3.557 -39.969 -19.219 1 97.25 194 THR B O 1
ATOM 5886 N N . SER B 1 195 ? 4.445 -40 -21.234 1 96.62 195 SER B N 1
ATOM 5887 C CA . SER B 1 195 ? 3.545 -38.969 -21.766 1 96.62 195 SER B CA 1
ATOM 5888 C C . SER B 1 195 ? 2.098 -39.438 -21.75 1 96.62 195 SER B C 1
ATOM 5890 O O . SER B 1 195 ? 1.188 -38.688 -21.422 1 96.62 195 SER B O 1
ATOM 5892 N N . ALA B 1 196 ? 1.873 -40.688 -22.078 1 97.44 196 ALA B N 1
ATOM 5893 C CA . ALA B 1 196 ? 0.532 -41.25 -22.047 1 97.44 196 ALA B CA 1
ATOM 5894 C C . ALA B 1 196 ? -0.004 -41.312 -20.609 1 97.44 196 ALA B C 1
ATOM 5896 O O . ALA B 1 196 ? -1.182 -41.031 -20.375 1 97.44 196 ALA B O 1
ATOM 5897 N N . TYR B 1 197 ? 0.856 -41.625 -19.734 1 98.19 197 TYR B N 1
ATOM 5898 C CA . TYR B 1 197 ? 0.448 -41.688 -18.328 1 98.19 197 TYR B CA 1
ATOM 5899 C C . TYR B 1 197 ? 0.11 -40.312 -17.812 1 98.19 197 TYR B C 1
ATOM 5901 O O . TYR B 1 197 ? -0.847 -40.125 -17.047 1 98.19 197 TYR B O 1
ATOM 5909 N N . GLU B 1 198 ? 0.955 -39.375 -18.156 1 97.62 198 GLU B N 1
ATOM 5910 C CA . GLU B 1 198 ? 0.701 -38 -17.75 1 97.62 198 GLU B CA 1
ATOM 5911 C C . GLU B 1 198 ? -0.677 -37.531 -18.203 1 97.62 198 GLU B C 1
ATOM 5913 O O . GLU B 1 198 ? -1.415 -36.906 -17.438 1 97.62 198 GLU B O 1
ATOM 5918 N N . LEU B 1 199 ? -0.999 -37.781 -19.391 1 96.69 199 LEU B N 1
ATOM 5919 C CA . LEU B 1 199 ? -2.303 -37.406 -19.938 1 96.69 199 LEU B CA 1
ATOM 5920 C C . LEU B 1 199 ? -3.42 -38.156 -19.219 1 96.69 199 LEU B C 1
ATOM 5922 O O . LEU B 1 199 ? -4.434 -37.562 -18.844 1 96.69 199 LEU B O 1
ATOM 5926 N N . ALA B 1 200 ? -3.248 -39.406 -19.062 1 97.81 200 ALA B N 1
ATOM 5927 C CA . ALA B 1 200 ? -4.242 -40.25 -18.375 1 97.81 200 ALA B CA 1
ATOM 5928 C C . ALA B 1 200 ? -4.445 -39.781 -16.938 1 97.81 200 ALA B C 1
ATOM 5930 O O . ALA B 1 200 ? -5.578 -39.719 -16.453 1 97.81 200 ALA B O 1
ATOM 5931 N N . PHE B 1 201 ? -3.355 -39.5 -16.266 1 97.94 201 PHE B N 1
ATOM 5932 C CA . PHE B 1 201 ? -3.377 -39.031 -14.898 1 97.94 201 PHE B CA 1
ATOM 5933 C C . PHE B 1 201 ? -4.234 -37.75 -14.789 1 97.94 201 PHE B C 1
ATOM 5935 O O . PHE B 1 201 ? -5.133 -37.688 -13.953 1 97.94 201 PHE B O 1
ATOM 5942 N N . THR B 1 202 ? -4.02 -36.812 -15.625 1 95.94 202 THR B N 1
ATOM 5943 C CA . THR B 1 202 ? -4.707 -35.531 -15.57 1 95.94 202 THR B CA 1
ATOM 5944 C C . THR B 1 202 ? -6.188 -35.688 -15.898 1 95.94 202 THR B C 1
ATOM 5946 O O . THR B 1 202 ? -7.051 -35.188 -15.172 1 95.94 202 THR B O 1
ATOM 5949 N N . VAL B 1 203 ? -6.504 -36.438 -16.922 1 95.44 203 VAL B N 1
ATOM 5950 C CA . VAL B 1 203 ? -7.879 -36.625 -17.359 1 95.44 203 VAL B CA 1
ATOM 5951 C C . VAL B 1 203 ? -8.648 -37.438 -16.328 1 95.44 203 VAL B C 1
ATOM 5953 O O . VAL B 1 203 ? -9.797 -37.125 -16.016 1 95.44 203 VAL B O 1
ATOM 5956 N N . PHE B 1 204 ? -8.039 -38.406 -15.812 1 97.31 204 PHE B N 1
ATOM 5957 C CA . PHE B 1 204 ? -8.688 -39.281 -14.867 1 97.31 204 PHE B CA 1
ATOM 5958 C C . PHE B 1 204 ? -9.133 -38.531 -13.625 1 97.31 204 PHE B C 1
ATOM 5960 O O . PHE B 1 204 ? -10.289 -38.625 -13.203 1 97.31 204 PHE B O 1
ATOM 5967 N N . PHE B 1 205 ? -8.266 -37.844 -13.055 1 96.19 205 PHE B N 1
ATOM 5968 C CA . PHE B 1 205 ? -8.586 -37.188 -11.789 1 96.19 205 PHE B CA 1
ATOM 5969 C C . PHE B 1 205 ? -9.508 -36 -11.992 1 96.19 205 PHE B C 1
ATOM 5971 O O . PHE B 1 205 ? -10.289 -35.656 -11.109 1 96.19 205 PHE B O 1
ATOM 5978 N N . LEU B 1 206 ? -9.375 -35.344 -13.133 1 93.75 206 LEU B N 1
ATOM 5979 C CA . LEU B 1 206 ? -10.367 -34.344 -13.477 1 93.75 206 LEU B CA 1
ATOM 5980 C C . LEU B 1 206 ? -11.766 -34.938 -13.539 1 93.75 206 LEU B C 1
ATOM 5982 O O . LEU B 1 206 ? -12.719 -34.375 -12.984 1 93.75 206 LEU B O 1
ATOM 5986 N N . TYR B 1 207 ? -11.844 -36.062 -14.156 1 94.75 207 TYR B N 1
ATOM 5987 C CA . TYR B 1 207 ? -13.117 -36.75 -14.297 1 94.75 207 TYR B CA 1
ATOM 5988 C C . TYR B 1 207 ? -13.609 -37.281 -12.953 1 94.75 207 TYR B C 1
ATOM 5990 O O . TYR B 1 207 ? -14.805 -37.188 -12.648 1 94.75 207 TYR B O 1
ATOM 5998 N N . LEU B 1 208 ? -12.711 -37.812 -12.203 1 95.94 208 LEU B N 1
ATOM 5999 C CA . LEU B 1 208 ? -13.078 -38.344 -10.898 1 95.94 208 LEU B CA 1
ATOM 6000 C C . LEU B 1 208 ? -13.688 -37.25 -10.008 1 95.94 208 LEU B C 1
ATOM 6002 O O . LEU B 1 208 ? -14.68 -37.5 -9.32 1 95.94 208 LEU B O 1
ATOM 6006 N N . ALA B 1 209 ? -13.109 -36.156 -9.977 1 94.19 209 ALA B N 1
ATOM 6007 C CA . ALA B 1 209 ? -13.609 -35.031 -9.164 1 94.19 209 ALA B CA 1
ATOM 6008 C C . ALA B 1 209 ? -15.023 -34.656 -9.602 1 94.19 209 ALA B C 1
ATOM 6010 O O . ALA B 1 209 ? -15.867 -34.312 -8.766 1 94.19 209 ALA B O 1
ATOM 6011 N N . GLN B 1 210 ? -15.266 -34.625 -10.891 1 92.31 210 GLN B N 1
ATOM 6012 C CA . GLN B 1 210 ? -16.578 -34.312 -11.422 1 92.31 210 GLN B CA 1
ATOM 6013 C C . GLN B 1 210 ? -17.578 -35.406 -11.109 1 92.31 210 GLN B C 1
ATOM 6015 O O . GLN B 1 210 ? -18.734 -35.156 -10.773 1 92.31 210 GLN B O 1
ATOM 6020 N N . TRP B 1 211 ? -17.094 -36.594 -11.211 1 94.12 211 TRP B N 1
ATOM 6021 C CA . TRP B 1 211 ? -17.953 -37.75 -10.984 1 94.12 211 TRP B CA 1
ATOM 6022 C C . TRP B 1 211 ? -18.406 -37.812 -9.523 1 94.12 211 TRP B C 1
ATOM 6024 O O . TRP B 1 211 ? -19.562 -38.156 -9.234 1 94.12 211 TRP B O 1
ATOM 6034 N N . LYS B 1 212 ? -17.594 -37.5 -8.641 1 95.44 212 LYS B N 1
ATOM 6035 C CA . LYS B 1 212 ? -17.906 -37.5 -7.215 1 95.44 212 LYS B CA 1
ATOM 6036 C C . LYS B 1 212 ? -18.703 -36.25 -6.816 1 95.44 212 LYS B C 1
ATOM 6038 O O . LYS B 1 212 ? -19.172 -36.156 -5.688 1 95.44 212 LYS B O 1
ATOM 6043 N N . ASP B 1 213 ? -18.766 -35.375 -7.645 1 93.38 213 ASP B N 1
ATOM 6044 C CA . ASP B 1 213 ? -19.531 -34.125 -7.484 1 93.38 213 ASP B CA 1
ATOM 6045 C C . ASP B 1 213 ? -19.062 -33.344 -6.262 1 93.38 213 ASP B C 1
ATOM 6047 O O . ASP B 1 213 ? -19.875 -32.969 -5.406 1 93.38 213 ASP B O 1
ATOM 6051 N N . PHE B 1 214 ? -17.781 -33.188 -6.113 1 94.81 214 PHE B N 1
ATOM 6052 C CA . PHE B 1 214 ? -17.203 -32.375 -5.059 1 94.81 214 PHE B CA 1
ATOM 6053 C C . PHE B 1 214 ? -17.641 -30.922 -5.207 1 94.81 214 PHE B C 1
ATOM 6055 O O . PHE B 1 214 ? -18.031 -30.5 -6.293 1 94.81 214 PHE B O 1
ATOM 6062 N N . PRO B 1 215 ? -17.641 -30.219 -4.117 1 94.44 215 PRO B N 1
ATOM 6063 C CA . PRO B 1 215 ? -17.891 -28.781 -4.242 1 94.44 215 PRO B CA 1
ATOM 6064 C C . PRO B 1 215 ? -16.844 -28.078 -5.098 1 94.44 215 PRO B C 1
ATOM 6066 O O . PRO B 1 215 ? -15.742 -28.578 -5.277 1 94.44 215 PRO B O 1
ATOM 6069 N N . TRP B 1 216 ? -17.219 -26.906 -5.645 1 91.81 216 TRP B N 1
ATOM 6070 C CA . TRP B 1 216 ? -16.359 -26.203 -6.594 1 91.81 216 TRP B CA 1
ATOM 6071 C C . TRP B 1 216 ? -14.992 -25.891 -5.973 1 91.81 216 TRP B C 1
ATOM 6073 O O . TRP B 1 216 ? -13.969 -25.922 -6.66 1 91.81 216 TRP B O 1
ATOM 6083 N N . ILE B 1 217 ? -14.969 -25.609 -4.68 1 93.06 217 ILE B N 1
ATOM 6084 C CA . ILE B 1 217 ? -13.703 -25.312 -4.012 1 93.06 217 ILE B CA 1
ATOM 6085 C C . ILE B 1 217 ? -12.82 -26.562 -4.008 1 93.06 217 ILE B C 1
ATOM 6087 O O . ILE B 1 217 ? -11.617 -26.469 -4.254 1 93.06 217 ILE B O 1
ATOM 6091 N N . GLY B 1 218 ? -13.414 -27.734 -3.701 1 94.69 218 GLY B N 1
ATOM 6092 C CA . GLY B 1 218 ? -12.68 -28.984 -3.742 1 94.69 218 GLY B CA 1
ATOM 6093 C C . GLY B 1 218 ? -12.195 -29.344 -5.133 1 94.69 218 GLY B C 1
ATOM 6094 O O . GLY B 1 218 ? -11.07 -29.812 -5.301 1 94.69 218 GLY B O 1
ATOM 6095 N N . LYS B 1 219 ? -13.016 -29.078 -6.055 1 95.69 219 LYS B N 1
ATOM 6096 C CA . LYS B 1 219 ? -12.672 -29.406 -7.438 1 95.69 219 LYS B CA 1
ATOM 6097 C C . LYS B 1 219 ? -11.484 -28.578 -7.918 1 95.69 219 LYS B C 1
ATOM 6099 O O . LYS B 1 219 ? -10.555 -29.109 -8.516 1 95.69 219 LYS B O 1
ATOM 6104 N N . ILE B 1 220 ? -11.57 -27.297 -7.703 1 95.25 220 ILE B N 1
ATOM 6105 C CA . ILE B 1 220 ? -10.492 -26.453 -8.188 1 95.25 220 ILE B CA 1
ATOM 6106 C C . ILE B 1 220 ? -9.211 -26.75 -7.418 1 95.25 220 ILE B C 1
ATOM 6108 O O . ILE B 1 220 ? -8.117 -26.672 -7.977 1 95.25 220 ILE B O 1
ATOM 6112 N N . PHE B 1 221 ? -9.312 -27.047 -6.156 1 95.5 221 PHE B N 1
ATOM 6113 C CA . PHE B 1 221 ? -8.156 -27.438 -5.355 1 95.5 221 PHE B CA 1
ATOM 6114 C C . PHE B 1 221 ? -7.465 -28.656 -5.965 1 95.5 221 PHE B C 1
ATOM 6116 O O . PHE B 1 221 ? -6.25 -28.641 -6.168 1 95.5 221 PHE B O 1
ATOM 6123 N N . LEU B 1 222 ? -8.234 -29.656 -6.25 1 97.06 222 LEU B N 1
ATOM 6124 C CA . LEU B 1 222 ? -7.695 -30.891 -6.82 1 97.06 222 LEU B CA 1
ATOM 6125 C C . LEU B 1 222 ? -7.105 -30.641 -8.203 1 97.06 222 LEU B C 1
ATOM 6127 O O . LEU B 1 222 ? -6.082 -31.219 -8.562 1 97.06 222 LEU B O 1
ATOM 6131 N N . PHE B 1 223 ? -7.758 -29.812 -8.922 1 96.81 223 PHE B N 1
ATOM 6132 C CA . PHE B 1 223 ? -7.27 -29.5 -10.258 1 96.81 223 PHE B CA 1
ATOM 6133 C C . PHE B 1 223 ? -5.91 -28.812 -10.188 1 96.81 223 PHE B C 1
ATOM 6135 O O . PHE B 1 223 ? -4.973 -29.203 -10.891 1 96.81 223 PHE B O 1
ATOM 6142 N N . LEU B 1 224 ? -5.824 -27.828 -9.375 1 96.44 224 LEU B N 1
ATOM 6143 C CA . LEU B 1 224 ? -4.566 -27.109 -9.25 1 96.44 224 LEU B CA 1
ATOM 6144 C C . LEU B 1 224 ? -3.457 -28.016 -8.742 1 96.44 224 LEU B C 1
ATOM 6146 O O . LEU B 1 224 ? -2.322 -27.953 -9.227 1 96.44 224 LEU B O 1
ATOM 6150 N N . HIS B 1 225 ? -3.75 -28.844 -7.828 1 97.31 225 HIS B N 1
ATOM 6151 C CA . HIS B 1 225 ? -2.77 -29.812 -7.336 1 97.31 225 HIS B CA 1
ATOM 6152 C C . HIS B 1 225 ? -2.365 -30.797 -8.43 1 97.31 225 HIS B C 1
ATOM 6154 O O . HIS B 1 225 ? -1.207 -31.219 -8.5 1 97.31 225 HIS B O 1
ATOM 6160 N N . SER B 1 226 ? -3.346 -31.203 -9.195 1 97.5 226 SER B N 1
ATOM 6161 C CA . SER B 1 226 ? -3.037 -32.125 -10.281 1 97.5 226 SER B CA 1
ATOM 6162 C C . SER B 1 226 ? -2.066 -31.484 -11.281 1 97.5 226 SER B C 1
ATOM 6164 O O . SER B 1 226 ? -1.213 -32.188 -11.844 1 97.5 226 SER B O 1
ATOM 6166 N N . MET B 1 227 ? -2.232 -30.188 -11.492 1 97.38 227 MET B N 1
ATOM 6167 C CA . MET B 1 227 ? -1.319 -29.5 -12.391 1 97.38 227 MET B CA 1
ATOM 6168 C C . MET B 1 227 ? 0.092 -29.453 -11.812 1 97.38 227 MET B C 1
ATOM 6170 O O . MET B 1 227 ? 1.068 -29.656 -12.539 1 97.38 227 MET B O 1
ATOM 6174 N N . VAL B 1 228 ? 0.234 -29.172 -10.57 1 97.88 228 VAL B N 1
ATOM 6175 C CA . VAL B 1 228 ? 1.534 -29.172 -9.914 1 97.88 228 VAL B CA 1
ATOM 6176 C C . VAL B 1 228 ? 2.172 -30.562 -10.016 1 97.88 228 VAL B C 1
ATOM 6178 O O . VAL B 1 228 ? 3.346 -30.688 -10.375 1 97.88 228 VAL B O 1
ATOM 6181 N N . GLN B 1 229 ? 1.431 -31.594 -9.766 1 98.44 229 GLN B N 1
ATOM 6182 C CA . GLN B 1 229 ? 1.929 -32.969 -9.805 1 98.44 229 GLN B CA 1
ATOM 6183 C C . GLN B 1 229 ? 2.295 -33.375 -11.227 1 98.44 229 GLN B C 1
ATOM 6185 O O . GLN B 1 229 ? 3.283 -34.094 -11.438 1 98.44 229 GLN B O 1
ATOM 6190 N N . LEU B 1 230 ? 1.498 -32.938 -12.133 1 98.12 230 LEU B N 1
ATOM 6191 C CA . LEU B 1 230 ? 1.81 -33.188 -13.531 1 98.12 230 LEU B CA 1
ATOM 6192 C C . LEU B 1 230 ? 3.158 -32.594 -13.906 1 98.12 230 LEU B C 1
ATOM 6194 O O . LEU B 1 230 ? 3.992 -33.25 -14.523 1 98.12 230 LEU B O 1
ATOM 6198 N N . MET B 1 231 ? 3.354 -31.391 -13.562 1 98.38 231 MET B N 1
ATOM 6199 C CA . MET B 1 231 ? 4.602 -30.703 -13.891 1 98.38 231 MET B CA 1
ATOM 6200 C C . MET B 1 231 ? 5.789 -31.375 -13.211 1 98.38 231 MET B C 1
ATOM 6202 O O . MET B 1 231 ? 6.855 -31.516 -13.812 1 98.38 231 MET B O 1
ATOM 6206 N N . LYS B 1 232 ? 5.629 -31.797 -12.016 1 98.5 232 LYS B N 1
ATOM 6207 C CA . LYS B 1 232 ? 6.711 -32.469 -11.305 1 98.5 232 LYS B CA 1
ATOM 6208 C C . LYS B 1 232 ? 7.051 -33.812 -11.961 1 98.5 232 LYS B C 1
ATOM 6210 O O . LYS B 1 232 ? 8.227 -34.125 -12.164 1 98.5 232 LYS B O 1
ATOM 6215 N N . MET B 1 233 ? 6.012 -34.594 -12.297 1 98.56 233 MET B N 1
ATOM 6216 C CA . MET B 1 233 ? 6.238 -35.875 -12.977 1 98.56 233 MET B CA 1
ATOM 6217 C C . MET B 1 233 ? 6.965 -35.656 -14.305 1 98.56 233 MET B C 1
ATOM 6219 O O . MET B 1 233 ? 7.93 -36.344 -14.609 1 98.56 233 MET B O 1
ATOM 6223 N N . HIS B 1 234 ? 6.473 -34.656 -14.961 1 97.94 234 HIS B N 1
ATOM 6224 C CA . HIS B 1 234 ? 7.047 -34.375 -16.266 1 97.94 234 HIS B CA 1
ATOM 6225 C C . HIS B 1 234 ? 8.508 -33.969 -16.156 1 97.94 234 HIS B C 1
ATOM 6227 O O . HIS B 1 234 ? 9.367 -34.469 -16.875 1 97.94 234 HIS B O 1
ATOM 6233 N N . SER B 1 235 ? 8.75 -33.062 -15.32 1 97.75 235 SER B N 1
ATOM 6234 C CA . SER B 1 235 ? 10.109 -32.531 -15.148 1 97.75 235 SER B CA 1
ATOM 6235 C C . SER B 1 235 ? 11.07 -33.656 -14.742 1 97.75 235 SER B C 1
ATOM 6237 O O . SER B 1 235 ? 12.164 -33.75 -15.305 1 97.75 235 SER B O 1
ATOM 6239 N N . TYR B 1 236 ? 10.672 -34.438 -13.828 1 98.19 236 TYR B N 1
ATOM 6240 C CA . TYR B 1 236 ? 11.492 -35.562 -13.359 1 98.19 236 TYR B CA 1
ATOM 6241 C C . TYR B 1 236 ? 11.797 -36.531 -14.492 1 98.19 236 TYR B C 1
ATOM 6243 O O . TYR B 1 236 ? 12.953 -36.906 -14.695 1 98.19 236 TYR B O 1
ATOM 6251 N N . SER B 1 237 ? 10.859 -36.906 -15.219 1 97.88 237 SER B N 1
ATOM 6252 C CA . SER B 1 237 ? 10.977 -37.938 -16.25 1 97.88 237 SER B CA 1
ATOM 6253 C C . SER B 1 237 ? 11.805 -37.438 -17.438 1 97.88 237 SER B C 1
ATOM 6255 O O . SER B 1 237 ? 12.688 -38.156 -17.922 1 97.88 237 SER B O 1
ATOM 6257 N N . PHE B 1 238 ? 11.523 -36.25 -17.797 1 94.88 238 PHE B N 1
ATOM 6258 C CA . PHE B 1 238 ? 12.18 -35.781 -19 1 94.88 238 PHE B CA 1
ATOM 6259 C C . PHE B 1 238 ? 13.602 -35.312 -18.703 1 94.88 238 PHE B C 1
ATOM 6261 O O . PHE B 1 238 ? 14.484 -35.375 -19.562 1 94.88 238 PHE B O 1
ATOM 6268 N N . TYR B 1 239 ? 13.82 -34.844 -17.484 1 95.12 239 TYR B N 1
ATOM 6269 C CA . TYR B 1 239 ? 15.188 -34.594 -17.047 1 95.12 239 TYR B CA 1
ATOM 6270 C C . TYR B 1 239 ? 16.016 -35.844 -17.078 1 95.12 239 TYR B C 1
ATOM 6272 O O . TYR B 1 239 ? 17.094 -35.875 -17.688 1 95.12 239 TYR B O 1
ATOM 6280 N N . ASN B 1 240 ? 15.586 -36.906 -16.484 1 96.62 240 ASN B N 1
ATOM 6281 C CA . ASN B 1 240 ? 16.297 -38.188 -16.484 1 96.62 240 ASN B CA 1
ATOM 6282 C C . ASN B 1 240 ? 16.328 -38.844 -17.875 1 96.62 240 ASN B C 1
ATOM 6284 O O . ASN B 1 240 ? 17.297 -39.5 -18.219 1 96.62 240 ASN B O 1
ATOM 6288 N N . GLY B 1 241 ? 15.25 -38.594 -18.578 1 94.69 241 GLY B N 1
ATOM 6289 C CA . GLY B 1 241 ? 15.242 -39.062 -19.953 1 94.69 241 GLY B CA 1
ATOM 6290 C C . GLY B 1 241 ? 16.359 -38.438 -20.797 1 94.69 241 GLY B C 1
ATOM 6291 O O . GLY B 1 241 ? 17 -39.156 -21.578 1 94.69 241 GLY B O 1
ATOM 6292 N N . TYR B 1 242 ? 16.5 -37.219 -20.594 1 92 242 TYR B N 1
ATOM 6293 C CA . TYR B 1 242 ? 17.609 -36.531 -21.281 1 92 242 TYR B CA 1
ATOM 6294 C C . TYR B 1 242 ? 18.953 -37.156 -20.891 1 92 242 TYR B C 1
ATOM 6296 O O . TYR B 1 242 ? 19.797 -37.375 -21.75 1 92 242 TYR B O 1
ATOM 6304 N N . LEU B 1 243 ? 19.172 -37.469 -19.703 1 94.31 243 LEU B N 1
ATOM 6305 C CA . LEU B 1 243 ? 20.422 -38.031 -19.25 1 94.31 243 LEU B CA 1
ATOM 6306 C C . LEU B 1 243 ? 20.609 -39.438 -19.797 1 94.31 243 LEU B C 1
ATOM 6308 O O . LEU B 1 243 ? 21.719 -39.875 -20.109 1 94.31 243 LEU B O 1
ATOM 6312 N N . TRP B 1 244 ? 19.531 -40.188 -19.906 1 94.69 244 TRP B N 1
ATOM 6313 C CA . TRP B 1 244 ? 19.609 -41.5 -20.531 1 94.69 244 TRP B CA 1
ATOM 6314 C C . TRP B 1 244 ? 20.078 -41.375 -21.984 1 94.69 244 TRP B C 1
ATOM 6316 O O . TRP B 1 244 ? 20.875 -42.188 -22.438 1 94.69 244 TRP B O 1
ATOM 6326 N N . ASN B 1 245 ? 19.562 -40.375 -22.594 1 91.31 245 ASN B N 1
ATOM 6327 C CA . ASN B 1 245 ? 19.984 -40.156 -23.969 1 91.31 245 ASN B CA 1
ATOM 6328 C C . ASN B 1 245 ? 21.484 -39.844 -24.031 1 91.31 245 ASN B C 1
ATOM 6330 O O . ASN B 1 245 ? 22.172 -40.281 -24.953 1 91.31 245 ASN B O 1
ATOM 6334 N N . ILE B 1 246 ? 21.938 -39.094 -23.141 1 91.56 246 ILE B N 1
ATOM 6335 C CA . ILE B 1 246 ? 23.344 -38.719 -23.078 1 91.56 246 ILE B CA 1
ATOM 6336 C C . ILE B 1 246 ? 24.188 -39.969 -22.812 1 91.56 246 ILE B C 1
ATOM 6338 O O . ILE B 1 246 ? 25.234 -40.188 -23.438 1 91.56 246 ILE B O 1
ATOM 6342 N N . VAL B 1 247 ? 23.781 -40.781 -21.938 1 93.06 247 VAL B N 1
ATOM 6343 C CA . VAL B 1 247 ? 24.484 -42.031 -21.609 1 93.06 247 VAL B CA 1
ATOM 6344 C C . VAL B 1 247 ? 24.531 -42.938 -22.844 1 93.06 247 VAL B C 1
ATOM 6346 O O . VAL B 1 247 ? 25.562 -43.531 -23.125 1 93.06 247 VAL B O 1
ATOM 6349 N N . GLU B 1 248 ? 23.438 -43.062 -23.484 1 90.44 248 GLU B N 1
ATOM 6350 C CA . GLU B 1 248 ? 23.375 -43.875 -24.703 1 90.44 248 GLU B CA 1
ATOM 6351 C C . GLU B 1 248 ? 24.344 -43.344 -25.766 1 90.44 248 GLU B C 1
ATOM 6353 O O . GLU B 1 248 ? 25.031 -44.125 -26.422 1 90.44 248 GLU B O 1
ATOM 6358 N N . GLU B 1 249 ? 24.359 -42.125 -25.891 1 88.88 249 GLU B N 1
ATOM 6359 C CA . GLU B 1 249 ? 25.281 -41.5 -26.828 1 88.88 249 GLU B CA 1
ATOM 6360 C C . GLU B 1 249 ? 26.734 -41.781 -26.422 1 88.88 249 GLU B C 1
ATOM 6362 O O . GLU B 1 249 ? 27.578 -42.031 -27.281 1 88.88 249 GLU B O 1
ATOM 6367 N N . LEU B 1 250 ? 27 -41.594 -25.25 1 91.38 250 LEU B N 1
ATOM 6368 C CA . LEU B 1 250 ? 28.328 -41.844 -24.719 1 91.38 250 LEU B CA 1
ATOM 6369 C C . LEU B 1 250 ? 28.766 -43.281 -25.016 1 91.38 250 LEU B C 1
ATOM 6371 O O . LEU B 1 250 ? 29.891 -43.5 -25.516 1 91.38 250 LEU B O 1
ATOM 6375 N N . ASN B 1 251 ? 27.922 -44.219 -24.766 1 90.56 251 ASN B N 1
ATOM 6376 C CA . ASN B 1 251 ? 28.219 -45.625 -24.984 1 90.56 251 ASN B CA 1
ATOM 6377 C C . ASN B 1 251 ? 28.391 -45.938 -26.469 1 90.56 251 ASN B C 1
ATOM 6379 O O . ASN B 1 251 ? 29.266 -46.688 -26.859 1 90.56 251 ASN B O 1
ATOM 6383 N N . GLU B 1 252 ? 27.562 -45.375 -27.234 1 87.06 252 GLU B N 1
ATOM 6384 C CA . GLU B 1 252 ? 27.656 -45.562 -28.672 1 87.06 252 GLU B CA 1
ATOM 6385 C C . GLU B 1 252 ? 28.969 -45 -29.219 1 87.06 252 GLU B C 1
ATOM 6387 O O . GLU B 1 252 ? 29.641 -45.625 -30.031 1 87.06 252 GLU B O 1
ATOM 6392 N N . SER B 1 253 ? 29.281 -43.781 -28.781 1 88.25 253 SER B N 1
ATOM 6393 C CA . SER B 1 253 ? 30.516 -43.156 -29.25 1 88.25 253 SER B CA 1
ATOM 6394 C C . SER B 1 253 ? 31.734 -43.938 -28.781 1 88.25 253 SER B C 1
ATOM 6396 O O . SER B 1 253 ? 32.688 -44.094 -29.547 1 88.25 253 SER B O 1
ATOM 6398 N N . ARG B 1 254 ? 31.75 -44.375 -27.625 1 90.12 254 ARG B N 1
ATOM 6399 C CA . ARG B 1 254 ? 32.844 -45.188 -27.094 1 90.12 254 ARG B CA 1
ATOM 6400 C C . ARG B 1 254 ? 32.969 -46.5 -27.844 1 90.12 254 ARG B C 1
ATOM 6402 O O . ARG B 1 254 ? 34.094 -47 -28.078 1 90.12 254 ARG B O 1
ATOM 6409 N N . GLY B 1 255 ? 31.859 -47.031 -28.109 1 86.88 255 GLY B N 1
ATOM 6410 C CA . GLY B 1 255 ? 31.859 -48.281 -28.859 1 86.88 255 GLY B CA 1
ATOM 6411 C C . GLY B 1 255 ? 32.438 -48.125 -30.266 1 86.88 255 GLY B C 1
ATOM 6412 O O . GLY B 1 255 ? 33.188 -48.969 -30.719 1 86.88 255 GLY B O 1
ATOM 6413 N N . LEU B 1 256 ? 32.188 -47.062 -30.906 1 84.88 256 LEU B N 1
ATOM 6414 C CA . LEU B 1 256 ? 32.688 -46.812 -32.25 1 84.88 256 LEU B CA 1
ATOM 6415 C C . LEU B 1 256 ? 34.188 -46.469 -32.219 1 84.88 256 LEU B C 1
ATOM 6417 O O . LEU B 1 256 ? 34.906 -46.812 -33.156 1 84.88 256 LEU B O 1
ATOM 6421 N N . LEU B 1 257 ? 34.562 -45.812 -31.188 1 87.25 257 LEU B N 1
ATOM 6422 C CA . LEU B 1 257 ? 35.938 -45.438 -31.031 1 87.25 257 LEU B CA 1
ATOM 6423 C C . LEU B 1 257 ? 36.812 -46.688 -30.844 1 87.25 257 LEU B C 1
ATOM 6425 O O . LEU B 1 257 ? 38.031 -46.656 -31.172 1 87.25 257 LEU B O 1
ATOM 6429 N N . LYS B 1 258 ? 36.344 -47.719 -30.359 1 84.75 258 LYS B N 1
ATOM 6430 C CA . LYS B 1 258 ? 37.062 -48.969 -30.219 1 84.75 258 LYS B CA 1
ATOM 6431 C C . LYS B 1 258 ? 37.469 -49.531 -31.578 1 84.75 258 LYS B C 1
ATOM 6433 O O . LYS B 1 258 ? 38.438 -50.25 -31.688 1 84.75 258 LYS B O 1
ATOM 6438 N N . LYS B 1 259 ? 36.844 -49.219 -32.656 1 82.69 259 LYS B N 1
ATOM 6439 C CA . LYS B 1 259 ? 37.156 -49.625 -34.031 1 82.69 259 LYS B CA 1
ATOM 6440 C C . LYS B 1 259 ? 37.844 -48.5 -34.781 1 82.69 259 LYS B C 1
ATOM 6442 O O . LYS B 1 259 ? 37.594 -48.312 -36 1 82.69 259 LYS B O 1
ATOM 6447 N N . SER B 1 260 ? 38.531 -47.688 -34.094 1 73.94 260 SER B N 1
ATOM 6448 C CA . SER B 1 260 ? 39.094 -46.438 -34.594 1 73.94 260 SER B CA 1
ATOM 6449 C C . SER B 1 260 ? 40.062 -46.719 -35.75 1 73.94 260 SER B C 1
ATOM 6451 O O . SER B 1 260 ? 40.25 -45.875 -36.625 1 73.94 260 SER B O 1
ATOM 6453 N N . ASP B 1 261 ? 40.688 -47.844 -35.75 1 75.5 261 ASP B N 1
ATOM 6454 C CA . ASP B 1 261 ? 41.688 -48.156 -36.781 1 75.5 261 ASP B CA 1
ATOM 6455 C C . ASP B 1 261 ? 41.062 -48.156 -38.188 1 75.5 261 ASP B C 1
ATOM 6457 O O . ASP B 1 261 ? 41.781 -47.969 -39.156 1 75.5 261 ASP B O 1
ATOM 6461 N N . THR B 1 262 ? 39.781 -48.156 -38.25 1 77.31 262 THR B N 1
ATOM 6462 C CA . THR B 1 262 ? 39.094 -48.25 -39.531 1 77.31 262 THR B CA 1
ATOM 6463 C C . THR B 1 262 ? 38.406 -46.938 -39.875 1 77.31 262 THR B C 1
ATOM 6465 O O . THR B 1 262 ? 37.781 -46.812 -40.938 1 77.31 262 THR B O 1
ATOM 6468 N N . LEU B 1 263 ? 38.531 -45.969 -38.969 1 76.12 263 LEU B N 1
ATOM 6469 C CA . LEU B 1 263 ? 37.781 -44.719 -39.156 1 76.12 263 LEU B CA 1
ATOM 6470 C C . LEU B 1 263 ? 38.719 -43.562 -39.562 1 76.12 263 LEU B C 1
ATOM 6472 O O . LEU B 1 263 ? 39.906 -43.625 -39.281 1 76.12 263 LEU B O 1
ATOM 6476 N N . SER B 1 264 ? 38.125 -42.625 -40.25 1 79.12 264 SER B N 1
ATOM 6477 C CA . SER B 1 264 ? 38.906 -41.438 -40.625 1 79.12 264 SER B CA 1
ATOM 6478 C C . SER B 1 264 ? 39.219 -40.594 -39.406 1 79.12 264 SER B C 1
ATOM 6480 O O . SER B 1 264 ? 38.562 -40.688 -38.375 1 79.12 264 SER B O 1
ATOM 6482 N N . LYS B 1 265 ? 40.25 -39.812 -39.562 1 81.12 265 LYS B N 1
ATOM 6483 C CA . LYS B 1 265 ? 40.719 -38.938 -38.469 1 81.12 265 LYS B CA 1
ATOM 6484 C C . LYS B 1 265 ? 39.625 -37.969 -38.062 1 81.12 265 LYS B C 1
ATOM 6486 O O . LYS B 1 265 ? 39.438 -37.656 -36.875 1 81.12 265 LYS B O 1
ATOM 6491 N N . GLU B 1 266 ? 38.906 -37.531 -39 1 80.69 266 GLU B N 1
ATOM 6492 C CA . GLU B 1 266 ? 37.844 -36.562 -38.75 1 80.69 266 GLU B CA 1
ATOM 6493 C C . GLU B 1 266 ? 36.719 -37.188 -37.906 1 80.69 266 GLU B C 1
ATOM 6495 O O . GLU B 1 266 ? 36.156 -36.531 -37.031 1 80.69 266 GLU B O 1
ATOM 6500 N N . VAL B 1 267 ? 36.438 -38.406 -38.25 1 80.38 267 VAL B N 1
ATOM 6501 C CA . VAL B 1 267 ? 35.406 -39.125 -37.531 1 80.38 267 VAL B CA 1
ATOM 6502 C C . VAL B 1 267 ? 35.844 -39.406 -36.094 1 80.38 267 VAL B C 1
ATOM 6504 O O . VAL B 1 267 ? 35.062 -39.281 -35.156 1 80.38 267 VAL B O 1
ATOM 6507 N N . VAL B 1 268 ? 37.062 -39.688 -35.969 1 83.38 268 VAL B N 1
ATOM 6508 C CA . VAL B 1 268 ? 37.625 -39.969 -34.656 1 83.38 268 VAL B CA 1
ATOM 6509 C C . VAL B 1 268 ? 37.594 -38.719 -33.781 1 83.38 268 VAL B C 1
ATOM 6511 O O . VAL B 1 268 ? 37.281 -38.781 -32.594 1 83.38 268 VAL B O 1
ATOM 6514 N N . ASP B 1 269 ? 37.875 -37.625 -34.406 1 83.88 269 ASP B N 1
ATOM 6515 C CA . ASP B 1 269 ? 37.875 -36.344 -33.688 1 83.88 269 ASP B CA 1
ATOM 6516 C C . ASP B 1 269 ? 36.469 -36 -33.219 1 83.88 269 ASP B C 1
ATOM 6518 O O . ASP B 1 269 ? 36.281 -35.5 -32.094 1 83.88 269 ASP B O 1
ATOM 6522 N N . HIS B 1 270 ? 35.562 -36.219 -34 1 82.31 270 HIS B N 1
ATOM 6523 C CA . HIS B 1 270 ? 34.156 -35.938 -33.688 1 82.31 270 HIS B CA 1
ATOM 6524 C C . HIS B 1 270 ? 33.656 -36.844 -32.562 1 82.31 270 HIS B C 1
ATOM 6526 O O . HIS B 1 270 ? 32.906 -36.406 -31.688 1 82.31 270 HIS B O 1
ATOM 6532 N N . LEU B 1 271 ? 34.094 -38 -32.656 1 84.75 271 LEU B N 1
ATOM 6533 C CA . LEU B 1 271 ? 33.688 -38.969 -31.6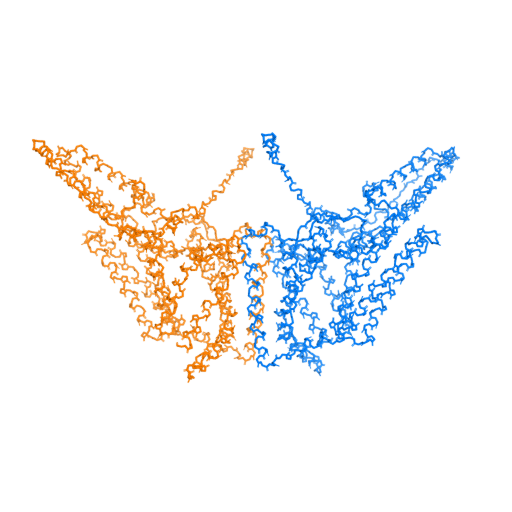41 1 84.75 271 LEU B CA 1
ATOM 6534 C C . LEU B 1 271 ? 34.312 -38.625 -30.297 1 84.75 271 LEU B C 1
ATOM 6536 O O . LEU B 1 271 ? 33.688 -38.781 -29.25 1 84.75 271 LEU B O 1
ATOM 6540 N N . ASN B 1 272 ? 35.469 -38.156 -30.328 1 87.81 272 ASN B N 1
ATOM 6541 C CA . ASN B 1 272 ? 36.125 -37.75 -29.094 1 87.81 272 ASN B CA 1
ATOM 6542 C C . ASN B 1 272 ? 35.438 -36.5 -28.5 1 87.81 272 ASN B C 1
ATOM 6544 O O . ASN B 1 272 ? 35.312 -36.406 -27.281 1 87.81 272 ASN B O 1
ATOM 6548 N N . GLU B 1 273 ? 35.031 -35.688 -29.312 1 86.31 273 GLU B N 1
ATOM 6549 C CA . GLU B 1 273 ? 34.312 -34.5 -28.859 1 86.31 273 GLU B CA 1
ATOM 6550 C C . GLU B 1 273 ? 32.969 -34.906 -28.219 1 86.31 273 GLU B C 1
ATOM 6552 O O . GLU B 1 273 ? 32.562 -34.281 -27.219 1 86.31 273 GLU B O 1
ATOM 6557 N N . SER B 1 274 ? 32.344 -35.844 -28.828 1 86.06 274 SER B N 1
ATOM 6558 C CA . SER B 1 274 ? 31.094 -36.344 -28.281 1 86.06 274 SER B CA 1
ATOM 6559 C C . SER B 1 274 ? 31.281 -36.969 -26.922 1 86.06 274 SER B C 1
ATOM 6561 O O . SER B 1 274 ? 30.5 -36.75 -26 1 86.06 274 SER B O 1
ATOM 6563 N N . VAL B 1 275 ? 32.312 -37.688 -26.812 1 89.94 275 VAL B N 1
ATOM 6564 C CA . VAL B 1 275 ? 32.625 -38.344 -25.547 1 89.94 275 VAL B CA 1
ATOM 6565 C C . VAL B 1 275 ? 32.938 -37.312 -24.469 1 89.94 275 VAL B C 1
ATOM 6567 O O . VAL B 1 275 ? 32.438 -37.406 -23.344 1 89.94 275 VAL B O 1
ATOM 6570 N N . GLU B 1 276 ? 33.625 -36.375 -24.812 1 90.12 276 GLU B N 1
ATOM 6571 C CA . GLU B 1 276 ? 33.969 -35.312 -23.875 1 90.12 276 GLU B CA 1
ATOM 6572 C C . GLU B 1 276 ? 32.75 -34.531 -23.422 1 90.12 276 GLU B C 1
ATOM 6574 O O . GLU B 1 276 ? 32.594 -34.219 -22.234 1 90.12 276 GLU B O 1
ATOM 6579 N N . PHE B 1 277 ? 31.875 -34.25 -24.281 1 87.06 277 PHE B N 1
ATOM 6580 C CA . PHE B 1 277 ? 30.656 -33.531 -23.969 1 87.06 277 PHE B CA 1
ATOM 6581 C C . PHE B 1 277 ? 29.766 -34.344 -23.047 1 87.06 277 PHE B C 1
ATOM 6583 O O . PHE B 1 277 ? 29.281 -33.844 -22.031 1 87.06 277 PHE B O 1
ATOM 6590 N N . CYS B 1 278 ? 29.562 -35.562 -23.453 1 90.81 278 CYS B N 1
ATOM 6591 C CA . CYS B 1 278 ? 28.656 -36.406 -22.688 1 90.81 278 CYS B CA 1
ATOM 6592 C C . CYS B 1 278 ? 29.188 -36.594 -21.266 1 90.81 278 CYS B C 1
ATOM 6594 O O . CYS B 1 278 ? 28.406 -36.531 -20.312 1 90.81 278 CYS B O 1
ATOM 6596 N N . GLN B 1 279 ? 30.469 -36.781 -21.172 1 91.38 279 GLN B N 1
ATOM 6597 C CA . GLN B 1 279 ? 31.078 -36.938 -19.859 1 91.38 279 GLN B CA 1
ATOM 6598 C C . GLN B 1 279 ? 30.953 -35.656 -19.031 1 91.38 279 GLN B C 1
ATOM 6600 O O . GLN B 1 279 ? 30.656 -35.719 -17.828 1 91.38 279 GLN B O 1
ATOM 6605 N N . SER B 1 280 ? 31.156 -34.625 -19.641 1 89.94 280 SER B N 1
ATOM 6606 C CA . SER B 1 280 ? 31.062 -33.344 -18.953 1 89.94 280 SER B CA 1
ATOM 6607 C C . SER B 1 280 ? 29.625 -33.031 -18.531 1 89.94 280 SER B C 1
ATOM 6609 O O . SER B 1 280 ? 29.375 -32.5 -17.453 1 89.94 280 SER B O 1
ATOM 6611 N N . GLU B 1 281 ? 28.688 -33.344 -19.406 1 90.31 281 GLU B N 1
ATOM 6612 C CA . GLU B 1 281 ? 27.281 -33.094 -19.141 1 90.31 281 GLU B CA 1
ATOM 6613 C C . GLU B 1 281 ? 26.781 -33.938 -17.969 1 90.31 281 GLU B C 1
ATOM 6615 O O . GLU B 1 281 ? 26.047 -33.438 -17.109 1 90.31 281 GLU B O 1
ATOM 6620 N N . LEU B 1 282 ? 27.203 -35.125 -17.922 1 92.19 282 LEU B N 1
ATOM 6621 C CA . LEU B 1 282 ? 26.812 -36.031 -16.828 1 92.19 282 LEU B CA 1
ATOM 6622 C C . LEU B 1 282 ? 27.453 -35.594 -15.523 1 92.19 282 LEU B C 1
ATOM 6624 O O . LEU B 1 282 ? 26.812 -35.562 -14.477 1 92.19 282 LEU B O 1
ATOM 6628 N N . ALA B 1 283 ? 28.672 -35.188 -15.625 1 90.5 283 ALA B N 1
ATOM 6629 C CA . ALA B 1 283 ? 29.422 -34.781 -14.43 1 90.5 283 ALA B CA 1
ATOM 6630 C C . ALA B 1 283 ? 28.906 -33.469 -13.859 1 90.5 283 ALA B C 1
ATOM 6632 O O . ALA B 1 283 ? 28.953 -33.25 -12.648 1 90.5 283 ALA B O 1
ATOM 6633 N N . SER B 1 284 ? 28.375 -32.625 -14.633 1 89.19 284 SER B N 1
ATOM 6634 C CA . SER B 1 284 ? 27.938 -31.297 -14.227 1 89.19 284 SER B CA 1
ATOM 6635 C C . SER B 1 284 ? 26.594 -31.344 -13.508 1 89.19 284 SER B C 1
ATOM 6637 O O . SER B 1 284 ? 26.219 -30.391 -12.828 1 89.19 284 SER B O 1
ATOM 6639 N N . GLN B 1 285 ? 25.891 -32.469 -13.617 1 90.31 285 GLN B N 1
ATOM 6640 C CA . GLN B 1 285 ? 24.547 -32.562 -13.078 1 90.31 285 GLN B CA 1
ATOM 6641 C C . GLN B 1 285 ? 24.562 -32.719 -11.562 1 90.31 285 GLN B C 1
ATOM 6643 O O . GLN B 1 285 ? 23.672 -32.219 -10.867 1 90.31 285 GLN B O 1
ATOM 6648 N N . SER B 1 286 ? 25.531 -33.438 -11.094 1 91.88 286 SER B N 1
ATOM 6649 C CA . SER B 1 286 ? 25.656 -33.625 -9.648 1 91.88 286 SER B CA 1
ATOM 6650 C C . SER B 1 286 ? 27.062 -34.125 -9.273 1 91.88 286 SER B C 1
ATOM 6652 O O . SER B 1 286 ? 27.625 -34.969 -9.945 1 91.88 286 SER B O 1
ATOM 6654 N N . THR B 1 287 ? 27.5 -33.5 -8.203 1 86.19 287 THR B N 1
ATOM 6655 C CA . THR B 1 287 ? 28.797 -33.969 -7.695 1 86.19 287 THR B CA 1
ATOM 6656 C C . THR B 1 287 ? 28.609 -34.969 -6.578 1 86.19 287 THR B C 1
ATOM 6658 O O . THR B 1 287 ? 29.516 -35.75 -6.285 1 86.19 287 THR B O 1
ATOM 6661 N N . THR B 1 288 ? 27.547 -35.031 -6.059 1 90.06 288 THR B N 1
ATOM 6662 C CA . THR B 1 288 ? 27.297 -35.875 -4.891 1 90.06 288 THR B CA 1
ATOM 6663 C C . THR B 1 288 ? 26.609 -37.156 -5.301 1 90.06 288 THR B C 1
ATOM 6665 O O . THR B 1 288 ? 26.891 -38.219 -4.727 1 90.06 288 THR B O 1
ATOM 6668 N N . THR B 1 289 ? 25.672 -37.062 -6.309 1 93.38 289 THR B N 1
ATOM 6669 C CA . THR B 1 289 ? 24.922 -38.219 -6.77 1 93.38 289 THR B CA 1
ATOM 6670 C C . THR B 1 289 ? 25 -38.375 -8.289 1 93.38 289 THR B C 1
ATOM 6672 O O . THR B 1 289 ? 24.078 -37.938 -9 1 93.38 289 THR B O 1
ATOM 6675 N N . PRO B 1 290 ? 26 -39 -8.688 1 93.44 290 PRO B N 1
ATOM 6676 C CA . PRO B 1 290 ? 26.125 -39.156 -10.141 1 93.44 290 PRO B CA 1
ATOM 6677 C C . PRO B 1 290 ? 25.016 -40 -10.742 1 93.44 290 PRO B C 1
ATOM 6679 O O . PRO B 1 290 ? 24.562 -40.969 -10.125 1 93.44 290 PRO B O 1
ATOM 6682 N N . PHE B 1 291 ? 24.547 -39.688 -11.961 1 95.06 291 PHE B N 1
ATOM 6683 C CA . PHE B 1 291 ? 23.516 -40.438 -12.68 1 95.06 291 PHE B CA 1
ATOM 6684 C C . PHE B 1 291 ? 23.984 -41.844 -13.023 1 95.06 291 PHE B C 1
ATOM 6686 O O . PHE B 1 291 ? 25.141 -42.031 -13.383 1 95.06 291 PHE B O 1
ATOM 6693 N N . PRO B 1 292 ? 23.156 -42.812 -12.828 1 95.88 292 PRO B N 1
ATOM 6694 C CA . PRO B 1 292 ? 21.734 -42.844 -12.531 1 95.88 292 PRO B CA 1
ATOM 6695 C C . PRO B 1 292 ? 21.438 -43.094 -11.055 1 95.88 292 PRO B C 1
ATOM 6697 O O . PRO B 1 292 ? 20.391 -43.625 -10.711 1 95.88 292 PRO B O 1
ATOM 6700 N N . GLY B 1 293 ? 22.391 -42.781 -10.195 1 95.25 293 GLY B N 1
ATOM 6701 C CA . GLY B 1 293 ? 22.25 -43 -8.758 1 95.25 293 GLY B CA 1
ATOM 6702 C C . GLY B 1 293 ? 21.109 -42.219 -8.141 1 95.25 293 GLY B C 1
ATOM 6703 O O . GLY B 1 293 ? 20.656 -42.531 -7.039 1 95.25 293 GLY B O 1
ATOM 6704 N N . ASN B 1 294 ? 20.625 -41.25 -8.859 1 96.44 294 ASN B N 1
ATOM 6705 C CA . ASN B 1 294 ? 19.547 -40.375 -8.367 1 96.44 294 ASN B CA 1
ATOM 6706 C C . ASN B 1 294 ? 18.188 -41.062 -8.531 1 96.44 294 ASN B C 1
ATOM 6708 O O . ASN B 1 294 ? 17.188 -40.594 -7.973 1 96.44 294 ASN B O 1
ATOM 6712 N N . LEU B 1 295 ? 18.094 -42.156 -9.25 1 97.44 295 LEU B N 1
ATOM 6713 C CA . LEU B 1 295 ? 16.828 -42.781 -9.555 1 97.44 295 LEU B CA 1
ATOM 6714 C C . LEU B 1 295 ? 16.359 -43.656 -8.391 1 97.44 295 LEU B C 1
ATOM 6716 O O . LEU B 1 295 ? 16.266 -44.875 -8.531 1 97.44 295 LEU B O 1
ATOM 6720 N N . THR B 1 296 ? 16.078 -43.062 -7.242 1 96.62 296 THR B N 1
ATOM 6721 C CA . THR B 1 296 ? 15.609 -43.719 -6.02 1 96.62 296 THR B CA 1
ATOM 6722 C C . THR B 1 296 ? 14.273 -43.125 -5.582 1 96.62 296 THR B C 1
ATOM 6724 O O . THR B 1 296 ? 13.891 -42.031 -6.008 1 96.62 296 THR B O 1
ATOM 6727 N N . TRP B 1 297 ? 13.555 -43.906 -4.789 1 97.25 297 TRP B N 1
ATOM 6728 C CA . TRP B 1 297 ? 12.281 -43.469 -4.234 1 97.25 297 TRP B CA 1
ATOM 6729 C C . TRP B 1 297 ? 12.484 -42.219 -3.352 1 97.25 297 TRP B C 1
ATOM 6731 O O . TRP B 1 297 ? 11.648 -41.312 -3.336 1 97.25 297 TRP B O 1
ATOM 6741 N N . GLY B 1 298 ? 13.562 -42.219 -2.654 1 96.94 298 GLY B N 1
ATOM 6742 C CA . GLY B 1 298 ? 13.867 -41.125 -1.753 1 96.94 298 GLY B CA 1
ATOM 6743 C C . GLY B 1 298 ? 14.156 -39.844 -2.477 1 96.94 298 GLY B C 1
ATOM 6744 O O . GLY B 1 298 ? 13.703 -38.781 -2.051 1 96.94 298 GLY B O 1
ATOM 6745 N N . ASN B 1 299 ? 14.898 -39.906 -3.52 1 96.94 299 ASN B N 1
ATOM 6746 C CA . ASN B 1 299 ? 15.211 -38.719 -4.293 1 96.94 299 ASN B CA 1
ATOM 6747 C C . ASN B 1 299 ? 13.961 -38.094 -4.891 1 96.94 299 ASN B C 1
ATOM 6749 O O . ASN B 1 299 ? 13.789 -36.875 -4.852 1 96.94 299 ASN B O 1
ATOM 6753 N N . PHE B 1 300 ? 13.062 -38.938 -5.398 1 98.12 300 PHE B N 1
ATOM 6754 C CA . PHE B 1 300 ? 11.805 -38.438 -5.957 1 98.12 300 PHE B CA 1
ATOM 6755 C C . PHE B 1 300 ? 10.922 -37.844 -4.867 1 98.12 300 PHE B C 1
ATOM 6757 O O . PHE B 1 300 ? 10.312 -36.781 -5.059 1 98.12 300 PHE B O 1
ATOM 6764 N N . PHE B 1 301 ? 10.844 -38.5 -3.779 1 98.19 301 PHE B N 1
ATOM 6765 C CA . PHE B 1 301 ? 10.062 -38.031 -2.654 1 98.19 301 PHE B CA 1
ATOM 6766 C C . PHE B 1 301 ? 10.555 -36.656 -2.219 1 98.19 301 PHE B C 1
ATOM 6768 O O . PHE B 1 301 ? 9.75 -35.719 -2.016 1 98.19 301 PHE B O 1
ATOM 6775 N N . GLN B 1 302 ? 11.82 -36.469 -2.09 1 97 302 GLN B N 1
ATOM 6776 C CA . GLN B 1 302 ? 12.391 -35.188 -1.693 1 97 302 GLN B CA 1
ATOM 6777 C C . GLN B 1 302 ? 12.039 -34.094 -2.699 1 97 302 GLN B C 1
ATOM 6779 O O . GLN B 1 302 ? 11.625 -33 -2.316 1 97 302 GLN B O 1
ATOM 6784 N N . PHE B 1 303 ? 12.188 -34.406 -3.928 1 97.5 303 PHE B N 1
ATOM 6785 C CA . PHE B 1 303 ? 11.859 -33.469 -4.992 1 97.5 303 PHE B CA 1
ATOM 6786 C C . PHE B 1 303 ? 10.406 -33.031 -4.898 1 97.5 303 PHE B C 1
ATOM 6788 O O . PHE B 1 303 ? 10.102 -31.828 -5 1 97.5 303 PHE B O 1
ATOM 6795 N N . THR B 1 304 ? 9.523 -34 -4.699 1 98.12 304 THR B N 1
ATOM 6796 C CA . THR B 1 304 ? 8.102 -33.688 -4.715 1 98.12 304 THR B CA 1
ATOM 6797 C C . THR B 1 304 ? 7.719 -32.844 -3.518 1 98.12 304 THR B C 1
ATOM 6799 O O . THR B 1 304 ? 6.688 -32.156 -3.535 1 98.12 304 THR B O 1
ATOM 6802 N N . MET B 1 305 ? 8.539 -32.75 -2.5 1 97.69 305 MET B N 1
ATOM 6803 C CA . MET B 1 305 ? 8.25 -31.953 -1.315 1 97.69 305 MET B CA 1
ATOM 6804 C C . MET B 1 305 ? 8.766 -30.516 -1.49 1 97.69 305 MET B C 1
ATOM 6806 O O . MET B 1 305 ? 8.375 -29.625 -0.745 1 97.69 305 MET B O 1
ATOM 6810 N N . PHE B 1 306 ? 9.68 -30.312 -2.398 1 98 306 PHE B N 1
ATOM 6811 C CA . PHE B 1 306 ? 10.258 -28.984 -2.613 1 98 306 PHE B CA 1
ATOM 6812 C C . PHE B 1 306 ? 9.266 -28.078 -3.336 1 98 306 PHE B C 1
ATOM 6814 O O . PHE B 1 306 ? 8.469 -28.547 -4.148 1 98 306 PHE B O 1
ATOM 6821 N N . PRO B 1 307 ? 9.25 -26.828 -3.021 1 97.62 307 PRO B N 1
ATOM 6822 C CA . PRO B 1 307 ? 8.344 -25.891 -3.684 1 97.62 307 PRO B CA 1
ATOM 6823 C C . PRO B 1 307 ? 8.836 -25.469 -5.07 1 97.62 307 PRO B C 1
ATOM 6825 O O . PRO B 1 307 ? 8.969 -24.281 -5.348 1 97.62 307 PRO B O 1
ATOM 6828 N N . THR B 1 308 ? 9.156 -26.328 -5.863 1 97.5 308 THR B N 1
ATOM 6829 C CA . THR B 1 308 ? 9.531 -26.141 -7.262 1 97.5 308 THR B CA 1
ATOM 6830 C C . THR B 1 308 ? 8.891 -27.219 -8.141 1 97.5 308 THR B C 1
ATOM 6832 O O . THR B 1 308 ? 8.383 -28.219 -7.633 1 97.5 308 THR B O 1
ATOM 6835 N N . VAL B 1 309 ? 8.797 -26.953 -9.375 1 98.12 309 VAL B N 1
ATOM 6836 C CA . VAL B 1 309 ? 8.227 -27.922 -10.305 1 98.12 309 VAL B CA 1
ATOM 6837 C C . VAL B 1 309 ? 9.258 -28.297 -11.367 1 98.12 309 VAL B C 1
ATOM 6839 O O . VAL B 1 309 ? 8.93 -28.969 -12.344 1 98.12 309 VAL B O 1
ATOM 6842 N N . VAL B 1 310 ? 10.461 -27.828 -11.18 1 97.38 310 VAL B N 1
ATOM 6843 C CA . VAL B 1 310 ? 11.57 -28.172 -12.062 1 97.38 310 VAL B CA 1
ATOM 6844 C C . VAL B 1 310 ? 12.555 -29.094 -11.328 1 97.38 310 VAL B C 1
ATOM 6846 O O . VAL B 1 310 ? 13.055 -28.75 -10.258 1 97.38 310 VAL B O 1
ATOM 6849 N N . TYR B 1 311 ? 12.812 -30.219 -11.922 1 97.19 311 TYR B N 1
ATOM 6850 C CA . TYR B 1 311 ? 13.641 -31.234 -11.258 1 97.19 311 TYR B CA 1
ATOM 6851 C C . TYR B 1 311 ? 15.117 -31 -11.547 1 97.19 311 TYR B C 1
ATOM 6853 O O . TYR B 1 311 ? 15.492 -30.641 -12.672 1 97.19 311 TYR B O 1
ATOM 6861 N N . GLN B 1 312 ? 15.938 -31.219 -10.586 1 94.88 312 GLN B N 1
ATOM 6862 C CA . GLN B 1 312 ? 17.375 -31.422 -10.648 1 94.88 312 GLN B CA 1
ATOM 6863 C C . GLN B 1 312 ? 17.844 -32.406 -9.562 1 94.88 312 GLN B C 1
ATOM 6865 O O . GLN B 1 312 ? 17.094 -32.688 -8.617 1 94.88 312 GLN B O 1
ATOM 6870 N N . ILE B 1 313 ? 18.984 -32.844 -9.727 1 95.12 313 ILE B N 1
ATOM 6871 C CA . ILE B 1 313 ? 19.438 -33.875 -8.828 1 95.12 313 ILE B CA 1
ATOM 6872 C C . ILE B 1 313 ? 19.734 -33.281 -7.449 1 95.12 313 ILE B C 1
ATOM 6874 O O . ILE B 1 313 ? 19.328 -33.844 -6.426 1 95.12 313 ILE B O 1
ATOM 6878 N N . ASP B 1 314 ? 20.375 -32.125 -7.461 1 93.06 314 ASP B N 1
ATOM 6879 C CA . ASP B 1 314 ? 20.75 -31.484 -6.207 1 93.06 314 ASP B CA 1
ATOM 6880 C C . ASP B 1 314 ? 20.141 -30.094 -6.105 1 93.06 314 ASP B C 1
ATOM 6882 O O . ASP B 1 314 ? 20.047 -29.375 -7.098 1 93.06 314 ASP B O 1
ATOM 6886 N N . TYR B 1 315 ? 19.688 -29.828 -4.863 1 95 315 TYR B N 1
ATOM 6887 C CA . TYR B 1 315 ? 19.141 -28.5 -4.586 1 95 315 TYR B CA 1
ATOM 6888 C C . TYR B 1 315 ? 19.875 -27.844 -3.436 1 95 315 TYR B C 1
ATOM 6890 O O . TYR B 1 315 ? 20.375 -28.516 -2.527 1 95 315 TYR B O 1
ATOM 6898 N N . PRO B 1 316 ? 19.938 -26.5 -3.5 1 95.19 316 PRO B N 1
ATOM 6899 C CA . PRO B 1 316 ? 20.484 -25.828 -2.322 1 95.19 316 PRO B CA 1
ATOM 6900 C C . PRO B 1 316 ? 19.594 -25.953 -1.093 1 95.19 316 PRO B C 1
ATOM 6902 O O . PRO B 1 316 ? 18.375 -25.859 -1.202 1 95.19 316 PRO B O 1
ATOM 6905 N N . ARG B 1 317 ? 20.219 -26.219 0.004 1 96.19 317 ARG B N 1
ATOM 6906 C CA . ARG B 1 317 ? 19.484 -26.422 1.246 1 96.19 317 ARG B CA 1
ATOM 6907 C C . ARG B 1 317 ? 19.922 -25.438 2.322 1 96.19 317 ARG B C 1
ATOM 6909 O O . ARG B 1 317 ? 21.094 -25.062 2.373 1 96.19 317 ARG B O 1
ATOM 6916 N N . THR B 1 318 ? 18.969 -25.031 3.152 1 95.88 318 THR B N 1
ATOM 6917 C CA . THR B 1 318 ? 19.312 -24.234 4.328 1 95.88 318 THR B CA 1
ATOM 6918 C C . THR B 1 318 ? 19.812 -25.141 5.453 1 95.88 318 THR B C 1
ATOM 6920 O O . THR B 1 318 ? 19.484 -26.312 5.508 1 95.88 318 THR B O 1
ATOM 6923 N N . PRO B 1 319 ? 20.672 -24.609 6.348 1 95.31 319 PRO B N 1
ATOM 6924 C CA . PRO B 1 319 ? 21.312 -25.453 7.367 1 95.31 319 PRO B CA 1
ATOM 6925 C C . PRO B 1 319 ? 20.328 -25.938 8.422 1 95.31 319 PRO B C 1
ATOM 6927 O O . PRO B 1 319 ? 20.516 -27.031 8.992 1 95.31 319 PRO B O 1
ATOM 6930 N N . ARG B 1 320 ? 19.297 -25.109 8.68 1 96.38 320 ARG B N 1
ATOM 6931 C CA . ARG B 1 320 ? 18.344 -25.5 9.719 1 96.38 320 ARG B CA 1
ATOM 6932 C C . ARG B 1 320 ? 16.984 -24.891 9.461 1 96.38 320 ARG B C 1
ATOM 6934 O O . ARG B 1 320 ? 16.844 -23.969 8.641 1 96.38 320 ARG B O 1
ATOM 6941 N N . ILE B 1 321 ? 15.969 -25.453 10.141 1 97.38 321 ILE B N 1
ATOM 6942 C CA . ILE B 1 321 ? 14.617 -24.906 10.148 1 97.38 321 ILE B CA 1
ATOM 6943 C C . ILE B 1 321 ? 14.508 -23.812 11.219 1 97.38 321 ILE B C 1
ATOM 6945 O O . ILE B 1 321 ? 14.93 -24.016 12.359 1 97.38 321 ILE B O 1
ATOM 6949 N N . ARG B 1 322 ? 14.016 -22.672 10.961 1 95.31 322 ARG B N 1
ATOM 6950 C CA . ARG B 1 322 ? 13.75 -21.594 11.906 1 95.31 322 ARG B CA 1
ATOM 6951 C C . ARG B 1 322 ? 12.312 -21.641 12.406 1 95.31 322 ARG B C 1
ATOM 6953 O O . ARG B 1 322 ? 11.383 -21.266 11.688 1 95.31 322 ARG B O 1
ATOM 6960 N N . PRO B 1 323 ? 12.141 -22.031 13.555 1 96.31 323 PRO B N 1
ATOM 6961 C CA . PRO B 1 323 ? 10.781 -22.281 14.031 1 96.31 323 PRO B CA 1
ATOM 6962 C C . PRO B 1 323 ? 9.922 -21.016 14.055 1 96.31 323 PRO B C 1
ATOM 6964 O O . PRO B 1 323 ? 8.727 -21.078 13.773 1 96.31 323 PRO B O 1
ATOM 6967 N N . HIS B 1 324 ? 10.484 -19.891 14.453 1 93 324 HIS B N 1
ATOM 6968 C CA . HIS B 1 324 ? 9.719 -18.641 14.492 1 93 324 HIS B CA 1
ATOM 6969 C C . HIS B 1 324 ? 9.266 -18.234 13.102 1 93 324 HIS B C 1
ATOM 6971 O O . HIS B 1 324 ? 8.125 -17.797 12.922 1 93 324 HIS B O 1
ATOM 6977 N N . TYR B 1 325 ? 10.125 -18.391 12.219 1 93.75 325 TYR B N 1
ATOM 6978 C CA . TYR B 1 325 ? 9.781 -18.078 10.836 1 93.75 325 TYR B CA 1
ATOM 6979 C C . TYR B 1 325 ? 8.688 -19 10.32 1 93.75 325 TYR B C 1
ATOM 6981 O O . TYR B 1 325 ? 7.738 -18.562 9.672 1 93.75 325 TYR B O 1
ATOM 6989 N N . LEU B 1 326 ? 8.852 -20.281 10.625 1 97 326 LEU B N 1
ATOM 6990 C CA . LEU B 1 326 ? 7.848 -21.25 10.203 1 97 326 LEU B CA 1
ATOM 6991 C C . LEU B 1 326 ? 6.492 -20.938 10.828 1 97 326 LEU B C 1
ATOM 6993 O O . LEU B 1 326 ? 5.465 -20.984 10.148 1 97 326 LEU B O 1
ATOM 6997 N N . PHE B 1 327 ? 6.492 -20.609 12.07 1 96.75 327 PHE B N 1
ATOM 6998 C CA . PHE B 1 327 ? 5.246 -20.266 12.742 1 96.75 327 PHE B CA 1
ATOM 6999 C C . PHE B 1 327 ? 4.609 -19.031 12.109 1 96.75 327 PHE B C 1
ATOM 7001 O O . PHE B 1 327 ? 3.393 -19 11.914 1 96.75 327 PHE B O 1
ATOM 7008 N N . LYS B 1 328 ? 5.391 -18.094 11.805 1 93.75 328 LYS B N 1
ATOM 7009 C CA . LYS B 1 328 ? 4.898 -16.859 11.18 1 93.75 328 LYS B CA 1
ATOM 7010 C C . LYS B 1 328 ? 4.238 -17.156 9.836 1 93.75 328 LYS B C 1
ATOM 7012 O O . LYS B 1 328 ? 3.156 -16.656 9.547 1 93.75 328 LYS B O 1
ATOM 7017 N N . LYS B 1 329 ? 4.898 -17.953 9.07 1 97 329 LYS B N 1
ATOM 7018 C CA . LYS B 1 329 ? 4.359 -18.266 7.75 1 97 329 LYS B CA 1
ATOM 7019 C C . LYS B 1 329 ? 3.115 -19.141 7.859 1 97 329 LYS B C 1
ATOM 7021 O O . LYS B 1 329 ? 2.154 -18.969 7.109 1 97 329 LYS B O 1
ATOM 7026 N N . LEU B 1 330 ? 3.072 -20.047 8.773 1 97.56 330 LEU B N 1
ATOM 7027 C CA . LEU B 1 330 ? 1.888 -20.875 8.992 1 97.56 330 LEU B CA 1
ATOM 7028 C C . LEU B 1 330 ? 0.719 -20.031 9.484 1 97.56 330 LEU B C 1
ATOM 7030 O O . LEU B 1 330 ? -0.416 -20.203 9.039 1 97.56 330 LEU B O 1
ATOM 7034 N N . ALA B 1 331 ? 0.999 -19.125 10.398 1 96.19 331 ALA B N 1
ATOM 7035 C CA . ALA B 1 331 ? -0.03 -18.203 10.867 1 96.19 331 ALA B CA 1
ATOM 7036 C C . ALA B 1 331 ? -0.572 -17.359 9.727 1 96.19 331 ALA B C 1
ATOM 7038 O O . ALA B 1 331 ? -1.775 -17.094 9.656 1 96.19 331 ALA B O 1
ATOM 7039 N N . ALA B 1 332 ? 0.312 -16.984 8.891 1 95.38 332 ALA B N 1
ATOM 7040 C CA . ALA B 1 332 ? -0.101 -16.219 7.723 1 95.38 332 ALA B CA 1
ATOM 7041 C C . ALA B 1 332 ? -1.016 -17.031 6.82 1 95.38 332 ALA B C 1
ATOM 7043 O O . ALA B 1 332 ? -2.002 -16.516 6.289 1 95.38 332 ALA B O 1
ATOM 7044 N N . VAL B 1 333 ? -0.711 -18.297 6.613 1 97.25 333 VAL B N 1
ATOM 7045 C CA . VAL B 1 333 ? -1.526 -19.172 5.777 1 97.25 333 VAL B CA 1
ATOM 7046 C C . VAL B 1 333 ? -2.953 -19.219 6.32 1 97.25 333 VAL B C 1
ATOM 7048 O O . VAL B 1 333 ? -3.91 -18.938 5.594 1 97.25 333 VAL B O 1
ATOM 7051 N N . PHE B 1 334 ? -3.123 -19.453 7.531 1 95.81 334 PHE B N 1
ATOM 7052 C CA . PHE B 1 334 ? -4.449 -19.594 8.125 1 95.81 334 PHE B CA 1
ATOM 7053 C C . PHE B 1 334 ? -5.129 -18.219 8.227 1 95.81 334 PHE B C 1
ATOM 7055 O O . PHE B 1 334 ? -6.336 -18.109 7.996 1 95.81 334 PHE B O 1
ATOM 7062 N N . GLY B 1 335 ? -4.328 -17.219 8.586 1 93.69 335 GLY B N 1
ATOM 7063 C CA . GLY B 1 335 ? -4.883 -15.883 8.68 1 93.69 335 GLY B CA 1
ATOM 7064 C C . GLY B 1 335 ? -5.426 -15.375 7.355 1 93.69 335 GLY B C 1
ATOM 7065 O O . GLY B 1 335 ? -6.527 -14.828 7.301 1 93.69 335 GLY B O 1
ATOM 7066 N N . VAL B 1 336 ? -4.695 -15.562 6.316 1 95.94 336 VAL B N 1
ATOM 7067 C CA . VAL B 1 336 ? -5.094 -15.078 5 1 95.94 336 VAL B CA 1
ATOM 7068 C C . VAL B 1 336 ? -6.289 -15.875 4.492 1 95.94 336 VAL B C 1
ATOM 7070 O O . VAL B 1 336 ? -7.195 -15.32 3.863 1 95.94 336 VAL B O 1
ATOM 7073 N N . ILE B 1 337 ? -6.316 -17.188 4.738 1 95.06 337 ILE B N 1
ATOM 7074 C CA . ILE B 1 337 ? -7.469 -18 4.363 1 95.06 337 ILE B CA 1
ATOM 7075 C C . ILE B 1 337 ? -8.719 -17.469 5.059 1 95.06 337 ILE B C 1
ATOM 7077 O O . ILE B 1 337 ? -9.773 -17.312 4.43 1 95.06 337 ILE B O 1
ATOM 7081 N N . MET B 1 338 ? -8.562 -17.125 6.293 1 92.94 338 MET B N 1
ATOM 7082 C CA . MET B 1 338 ? -9.695 -16.594 7.047 1 92.94 338 MET B CA 1
ATOM 7083 C C . MET B 1 338 ? -10.156 -15.266 6.453 1 92.94 338 MET B C 1
ATOM 7085 O O . MET B 1 338 ? -11.359 -15.031 6.312 1 92.94 338 MET B O 1
ATOM 7089 N N . LEU B 1 339 ? -9.234 -14.438 6.129 1 93.62 339 LEU B N 1
ATOM 7090 C CA . LEU B 1 339 ? -9.57 -13.164 5.496 1 93.62 339 LEU B CA 1
ATOM 7091 C C . LEU B 1 339 ? -10.312 -13.391 4.184 1 93.62 339 LEU B C 1
ATOM 7093 O O . LEU B 1 339 ? -11.312 -12.727 3.906 1 93.62 339 LEU B O 1
ATOM 7097 N N . MET B 1 340 ? -9.828 -14.336 3.445 1 96.12 340 MET B N 1
ATOM 7098 C CA . MET B 1 340 ? -10.445 -14.633 2.152 1 96.12 340 MET B CA 1
ATOM 7099 C C . MET B 1 340 ? -11.859 -15.18 2.332 1 96.12 340 MET B C 1
ATOM 7101 O O . MET B 1 340 ? -12.758 -14.828 1.569 1 96.12 340 MET B O 1
ATOM 7105 N N . ILE B 1 341 ? -12.102 -15.977 3.322 1 94.06 341 ILE B N 1
ATOM 7106 C CA . ILE B 1 341 ? -13.414 -16.547 3.598 1 94.06 341 ILE B CA 1
ATOM 7107 C C . ILE B 1 341 ? -14.398 -15.422 3.951 1 94.06 341 ILE B C 1
ATOM 7109 O O . ILE B 1 341 ? -15.523 -15.398 3.451 1 94.06 341 ILE B O 1
ATOM 7113 N N . VAL B 1 342 ? -13.945 -14.516 4.762 1 93.69 342 VAL B N 1
ATOM 7114 C CA . VAL B 1 342 ? -14.797 -13.414 5.195 1 93.69 342 VAL B CA 1
ATOM 7115 C C . VAL B 1 342 ? -15.18 -12.555 3.992 1 93.69 342 VAL B C 1
ATOM 7117 O O . VAL B 1 342 ? -16.359 -12.242 3.801 1 93.69 342 VAL B O 1
ATOM 7120 N N . VAL B 1 343 ? -14.234 -12.234 3.18 1 94.38 343 VAL B N 1
ATOM 7121 C CA . VAL B 1 343 ? -14.484 -11.406 2 1 94.38 343 VAL B CA 1
ATOM 7122 C C . VAL B 1 343 ? -15.414 -12.148 1.039 1 94.38 343 VAL B C 1
ATOM 7124 O O . VAL B 1 343 ? -16.359 -11.57 0.511 1 94.38 343 VAL B O 1
ATOM 7127 N N . ALA B 1 344 ? -15.156 -13.398 0.837 1 94.88 344 ALA B N 1
ATOM 7128 C CA . ALA B 1 344 ? -15.969 -14.211 -0.067 1 94.88 344 ALA B CA 1
ATOM 7129 C C . ALA B 1 344 ? -17.406 -14.305 0.428 1 94.88 344 ALA B C 1
ATOM 7131 O O . ALA B 1 344 ? -18.344 -14.18 -0.358 1 94.88 344 ALA B O 1
ATOM 7132 N N . GLN B 1 345 ? -17.547 -14.5 1.713 1 94.12 345 GLN B N 1
ATOM 7133 C CA . GLN B 1 345 ? -18.859 -14.703 2.301 1 94.12 345 GLN B CA 1
ATOM 7134 C C . GLN B 1 345 ? -19.672 -13.406 2.318 1 94.12 345 GLN B C 1
ATOM 7136 O O . GLN B 1 345 ? -20.859 -13.406 2.008 1 94.12 345 GLN B O 1
ATOM 7141 N N . THR B 1 346 ? -19.016 -12.312 2.635 1 92.5 346 THR B N 1
ATOM 7142 C CA . THR B 1 346 ? -19.766 -11.102 2.951 1 92.5 346 THR B CA 1
ATOM 7143 C C . THR B 1 346 ? -19.938 -10.234 1.705 1 92.5 346 THR B C 1
ATOM 7145 O O . THR B 1 346 ? -20.906 -9.477 1.603 1 92.5 346 THR B O 1
ATOM 7148 N N . THR B 1 347 ? -19.062 -10.367 0.789 1 92.31 347 THR B N 1
ATOM 7149 C CA . THR B 1 347 ? -19.156 -9.445 -0.337 1 92.31 347 THR B CA 1
ATOM 7150 C C . THR B 1 347 ? -19.312 -10.211 -1.65 1 92.31 347 THR B C 1
ATOM 7152 O O . THR B 1 347 ? -20.266 -10 -2.391 1 92.31 347 THR B O 1
ATOM 7155 N N . LEU B 1 348 ? -18.562 -11.211 -1.934 1 94.5 348 LEU B N 1
ATOM 7156 C CA . LEU B 1 348 ? -18.531 -11.852 -3.242 1 94.5 348 LEU B CA 1
ATOM 7157 C C . LEU B 1 348 ? -19.719 -12.805 -3.404 1 94.5 348 LEU B C 1
ATOM 7159 O O . LEU B 1 348 ? -20.297 -12.914 -4.488 1 94.5 348 LEU B O 1
ATOM 7163 N N . TYR B 1 349 ? -20.062 -13.461 -2.33 1 93.62 349 TYR B N 1
ATOM 7164 C CA . TYR B 1 349 ? -21.125 -14.445 -2.412 1 93.62 349 TYR B CA 1
ATOM 7165 C C . TYR B 1 349 ? -22.453 -13.781 -2.807 1 93.62 349 TYR B C 1
ATOM 7167 O O . TYR B 1 349 ? -23.109 -14.219 -3.754 1 93.62 349 TYR B O 1
ATOM 7175 N N . PRO B 1 350 ? -22.828 -12.719 -2.115 1 93.06 350 PRO B N 1
ATOM 7176 C CA . PRO B 1 350 ? -24.078 -12.055 -2.529 1 93.06 350 PRO B CA 1
ATOM 7177 C C . PRO B 1 350 ? -24.016 -11.547 -3.969 1 93.06 350 PRO B C 1
ATOM 7179 O O . PRO B 1 350 ? -25.031 -11.602 -4.684 1 93.06 350 PRO B O 1
ATOM 7182 N N . ILE B 1 351 ? -22.922 -11.109 -4.426 1 94.88 351 ILE B N 1
ATOM 7183 C CA . ILE B 1 351 ? -22.766 -10.609 -5.789 1 94.88 351 ILE B CA 1
ATOM 7184 C C . ILE B 1 351 ? -22.875 -11.773 -6.777 1 94.88 351 ILE B C 1
ATOM 7186 O O . ILE B 1 351 ? -23.5 -11.641 -7.828 1 94.88 351 ILE B O 1
ATOM 7190 N N . ALA B 1 352 ? -22.25 -12.852 -6.438 1 93.88 352 ALA B N 1
ATOM 7191 C CA . ALA B 1 352 ? -22.328 -14.039 -7.281 1 93.88 352 ALA B CA 1
ATOM 7192 C C . ALA B 1 352 ? -23.766 -14.523 -7.422 1 93.88 352 ALA B C 1
ATOM 7194 O O . ALA B 1 352 ? -24.203 -14.906 -8.516 1 93.88 352 ALA B O 1
ATOM 7195 N N . MET B 1 353 ? -24.516 -14.453 -6.328 1 94.12 353 MET B N 1
ATOM 7196 C CA . MET B 1 353 ? -25.906 -14.875 -6.367 1 94.12 353 MET B CA 1
ATOM 7197 C C . MET B 1 353 ? -26.734 -13.93 -7.23 1 94.12 353 MET B C 1
ATOM 7199 O O . MET B 1 353 ? -27.625 -14.367 -7.957 1 94.12 353 MET B O 1
ATOM 7203 N N . ARG B 1 354 ? -26.391 -12.68 -7.137 1 94.5 354 ARG B N 1
ATOM 7204 C CA . ARG B 1 354 ? -27.031 -11.703 -8.008 1 94.5 354 ARG B CA 1
ATOM 7205 C C . ARG B 1 354 ? -26.719 -11.984 -9.477 1 94.5 354 ARG B C 1
ATOM 7207 O O . ARG B 1 354 ? -27.594 -11.891 -10.336 1 94.5 354 ARG B O 1
ATOM 7214 N N . ALA B 1 355 ? -25.5 -12.297 -9.773 1 94.56 355 ALA B N 1
ATOM 7215 C CA . ALA B 1 355 ? -25.078 -12.609 -11.133 1 94.56 355 ALA B CA 1
ATOM 7216 C C . ALA B 1 355 ? -25.812 -13.836 -11.664 1 94.56 355 ALA B C 1
ATOM 7218 O O . ALA B 1 355 ? -26.297 -13.836 -12.805 1 94.56 355 ALA B O 1
ATOM 7219 N N . ILE B 1 356 ? -25.953 -14.852 -10.867 1 93.31 356 ILE B N 1
ATOM 7220 C CA . ILE B 1 356 ? -26.609 -16.094 -11.25 1 93.31 356 ILE B CA 1
ATOM 7221 C C . ILE B 1 356 ? -28.094 -15.828 -11.5 1 93.31 356 ILE B C 1
ATOM 7223 O O . ILE B 1 356 ? -28.688 -16.391 -12.43 1 93.31 356 ILE B O 1
ATOM 7227 N N . SER B 1 357 ? -28.656 -14.969 -10.719 1 94.06 357 SER B N 1
ATOM 7228 C CA . SER B 1 357 ? -30.078 -14.648 -10.859 1 94.06 357 SER B CA 1
ATOM 7229 C C . SER B 1 357 ? -30.344 -13.945 -12.188 1 94.06 357 SER B C 1
ATOM 7231 O O . SER B 1 357 ? -31.453 -14.047 -12.734 1 94.06 357 SER B O 1
ATOM 7233 N N . LEU B 1 358 ? -29.391 -13.281 -12.734 1 93.31 358 LEU B N 1
ATOM 7234 C CA . LEU B 1 358 ? -29.547 -12.562 -13.992 1 93.31 358 LEU B CA 1
ATOM 7235 C C . LEU B 1 358 ? -29.672 -13.531 -15.164 1 93.31 358 LEU B C 1
ATOM 7237 O O . LEU B 1 358 ? -30.172 -13.156 -16.234 1 93.31 358 LEU B O 1
ATOM 7241 N N . ARG B 1 359 ? -29.297 -14.758 -14.953 1 90.88 359 ARG B N 1
ATOM 7242 C CA . ARG B 1 359 ? -29.328 -15.758 -16.016 1 90.88 359 ARG B CA 1
ATOM 7243 C C . ARG B 1 359 ? -30.75 -16.016 -16.5 1 90.88 359 ARG B C 1
ATOM 7245 O O . ARG B 1 359 ? -30.969 -16.422 -17.641 1 90.88 359 ARG B O 1
ATOM 7252 N N . SER B 1 360 ? -31.609 -15.734 -15.625 1 92.12 360 SER B N 1
ATOM 7253 C CA . SER B 1 360 ? -33 -16.016 -15.938 1 92.12 360 SER B CA 1
ATOM 7254 C C . SER B 1 360 ? -33.625 -14.891 -16.766 1 92.12 360 SER B C 1
ATOM 7256 O O . SER B 1 360 ? -34.688 -15.062 -17.375 1 92.12 360 SER B O 1
ATOM 7258 N N . LEU B 1 361 ? -32.938 -13.82 -16.938 1 93.12 361 LEU B N 1
ATOM 7259 C CA . LEU B 1 361 ? -33.438 -12.664 -17.656 1 93.12 361 LEU B CA 1
ATOM 7260 C C . LEU B 1 361 ? -33.031 -12.719 -19.125 1 93.12 361 LEU B C 1
ATOM 7262 O O . LEU B 1 361 ? -32.062 -13.391 -19.484 1 93.12 361 LEU B O 1
ATOM 7266 N N . PRO B 1 362 ? -33.812 -11.953 -19.969 1 93.56 362 PRO B N 1
ATOM 7267 C CA . PRO B 1 362 ? -33.406 -11.844 -21.375 1 93.56 362 PRO B CA 1
ATOM 7268 C C . PRO B 1 362 ? -32.062 -11.148 -21.547 1 93.56 362 PRO B C 1
ATOM 7270 O O . PRO B 1 362 ? -31.641 -10.391 -20.672 1 93.56 362 PRO B O 1
ATOM 7273 N N . LEU B 1 363 ? -31.391 -11.391 -22.641 1 92.88 363 LEU B N 1
ATOM 7274 C CA . LEU B 1 363 ? -30.031 -10.93 -22.906 1 92.88 363 LEU B CA 1
ATOM 7275 C C . LEU B 1 363 ? -29.953 -9.406 -22.781 1 92.88 363 LEU B C 1
ATOM 7277 O O . LEU B 1 363 ? -28.984 -8.883 -22.219 1 92.88 363 LEU B O 1
ATOM 7281 N N . ALA B 1 364 ? -30.953 -8.711 -23.266 1 92.62 364 ALA B N 1
ATOM 7282 C CA . ALA B 1 364 ? -30.938 -7.254 -23.25 1 92.62 364 ALA B CA 1
ATOM 7283 C C . ALA B 1 364 ? -30.906 -6.723 -21.828 1 92.62 364 ALA B C 1
ATOM 7285 O O . ALA B 1 364 ? -30.188 -5.77 -21.516 1 92.62 364 ALA B O 1
ATOM 7286 N N . GLU B 1 365 ? -31.688 -7.371 -20.984 1 92.62 365 GLU B N 1
ATOM 7287 C CA . GLU B 1 365 ? -31.75 -6.957 -19.578 1 92.62 365 GLU B CA 1
ATOM 7288 C C . GLU B 1 365 ? -30.469 -7.34 -18.844 1 92.62 365 GLU B C 1
ATOM 7290 O O . GLU B 1 365 ? -30 -6.598 -17.969 1 92.62 365 GLU B O 1
ATOM 7295 N N . ARG B 1 366 ? -29.922 -8.461 -19.219 1 93.19 366 ARG B N 1
ATOM 7296 C CA . ARG B 1 366 ? -28.656 -8.891 -18.625 1 93.19 366 ARG B CA 1
ATOM 7297 C C . ARG B 1 366 ? -27.547 -7.887 -18.906 1 93.19 366 ARG B C 1
ATOM 7299 O O . ARG B 1 366 ? -26.797 -7.523 -18 1 93.19 366 ARG B O 1
ATOM 7306 N N . LEU B 1 367 ? -27.562 -7.402 -20.094 1 93.5 367 LEU B N 1
ATOM 7307 C CA . LEU B 1 367 ? -26.516 -6.48 -20.531 1 93.5 367 LEU B CA 1
ATOM 7308 C C . LEU B 1 367 ? -26.656 -5.133 -19.828 1 93.5 367 LEU B C 1
ATOM 7310 O O . LEU B 1 367 ? -25.656 -4.457 -19.562 1 93.5 367 LEU B O 1
ATOM 7314 N N . CYS B 1 368 ? -27.875 -4.809 -19.453 1 92.25 368 CYS B N 1
ATOM 7315 C CA . CYS B 1 368 ? -28.125 -3.545 -18.766 1 92.25 368 CYS B CA 1
ATOM 7316 C C . CYS B 1 368 ? -27.625 -3.594 -17.328 1 92.25 368 CYS B C 1
ATOM 7318 O O . CYS B 1 368 ? -27.125 -2.596 -16.797 1 92.25 368 CYS B O 1
ATOM 7320 N N . HIS B 1 369 ? -27.672 -4.734 -16.703 1 93.25 369 HIS B N 1
ATOM 7321 C CA . HIS B 1 369 ? -27.312 -4.875 -15.297 1 93.25 369 HIS B CA 1
ATOM 7322 C C . HIS B 1 369 ? -25.828 -5.234 -15.148 1 93.25 369 HIS B C 1
ATOM 7324 O O . HIS B 1 369 ? -25.266 -5.066 -14.07 1 93.25 369 HIS B O 1
ATOM 7330 N N . TYR B 1 370 ? -25.25 -5.598 -16.203 1 94.19 370 TYR B N 1
ATOM 7331 C CA . TYR B 1 370 ? -23.938 -6.207 -16.156 1 94.19 370 TYR B CA 1
ATOM 7332 C C . TYR B 1 370 ? -22.875 -5.188 -15.742 1 94.19 370 TYR B C 1
ATOM 7334 O O . TYR B 1 370 ? -22.016 -5.488 -14.922 1 94.19 370 TYR B O 1
ATOM 7342 N N . PRO B 1 371 ? -22.906 -3.902 -16.25 1 94 371 PRO B N 1
ATOM 7343 C CA . PRO B 1 371 ? -21.859 -2.951 -15.852 1 94 371 PRO B CA 1
ATOM 7344 C C . PRO B 1 371 ? -21.844 -2.686 -14.352 1 94 371 PRO B C 1
ATOM 7346 O O . PRO B 1 371 ? -20.766 -2.574 -13.758 1 94 371 PRO B O 1
ATOM 7349 N N . LEU B 1 372 ? -22.969 -2.639 -13.773 1 93.94 372 LEU B N 1
ATOM 7350 C CA . LEU B 1 372 ? -23.031 -2.416 -12.336 1 93.94 372 LEU B CA 1
ATOM 7351 C C . LEU B 1 372 ? -22.531 -3.639 -11.57 1 93.94 372 LEU B C 1
ATOM 7353 O O . LEU B 1 372 ? -21.859 -3.504 -10.547 1 93.94 372 LEU B O 1
ATOM 7357 N N . LEU B 1 373 ? -22.922 -4.773 -12.094 1 95.38 373 LEU B N 1
ATOM 7358 C CA . LEU B 1 373 ? -22.453 -6.016 -11.484 1 95.38 373 LEU B CA 1
ATOM 7359 C C . LEU B 1 373 ? -20.922 -6.086 -11.5 1 95.38 373 LEU B C 1
ATOM 7361 O O . LEU B 1 373 ? -20.312 -6.473 -10.5 1 95.38 373 LEU B O 1
ATOM 7365 N N . LEU B 1 374 ? -20.375 -5.715 -12.594 1 95.31 374 LEU B N 1
ATOM 7366 C CA . LEU B 1 374 ? -18.938 -5.723 -12.742 1 95.31 374 LEU B CA 1
ATOM 7367 C C . LEU B 1 374 ? -18.281 -4.734 -11.789 1 95.31 374 LEU B C 1
ATOM 7369 O O . LEU B 1 374 ? -17.297 -5.066 -11.117 1 95.31 374 LEU B O 1
ATOM 7373 N N . LEU B 1 375 ? -18.828 -3.623 -11.711 1 95.19 375 LEU B N 1
ATOM 7374 C CA . LEU B 1 375 ? -18.297 -2.588 -10.836 1 95.19 375 LEU B CA 1
ATOM 7375 C C . LEU B 1 375 ? -18.375 -3.023 -9.375 1 95.19 375 LEU B C 1
ATOM 7377 O O . LEU B 1 375 ? -17.422 -2.803 -8.609 1 95.19 375 LEU B O 1
ATOM 7381 N N . ASP B 1 376 ? -19.406 -3.676 -9.008 1 95.5 376 ASP B N 1
ATOM 7382 C CA . ASP B 1 376 ? -19.609 -4.141 -7.637 1 95.5 376 ASP B CA 1
ATOM 7383 C C . ASP B 1 376 ? -18.609 -5.246 -7.285 1 95.5 376 ASP B C 1
ATOM 7385 O O . ASP B 1 376 ? -18.266 -5.426 -6.117 1 95.5 376 ASP B O 1
ATOM 7389 N N . THR B 1 377 ? -18.203 -5.953 -8.289 1 96.06 377 THR B N 1
ATOM 7390 C CA . THR B 1 377 ? -17.359 -7.121 -8.078 1 96.06 377 THR B CA 1
ATOM 7391 C C . THR B 1 377 ? -15.898 -6.711 -7.953 1 96.06 377 THR B C 1
ATOM 7393 O O . THR B 1 377 ? -15.125 -7.355 -7.238 1 96.06 377 THR B O 1
ATOM 7396 N N . MET B 1 378 ? -15.484 -5.652 -8.523 1 95.62 378 MET B N 1
ATOM 7397 C CA . MET B 1 378 ? -14.094 -5.297 -8.75 1 95.62 378 MET B CA 1
ATOM 7398 C C . MET B 1 378 ? -13.359 -5.09 -7.434 1 95.62 378 MET B C 1
ATOM 7400 O O . MET B 1 378 ? -12.281 -5.648 -7.223 1 95.62 378 MET B O 1
ATOM 7404 N N . PRO B 1 379 ? -13.891 -4.363 -6.473 1 93.19 379 PRO B N 1
ATOM 7405 C CA . PRO B 1 379 ? -13.125 -4.113 -5.25 1 93.19 379 PRO B CA 1
ATOM 7406 C C . PRO B 1 379 ? -12.82 -5.391 -4.473 1 93.19 379 PRO B C 1
ATOM 7408 O O . PRO B 1 379 ? -11.672 -5.625 -4.086 1 93.19 379 PRO B O 1
ATOM 7411 N N . SER B 1 380 ? -13.805 -6.188 -4.309 1 93.94 380 SER B N 1
ATOM 7412 C CA . SER B 1 380 ? -13.641 -7.402 -3.518 1 93.94 380 SER B CA 1
ATOM 7413 C C . SER B 1 380 ? -12.781 -8.43 -4.254 1 93.94 380 SER B C 1
ATOM 7415 O O . SER B 1 380 ? -11.945 -9.094 -3.645 1 93.94 380 SER B O 1
ATOM 7417 N N . PHE B 1 381 ? -13.039 -8.531 -5.539 1 95.12 381 PHE B N 1
ATOM 7418 C CA . PHE B 1 381 ? -12.273 -9.508 -6.305 1 95.12 381 PHE B CA 1
ATOM 7419 C C . PHE B 1 381 ? -10.812 -9.086 -6.406 1 95.12 381 PHE B C 1
ATOM 7421 O O . PHE B 1 381 ? -9.914 -9.93 -6.406 1 95.12 381 PHE B O 1
ATOM 7428 N N . PHE B 1 382 ? -10.617 -7.793 -6.504 1 94.38 382 PHE B N 1
ATOM 7429 C CA . PHE B 1 382 ? -9.258 -7.258 -6.48 1 94.38 382 PHE B CA 1
ATOM 7430 C C . PHE B 1 382 ? -8.547 -7.645 -5.191 1 94.38 382 PHE B C 1
ATOM 7432 O O . PHE B 1 382 ? -7.402 -8.094 -5.219 1 94.38 382 PHE B O 1
ATOM 7439 N N . LEU B 1 383 ? -9.211 -7.484 -4.094 1 93.69 383 LEU B N 1
ATOM 7440 C CA . LEU B 1 383 ? -8.648 -7.848 -2.801 1 93.69 383 LEU B CA 1
ATOM 7441 C C . LEU B 1 383 ? -8.344 -9.344 -2.738 1 93.69 383 LEU B C 1
ATOM 7443 O O . LEU B 1 383 ? -7.266 -9.742 -2.293 1 93.69 383 LEU B O 1
ATOM 7447 N N . ILE B 1 384 ? -9.219 -10.164 -3.195 1 96 384 ILE B N 1
ATOM 7448 C CA . ILE B 1 384 ? -9.031 -11.609 -3.182 1 96 384 ILE B CA 1
ATOM 7449 C C . ILE B 1 384 ? -7.82 -11.984 -4.031 1 96 384 ILE B C 1
ATOM 7451 O O . ILE B 1 384 ? -7.059 -12.883 -3.68 1 96 384 ILE B O 1
ATOM 7455 N N . TYR B 1 385 ? -7.691 -11.273 -5.141 1 95.38 385 TYR B N 1
ATOM 7456 C CA . TYR B 1 385 ? -6.562 -11.508 -6.027 1 95.38 385 TYR B CA 1
ATOM 7457 C C . TYR B 1 385 ? -5.242 -11.273 -5.309 1 95.38 385 TYR B C 1
ATOM 7459 O O . TYR B 1 385 ? -4.316 -12.086 -5.406 1 95.38 385 TYR B O 1
ATOM 7467 N N . ILE B 1 386 ? -5.16 -10.234 -4.594 1 94.31 386 ILE B N 1
ATOM 7468 C CA . ILE B 1 386 ? -3.945 -9.883 -3.867 1 94.31 386 ILE B CA 1
ATOM 7469 C C . ILE B 1 386 ? -3.713 -10.875 -2.736 1 94.31 386 ILE B C 1
ATOM 7471 O O . ILE B 1 386 ? -2.582 -11.312 -2.508 1 94.31 386 ILE B O 1
ATOM 7475 N N . LEU B 1 387 ? -4.734 -11.234 -2.057 1 95.69 387 LEU B N 1
ATOM 7476 C CA . LEU B 1 387 ? -4.621 -12.188 -0.955 1 95.69 387 LEU B CA 1
ATOM 7477 C C . LEU B 1 387 ? -4.207 -13.562 -1.465 1 95.69 387 LEU B C 1
ATOM 7479 O O . LEU B 1 387 ? -3.434 -14.266 -0.809 1 95.69 387 LEU B O 1
ATOM 7483 N N . ASP B 1 388 ? -4.75 -13.914 -2.613 1 96.81 388 ASP B N 1
ATOM 7484 C CA . ASP B 1 388 ? -4.391 -15.195 -3.221 1 96.81 388 ASP B CA 1
ATOM 7485 C C . ASP B 1 388 ? -2.902 -15.242 -3.553 1 96.81 388 ASP B C 1
ATOM 7487 O O . ASP B 1 388 ? -2.238 -16.25 -3.307 1 96.81 388 ASP B O 1
ATOM 7491 N N . PHE B 1 389 ? -2.398 -14.195 -4.102 1 96.31 389 PHE B N 1
ATOM 7492 C CA . PHE B 1 389 ? -0.968 -14.109 -4.371 1 96.31 389 PHE B CA 1
ATOM 7493 C C . PHE B 1 389 ? -0.163 -14.344 -3.1 1 96.31 389 PHE B C 1
ATOM 7495 O O . PHE B 1 389 ? 0.738 -15.188 -3.074 1 96.31 389 PHE B O 1
ATOM 7502 N N . TYR B 1 390 ? -0.477 -13.539 -2.135 1 95.88 390 TYR B N 1
ATOM 7503 C CA . TYR B 1 390 ? 0.283 -13.625 -0.894 1 95.88 390 TYR B CA 1
ATOM 7504 C C . TYR B 1 390 ? 0.177 -15.016 -0.285 1 95.88 390 TYR B C 1
ATOM 7506 O O . TYR B 1 390 ? 1.168 -15.562 0.206 1 95.88 390 TYR B O 1
ATOM 7514 N N . LEU B 1 391 ? -0.944 -15.578 -0.322 1 97.44 391 LEU B N 1
ATOM 7515 C CA . LEU B 1 391 ? -1.197 -16.891 0.275 1 97.44 391 LEU B CA 1
ATOM 7516 C C . LEU B 1 391 ? -0.325 -17.953 -0.371 1 97.44 391 LEU B C 1
ATOM 7518 O O . LEU B 1 391 ? 0.387 -18.688 0.323 1 97.44 391 LEU B O 1
ATOM 7522 N N . ILE B 1 392 ? -0.322 -17.969 -1.65 1 97.38 392 ILE B N 1
ATOM 7523 C CA . ILE B 1 392 ? 0.313 -19.078 -2.363 1 97.38 392 ILE B CA 1
ATOM 7524 C C . ILE B 1 392 ? 1.821 -18.844 -2.43 1 97.38 392 ILE B C 1
ATOM 7526 O O . ILE B 1 392 ? 2.604 -19.688 -1.972 1 97.38 392 ILE B O 1
ATOM 7530 N N . TRP B 1 393 ? 2.215 -17.672 -2.912 1 96.81 393 TRP B N 1
ATOM 7531 C CA . TRP B 1 393 ? 3.613 -17.5 -3.289 1 96.81 393 TRP B CA 1
ATOM 7532 C C . TRP B 1 393 ? 4.445 -17.031 -2.1 1 96.81 393 TRP B C 1
ATOM 7534 O O . TRP B 1 393 ? 5.641 -17.344 -2.014 1 96.81 393 TRP B O 1
ATOM 7544 N N . ASP B 1 394 ? 3.832 -16.375 -1.214 1 96.31 394 ASP B N 1
ATOM 7545 C CA . ASP B 1 394 ? 4.648 -15.875 -0.112 1 96.31 394 ASP B CA 1
ATOM 7546 C C . ASP B 1 394 ? 4.473 -16.734 1.135 1 96.31 394 ASP B C 1
ATOM 7548 O O . ASP B 1 394 ? 5.445 -17.031 1.831 1 96.31 394 ASP B O 1
ATOM 7552 N N . ALA B 1 395 ? 3.281 -17.125 1.433 1 97.5 395 ALA B N 1
ATOM 7553 C CA . ALA B 1 395 ? 3.035 -17.812 2.693 1 97.5 395 ALA B CA 1
ATOM 7554 C C . ALA B 1 395 ? 3.248 -19.312 2.539 1 97.5 395 ALA B C 1
ATOM 7556 O O . ALA B 1 395 ? 4.152 -19.891 3.154 1 97.5 395 ALA B O 1
ATOM 7557 N N . ILE B 1 396 ? 2.58 -19.969 1.687 1 98.06 396 ILE B N 1
ATOM 7558 C CA . ILE B 1 396 ? 2.59 -21.422 1.57 1 98.06 396 ILE B CA 1
ATOM 7559 C C . ILE B 1 396 ? 3.959 -21.891 1.082 1 98.06 396 ILE B C 1
ATOM 7561 O O . ILE B 1 396 ? 4.57 -22.781 1.689 1 98.06 396 ILE B O 1
ATOM 7565 N N . LEU B 1 397 ? 4.449 -21.344 -0 1 98.38 397 LEU B N 1
ATOM 7566 C CA . LEU B 1 397 ? 5.703 -21.828 -0.568 1 98.38 397 LEU B CA 1
ATOM 7567 C C . LEU B 1 397 ? 6.863 -21.594 0.393 1 98.38 397 LEU B C 1
ATOM 7569 O O . LEU B 1 397 ? 7.77 -22.422 0.497 1 98.38 397 LEU B O 1
ATOM 7573 N N . ASN B 1 398 ? 6.809 -20.469 1.071 1 98 398 ASN B N 1
ATOM 7574 C CA . ASN B 1 398 ? 7.875 -20.234 2.041 1 98 398 ASN B CA 1
ATOM 7575 C C . ASN B 1 398 ? 7.77 -21.188 3.23 1 98 398 ASN B C 1
ATOM 7577 O O . ASN B 1 398 ? 8.789 -21.594 3.797 1 98 398 ASN B O 1
ATOM 7581 N N . ALA B 1 399 ? 6.605 -21.484 3.658 1 98 399 ALA B N 1
ATOM 7582 C CA . ALA B 1 399 ? 6.434 -22.469 4.723 1 98 399 ALA B CA 1
ATOM 7583 C C . ALA B 1 399 ? 6.977 -23.844 4.305 1 98 399 ALA B C 1
ATOM 7585 O O . ALA B 1 399 ? 7.699 -24.484 5.066 1 98 399 ALA B O 1
ATOM 7586 N N . ILE B 1 400 ? 6.656 -24.266 3.131 1 98.25 400 ILE B N 1
ATOM 7587 C CA . ILE B 1 400 ? 7.148 -25.531 2.602 1 98.25 400 ILE B CA 1
ATOM 7588 C C . ILE B 1 400 ? 8.672 -25.5 2.488 1 98.25 400 ILE B C 1
ATOM 7590 O O . ILE B 1 400 ? 9.352 -26.453 2.842 1 98.25 400 ILE B O 1
ATOM 7594 N N . ALA B 1 401 ? 9.133 -24.344 1.964 1 98.38 401 ALA B N 1
ATOM 7595 C CA . ALA B 1 401 ? 10.578 -24.203 1.826 1 98.38 401 ALA B CA 1
ATOM 7596 C C . ALA B 1 401 ? 11.273 -24.328 3.18 1 98.38 401 ALA B C 1
ATOM 7598 O O . ALA B 1 401 ? 12.328 -24.969 3.285 1 98.38 401 ALA B O 1
ATOM 7599 N N . GLU B 1 402 ? 10.68 -23.766 4.137 1 97.88 402 GLU B N 1
ATOM 7600 C CA . GLU B 1 402 ? 11.273 -23.844 5.469 1 97.88 402 GLU B CA 1
ATOM 7601 C C . GLU B 1 402 ? 11.242 -25.281 6.004 1 97.88 402 GLU B C 1
ATOM 7603 O O . GLU B 1 402 ? 12.242 -25.766 6.531 1 97.88 402 GLU B O 1
ATOM 7608 N N . LEU B 1 403 ? 10.156 -25.953 5.852 1 97.81 403 LEU B N 1
ATOM 7609 C CA . LEU B 1 403 ? 9.992 -27.312 6.34 1 97.81 403 LEU B CA 1
ATOM 7610 C C . LEU B 1 403 ? 10.945 -28.266 5.629 1 97.81 403 LEU B C 1
ATOM 7612 O O . LEU B 1 403 ? 11.43 -29.234 6.227 1 97.81 403 LEU B O 1
ATOM 7616 N N . THR B 1 404 ? 11.258 -28.031 4.379 1 97.81 404 THR B N 1
ATOM 7617 C CA . THR B 1 404 ? 12.086 -28.922 3.572 1 97.81 404 THR B CA 1
ATOM 7618 C C . THR B 1 404 ? 13.523 -28.391 3.488 1 97.81 404 THR B C 1
ATOM 7620 O O . THR B 1 404 ? 14.359 -28.984 2.807 1 97.81 404 THR B O 1
ATOM 7623 N N . ARG B 1 405 ? 13.766 -27.266 4 1 97.81 405 ARG B N 1
ATOM 7624 C CA . ARG B 1 405 ? 15.062 -26.594 4.004 1 97.81 405 ARG B CA 1
ATOM 7625 C C . ARG B 1 405 ? 15.5 -26.25 2.586 1 97.81 405 ARG B C 1
ATOM 7627 O O . ARG B 1 405 ? 16.688 -26.312 2.266 1 97.81 405 ARG B O 1
ATOM 7634 N N . PHE B 1 406 ? 14.516 -26.031 1.755 1 97.69 406 PHE B N 1
ATOM 7635 C CA . PHE B 1 406 ? 14.781 -25.562 0.404 1 97.69 406 PHE B CA 1
ATOM 7636 C C . PHE B 1 406 ? 15.289 -24.125 0.427 1 97.69 406 PHE B C 1
ATOM 7638 O O . PHE B 1 406 ? 14.617 -23.219 0.943 1 97.69 406 PHE B O 1
ATOM 7645 N N . ALA B 1 407 ? 16.406 -23.828 -0.206 1 97.31 407 ALA B N 1
ATOM 7646 C CA . ALA B 1 407 ? 17.078 -22.547 0.014 1 97.31 407 ALA B CA 1
ATOM 7647 C C . ALA B 1 407 ? 16.688 -21.531 -1.057 1 97.31 407 ALA B C 1
ATOM 7649 O O . ALA B 1 407 ? 16.812 -20.328 -0.846 1 97.31 407 ALA B O 1
ATOM 7650 N N . ASP B 1 408 ? 16.297 -21.938 -2.195 1 96.81 408 ASP B N 1
ATOM 7651 C CA . ASP B 1 408 ? 15.938 -21.016 -3.262 1 96.81 408 ASP B CA 1
ATOM 7652 C C . ASP B 1 408 ? 14.5 -20.516 -3.104 1 96.81 408 ASP B C 1
ATOM 7654 O O . ASP B 1 408 ? 13.57 -21.141 -3.623 1 96.81 408 ASP B O 1
ATOM 7658 N N . ARG B 1 409 ? 14.32 -19.359 -2.525 1 96.62 409 ARG B N 1
ATOM 7659 C CA . ARG B 1 409 ? 12.977 -18.875 -2.221 1 96.62 409 ARG B CA 1
ATOM 7660 C C . ARG B 1 409 ? 12.586 -17.719 -3.152 1 96.62 409 ARG B C 1
ATOM 7662 O O . ARG B 1 409 ? 11.852 -16.812 -2.756 1 96.62 409 ARG B O 1
ATOM 7669 N N . ASP B 1 410 ? 13.117 -17.719 -4.273 1 96.12 410 ASP B N 1
ATOM 7670 C CA . ASP B 1 410 ? 12.766 -16.75 -5.309 1 96.12 410 ASP B CA 1
ATOM 7671 C C . ASP B 1 410 ? 11.508 -17.188 -6.059 1 96.12 410 ASP B C 1
ATOM 7673 O O . ASP B 1 410 ? 11.539 -17.391 -7.273 1 96.12 410 ASP B O 1
ATOM 7677 N N . PHE B 1 411 ? 10.406 -17.156 -5.363 1 97.44 411 PHE B N 1
ATOM 7678 C CA . PHE B 1 411 ? 9.156 -17.703 -5.891 1 97.44 411 PHE B CA 1
ATOM 7679 C C . PHE B 1 411 ? 8.422 -16.656 -6.719 1 97.44 411 PHE B C 1
ATOM 7681 O O . PHE B 1 411 ? 7.559 -17 -7.535 1 97.44 411 PHE B O 1
ATOM 7688 N N . TYR B 1 412 ? 8.641 -15.414 -6.422 1 96.31 412 TYR B N 1
ATOM 7689 C CA . TYR B 1 412 ? 8.008 -14.297 -7.109 1 96.31 412 TYR B CA 1
ATOM 7690 C C . TYR B 1 412 ? 8.922 -13.078 -7.129 1 96.31 412 TYR B C 1
ATOM 7692 O O . TYR B 1 412 ? 9.883 -13.008 -6.352 1 96.31 412 TYR B O 1
ATOM 7700 N N . GLY B 1 413 ? 8.703 -12.266 -8.094 1 94.31 413 GLY B N 1
ATOM 7701 C CA . GLY B 1 413 ? 9.391 -10.984 -8.156 1 94.31 413 GLY B CA 1
ATOM 7702 C C . GLY B 1 413 ? 8.5 -9.812 -7.785 1 94.31 413 GLY B C 1
ATOM 7703 O O . GLY B 1 413 ? 7.438 -10 -7.195 1 94.31 413 GLY B O 1
ATOM 7704 N N . ASP B 1 414 ? 8.977 -8.578 -8.016 1 91.38 414 ASP B N 1
ATOM 7705 C CA . ASP B 1 414 ? 8.203 -7.375 -7.707 1 91.38 414 ASP B CA 1
ATOM 7706 C C . ASP B 1 414 ? 7.148 -7.109 -8.781 1 91.38 414 ASP B C 1
ATOM 7708 O O . ASP B 1 414 ? 7.102 -6.02 -9.352 1 91.38 414 ASP B O 1
ATOM 7712 N N . TRP B 1 415 ? 6.223 -8.055 -8.93 1 94.44 415 TRP B N 1
ATOM 7713 C CA . TRP B 1 415 ? 5.227 -7.992 -9.992 1 94.44 415 TRP B CA 1
ATOM 7714 C C . TRP B 1 415 ? 4.324 -6.773 -9.828 1 94.44 415 TRP B C 1
ATOM 7716 O O . TRP B 1 415 ? 3.719 -6.309 -10.797 1 94.44 415 TRP B O 1
ATOM 7726 N N . TRP B 1 416 ? 4.23 -6.211 -8.648 1 92.12 416 TRP B N 1
ATOM 7727 C CA . TRP B 1 416 ? 3.395 -5.043 -8.391 1 92.12 416 TRP B CA 1
ATOM 7728 C C . TRP B 1 416 ? 3.98 -3.799 -9.047 1 92.12 416 TRP B C 1
ATOM 7730 O O . TRP B 1 416 ? 3.316 -2.764 -9.133 1 92.12 416 TRP B O 1
ATOM 7740 N N . ASN B 1 417 ? 5.18 -3.877 -9.547 1 90.88 417 ASN B N 1
ATOM 7741 C CA . ASN B 1 417 ? 5.812 -2.76 -10.242 1 90.88 417 ASN B CA 1
ATOM 7742 C C . ASN B 1 417 ? 5.758 -2.938 -11.758 1 90.88 417 ASN B C 1
ATOM 7744 O O . ASN B 1 417 ? 6.305 -2.123 -12.508 1 90.88 417 ASN B O 1
ATOM 7748 N N . CYS B 1 418 ? 5.051 -3.953 -12.211 1 90.94 418 CYS B N 1
ATOM 7749 C CA . CYS B 1 418 ? 5.07 -4.281 -13.633 1 90.94 418 CYS B CA 1
ATOM 7750 C C . CYS B 1 418 ? 4.441 -3.164 -14.453 1 90.94 418 CYS B C 1
ATOM 7752 O O . CYS B 1 418 ? 3.461 -2.547 -14.031 1 90.94 418 CYS B O 1
ATOM 7754 N N . THR B 1 419 ? 5.074 -2.922 -15.609 1 88.12 419 THR B N 1
ATOM 7755 C CA . THR B 1 419 ? 4.547 -1.949 -16.562 1 88.12 419 THR B CA 1
ATOM 7756 C C . THR B 1 419 ? 4.109 -2.637 -17.859 1 88.12 419 THR B C 1
ATOM 7758 O O . THR B 1 419 ? 3.6 -1.985 -18.766 1 88.12 419 THR B O 1
ATOM 7761 N N . SER B 1 420 ? 4.293 -3.969 -17.906 1 87.25 420 SER B N 1
ATOM 7762 C CA . SER B 1 420 ? 3.861 -4.777 -19.047 1 87.25 420 SER B CA 1
ATOM 7763 C C . SER B 1 420 ? 3.402 -6.16 -18.609 1 87.25 420 SER B C 1
ATOM 7765 O O . SER B 1 420 ? 3.826 -6.652 -17.547 1 87.25 420 SER B O 1
ATOM 7767 N N . TRP B 1 421 ? 2.629 -6.727 -19.453 1 87.94 421 TRP B N 1
ATOM 7768 C CA . TRP B 1 421 ? 2.1 -8.055 -19.141 1 87.94 421 TRP B CA 1
ATOM 7769 C C . TRP B 1 421 ? 3.17 -9.125 -19.328 1 87.94 421 TRP B C 1
ATOM 7771 O O . TRP B 1 421 ? 3.088 -10.195 -18.719 1 87.94 421 TRP B O 1
ATOM 7781 N N . TYR B 1 422 ? 4.133 -8.828 -20.062 1 84.69 422 TYR B N 1
ATOM 7782 C CA . TYR B 1 422 ? 5.246 -9.758 -20.219 1 84.69 422 TYR B CA 1
ATOM 7783 C C . TYR B 1 422 ? 6.02 -9.898 -18.906 1 84.69 422 TYR B C 1
ATOM 7785 O O . TYR B 1 422 ? 6.336 -11.008 -18.484 1 84.69 422 TYR B O 1
ATOM 7793 N N . GLU B 1 423 ? 6.227 -8.734 -18.359 1 89 423 GLU B N 1
ATOM 7794 C CA . GLU B 1 423 ? 6.902 -8.75 -17.062 1 89 423 GLU B CA 1
ATOM 7795 C C . GLU B 1 423 ? 6.082 -9.5 -16.016 1 89 423 GLU B C 1
ATOM 7797 O O . GLU B 1 423 ? 6.629 -10.25 -15.203 1 89 423 GLU B O 1
ATOM 7802 N N . PHE B 1 424 ? 4.902 -9.312 -16.125 1 92.44 424 PHE B N 1
ATOM 7803 C CA . PHE B 1 424 ? 4 -9.945 -15.172 1 92.44 424 PHE B CA 1
ATOM 7804 C C . PHE B 1 424 ? 4.066 -11.461 -15.297 1 92.44 424 PHE B C 1
ATOM 7806 O O . PHE B 1 424 ? 4.113 -12.172 -14.289 1 92.44 424 PHE B O 1
ATOM 7813 N N . SER B 1 425 ? 4.066 -11.977 -16.438 1 89.75 425 SER B N 1
ATOM 7814 C CA . SER B 1 425 ? 4.055 -13.414 -16.688 1 89.75 425 SER B CA 1
ATOM 7815 C C . SER B 1 425 ? 5.32 -14.078 -16.141 1 89.75 425 SER B C 1
ATOM 7817 O O . SER B 1 425 ? 5.316 -15.273 -15.836 1 89.75 425 SER B O 1
ATOM 7819 N N . LYS B 1 426 ? 6.305 -13.266 -15.945 1 91.75 426 LYS B N 1
ATOM 7820 C CA . LYS B 1 426 ? 7.582 -13.797 -15.469 1 91.75 426 LYS B CA 1
ATOM 7821 C C . LYS B 1 426 ? 7.703 -13.664 -13.953 1 91.75 426 LYS B C 1
ATOM 7823 O O . LYS B 1 426 ? 8.344 -14.492 -13.305 1 91.75 426 LYS B O 1
ATOM 7828 N N . LEU B 1 427 ? 7.066 -12.664 -13.453 1 95.12 427 LEU B N 1
ATOM 7829 C CA . LEU B 1 427 ? 7.398 -12.281 -12.086 1 95.12 427 LEU B CA 1
ATOM 7830 C C . LEU B 1 427 ? 6.332 -12.773 -11.109 1 95.12 427 LEU B C 1
ATOM 7832 O O . LEU B 1 427 ? 6.609 -12.961 -9.922 1 95.12 427 LEU B O 1
ATOM 7836 N N . TRP B 1 428 ? 5.16 -13.023 -11.547 1 94.62 428 TRP B N 1
ATOM 7837 C CA . TRP B 1 428 ? 4.039 -13.375 -10.68 1 94.62 428 TRP B CA 1
ATOM 7838 C C . TRP B 1 428 ? 4.207 -14.781 -10.109 1 94.62 428 TRP B C 1
ATOM 7840 O O . TRP B 1 428 ? 3.943 -15.016 -8.93 1 94.62 428 TRP B O 1
ATOM 7850 N N . ASN B 1 429 ? 4.672 -15.672 -10.914 1 95.75 429 ASN B N 1
ATOM 7851 C CA . ASN B 1 429 ? 4.832 -17.094 -10.625 1 95.75 429 ASN B CA 1
ATOM 7852 C C . ASN B 1 429 ? 6.09 -17.656 -11.266 1 95.75 429 ASN B C 1
ATOM 7854 O O . ASN B 1 429 ? 6.027 -18.25 -12.352 1 95.75 429 ASN B O 1
ATOM 7858 N N . LYS B 1 430 ? 7.18 -17.562 -10.539 1 96.81 430 LYS B N 1
ATOM 7859 C CA . LYS B 1 430 ? 8.477 -17.906 -11.125 1 96.81 430 LYS B CA 1
ATOM 7860 C C . LYS B 1 430 ? 8.648 -19.422 -11.234 1 96.81 430 LYS B C 1
ATOM 7862 O O . LYS B 1 430 ? 9.219 -19.922 -12.203 1 96.81 430 LYS B O 1
ATOM 7867 N N . PRO B 1 431 ? 8.148 -20.203 -10.297 1 96.69 431 PRO B N 1
ATOM 7868 C CA . PRO B 1 431 ? 8.289 -21.656 -10.438 1 96.69 431 PRO B CA 1
ATOM 7869 C C . PRO B 1 431 ? 7.66 -22.188 -11.719 1 96.69 431 PRO B C 1
ATOM 7871 O O . PRO B 1 431 ? 8.305 -22.938 -12.469 1 96.69 431 PRO B O 1
ATOM 7874 N N . VAL B 1 432 ? 6.434 -21.812 -11.969 1 96.31 432 VAL B N 1
ATOM 7875 C CA . VAL B 1 432 ? 5.75 -22.297 -13.156 1 96.31 432 VAL B CA 1
ATOM 7876 C C . VAL B 1 432 ? 6.395 -21.688 -14.406 1 96.31 432 VAL B C 1
ATOM 7878 O O . VAL B 1 432 ? 6.52 -22.359 -15.438 1 96.31 432 VAL B O 1
ATOM 7881 N N . HIS B 1 433 ? 6.801 -20.453 -14.281 1 94.75 433 HIS B N 1
ATOM 7882 C CA . HIS B 1 433 ? 7.5 -19.828 -15.398 1 94.75 433 HIS B CA 1
ATOM 7883 C C . HIS B 1 433 ? 8.75 -20.625 -15.773 1 94.75 433 HIS B C 1
ATOM 7885 O O . HIS B 1 433 ? 9 -20.875 -16.953 1 94.75 433 HIS B O 1
ATOM 7891 N N . ASN B 1 434 ? 9.539 -21.016 -14.828 1 95.44 434 ASN B N 1
ATOM 7892 C CA . ASN B 1 434 ? 10.758 -21.781 -15.062 1 95.44 434 ASN B CA 1
ATOM 7893 C C . ASN B 1 434 ? 10.453 -23.141 -15.695 1 95.44 434 ASN B C 1
ATOM 7895 O O . ASN B 1 434 ? 11.211 -23.625 -16.547 1 95.44 434 ASN B O 1
ATOM 7899 N N . PHE B 1 435 ? 9.406 -23.734 -15.25 1 96.31 435 PHE B N 1
ATOM 7900 C CA . PHE B 1 435 ? 8.992 -24.984 -15.859 1 96.31 435 PHE B CA 1
ATOM 7901 C C . PHE B 1 435 ? 8.664 -24.797 -17.328 1 96.31 435 PHE B C 1
ATOM 7903 O O . PHE B 1 435 ? 9.125 -25.562 -18.188 1 96.31 435 PHE B O 1
ATOM 7910 N N . LEU B 1 436 ? 7.852 -23.781 -17.625 1 94.81 436 LEU B N 1
ATOM 7911 C CA . LEU B 1 436 ? 7.438 -23.516 -19 1 94.81 436 LEU B CA 1
ATOM 7912 C C . LEU B 1 436 ? 8.633 -23.141 -19.859 1 94.81 436 LEU B C 1
ATOM 7914 O O . LEU B 1 436 ? 8.695 -23.5 -21.047 1 94.81 436 LEU B O 1
ATOM 7918 N N . LEU B 1 437 ? 9.492 -22.453 -19.281 1 92 437 LEU B N 1
ATOM 7919 C CA . LEU B 1 437 ? 10.711 -22.062 -19.984 1 92 437 LEU B CA 1
ATOM 7920 C C . LEU B 1 437 ? 11.508 -23.297 -20.422 1 92 437 LEU B C 1
ATOM 7922 O O . LEU B 1 437 ? 11.875 -23.438 -21.594 1 92 437 LEU B O 1
ATOM 7926 N N . ARG B 1 438 ? 11.688 -24.219 -19.578 1 91.31 438 ARG B N 1
ATOM 7927 C CA . ARG B 1 438 ? 12.523 -25.375 -19.828 1 91.31 438 ARG B CA 1
ATOM 7928 C C . ARG B 1 438 ? 11.789 -26.406 -20.688 1 91.31 438 ARG B C 1
ATOM 7930 O O . ARG B 1 438 ? 12.336 -26.906 -21.672 1 91.31 438 ARG B O 1
ATOM 7937 N N . HIS B 1 439 ? 10.602 -26.703 -20.297 1 92.31 439 HIS B N 1
ATOM 7938 C CA . HIS B 1 439 ? 9.953 -27.891 -20.828 1 92.31 439 HIS B CA 1
ATOM 7939 C C . HIS B 1 439 ? 9.016 -27.531 -21.984 1 92.31 439 HIS B C 1
ATOM 7941 O O . HIS B 1 439 ? 8.531 -28.422 -22.688 1 92.31 439 HIS B O 1
ATOM 7947 N N . VAL B 1 440 ? 8.742 -26.281 -22.156 1 91.31 440 VAL B N 1
ATOM 7948 C CA . VAL B 1 440 ? 7.855 -25.906 -23.25 1 91.31 440 VAL B CA 1
ATOM 7949 C C . VAL B 1 440 ? 8.602 -24.984 -24.219 1 91.31 440 VAL B C 1
ATOM 7951 O O . VAL B 1 440 ? 8.836 -25.359 -25.375 1 91.31 440 VAL B O 1
ATOM 7954 N N . TYR B 1 441 ? 9.047 -23.875 -23.75 1 88.12 441 TYR B N 1
ATOM 7955 C CA . TYR B 1 441 ? 9.672 -22.875 -24.609 1 88.12 441 TYR B CA 1
ATOM 7956 C C . TYR B 1 441 ? 10.938 -23.438 -25.266 1 88.12 441 TYR B C 1
ATOM 7958 O O . TYR B 1 441 ? 11.023 -23.531 -26.484 1 88.12 441 TYR B O 1
ATOM 7966 N N . HIS B 1 442 ? 11.867 -23.891 -24.516 1 84.62 442 HIS B N 1
ATOM 7967 C CA . HIS B 1 442 ? 13.133 -24.375 -25.047 1 84.62 442 HIS B CA 1
ATOM 7968 C C . HIS B 1 442 ? 12.953 -25.688 -25.797 1 84.62 442 HIS B C 1
ATOM 7970 O O . HIS B 1 442 ? 13.609 -25.938 -26.812 1 84.62 442 HIS B O 1
ATOM 7976 N N . SER B 1 443 ? 12.078 -26.453 -25.266 1 82 443 SER B N 1
ATOM 7977 C CA . SER B 1 443 ? 11.812 -27.719 -25.938 1 82 443 SER B CA 1
ATOM 7978 C C . SER B 1 443 ? 11.18 -27.5 -27.312 1 82 443 SER B C 1
ATOM 7980 O O . SER B 1 443 ? 11.461 -28.234 -28.25 1 82 443 SER B O 1
ATOM 7982 N N . SER B 1 444 ? 10.375 -26.469 -27.359 1 83.69 444 SER B N 1
ATOM 7983 C CA . SER B 1 444 ? 9.742 -26.172 -28.641 1 83.69 444 SER B CA 1
ATOM 7984 C C . SER B 1 444 ? 10.75 -25.609 -29.641 1 83.69 444 SER B C 1
ATOM 7986 O O . SER B 1 444 ? 10.641 -25.859 -30.844 1 83.69 444 SER B O 1
ATOM 7988 N N . LEU B 1 445 ? 11.664 -24.922 -29.203 1 79.56 445 LEU B N 1
ATOM 7989 C CA . LEU B 1 445 ? 12.734 -24.406 -30.062 1 79.56 445 LEU B CA 1
ATOM 7990 C C . LEU B 1 445 ? 13.57 -25.547 -30.609 1 79.56 445 LEU B C 1
ATOM 7992 O O . LEU B 1 445 ? 13.883 -25.578 -31.812 1 79.56 445 LEU B O 1
ATOM 7996 N N . SER B 1 446 ? 13.867 -26.453 -29.766 1 75.44 446 SER B N 1
ATOM 7997 C CA . SER B 1 446 ? 14.789 -27.516 -30.141 1 75.44 446 SER B CA 1
ATOM 7998 C C . SER B 1 446 ? 14.07 -28.641 -30.859 1 75.44 446 SER B C 1
ATOM 8000 O O . SER B 1 446 ? 14.531 -29.109 -31.906 1 75.44 446 SER B O 1
ATOM 8002 N N . ALA B 1 447 ? 12.938 -29.047 -30.344 1 71.69 447 ALA B N 1
ATOM 8003 C CA . ALA B 1 447 ? 12.25 -30.234 -30.859 1 71.69 447 ALA B CA 1
ATOM 8004 C C . ALA B 1 447 ? 11.469 -29.906 -32.125 1 71.69 447 ALA B C 1
ATOM 8006 O O . ALA B 1 447 ? 11.469 -30.688 -33.094 1 71.69 447 ALA B O 1
ATOM 8007 N N . PHE B 1 448 ? 10.844 -28.75 -32.094 1 77.25 448 PHE B N 1
ATOM 8008 C CA . PHE B 1 448 ? 9.984 -28.406 -33.219 1 77.25 448 PHE B CA 1
ATOM 8009 C C . PHE B 1 448 ? 10.648 -27.375 -34.125 1 77.25 448 PHE B C 1
ATOM 8011 O O . PHE B 1 448 ? 10.094 -26.984 -35.156 1 77.25 448 PHE B O 1
ATOM 8018 N N . GLN B 1 449 ? 11.797 -26.953 -33.781 1 81 449 GLN B N 1
ATOM 8019 C CA . GLN B 1 449 ? 12.562 -25.969 -34.531 1 81 449 GLN B CA 1
ATOM 8020 C C . GLN B 1 449 ? 11.75 -24.703 -34.781 1 81 449 GLN B C 1
ATOM 8022 O O . GLN B 1 449 ? 11.703 -24.203 -35.906 1 81 449 GLN B O 1
ATOM 8027 N N . LEU B 1 450 ? 11.055 -24.344 -33.75 1 84.5 450 LEU B N 1
ATOM 8028 C CA . LEU B 1 450 ? 10.297 -23.094 -33.812 1 84.5 450 LEU B CA 1
ATOM 8029 C C . LEU B 1 450 ? 11.195 -21.891 -33.531 1 84.5 450 LEU B C 1
ATOM 8031 O O . LEU B 1 450 ? 12.266 -22.031 -32.969 1 84.5 450 LEU B O 1
ATOM 8035 N N . ASN B 1 451 ? 10.758 -20.812 -34.062 1 87.5 451 ASN B N 1
ATOM 8036 C CA . ASN B 1 451 ? 11.469 -19.594 -33.688 1 87.5 451 ASN B CA 1
ATOM 8037 C C . ASN B 1 451 ? 11.008 -19.062 -32.344 1 87.5 451 ASN B C 1
ATOM 8039 O O . ASN B 1 451 ? 10.078 -19.609 -31.734 1 87.5 451 ASN B O 1
ATOM 8043 N N . LYS B 1 452 ? 11.641 -18.078 -31.891 1 86.31 452 LYS B N 1
ATOM 8044 C CA . LYS B 1 452 ? 11.414 -17.547 -30.547 1 86.31 452 LYS B CA 1
ATOM 8045 C C . LYS B 1 452 ? 9.984 -17.047 -30.391 1 86.31 452 LYS B C 1
ATOM 8047 O O . LYS B 1 452 ? 9.344 -17.297 -29.359 1 86.31 452 LYS B O 1
ATOM 8052 N N . GLN B 1 453 ? 9.453 -16.406 -31.375 1 85.69 453 GLN B N 1
ATOM 8053 C CA . GLN B 1 453 ? 8.094 -15.875 -31.312 1 85.69 453 GLN B CA 1
ATOM 8054 C C . GLN B 1 453 ? 7.066 -17 -31.281 1 85.69 453 GLN B C 1
ATOM 8056 O O . GLN B 1 453 ? 6.105 -16.953 -30.516 1 85.69 453 GLN B O 1
ATOM 8061 N N . GLN B 1 454 ? 7.324 -17.938 -32.094 1 89.56 454 GLN B N 1
ATOM 8062 C CA . GLN B 1 454 ? 6.422 -19.094 -32.125 1 89.56 454 GLN B CA 1
ATOM 8063 C C . GLN B 1 454 ? 6.453 -19.875 -30.828 1 89.56 454 GLN B C 1
ATOM 8065 O O . GLN B 1 454 ? 5.414 -20.328 -30.344 1 89.56 454 GLN B O 1
ATOM 8070 N N . ALA B 1 455 ? 7.598 -19.953 -30.312 1 90.12 455 ALA B N 1
ATOM 8071 C CA . ALA B 1 455 ? 7.742 -20.656 -29.047 1 90.12 455 ALA B CA 1
ATOM 8072 C C . ALA B 1 455 ? 7.012 -19.922 -27.922 1 90.12 455 ALA B C 1
ATOM 8074 O O . ALA B 1 455 ? 6.371 -20.547 -27.078 1 90.12 455 ALA B O 1
ATOM 8075 N N . THR B 1 456 ? 7.102 -18.672 -27.984 1 87.12 456 THR B N 1
ATOM 8076 C CA . THR B 1 456 ? 6.402 -17.844 -27 1 87.12 456 THR B CA 1
ATOM 8077 C C . THR B 1 456 ? 4.891 -18 -27.141 1 87.12 456 THR B C 1
ATOM 8079 O O . THR B 1 456 ? 4.18 -18.172 -26.156 1 87.12 456 THR B O 1
ATOM 8082 N N . LEU B 1 457 ? 4.445 -17.906 -28.328 1 88.56 457 LEU B N 1
ATOM 8083 C CA . LEU B 1 457 ? 3.021 -18.047 -28.609 1 88.56 457 LEU B CA 1
ATOM 8084 C C . LEU B 1 457 ? 2.502 -19.391 -28.141 1 88.56 457 LEU B C 1
ATOM 8086 O O . LEU B 1 457 ? 1.424 -19.484 -27.547 1 88.56 457 LEU B O 1
ATOM 8090 N N . LEU B 1 458 ? 3.27 -20.391 -28.422 1 90.44 458 LEU B N 1
ATOM 8091 C CA . LEU B 1 458 ? 2.869 -21.734 -28.016 1 90.44 458 LEU B CA 1
ATOM 8092 C C . LEU B 1 458 ? 2.822 -21.844 -26.484 1 90.44 458 LEU B C 1
ATOM 8094 O O . LEU B 1 458 ? 1.914 -22.469 -25.938 1 90.44 458 LEU B O 1
ATOM 8098 N N . THR B 1 459 ? 3.771 -21.266 -25.859 1 90.94 459 THR B N 1
ATOM 8099 C CA . THR B 1 459 ? 3.822 -21.281 -24.406 1 90.94 459 THR B CA 1
ATOM 8100 C C . THR B 1 459 ? 2.611 -20.562 -23.812 1 90.94 459 THR B C 1
ATOM 8102 O O . THR B 1 459 ? 1.96 -21.094 -22.906 1 90.94 459 THR B O 1
ATOM 8105 N N . PHE B 1 460 ? 2.238 -19.484 -24.375 1 89.69 460 PHE B N 1
ATOM 8106 C CA . PHE B 1 460 ? 1.088 -18.719 -23.906 1 89.69 460 PHE B CA 1
ATOM 8107 C C . PHE B 1 460 ? -0.21 -19.469 -24.203 1 89.69 460 PHE B C 1
ATOM 8109 O O . PHE B 1 460 ? -1.142 -19.453 -23.391 1 89.69 460 PHE B O 1
ATOM 8116 N N . LEU B 1 461 ? -0.208 -20.031 -25.297 1 91.19 461 LEU B N 1
ATOM 8117 C CA . LEU B 1 461 ? -1.399 -20.781 -25.688 1 91.19 461 LEU B CA 1
ATOM 8118 C C . LEU B 1 461 ? -1.631 -21.969 -24.75 1 91.19 461 LEU B C 1
ATOM 8120 O O . LEU B 1 461 ? -2.756 -22.188 -24.297 1 91.19 461 LEU B O 1
ATOM 8124 N N . LEU B 1 462 ? -0.555 -22.656 -24.5 1 91.12 462 LEU B N 1
ATOM 8125 C CA . LEU B 1 462 ? -0.664 -23.781 -23.578 1 91.12 462 LEU B CA 1
ATOM 8126 C C . LEU B 1 462 ? -1.132 -23.312 -22.203 1 91.12 462 LEU B C 1
ATOM 8128 O O . LEU B 1 462 ? -2.006 -23.938 -21.594 1 91.12 462 LEU B O 1
ATOM 8132 N N . SER B 1 463 ? -0.584 -22.281 -21.734 1 91.62 463 SER B N 1
ATOM 8133 C CA . SER B 1 463 ? -0.977 -21.688 -20.453 1 91.62 463 SER B CA 1
ATOM 8134 C C . SER B 1 463 ? -2.447 -21.281 -20.453 1 91.62 463 SER B C 1
ATOM 8136 O O . SER B 1 463 ? -3.17 -21.547 -19.484 1 91.62 463 SER B O 1
ATOM 8138 N N . SER B 1 464 ? -2.887 -20.688 -21.516 1 91.56 464 SER B N 1
ATOM 8139 C CA . SER B 1 464 ? -4.262 -20.203 -21.609 1 91.56 464 SER B CA 1
ATOM 8140 C C . SER B 1 464 ? -5.25 -21.375 -21.625 1 91.56 464 SER B C 1
ATOM 8142 O O . SER B 1 464 ? -6.352 -21.266 -21.078 1 91.56 464 SER B O 1
ATOM 8144 N N . VAL B 1 465 ? -4.879 -22.422 -22.203 1 91.62 465 VAL B N 1
ATOM 8145 C CA . VAL B 1 465 ? -5.738 -23.594 -22.266 1 91.62 465 VAL B CA 1
ATOM 8146 C C . VAL B 1 465 ? -5.914 -24.188 -20.875 1 91.62 465 VAL B C 1
ATOM 8148 O O . VAL B 1 465 ? -7.023 -24.547 -20.484 1 91.62 465 VAL B O 1
ATOM 8151 N N . ILE B 1 466 ? -4.863 -24.25 -20.172 1 92.31 466 ILE B N 1
ATOM 8152 C CA . ILE B 1 466 ? -4.922 -24.781 -18.812 1 92.31 466 ILE B CA 1
ATOM 8153 C C . ILE B 1 466 ? -5.793 -23.875 -17.938 1 92.31 466 ILE B C 1
ATOM 8155 O O . ILE B 1 466 ? -6.586 -24.359 -17.125 1 92.31 466 ILE B O 1
ATOM 8159 N N . HIS B 1 467 ? -5.672 -22.656 -18.156 1 91.5 467 HIS B N 1
ATOM 8160 C CA . HIS B 1 467 ? -6.484 -21.703 -17.391 1 91.5 467 HIS B CA 1
ATOM 8161 C C . HIS B 1 467 ? -7.961 -21.828 -17.75 1 91.5 467 HIS B C 1
ATOM 8163 O O . HIS B 1 467 ? -8.828 -21.734 -16.891 1 91.5 467 HIS B O 1
ATOM 8169 N N . GLU B 1 468 ? -8.18 -22.031 -18.969 1 91.31 468 GLU B N 1
ATOM 8170 C CA . GLU B 1 468 ? -9.562 -22.25 -19.391 1 91.31 468 GLU B CA 1
ATOM 8171 C C . GLU B 1 468 ? -10.133 -23.516 -18.781 1 91.31 468 GLU B C 1
ATOM 8173 O O . GLU B 1 468 ? -11.312 -23.562 -18.438 1 91.31 468 GLU B O 1
ATOM 8178 N N . LEU B 1 469 ? -9.312 -24.453 -18.703 1 90.81 469 LEU B N 1
ATOM 8179 C CA . LEU B 1 469 ? -9.742 -25.703 -18.062 1 90.81 469 LEU B CA 1
ATOM 8180 C C . LEU B 1 469 ? -10.094 -25.453 -16.594 1 90.81 469 LEU B C 1
ATOM 8182 O O . LEU B 1 469 ? -11.016 -26.078 -16.062 1 90.81 469 LEU B O 1
ATOM 8186 N N . ALA B 1 470 ? -9.359 -24.562 -15.992 1 92.12 470 ALA B N 1
ATOM 8187 C CA . ALA B 1 470 ? -9.68 -24.203 -14.609 1 92.12 470 ALA B CA 1
ATOM 8188 C C . ALA B 1 470 ? -11.078 -23.594 -14.516 1 92.12 470 ALA B C 1
ATOM 8190 O O . ALA B 1 470 ? -11.82 -23.875 -13.57 1 92.12 470 ALA B O 1
ATOM 8191 N N . MET B 1 471 ? -11.406 -22.797 -15.453 1 91.25 471 MET B N 1
ATOM 8192 C CA . MET B 1 471 ? -12.742 -22.203 -15.484 1 91.25 471 MET B CA 1
ATOM 8193 C C . MET B 1 471 ? -13.805 -23.281 -15.68 1 91.25 471 MET B C 1
ATOM 8195 O O . MET B 1 471 ? -14.875 -23.219 -15.062 1 91.25 471 MET B O 1
ATOM 8199 N N . PHE B 1 472 ? -13.492 -24.219 -16.484 1 90.25 472 PHE B N 1
ATOM 8200 C CA . PHE B 1 472 ? -14.414 -25.312 -16.703 1 90.25 472 PHE B CA 1
ATOM 8201 C C . PHE B 1 472 ? -14.664 -26.094 -15.422 1 90.25 472 PHE B C 1
ATOM 8203 O O . PHE B 1 472 ? -15.789 -26.5 -15.141 1 90.25 472 PHE B O 1
ATOM 8210 N N . VAL B 1 473 ? -13.648 -26.234 -14.695 1 91.56 473 VAL B N 1
ATOM 8211 C CA . VAL B 1 473 ? -13.727 -26.984 -13.445 1 91.56 473 VAL B CA 1
ATOM 8212 C C . VAL B 1 473 ? -14.625 -26.234 -12.453 1 91.56 473 VAL B C 1
ATOM 8214 O O . VAL B 1 473 ? -15.43 -26.844 -11.75 1 91.56 473 VAL B O 1
ATOM 8217 N N . ILE B 1 474 ? -14.531 -24.938 -12.453 1 89.75 474 ILE B N 1
ATOM 8218 C CA . ILE B 1 474 ? -15.258 -24.125 -11.484 1 89.75 474 ILE B CA 1
ATOM 8219 C C . ILE B 1 474 ? -16.688 -23.922 -11.961 1 89.75 474 ILE B C 1
ATOM 8221 O O . ILE B 1 474 ? -17.641 -24.125 -11.195 1 89.75 474 ILE B O 1
ATOM 8225 N N . PHE B 1 475 ? -16.875 -23.609 -13.25 1 88.44 475 PHE B N 1
ATOM 8226 C CA . PHE B 1 475 ? -18.172 -23.125 -13.727 1 88.44 475 PHE B CA 1
ATOM 8227 C C . PHE B 1 475 ? -18.875 -24.203 -14.562 1 88.44 475 PHE B C 1
ATOM 8229 O O . PHE B 1 475 ? -20.047 -24.047 -14.898 1 88.44 475 PHE B O 1
ATOM 8236 N N . HIS B 1 476 ? -18.172 -25.219 -14.953 1 88.12 476 HIS B N 1
ATOM 8237 C CA . HIS B 1 476 ? -18.688 -26.312 -15.773 1 88.12 476 HIS B CA 1
ATOM 8238 C C . HIS B 1 476 ? -19.141 -25.797 -17.141 1 88.12 476 HIS B C 1
ATOM 8240 O O . HIS B 1 476 ? -20.156 -26.25 -17.672 1 88.12 476 HIS B O 1
ATOM 8246 N N . LYS B 1 477 ? -18.438 -24.688 -17.578 1 86.56 477 LYS B N 1
ATOM 8247 C CA . LYS B 1 477 ? -18.688 -24.094 -18.875 1 86.56 477 LYS B CA 1
ATOM 8248 C C . LYS B 1 477 ? -17.391 -23.797 -19.625 1 86.56 477 LYS B C 1
ATOM 8250 O O . LYS B 1 477 ? -16.438 -23.281 -19.031 1 86.56 477 LYS B O 1
ATOM 8255 N N . LEU B 1 478 ? -17.328 -24.281 -20.812 1 86.19 478 LEU B N 1
ATOM 8256 C CA . LEU B 1 478 ? -16.219 -23.906 -21.688 1 86.19 478 LEU B CA 1
ATOM 8257 C C . LEU B 1 478 ? -16.641 -22.812 -22.656 1 86.19 478 LEU B C 1
ATOM 8259 O O . LEU B 1 478 ? -17.266 -23.094 -23.688 1 86.19 478 LEU B O 1
ATOM 8263 N N . ARG B 1 479 ? -16.312 -21.578 -22.406 1 87.56 479 ARG B N 1
ATOM 8264 C CA . ARG B 1 479 ? -16.734 -20.453 -23.234 1 87.56 479 ARG B CA 1
ATOM 8265 C C . ARG B 1 479 ? -15.539 -19.812 -23.938 1 87.56 479 ARG B C 1
ATOM 8267 O O . ARG B 1 479 ? -15.703 -19.094 -24.922 1 87.56 479 ARG B O 1
ATOM 8274 N N . GLY B 1 480 ? -14.352 -20.016 -23.406 1 88.56 480 GLY B N 1
ATOM 8275 C CA . GLY B 1 480 ? -13.148 -19.484 -24.031 1 88.56 480 GLY B CA 1
ATOM 8276 C C . GLY B 1 480 ? -12.852 -18.062 -23.641 1 88.56 480 GLY B C 1
ATOM 8277 O O . GLY B 1 480 ? -11.977 -17.406 -24.219 1 88.56 480 GLY B O 1
ATOM 8278 N N . TYR B 1 481 ? -13.57 -17.531 -22.688 1 86.31 481 TYR B N 1
ATOM 8279 C CA . TYR B 1 481 ? -13.352 -16.156 -22.266 1 86.31 481 TYR B CA 1
ATOM 8280 C C . TYR B 1 481 ? -11.938 -15.961 -21.719 1 86.31 481 TYR B C 1
ATOM 8282 O O . TYR B 1 481 ? -11.227 -15.039 -22.125 1 86.31 481 TYR B O 1
ATOM 8290 N N . LEU B 1 482 ? -11.547 -16.781 -20.859 1 84.81 482 LEU B N 1
ATOM 8291 C CA . LEU B 1 482 ? -10.234 -16.656 -20.234 1 84.81 482 LEU B CA 1
ATOM 8292 C C . LEU B 1 482 ? -9.125 -16.875 -21.266 1 84.81 482 LEU B C 1
ATOM 8294 O O . LEU B 1 482 ? -8.086 -16.219 -21.219 1 84.81 482 LEU B O 1
ATOM 8298 N N . LEU B 1 483 ? -9.383 -17.781 -22.172 1 85.81 483 LEU B N 1
ATOM 8299 C CA . LEU B 1 483 ? -8.43 -18.047 -23.234 1 85.81 483 LEU B CA 1
ATOM 8300 C C . LEU B 1 483 ? -8.18 -16.781 -24.062 1 85.81 483 LEU B C 1
ATOM 8302 O O . LEU B 1 483 ? -7.027 -16.406 -24.281 1 85.81 483 LEU B O 1
ATOM 8306 N N . ILE B 1 484 ? -9.211 -16.172 -24.375 1 87 484 ILE B N 1
ATOM 8307 C CA . ILE B 1 484 ? -9.125 -14.984 -25.203 1 87 484 ILE B CA 1
ATOM 8308 C C . ILE B 1 484 ? -8.461 -13.852 -24.422 1 87 484 ILE B C 1
ATOM 8310 O O . ILE B 1 484 ? -7.566 -13.18 -24.922 1 87 484 ILE B O 1
ATOM 8314 N N . PHE B 1 485 ? -8.852 -13.711 -23.172 1 86.06 485 PHE B N 1
ATOM 8315 C CA . PHE B 1 485 ? -8.312 -12.633 -22.359 1 86.06 485 PHE B CA 1
ATOM 8316 C C . PHE B 1 485 ? -6.824 -12.836 -22.109 1 86.06 485 PHE B C 1
ATOM 8318 O O . PHE B 1 485 ? -6.051 -11.875 -22.109 1 86.06 485 PHE B O 1
ATOM 8325 N N . GLN B 1 486 ? -6.48 -14 -21.891 1 85.5 486 GLN B N 1
ATOM 8326 C CA . GLN B 1 486 ? -5.07 -14.281 -21.641 1 85.5 486 GLN B CA 1
ATOM 8327 C C . GLN B 1 486 ? -4.242 -14.086 -22.906 1 85.5 486 GLN B C 1
ATOM 8329 O O . GLN B 1 486 ? -3.135 -13.539 -22.859 1 85.5 486 GLN B O 1
ATOM 8334 N N . MET B 1 487 ? -4.805 -14.492 -23.969 1 85.25 487 MET B N 1
ATOM 8335 C CA . MET B 1 487 ? -4.09 -14.32 -25.234 1 85.25 487 MET B CA 1
ATOM 8336 C C . MET B 1 487 ? -3.998 -12.852 -25.625 1 85.25 487 MET B C 1
ATOM 8338 O O . MET B 1 487 ? -3.033 -12.43 -26.266 1 85.25 487 MET B O 1
ATOM 8342 N N . LEU B 1 488 ? -4.941 -12.094 -25.188 1 83 488 LEU B N 1
ATOM 8343 C CA . LEU B 1 488 ? -4.957 -10.664 -25.484 1 83 488 LEU B CA 1
ATOM 8344 C C . LEU B 1 488 ? -3.848 -9.938 -24.734 1 83 488 LEU B C 1
ATOM 8346 O O . LEU B 1 488 ? -3.504 -8.805 -25.078 1 83 488 LEU B O 1
ATOM 8350 N N . GLN B 1 489 ? -3.303 -10.625 -23.797 1 81.12 489 GLN B N 1
ATOM 8351 C CA . GLN B 1 489 ? -2.17 -10.039 -23.078 1 81.12 489 GLN B CA 1
ATOM 8352 C C . GLN B 1 489 ? -0.977 -9.852 -24.016 1 81.12 489 GLN B C 1
ATOM 8354 O O . GLN B 1 489 ? -0.159 -8.945 -23.812 1 81.12 489 GLN B O 1
ATOM 8359 N N . LEU B 1 490 ? -0.892 -10.617 -25.078 1 79.44 490 LEU B N 1
ATOM 8360 C CA . LEU B 1 490 ? 0.253 -10.57 -25.969 1 79.44 490 LEU B CA 1
ATOM 8361 C C . LEU B 1 490 ? 0.282 -9.258 -26.75 1 79.44 490 LEU B C 1
ATOM 8363 O O . LEU B 1 490 ? 1.28 -8.531 -26.719 1 79.44 490 LEU B O 1
ATOM 8367 N N . PRO B 1 491 ? -0.854 -8.844 -27.328 1 76.62 491 PRO B N 1
ATOM 8368 C CA . PRO B 1 491 ? -0.815 -7.531 -27.969 1 76.62 491 PRO B CA 1
ATOM 8369 C C . PRO B 1 491 ? -0.693 -6.383 -26.969 1 76.62 491 PRO B C 1
ATOM 8371 O O . PRO B 1 491 ? -0.114 -5.344 -27.297 1 76.62 491 PRO B O 1
ATOM 8374 N N . LEU B 1 492 ? -1.113 -6.617 -25.797 1 78.25 492 LEU B N 1
ATOM 8375 C CA . LEU B 1 492 ? -1.059 -5.574 -24.781 1 78.25 492 LEU B CA 1
ATOM 8376 C C . LEU B 1 492 ? 0.372 -5.359 -24.297 1 78.25 492 LEU B C 1
ATOM 8378 O O . LEU B 1 492 ? 0.68 -4.328 -23.703 1 78.25 492 LEU B O 1
ATOM 8382 N N . ILE B 1 493 ? 1.158 -6.355 -24.594 1 76.5 493 ILE B N 1
ATOM 8383 C CA . ILE B 1 493 ? 2.564 -6.234 -24.234 1 76.5 493 ILE B CA 1
ATOM 8384 C C . ILE B 1 493 ? 3.195 -5.062 -24.969 1 76.5 493 ILE B C 1
ATOM 8386 O O . ILE B 1 493 ? 4.113 -4.414 -24.469 1 76.5 493 ILE B O 1
ATOM 8390 N N . TYR B 1 494 ? 2.539 -4.758 -26.062 1 76.19 494 TYR B N 1
ATOM 8391 C CA . TYR B 1 494 ? 3.146 -3.732 -26.906 1 76.19 494 TYR B CA 1
ATOM 8392 C C . TYR B 1 494 ? 2.553 -2.361 -26.609 1 76.19 494 TYR B C 1
ATOM 8394 O O . TYR B 1 494 ? 3.033 -1.345 -27.109 1 76.19 494 TYR B O 1
ATOM 8402 N N . LEU B 1 495 ? 1.56 -2.338 -25.797 1 76.06 495 LEU B N 1
ATOM 8403 C CA . LEU B 1 495 ? 0.927 -1.066 -25.453 1 76.06 495 LEU B CA 1
ATOM 8404 C C . LEU B 1 495 ? 1.93 -0.114 -24.812 1 76.06 495 LEU B C 1
ATOM 8406 O O . LEU B 1 495 ? 1.908 1.09 -25.078 1 76.06 495 LEU B O 1
ATOM 8410 N N . HIS B 1 496 ? 2.76 -0.635 -23.969 1 72.88 496 HIS B N 1
ATOM 8411 C CA . HIS B 1 496 ? 3.711 0.208 -23.25 1 72.88 496 HIS B CA 1
ATOM 8412 C C . HIS B 1 496 ? 4.805 0.721 -24.188 1 72.88 496 HIS B C 1
ATOM 8414 O O . HIS B 1 496 ? 5.531 1.654 -23.828 1 72.88 496 HIS B O 1
ATOM 8420 N N . LYS B 1 497 ? 4.895 0.105 -25.328 1 75.81 497 LYS B N 1
ATOM 8421 C CA . LYS B 1 497 ? 5.918 0.512 -26.297 1 75.81 497 LYS B CA 1
ATOM 8422 C C . LYS B 1 497 ? 5.406 1.623 -27.203 1 75.81 497 LYS B C 1
ATOM 8424 O O . LYS B 1 497 ? 6.172 2.207 -27.969 1 75.81 497 LYS B O 1
ATOM 8429 N N . LEU B 1 498 ? 4.176 1.907 -27.016 1 78.25 498 LEU B N 1
ATOM 8430 C CA . LEU B 1 498 ? 3.631 3.012 -27.797 1 78.25 498 LEU B CA 1
ATOM 8431 C C . LEU B 1 498 ? 4.297 4.332 -27.422 1 78.25 498 LEU B C 1
ATOM 8433 O O . LEU B 1 498 ? 4.645 4.535 -26.25 1 78.25 498 LEU B O 1
ATOM 8437 N N . PRO B 1 499 ? 4.516 5.176 -28.391 1 78.5 499 PRO B N 1
ATOM 8438 C CA . PRO B 1 499 ? 5.277 6.406 -28.172 1 78.5 499 PRO B CA 1
ATOM 8439 C C . PRO B 1 499 ? 4.711 7.258 -27.047 1 78.5 499 PRO B C 1
ATOM 8441 O O . PRO B 1 499 ? 5.473 7.855 -26.281 1 78.5 499 PRO B O 1
ATOM 8444 N N . PHE B 1 500 ? 3.393 7.301 -26.953 1 79 500 PHE B N 1
ATOM 8445 C CA . PHE B 1 500 ? 2.818 8.18 -25.938 1 79 500 PHE B CA 1
ATOM 8446 C C . PHE B 1 500 ? 2.859 7.516 -24.562 1 79 500 PHE B C 1
ATOM 8448 O O . PHE B 1 500 ? 2.633 8.172 -23.547 1 79 500 PHE B O 1
ATOM 8455 N N . MET B 1 501 ? 3.227 6.305 -24.516 1 81.81 501 MET B N 1
ATOM 8456 C CA . MET B 1 501 ? 3.262 5.562 -23.25 1 81.81 501 MET B CA 1
ATOM 8457 C C . MET B 1 501 ? 4.695 5.23 -22.859 1 81.81 501 MET B C 1
ATOM 8459 O O . MET B 1 501 ? 4.957 4.84 -21.719 1 81.81 501 MET B O 1
ATOM 8463 N N . LYS B 1 502 ? 5.477 5.613 -23.797 1 77.69 502 LYS B N 1
ATOM 8464 C CA . LYS B 1 502 ? 6.875 5.27 -23.578 1 77.69 502 LYS B CA 1
ATOM 8465 C C . LYS B 1 502 ? 7.473 6.105 -22.438 1 77.69 502 LYS B C 1
ATOM 8467 O O . LYS B 1 502 ? 7.211 7.309 -22.344 1 77.69 502 LYS B O 1
ATOM 8472 N N . ASP B 1 503 ? 8 5.586 -21.391 1 76.5 503 ASP B N 1
ATOM 8473 C CA . ASP B 1 503 ? 8.727 6.207 -20.297 1 76.5 503 ASP B CA 1
ATOM 8474 C C . ASP B 1 503 ? 7.762 6.715 -19.219 1 76.5 503 ASP B C 1
ATOM 8476 O O . ASP B 1 503 ? 8.117 7.582 -18.422 1 76.5 503 ASP B O 1
ATOM 8480 N N . LYS B 1 504 ? 6.555 6.336 -19.406 1 83.88 504 LYS B N 1
ATOM 8481 C CA . LYS B 1 504 ? 5.59 6.676 -18.359 1 83.88 504 LYS B CA 1
ATOM 8482 C C . LYS B 1 504 ? 5.34 5.488 -17.438 1 83.88 504 LYS B C 1
ATOM 8484 O O . LYS B 1 504 ? 4.258 4.898 -17.453 1 83.88 504 LYS B O 1
ATOM 8489 N N . ASP B 1 505 ? 6.184 5.309 -16.578 1 83.12 505 ASP B N 1
ATOM 8490 C CA . ASP B 1 505 ? 6.191 4.109 -15.75 1 83.12 505 ASP B CA 1
ATOM 8491 C C . ASP B 1 505 ? 4.992 4.09 -14.805 1 83.12 505 ASP B C 1
ATOM 8493 O O . ASP B 1 505 ? 4.363 3.047 -14.609 1 83.12 505 ASP B O 1
ATOM 8497 N N . THR B 1 506 ? 4.723 5.285 -14.312 1 83.06 506 THR B N 1
ATOM 8498 C CA . THR B 1 506 ? 3.613 5.34 -13.367 1 83.06 506 THR B CA 1
ATOM 8499 C C . THR B 1 506 ? 2.285 5.094 -14.078 1 83.06 506 THR B C 1
ATOM 8501 O O . THR B 1 506 ? 1.429 4.367 -13.57 1 83.06 506 THR B O 1
ATOM 8504 N N . LEU B 1 507 ? 2.172 5.613 -15.188 1 84.69 507 LEU B N 1
ATOM 8505 C CA . LEU B 1 507 ? 0.951 5.414 -15.961 1 84.69 507 LEU B CA 1
ATOM 8506 C C . LEU B 1 507 ? 0.82 3.965 -16.406 1 84.69 507 LEU B C 1
ATOM 8508 O O . LEU B 1 507 ? -0.261 3.377 -16.328 1 84.69 507 LEU B O 1
ATOM 8512 N N . ASN B 1 508 ? 1.859 3.43 -16.859 1 88.12 508 ASN B N 1
ATOM 8513 C CA . ASN B 1 508 ? 1.849 2.037 -17.297 1 88.12 508 ASN B CA 1
ATOM 8514 C C . ASN B 1 508 ? 1.56 1.087 -16.141 1 88.12 508 ASN B C 1
ATOM 8516 O O . ASN B 1 508 ? 0.853 0.092 -16.312 1 88.12 508 ASN B O 1
ATOM 8520 N N . ASN B 1 509 ? 2.102 1.421 -15.039 1 90.62 509 ASN B N 1
ATOM 8521 C CA . ASN B 1 509 ? 1.812 0.617 -13.859 1 90.62 509 ASN B CA 1
ATOM 8522 C C . ASN B 1 509 ? 0.353 0.751 -13.43 1 90.62 509 ASN B C 1
ATOM 8524 O O . ASN B 1 509 ? -0.27 -0.228 -13.016 1 90.62 509 ASN B O 1
ATOM 8528 N N . ALA B 1 510 ? -0.15 1.921 -13.57 1 89.19 510 ALA B N 1
ATOM 8529 C CA . ALA B 1 510 ? -1.563 2.125 -13.266 1 89.19 510 ALA B CA 1
ATOM 8530 C C . ALA B 1 510 ? -2.451 1.322 -14.211 1 89.19 510 ALA B C 1
ATOM 8532 O O . ALA B 1 510 ? -3.453 0.74 -13.789 1 89.19 510 ALA B O 1
ATOM 8533 N N . LEU B 1 511 ? -2.08 1.312 -15.414 1 88.5 511 LEU B N 1
ATOM 8534 C CA . LEU B 1 511 ? -2.828 0.535 -16.391 1 88.5 511 LEU B CA 1
ATOM 8535 C C . LEU B 1 511 ? -2.723 -0.958 -16.094 1 88.5 511 LEU B C 1
ATOM 8537 O O . LEU B 1 511 ? -3.689 -1.701 -16.281 1 88.5 511 LEU B O 1
ATOM 8541 N N . PHE B 1 512 ? -1.61 -1.348 -15.719 1 91.56 512 PHE B N 1
ATOM 8542 C CA . PHE B 1 512 ? -1.414 -2.727 -15.281 1 91.56 512 PHE B CA 1
ATOM 8543 C C . PHE B 1 512 ? -2.373 -3.082 -14.156 1 91.56 512 PHE B C 1
ATOM 8545 O O . PHE B 1 512 ? -3.045 -4.113 -14.203 1 91.56 512 PHE B O 1
ATOM 8552 N N . TRP B 1 513 ? -2.492 -2.193 -13.172 1 92.62 513 TRP B N 1
ATOM 8553 C CA . TRP B 1 513 ? -3.383 -2.445 -12.039 1 92.62 513 TRP B CA 1
ATOM 8554 C C . TRP B 1 513 ? -4.844 -2.406 -12.477 1 92.62 513 TRP B C 1
ATOM 8556 O O . TRP B 1 513 ? -5.68 -3.141 -11.945 1 92.62 513 TRP B O 1
ATOM 8566 N N . ALA B 1 514 ? -5.125 -1.591 -13.438 1 91.44 514 ALA B N 1
ATOM 8567 C CA . ALA B 1 514 ? -6.473 -1.582 -14 1 91.44 514 ALA B CA 1
ATOM 8568 C C . ALA B 1 514 ? -6.816 -2.928 -14.633 1 91.44 514 ALA B C 1
ATOM 8570 O O . ALA B 1 514 ? -7.941 -3.41 -14.508 1 91.44 514 ALA B O 1
ATOM 8571 N N . GLY B 1 515 ? -5.848 -3.479 -15.266 1 90.69 515 GLY B N 1
ATOM 8572 C CA . GLY B 1 515 ? -6.039 -4.801 -15.844 1 90.69 515 GLY B CA 1
ATOM 8573 C C . GLY B 1 515 ? -6.258 -5.883 -14.805 1 90.69 515 GLY B C 1
ATOM 8574 O O . GLY B 1 515 ? -7.105 -6.758 -14.984 1 90.69 515 GLY B O 1
ATOM 8575 N N . ILE B 1 516 ? -5.574 -5.816 -13.727 1 91.94 516 ILE B N 1
ATOM 8576 C CA . ILE B 1 516 ? -5.684 -6.812 -12.664 1 91.94 516 ILE B CA 1
ATOM 8577 C C . ILE B 1 516 ? -7.047 -6.699 -11.992 1 91.94 516 ILE B C 1
ATOM 8579 O O . ILE B 1 516 ? -7.641 -7.707 -11.602 1 91.94 516 ILE B O 1
ATOM 8583 N N . ALA B 1 517 ? -7.5 -5.504 -11.852 1 91.56 517 ALA B N 1
ATOM 8584 C CA . ALA B 1 517 ? -8.789 -5.293 -11.203 1 91.56 517 ALA B CA 1
ATOM 8585 C C . ALA B 1 517 ? -9.945 -5.68 -12.125 1 91.56 517 ALA B C 1
ATOM 8587 O O . ALA B 1 517 ? -10.945 -6.25 -11.672 1 91.56 517 ALA B O 1
ATOM 8588 N N . THR B 1 518 ? -9.812 -5.43 -13.406 1 91 518 THR B N 1
ATOM 8589 C CA . THR B 1 518 ? -10.914 -5.621 -14.344 1 91 518 THR B CA 1
ATOM 8590 C C . THR B 1 518 ? -10.875 -7.023 -14.938 1 91 518 THR B C 1
ATOM 8592 O O . THR B 1 518 ? -11.906 -7.699 -15.016 1 91 518 THR B O 1
ATOM 8595 N N . GLY B 1 519 ? -9.766 -7.531 -15.312 1 90.81 519 GLY B N 1
ATOM 8596 C CA . GLY B 1 519 ? -9.641 -8.797 -16.016 1 90.81 519 GLY B CA 1
ATOM 8597 C C . GLY B 1 519 ? -10.297 -9.953 -15.273 1 90.81 519 GLY B C 1
ATOM 8598 O O . GLY B 1 519 ? -11.273 -10.531 -15.742 1 90.81 519 GLY B O 1
ATOM 8599 N N . PRO B 1 520 ? -9.805 -10.203 -14.125 1 91.38 520 PRO B N 1
ATOM 8600 C CA . PRO B 1 520 ? -10.383 -11.312 -13.367 1 91.38 520 PRO B CA 1
ATOM 8601 C C . PRO B 1 520 ? -11.852 -11.078 -13.008 1 91.38 520 PRO B C 1
ATOM 8603 O O . PRO B 1 520 ? -12.648 -12.016 -13 1 91.38 520 PRO B O 1
ATOM 8606 N N . SER B 1 521 ? -12.188 -9.859 -12.742 1 94.19 521 SER B N 1
ATOM 8607 C CA . SER B 1 521 ? -13.578 -9.547 -12.422 1 94.19 521 SER B CA 1
ATOM 8608 C C . SER B 1 521 ? -14.492 -9.797 -13.617 1 94.19 521 SER B C 1
ATOM 8610 O O . SER B 1 521 ? -15.594 -10.336 -13.469 1 94.19 521 SER B O 1
ATOM 8612 N N . ILE B 1 522 ? -14.062 -9.43 -14.773 1 93.44 522 ILE B N 1
ATOM 8613 C CA . ILE B 1 522 ? -14.812 -9.664 -16 1 93.44 522 ILE B CA 1
ATOM 8614 C C . ILE B 1 522 ? -14.969 -11.172 -16.234 1 93.44 522 ILE B C 1
ATOM 8616 O O . ILE B 1 522 ? -16.062 -11.648 -16.531 1 93.44 522 ILE B O 1
ATOM 8620 N N . MET B 1 523 ? -13.938 -11.875 -16.031 1 91.25 523 MET B N 1
ATOM 8621 C CA . MET B 1 523 ? -13.961 -13.32 -16.25 1 91.25 523 MET B CA 1
ATOM 8622 C C . MET B 1 523 ? -14.953 -13.992 -15.297 1 91.25 523 MET B C 1
ATOM 8624 O O . MET B 1 523 ? -15.789 -14.781 -15.727 1 91.25 523 MET B O 1
ATOM 8628 N N . CYS B 1 524 ? -14.859 -13.625 -14.055 1 91.25 524 CYS B N 1
ATOM 8629 C CA . CYS B 1 524 ? -15.742 -14.211 -13.055 1 91.25 524 CYS B CA 1
ATOM 8630 C C . CYS B 1 524 ? -17.203 -13.891 -13.352 1 91.25 524 CYS B C 1
ATOM 8632 O O . CYS B 1 524 ? -18.047 -14.781 -13.383 1 91.25 524 CYS B O 1
ATOM 8634 N N . THR B 1 525 ? -17.469 -12.664 -13.672 1 93.94 525 THR B N 1
ATOM 8635 C CA . THR B 1 525 ? -18.859 -12.234 -13.867 1 93.94 525 THR B CA 1
ATOM 8636 C C . THR B 1 525 ? -19.406 -12.75 -15.195 1 93.94 525 THR B C 1
ATOM 8638 O O . THR B 1 525 ? -20.594 -13.055 -15.312 1 93.94 525 THR B O 1
ATOM 8641 N N . LEU B 1 526 ? -18.562 -12.867 -16.203 1 92.56 526 LEU B N 1
ATOM 8642 C CA . LEU B 1 526 ? -19 -13.406 -17.484 1 92.56 526 LEU B CA 1
ATOM 8643 C C . LEU B 1 526 ? -19.438 -14.859 -17.328 1 92.56 526 LEU B C 1
ATOM 8645 O O . LEU B 1 526 ? -20.5 -15.25 -17.828 1 92.56 526 LEU B O 1
ATOM 8649 N N . TYR B 1 527 ? -18.719 -15.625 -16.672 1 92.06 527 TYR B N 1
ATOM 8650 C CA . TYR B 1 527 ? -19.031 -17.031 -16.516 1 92.06 527 TYR B CA 1
ATOM 8651 C C . TYR B 1 527 ? -20.25 -17.234 -15.609 1 92.06 527 TYR B C 1
ATOM 8653 O O . TYR B 1 527 ? -21 -18.188 -15.773 1 92.06 527 TYR B O 1
ATOM 8661 N N . LEU B 1 528 ? -20.453 -16.312 -14.711 1 92.31 528 LEU B N 1
ATOM 8662 C CA . LEU B 1 528 ? -21.594 -16.406 -13.797 1 92.31 528 LEU B CA 1
ATOM 8663 C C . LEU B 1 528 ? -22.875 -15.953 -14.477 1 92.31 528 LEU B C 1
ATOM 8665 O O . LEU B 1 528 ? -23.953 -16.484 -14.195 1 92.31 528 LEU B O 1
ATOM 8669 N N . THR B 1 529 ? -22.734 -15 -15.391 1 93.12 529 THR B N 1
ATOM 8670 C CA . THR B 1 529 ? -23.922 -14.328 -15.906 1 93.12 529 THR B CA 1
ATOM 8671 C C . THR B 1 529 ? -24.328 -14.906 -17.25 1 93.12 529 THR B C 1
ATOM 8673 O O . THR B 1 529 ? -25.5 -14.906 -17.609 1 93.12 529 THR B O 1
ATOM 8676 N N . PHE B 1 530 ? -23.328 -15.344 -18.062 1 90.12 530 PHE B N 1
ATOM 8677 C CA . PHE B 1 530 ? -23.625 -15.734 -19.438 1 90.12 530 PHE B CA 1
ATOM 8678 C C . PHE B 1 530 ? -23.234 -17.188 -19.672 1 90.12 530 PHE B C 1
ATOM 8680 O O . PHE B 1 530 ? -22.203 -17.641 -19.203 1 90.12 530 PHE B O 1
#

Nearest PDB structures (foldseek):
  8esm-assembly1_A  TM=7.893E-01  e=1.553E-14  Homo sapiens
  6vp0-assembly1_E  TM=7.700E-01  e=1.057E-14  Homo sapiens
  6vz1-assembly1_B  TM=7.754E-01  e=1.766E-14  Homo sapiens
  6vum-assembly1_A  TM=8.015E-01  e=2.108E-13  Homo sapiens
  7n6q-assembly1_A  TM=8.369E-01  e=2.122E-12  Homo sapiens

Radius of gyration: 39.09 Å; Cα contacts (8 Å, |Δi|>4): 1021; chains: 2; bounding box: 80×111×119 Å

Secondary structure (DSSP, 8-state):
--SGGGGGGG------------GGG-THHHHTTT--S---------------SGGGHHHHHHHHHHHHHHHHHHHHHHHHT-EEETTEEE-TT-S-----B--GGG-HHHHTSTTHHHHHHHHHHHHHHHHHHHHHHHHHHTT--HHHHHHHTTHHHHHHHHHHHHHHTTHHHHHHHHHHTTSS-IIIIIHHHHHHHHHHHHHHHHHHHHHTT--HHHHHHHHHHHHHHHHHHHHHHHHHHHHHHHHHHHHHHHHHHTTGGGS-HHHHHHHHHHHHHHHHHHHHH-SSS-TTTT-SHHHHHHHHHSS-SS--S---B-SS--HHHHHHHHHHHHHHHHHHHHHIIIIIHHHHHHHHHGGGS-HHHHHHHHHHHHHHHHHHHHHHHHHHHIIIIIIIHHHHHHHHTB-B------GGG-SSHHHHHHHS-HHHHHHHIIIIIHHHHHHS---HHHHHHHHHHHHHHHHHHHHHHHHS----HHHHHHHTHHHHTTGGGSTTTTT-HHHHHHHHHHHHHHHHHHHHHHHHH-/--SGGGGGGG------------GGG-THHHHTTT--S---------------STTHHHHHHHHHHHHHHHHHHHHHHHHHT-EEETTEEE-TT-S-----B--GGG-HHHHTSTTHHHHHHHHHHHHHHHHHHHHHHHHHHTT--HHHHHHHTTHHHHHHHHHHHHHHTTHHHHHHHHHHTTSS-IIIIIHHHHHHHHHHHHHHHHHHHHHTT--HHHHHHHHHHHHHHHHHHHHHHHHHHHHHHHHHHHHHHHHHHTTGGGS-HHHHHHHHHHHHHHHHHHHHH-SSS-TTTT-SHHHHHHHHHSS-SS--S---B-SS--HHHHHHHHHHHHHHHHHHHHHIIIIIHHHHHHHHHGGGS-HHHHHHHHHHHHHHHHHHHHHHHHHHHIIIIIIIHHHHHHHHTB-B------GGG-SSHHHHHHHS-HHHHHHHIIIIIHHHHHHS---HHHHHHHHHHHHHHHHHHHHHHHHS----HHHHHHHTHHHHTTGGGSTTTTT-HHHHHHHHHHHHHHHHHHHHHHHHH-

Foldseek 3Di:
DPPPVPPVPPPPPPPPPPPPPDPVPPCPLVVPVPPPDDPPVPPPDDPDDDPDDDCPPVCVVVVCQVVVVVVVVVVLCLLLLFDADPNDTDQLPPLDDFDFDDEPCPDPVVCPDPCNVVVVVVVVVLVVVLVVLVVVCCVVPNPDFPLVVLCPPCVVVLVVLLVVLLVLLCVLLVLLVCCVVVVDALSGCSVVVLVVSLVCSLVVSLVVCVVVPRRLVSLLVSNVSSVLSSLQSVQVNVVLNSLSSLVVLLVVLVVVLVVVVPHDPVSNVVSVVSNVVSVVNQCVQDVVQGPPSCSDPVNSVLSSLALFSHDGSDADFAPAFDVVVLVVLVCLLVVLVSSLSSLCRRQVVVLLVVLLVLQVDDPVVLVVCLVVSLVSQLPSVLVSLVSVLCNPLPRPNVSSCRVSRGRRSQQFAPLLLDLAVVSNLCGSGPRVVSSCVSVQLSSCCSNVVDDNVVSVLRSQQVVQVSVQVSVCSNLVDRDCLSVVLSSVSVVRRCVCVDPVNDPVSVVSSVVVSVCSSRVVSVVSSVSSND/DPPPVPPVPPDPPPPPPPPPPDCVPPCPLVVPVPPPDDCPDDDDDDDDDDDDDDCPPVCVVVVCQVVVVVVVVVVLCLLLLFDADPNDTDQLPPLDDFDFDDEPCPDPVVCPDPCNVVVVVVVVVLVVVLVVLVVVCCVVPNPDFPLVVLCPPCVVVLVVLLVVLLVLLCVLLVLLVCVVVVVDALSGCSVVVLVVSLVCSLVVSLVVCVVVPRRLVSLLVSNVSSVLSSLQSVQVNVVLNSLSSLVVLLVVLVVVLVVVVPHDPVSNVVSVVSNVVSVVSQCVQDVVQGPPSCSDPVNSVLSSLALFSHDGSDADFAPAFDVVVLVVLVCLLVVLVSSLSSLCRRQVVVLLVVLLVLQVPDPVVLVVCLVVSLVSQLPSVLVNLVSVLCNPLPRPNVSSCRVSRGRRSQQFAPLLQDLAVVSNLCGSGPRVVSSCVSVQLSSCCSNVVDDNVVSVLRSQQVVQVSVQVSVCSNLVDRDCLSVVLSSVSVVRRCVCVDPVNDPVSVVSSVVVSVCSSRVVSVVSSVSSND

InterPro domains:
  IPR004299 Membrane bound O-acyl transferase, MBOAT [PF03062] (143-529)
  IPR014371 Sterol O-acyltransferase, ACAT/DAG/ARE types [PIRSF000439] (45-530)
  IPR014371 Sterol O-acyltransferase, ACAT/DAG/ARE types [PTHR10408] (49-528)

Organism: Cyberlindnera jadinii (strain ATCC 18201 / CBS 1600 / BCRC 20928 / JCM 3617 / NBRC 0987 / NRRL Y-1542) (NCBI:txid983966)

Sequence (1060 aa):
MQRYLRQLCQNPLESKELKRPSLADNTEYQSSASTLGTLSSPARERAAGEAELAEVTEETSVMADQQTLETYKTSRRIKVNRRIYKGKVKSKLDDVKFEHAHSILDEVDTTKSKYKGFYVMIWFSIAVTNLDFMVNHLLEHGLESDILATMGKDLTAVALTDLAMYLSMYFVVVVQKAICCGWITWHGSGWLVTSAYELAFTVFFLYLAQWKDFPWIGKIFLFLHSMVQLMKMHSYSFYNGYLWNIVEELNESRGLLKKSDTLSKEVVDHLNESVEFCQSELASQSTTTPFPGNLTWGNFFQFTMFPTVVYQIDYPRTPRIRPHYLFKKLAAVFGVIMLMIVVAQTTLYPIAMRAISLRSLPLAERLCHYPLLLLDTMPSFFLIYILDFYLIWDAILNAIAELTRFADRDFYGDWWNCTSWYEFSKLWNKPVHNFLLRHVYHSSLSAFQLNKQQATLLTFLLSSVIHELAMFVIFHKLRGYLLIFQMLQLPLIYLHKLPFMKDKDTLNNALFWAGIATGPSIMCTLYLTFMQRYLRQLCQNPLESKELKRPSLADNTEYQSSASTLGTLSSPARERAAGEAELAEVTEETSVMADQQTLETYKTSRRIKVNRRIYKGKVKSKLDDVKFEHAHSILDEVDTTKSKYKGFYVMIWFSIAVTNLDFMVNHLLEHGLESDILATMGKDLTAVALTDLAMYLSMYFVVVVQKAICCGWITWHGSGWLVTSAYELAFTVFFLYLAQWKDFPWIGKIFLFLHSMVQLMKMHSYSFYNGYLWNIVEELNESRGLLKKSDTLSKEVVDHLNESVEFCQSELASQSTTTPFPGNLTWGNFFQFTMFPTVVYQIDYPRTPRIRPHYLFKKLAAVFGVIMLMIVVAQTTLYPIAMRAISLRSLPLAERLCHYPLLLLDTMPSFFLIYILDFYLIWDAILNAIAELTRFADRDFYGDWWNCTSWYEFSKLWNKPVHNFLLRHVYHSSLSAFQLNKQQATLLTFLLSSVIHELAMFVIFHKLRGYLLIFQMLQLPLIYLHKLPFMKDKDTLNNALFWAGIATGPSIMCTLYLTF

pLDDT: mean 81.79, std 22.43, range [15.98, 98.56]

Solvent-accessible surface area (backbone atoms only — not comparable to full-atom values): 58076 Å² total; per-residue (Å²): 129,78,74,73,68,64,69,74,70,63,73,73,73,74,71,71,73,74,69,69,76,59,72,79,69,58,54,71,70,64,61,58,68,69,66,71,65,82,82,72,81,76,82,83,76,81,84,71,85,79,88,67,73,85,63,45,66,73,35,46,58,47,40,49,47,45,48,49,44,48,49,48,48,50,51,45,41,63,66,56,49,55,39,68,55,94,87,38,82,40,73,71,72,69,80,68,80,81,47,82,38,67,36,63,90,73,33,67,68,52,67,67,39,86,48,38,25,56,56,52,48,50,55,48,52,52,49,52,42,46,49,37,53,44,53,52,43,35,74,75,56,42,87,68,46,72,55,59,52,45,60,56,49,62,43,66,59,49,50,50,51,50,49,52,55,56,61,58,51,52,55,59,54,53,52,52,47,37,34,74,71,60,78,45,43,48,88,72,50,42,56,55,54,51,53,51,47,52,52,49,53,54,52,48,53,56,48,47,41,59,70,69,60,54,38,50,67,52,35,42,51,50,50,54,50,47,51,52,51,46,40,36,48,47,31,45,50,51,52,53,39,50,50,50,45,40,51,51,48,32,54,52,37,53,58,53,55,74,54,42,92,78,49,55,70,68,57,52,52,52,37,49,51,48,40,51,49,34,52,48,56,50,52,70,57,26,88,86,51,48,81,73,68,54,77,43,72,65,54,51,52,53,51,71,56,40,75,54,35,62,63,66,85,68,75,47,61,45,96,64,69,56,66,68,60,41,49,50,24,50,50,44,38,55,50,49,50,50,49,46,49,44,49,40,51,72,52,47,43,60,49,51,52,52,33,44,58,39,51,78,46,58,69,72,59,37,62,66,49,42,62,59,51,46,46,65,39,21,53,60,48,34,51,47,51,54,51,49,48,45,37,50,55,56,17,45,38,45,33,39,17,41,76,65,22,46,22,54,37,58,38,42,54,70,38,64,55,26,47,37,51,62,54,30,60,50,18,63,40,27,42,63,37,52,34,42,45,56,70,39,29,50,38,32,33,51,74,66,63,39,51,69,66,56,21,49,52,51,44,50,49,53,53,23,50,54,51,34,50,52,45,25,56,58,67,73,49,87,80,57,62,56,29,50,55,54,56,49,39,60,67,48,39,51,53,44,67,32,78,92,38,48,91,35,59,68,57,33,27,49,50,44,51,50,44,58,30,44,50,59,32,50,52,54,50,44,66,47,40,101,130,78,73,73,69,66,69,75,72,62,73,73,73,74,72,71,72,72,68,70,74,59,71,80,67,58,56,71,73,64,60,54,68,70,68,68,64,83,80,73,82,85,84,84,80,94,84,92,84,74,97,69,70,84,73,37,66,72,39,46,56,46,42,50,46,46,48,47,44,48,50,48,47,51,53,45,43,64,66,58,48,58,39,69,56,96,87,37,81,40,72,73,73,69,80,69,79,82,46,81,38,67,35,62,91,76,33,67,69,51,68,69,38,86,49,38,26,55,56,52,48,50,54,48,52,51,49,51,42,47,50,35,51,44,53,52,44,36,73,73,57,43,89,68,45,72,56,59,52,45,61,56,48,60,42,66,57,50,52,50,50,50,50,52,54,56,62,57,53,52,55,57,55,52,52,52,49,36,36,74,71,61,78,44,42,48,88,73,50,41,58,56,54,50,53,52,46,53,51,48,53,54,52,48,53,56,48,48,40,58,71,68,59,53,40,49,66,52,36,43,51,50,47,55,51,48,51,52,50,47,40,35,49,48,30,44,50,52,52,53,37,51,50,51,44,39,50,51,49,34,51,52,37,53,56,53,54,72,54,41,91,80,49,55,71,67,56,52,53,52,38,51,52,47,41,51,47,34,52,49,55,51,54,69,56,26,88,85,51,48,82,73,68,53,78,42,74,64,52,50,52,54,52,72,56,40,74,54,34,62,62,67,84,68,75,48,61,45,95,65,68,56,65,69,58,41,50,52,25,50,49,44,37,55,50,49,52,51,50,46,49,45,47,40,52,72,52,47,43,60,50,50,52,53,34,44,58,40,51,79,47,58,69,73,59,35,60,68,50,41,62,58,51,45,45,65,40,22,53,59,48,34,50,46,51,54,50,49,47,45,37,50,56,54,18,45,37,46,32,38,17,40,76,64,21,46,22,55,35,60,38,43,54,70,38,64,54,27,49,37,50,62,52,30,60,49,17,62,40,26,43,61,37,52,31,42,44,57,70,40,28,48,38,31,33,51,73,67,63,38,52,70,62,56,19,49,50,51,45,50,49,53,53,22,51,54,51,33,49,50,44,23,55,57,68,73,47,87,80,55,59,56,31,51,56,53,56,50,40,60,68,48,40,49,52,44,67,33,77,92,37,47,90,35,59,68,58,31,27,49,51,45,50,49,45,60,32,44,50,58,32,49,52,54,50,43,64,47,39,97